Protein AF-A0A7Z9USC9-F1 (afdb_monomer)

Secondary structure (DSSP, 8-state):
--------SS---------TT-TTSSSSS--S-----------------------S-HHHHHHHHHHTTS---TTTHHHHHHHHHHHHHHHHHTTB--GGGHHHHHHHHHTTT-HHHHHHHHHHHHHHHHHHHHS--BPPPB--SSPPP------BSSS--GGG---SB-SS---SS--EEEEEE--S---PPPEEETTEEEEE--SSSEEEEEEETTT--EEEEEEE--S-TTTSPPP-S--EE-SSEEEEEETTEEEEEETTT--EEEEEEGGGS---S--SSEEEEEETTTEEEEEETTT--EEEEE--SS-B-S--EE-TTSSEEEEEETTTEEEEEETTT--EEEEEE-SS-B-SPPEE-SSEEEEEBTTS-EEEEETTT-----EE--SS--TTS-S--S--EEETTEEEEE-TTSEEEEEETTT--EEEEEE-SS---SPPEEETTEEEEE-TTSEEEEEEE-SS-EEEEEEEE--SS-B-SPPEEETTEEEEEBTTSEEEEE-TTT--EEEEEESS-EEEETTEEEESS--S------EEETTEEEEEETTTEEEEEETTT--EEEEEE-SS---SPPEEETTEEEEE--SSTT--EEEEETTT--EEEEESTT--B-SPPEEETTEEEEEBTTSEEEEE-TTT--EEEEEETTTTS-GGGS--TT--SSSSTT---S--EEETTEEEEEETTTEEEEEETTT--EEEEEE-SPTT--S--S-SPPPEEETTEEEEESSTTEEEEEETTT--EEEEEEPPTT-B--SPPEEETTEEEEEEEEEETTEEEEEEEEEEE-GGGTT-EEEEEESSBSSS--EE-SS-EEEEBSSSSEEEEE-TTT--EEEEEE-SS---S---EEETTEEEEEETTTEEEEE-

pLDDT: mean 84.47, std 15.91, range [25.88, 98.69]

Radius of gyration: 30.75 Å; Cα contacts (8 Å, |Δi|>4): 2432; chains: 1; bounding box: 68×111×73 Å

Nearest PDB structures (foldseek):
  9cny-assembly1_B  TM=8.439E-01  e=3.118E-19  Escherichia coli
  7ncs-assembly1_B  TM=8.248E-01  e=1.178E-19  Escherichia coli K-12
  4imm-assembly1_A  TM=6.924E-01  e=7.080E-19  Moraxella catarrhalis RH4
  4imm-assembly2_B  TM=6.866E-01  e=1.781E-18  Moraxella catarrhalis RH4
  3mks-assembly3_D  TM=4.467E-01  e=3.356E-13  Saccharomyces cerevisiae

Sequence (888 aa):
MLVEVCRSGGCSVFKLKLKYKEYMVVQRLVVVFLVMFSFEVYSEDEKETPFFISSEIEDIDKIRKEIGTLPTTESNAADRRAALYRWWRFMWRRGMDMSRFDSLANLLINNQNDTDLGQKFISEGFQRLEEMWSNPIFIQEINGSMPSPTGTTTNWPVYHGVNGSQSGFSPDEGPSQGKVVWKFPKTNGWNAAVVIKEGKIYTSGAGSDVIAYCLDEKTGEVVWKGRQHSPSYYNNPGSKYTPFTTDKEVIIRAGRNFHIFNKSTGEKILNQNIQKSNWKGIAEKPVVFNYNNKYVILLDAVSGQGIWKFEPDGLITSDPMLSDNNAVVYTTSTNNTAYKLNTVNGSMLWEKNLPAQPRGKIALGAKQIYVGTKDATLLTLDKESSEVNWIFKPEEIENKAYEFYSSGLEIDDRLYIGAANKYLYCLNTRSGQLIWKHKLTDWIRSKPLLIGKTIYAATLDGRVHAVTDSGQSVHLKWSKQISNHGFTADLSGNKNGVIASDRNMMIFSIHPEKGTIQWKHSVLDGAWINGKFYADEEISGQQSSPTVVDSKLYIASPDGFVNAVDTESGKEIWRFETKSSCSPSPTVAEGKVFVGQTYQSFGEYFALDKDTGEPVWSSSDLGSVWISAGYANGKLFLGDMNGNFFCVDPNTGKKIWNYYTAENTPNENRPLDEHTGHGWPPGVYCNPVTEGNVVYVGSWSGYYFAFDQETGKLLWRTKTQPEGVNGGLPDSAAPVLHKDHLYVQKAGTFLVALNKYTGEIEWEWFAPPGFLQNGTVAANGDKVFASVVRQVTSLPYNATIFAFSDVENGSEILWQYKGGGGLTAPVMTKDKLIFGSSADPFIICLNPESGEVIWRTHVGGMMLESVPALYGNKVFALIKNGYLYAIE

Foldseek 3Di:
DDDDDDDDDDDDDDDDDDDDPCPPPPPPPDDDDDDDDDDDDDPPPPVVPPPQDDQQFVLLSVLLVCLVPDAQAPVCLVVLVLSLLLLLQLLFLVQFDCPQCVVLVVQCQVCVVPRVSNSVSSSVSSVSSVVCVVPTDGDDFFFFDDAFDQWDFDFFQDCDDDQQQSQLEDQFSAAQTFFFPDWAFFFLAQAADWDDDDQWIWDWFFFQKTKIFIARNQQRHTPDIAIDHDQACVPWTYASYYWDDDPFWIWTDIQQWIWIAGPNHRYTDDIDGAVPADQADAAPAWDWFDDLQAWIWIDHRVVRHTNHIDGDDAGWQETWDADPVNQWIWTFHQQQKIFIAGRNHRDTPDMDRHPAHFHAYWADDPQWIWTFHLVQKIWIAGPRPRDTQDIDHDPDDDQLDRFFRERWDDDDQWTFGWTQSQKTWIARNRRRHTLDIDHDDGGFQAYWDDEPQWIWTWHQCQKIWIWGDPRNDIHTQDIDRHDNGGFNYHWDDYQSFIWTQGSLQKIFTAHNRPRDTSDIDHSARARQDPNDTAGSGFHDWAAEAWTGDPQWIWTFGQSQKIFIARNNPRDTQDMHGRPGGWRAYWRDDPQWTWTWHADHQQIKIFIARNRHRRTQDIDSPQGHFQYYWRDDPQWTWTWYQQQKIFIARNNYRDTQDIDRRQPDADPLQHDPPDPPDPWGDWTFAEYWTDDDQWIWGHTQSQWIWIAGNNPRHTQDIDRLEDPPDGTDPPHHAYFGDDDQWTWGHSFFFKIFTARNRHRHTLDMDGHPPQKTFNEHWNDDDQKIKTKIFHDRSNQTAWIKIWMFGDSVVPGHTQDMDTAAGHQYYWRDHPFWIWGWHSNHQWIFIAGNNPRHTSTIDGNSAGQHNYYWDGTRHWIWGDGSSRIITITD

Mean predicted aligned error: 9.56 Å

Solvent-accessible surface area (backbone atoms only — not comparable to full-atom values): 45925 Å² total; per-residue (Å²): 138,86,88,86,87,85,87,87,83,83,86,88,81,87,84,84,83,81,71,96,82,61,81,84,72,77,84,80,81,86,82,90,81,89,84,90,77,93,76,83,83,76,80,81,76,70,70,73,72,74,79,84,77,77,75,70,33,71,72,51,46,50,50,59,59,41,60,80,75,45,86,67,43,87,92,49,35,64,63,50,44,53,40,50,55,26,51,51,43,36,48,35,45,72,35,37,63,57,74,90,45,49,71,58,52,52,52,37,62,78,26,58,88,38,69,68,59,24,30,50,39,47,56,53,46,51,53,54,49,50,57,42,66,78,58,69,53,64,64,75,71,36,69,26,93,48,81,49,59,94,43,56,76,51,72,22,34,50,77,30,27,82,84,43,23,28,14,21,43,41,96,21,67,31,48,38,23,46,42,75,77,43,65,35,73,43,40,64,47,39,46,34,32,63,39,78,56,96,69,28,32,34,37,46,8,49,19,18,36,38,36,40,38,35,24,35,62,86,68,51,45,78,74,34,72,22,80,45,89,48,84,28,41,87,84,40,37,15,20,60,47,53,43,48,74,66,98,59,36,35,37,42,50,30,82,68,31,40,38,34,22,32,59,87,71,24,48,78,75,48,78,43,55,51,87,79,39,64,65,60,60,72,53,91,41,74,43,65,39,63,46,89,41,47,31,44,36,36,24,14,66,84,81,56,41,25,29,32,73,38,71,62,72,58,35,50,40,30,62,39,41,69,42,98,83,61,58,34,35,38,41,32,13,63,68,16,33,37,40,36,26,33,58,65,73,49,48,74,74,47,78,36,83,47,100,50,39,45,32,36,31,61,18,79,46,97,66,32,35,37,41,13,18,73,85,44,32,42,34,34,29,33,70,83,81,58,45,69,74,38,72,36,67,68,95,68,78,36,80,33,38,64,24,32,37,19,29,43,36,64,55,94,65,31,31,37,34,24,17,40,62,13,32,42,36,32,25,31,64,82,70,44,46,78,53,41,73,46,79,56,97,31,35,20,39,14,27,47,32,76,47,94,71,37,39,34,46,35,15,46,70,9,32,43,35,35,31,32,75,69,80,68,46,74,46,80,76,49,74,35,82,78,41,84,37,22,25,49,12,38,46,37,70,50,96,87,20,40,34,42,32,28,26,73,44,36,38,35,33,24,32,74,91,76,60,45,75,74,37,71,39,64,41,50,57,50,30,73,58,95,88,42,78,46,53,35,54,53,66,60,63,67,27,25,24,45,14,32,48,91,68,32,31,32,39,32,24,31,50,12,39,37,36,34,25,35,67,86,77,44,44,77,75,35,61,25,55,68,85,39,28,16,35,18,26,31,23,55,57,95,68,25,34,35,44,30,20,34,99,42,101,62,9,47,32,36,32,20,34,62,90,69,36,41,70,75,47,74,33,61,90,64,43,33,21,59,39,30,53,22,74,53,98,83,35,31,33,42,30,9,54,77,9,42,38,36,34,27,37,78,91,75,68,44,75,75,42,74,46,60,63,36,82,87,45,61,75,80,22,35,66,80,69,92,71,86,61,95,86,55,18,13,16,22,36,22,35,38,32,38,53,95,63,38,36,34,40,33,16,15,32,23,30,36,39,31,23,35,64,88,74,61,45,76,73,40,70,30,79,35,42,60,87,95,61,76,52,67,18,26,46,72,32,34,49,20,41,53,92,68,29,33,40,36,55,40,28,58,36,18,46,28,31,23,35,68,86,71,45,48,80,77,46,79,44,74,50,62,94,76,34,33,29,56,21,25,46,20,39,58,96,62,35,32,37,42,18,24,22,26,62,57,68,86,43,50,64,39,16,29,36,38,34,25,31,26,78,95,66,71,50,43,78,74,48,74,42,83,77,27,17,5,42,14,23,45,31,30,34,91,68,36,33,37,31,39,2,31,34,35,23,35,40,40,29,23,30,72,89,78,60,48,76,50,17,28,29,80,68,58,23,32,19,42,62,28,35,64,30,60,46,16,26,26,38,32,41,53,32,67,70,36,33,34,37,35,28,41

Structure (mmCIF, N/CA/C/O backbone):
data_AF-A0A7Z9USC9-F1
#
_entry.id   AF-A0A7Z9USC9-F1
#
loop_
_atom_site.group_PDB
_atom_site.id
_atom_site.type_symbol
_atom_site.label_atom_id
_atom_site.label_alt_id
_atom_site.label_comp_id
_atom_site.label_asym_id
_atom_site.label_entity_id
_atom_site.label_seq_id
_atom_site.pdbx_PDB_ins_code
_atom_site.Cartn_x
_atom_site.Cartn_y
_atom_site.Cartn_z
_atom_site.occupancy
_atom_site.B_iso_or_equiv
_atom_site.auth_seq_id
_atom_site.auth_comp_id
_atom_site.auth_asym_id
_atom_site.auth_atom_id
_atom_site.pdbx_PDB_model_num
ATOM 1 N N . MET A 1 1 ? -12.021 64.186 -19.245 1.00 40.69 1 MET A N 1
ATOM 2 C CA . MET A 1 1 ? -12.206 65.557 -18.737 1.00 40.69 1 MET A CA 1
ATOM 3 C C . MET A 1 1 ? -13.520 65.594 -17.981 1.00 40.69 1 MET A C 1
ATOM 5 O O . MET A 1 1 ? -14.556 65.364 -18.585 1.00 40.69 1 MET A O 1
ATOM 9 N N . LEU A 1 2 ? -13.451 65.774 -16.669 1.00 25.92 2 LEU A N 1
ATOM 10 C CA . LEU A 1 2 ? -14.555 66.171 -15.799 1.00 25.92 2 LEU A CA 1
ATOM 11 C C . LEU A 1 2 ? -13.853 66.818 -14.604 1.00 25.92 2 LEU A C 1
ATOM 13 O O . LEU A 1 2 ? -12.965 66.205 -14.009 1.00 25.92 2 LEU A O 1
ATOM 17 N N . VAL A 1 3 ? -14.120 68.104 -14.409 1.00 27.52 3 VAL A N 1
ATOM 18 C CA . VAL A 1 3 ? -13.452 68.985 -13.451 1.00 27.52 3 VAL A CA 1
ATOM 19 C C . VAL A 1 3 ? -14.477 69.286 -12.374 1.00 27.52 3 VAL A C 1
ATOM 21 O O . VAL A 1 3 ? -15.505 69.881 -12.678 1.00 27.52 3 VAL A O 1
ATOM 24 N N . GLU A 1 4 ? -14.190 68.901 -11.137 1.00 25.88 4 GLU A N 1
ATOM 25 C CA . GLU A 1 4 ? -14.907 69.411 -9.973 1.00 25.88 4 GLU A CA 1
ATOM 26 C C . GLU A 1 4 ? -13.880 69.991 -9.003 1.00 25.88 4 GLU A C 1
ATOM 28 O O . GLU A 1 4 ? -12.914 69.335 -8.609 1.00 25.88 4 GLU A O 1
ATOM 33 N N . VAL A 1 5 ? -14.052 71.279 -8.712 1.00 31.02 5 VAL A N 1
ATOM 34 C CA . VAL A 1 5 ? -13.187 72.095 -7.863 1.00 31.02 5 VAL A CA 1
ATOM 35 C C . VAL A 1 5 ? -14.044 72.588 -6.709 1.00 31.02 5 VAL A C 1
ATOM 37 O O . VAL A 1 5 ? -14.955 73.381 -6.926 1.00 31.02 5 VAL A O 1
ATOM 40 N N . CYS A 1 6 ? -13.692 72.210 -5.482 1.00 27.81 6 CYS A N 1
ATOM 41 C CA . CYS A 1 6 ? -14.053 72.973 -4.291 1.00 27.81 6 CYS A CA 1
ATOM 42 C C . CYS A 1 6 ? -12.778 73.302 -3.509 1.00 27.81 6 CYS A C 1
ATOM 44 O O . CYS A 1 6 ? -12.036 72.420 -3.083 1.00 27.81 6 CYS A O 1
ATOM 46 N N . ARG A 1 7 ? -12.516 74.606 -3.370 1.00 31.25 7 ARG A N 1
ATOM 47 C CA . ARG A 1 7 ? -11.442 75.203 -2.569 1.00 31.25 7 ARG A CA 1
ATOM 48 C C . ARG A 1 7 ? -12.006 75.659 -1.225 1.00 31.25 7 ARG A C 1
ATOM 50 O O . ARG A 1 7 ? -12.956 76.433 -1.219 1.00 31.25 7 ARG A O 1
ATOM 57 N N . SER A 1 8 ? -11.290 75.366 -0.143 1.00 30.44 8 SER A N 1
ATOM 58 C CA . SER A 1 8 ? -10.983 76.371 0.884 1.00 30.44 8 SER A CA 1
ATOM 59 C C . SER A 1 8 ? -9.756 75.945 1.699 1.00 30.44 8 SER A C 1
ATOM 61 O O . SER A 1 8 ? -9.844 75.014 2.491 1.00 30.44 8 SER A O 1
ATOM 63 N N . GLY A 1 9 ? -8.634 76.655 1.507 1.00 32.34 9 GLY A N 1
ATOM 64 C CA . GLY A 1 9 ? -7.495 76.671 2.438 1.00 32.34 9 GLY A CA 1
ATOM 65 C C . GLY A 1 9 ? -6.161 76.090 1.942 1.00 32.34 9 GLY A C 1
ATOM 66 O O . GLY A 1 9 ? -5.744 75.060 2.443 1.00 32.34 9 GLY A O 1
ATOM 67 N N . GLY A 1 10 ? -5.465 76.795 1.035 1.00 31.41 10 GLY A N 1
ATOM 68 C CA . GLY A 1 10 ? -3.995 76.727 0.870 1.00 31.41 10 GLY A CA 1
ATOM 69 C C . GLY A 1 10 ? -3.408 75.607 -0.013 1.00 31.41 10 GLY A C 1
ATOM 70 O O . GLY A 1 10 ? -3.372 74.457 0.386 1.00 31.41 10 GLY A O 1
ATOM 71 N N . CYS A 1 11 ? -2.853 75.993 -1.173 1.00 30.78 11 CYS A N 1
ATOM 72 C CA . CYS A 1 11 ? -2.169 75.183 -2.207 1.00 30.78 11 CYS A CA 1
ATOM 73 C C . CYS A 1 11 ? -3.035 74.213 -3.041 1.00 30.78 11 CYS A C 1
ATOM 75 O O . CYS A 1 11 ? -3.488 73.164 -2.601 1.00 30.78 11 CYS A O 1
ATOM 77 N N . SER A 1 12 ? -3.239 74.575 -4.314 1.00 33.38 12 SER A N 1
ATOM 78 C CA . SER A 1 12 ? -3.924 73.764 -5.331 1.00 33.38 12 SER A CA 1
ATOM 79 C C . SER A 1 12 ? -2.904 72.919 -6.107 1.00 33.38 12 SER A C 1
ATOM 81 O O . SER A 1 12 ? -2.049 73.484 -6.780 1.00 33.38 12 SER A O 1
ATOM 83 N N . VAL A 1 13 ? -3.012 71.588 -6.059 1.00 34.91 13 VAL A N 1
ATOM 84 C CA . VAL A 1 13 ? -2.323 70.676 -6.993 1.00 34.91 13 VAL A CA 1
ATOM 85 C C . VAL A 1 13 ? -3.248 70.425 -8.186 1.00 34.91 13 VAL A C 1
ATOM 87 O O . VAL A 1 13 ? -4.390 70.004 -8.003 1.00 34.91 13 VAL A O 1
ATOM 90 N N . PHE A 1 14 ? -2.777 70.665 -9.411 1.00 37.00 14 PHE A N 1
ATOM 91 C CA . PHE A 1 14 ? -3.506 70.292 -10.627 1.00 37.00 14 PHE A CA 1
ATOM 92 C C . PHE A 1 14 ? -3.171 68.840 -10.998 1.00 37.00 14 PHE A C 1
ATOM 94 O O . PHE A 1 14 ? -2.034 68.541 -11.346 1.00 37.00 14 PHE A O 1
ATOM 101 N N . LYS A 1 15 ? -4.152 67.928 -10.959 1.00 34.56 15 LYS A N 1
ATOM 102 C CA . LYS A 1 15 ? -4.023 66.584 -11.551 1.00 34.56 15 LYS A CA 1
ATOM 103 C C . LYS A 1 15 ? -4.667 66.573 -12.940 1.00 34.56 15 LYS A C 1
ATOM 105 O O . LYS A 1 15 ? -5.887 66.645 -13.061 1.00 34.56 15 LYS A O 1
ATOM 110 N N . LEU A 1 16 ? -3.855 66.451 -13.988 1.00 37.66 16 LEU A N 1
ATOM 111 C CA . LEU A 1 16 ? -4.312 66.147 -15.348 1.00 37.66 16 LEU A CA 1
ATOM 112 C C . LEU A 1 16 ? -4.377 64.623 -15.523 1.00 37.66 16 LEU A C 1
ATOM 114 O O . LEU A 1 16 ? -3.383 63.931 -15.331 1.00 37.66 16 LEU A O 1
ATOM 118 N N . LYS A 1 17 ? -5.549 64.090 -15.886 1.00 38.44 17 LYS A N 1
ATOM 119 C CA . LYS A 1 17 ? -5.751 62.660 -16.177 1.00 38.44 17 LYS A CA 1
ATOM 120 C C . LYS A 1 17 ? -5.894 62.481 -17.691 1.00 38.44 17 LYS A C 1
ATOM 122 O O . LYS A 1 17 ? -6.969 62.735 -18.235 1.00 38.44 17 LYS A O 1
ATOM 127 N N . LEU A 1 18 ? -4.819 62.074 -18.365 1.00 42.88 18 LEU A N 1
ATOM 128 C CA . LEU A 1 18 ? -4.814 61.757 -19.800 1.00 42.88 18 LEU A CA 1
ATOM 129 C C . LEU A 1 18 ? -4.831 60.232 -20.000 1.00 42.88 18 LEU A C 1
ATOM 131 O O . LEU A 1 18 ? -4.181 59.501 -19.257 1.00 42.88 18 LEU A O 1
ATOM 135 N N . LYS A 1 19 ? -5.600 59.740 -20.983 1.00 43.66 19 LYS A N 1
ATOM 136 C CA . LYS A 1 19 ? -5.581 58.325 -21.399 1.00 43.66 19 LYS A CA 1
ATOM 137 C C . LYS A 1 19 ? -4.527 58.122 -22.495 1.00 43.66 19 LYS A C 1
ATOM 139 O O . LYS A 1 19 ? -4.314 58.991 -23.332 1.00 43.66 19 LYS A O 1
ATOM 144 N N . TYR A 1 20 ? -3.911 56.942 -22.489 1.00 45.25 20 TYR A N 1
ATOM 145 C CA . TYR A 1 20 ? -2.642 56.546 -23.124 1.00 45.25 20 TYR A CA 1
ATOM 146 C C . TYR A 1 20 ? -2.523 56.660 -24.669 1.00 45.25 20 TYR A C 1
ATOM 148 O O . TYR A 1 20 ? -1.584 56.124 -25.244 1.00 45.25 20 TYR A O 1
ATOM 156 N N . LYS A 1 21 ? -3.432 57.335 -25.388 1.00 44.97 21 LYS A N 1
ATOM 157 C CA . LYS A 1 21 ? -3.396 57.410 -26.868 1.00 44.97 21 LYS A CA 1
ATOM 158 C C . LYS A 1 21 ? -3.179 58.796 -27.485 1.00 44.97 21 LYS A C 1
ATOM 160 O O . LYS A 1 21 ? -3.234 58.914 -28.701 1.00 44.97 21 LYS A O 1
ATOM 165 N N . GLU A 1 22 ? -2.829 59.811 -26.697 1.00 45.78 22 GLU A N 1
ATOM 166 C CA . GLU A 1 22 ? -2.534 61.169 -27.211 1.00 45.78 22 GLU A CA 1
ATOM 167 C C . GLU A 1 22 ? -1.115 61.672 -26.871 1.00 45.78 22 GLU A C 1
ATOM 169 O O . GLU A 1 22 ? -0.785 62.836 -27.079 1.00 45.78 22 GLU A O 1
ATOM 174 N N . TYR A 1 23 ? -0.226 60.782 -26.414 1.00 42.38 23 TYR A N 1
ATOM 175 C CA . TYR A 1 23 ? 1.147 61.124 -26.004 1.00 42.38 23 TYR A CA 1
ATOM 176 C C . TYR A 1 23 ? 2.068 61.552 -27.170 1.00 42.38 23 TYR A C 1
ATOM 178 O O . TYR A 1 23 ? 3.117 62.147 -26.951 1.00 42.38 23 TYR A O 1
ATOM 186 N N . MET A 1 24 ? 1.671 61.305 -28.422 1.00 36.38 24 MET A N 1
ATOM 187 C CA . MET A 1 24 ? 2.486 61.596 -29.614 1.00 36.38 24 MET A CA 1
ATOM 188 C C . MET A 1 24 ? 2.197 62.955 -30.280 1.00 36.38 24 MET A C 1
ATOM 190 O O . MET A 1 24 ? 2.814 63.265 -31.295 1.00 36.38 24 MET A O 1
ATOM 194 N N . VAL A 1 25 ? 1.303 63.795 -29.736 1.00 40.91 25 VAL A N 1
ATOM 195 C CA . VAL A 1 25 ? 0.955 65.097 -30.361 1.00 40.91 25 VAL A CA 1
ATOM 196 C C . VAL A 1 25 ? 1.425 66.326 -29.567 1.00 40.91 25 VAL A C 1
ATOM 198 O O . VAL A 1 25 ? 1.461 67.427 -30.109 1.00 40.91 25 VAL A O 1
ATOM 201 N N . VAL A 1 26 ? 1.939 66.172 -28.343 1.00 38.28 26 VAL A N 1
ATOM 202 C CA . VAL A 1 26 ? 2.457 67.306 -27.539 1.00 38.28 26 VAL A CA 1
ATOM 203 C C . VAL A 1 26 ? 3.995 67.348 -27.513 1.00 38.28 26 VAL A C 1
ATOM 205 O O . VAL A 1 26 ? 4.606 67.850 -26.582 1.00 38.28 26 VAL A O 1
ATOM 208 N N . GLN A 1 27 ? 4.652 66.851 -28.567 1.00 34.44 27 GLN A N 1
ATOM 209 C CA . GLN A 1 27 ? 6.101 67.022 -28.770 1.00 34.44 27 GLN A CA 1
ATOM 210 C C . GLN A 1 27 ? 6.469 68.218 -29.670 1.00 34.44 27 GLN A C 1
ATOM 212 O O . GLN A 1 27 ? 7.639 68.403 -29.992 1.00 34.44 27 GLN A O 1
ATOM 217 N N . ARG A 1 28 ? 5.506 69.055 -30.090 1.00 35.78 28 ARG A N 1
ATOM 218 C CA . ARG A 1 28 ? 5.771 70.143 -31.057 1.00 35.78 28 ARG A CA 1
ATOM 219 C C . ARG A 1 28 ? 5.358 71.558 -30.653 1.00 35.78 28 ARG A C 1
ATOM 221 O O . ARG A 1 28 ? 5.450 72.450 -31.486 1.00 35.78 28 ARG A O 1
ATOM 228 N N . LEU A 1 29 ? 4.968 71.808 -29.405 1.00 35.22 29 LEU A N 1
ATOM 229 C CA . LEU A 1 29 ? 4.502 73.142 -28.996 1.00 35.22 29 LEU A CA 1
ATOM 230 C C . LEU A 1 29 ? 4.988 73.573 -27.606 1.00 35.22 29 LEU A C 1
ATOM 232 O O . LEU A 1 29 ? 4.209 74.095 -26.827 1.00 35.22 29 LEU A O 1
ATOM 236 N N . VAL A 1 30 ? 6.277 73.399 -27.297 1.00 31.89 30 VAL A N 1
ATOM 237 C CA . VAL A 1 30 ? 6.950 74.217 -26.267 1.00 31.89 30 VAL A CA 1
ATOM 238 C C . VAL A 1 30 ? 8.413 74.433 -26.670 1.00 31.89 30 VAL A C 1
ATOM 240 O O . VAL A 1 30 ? 9.331 73.800 -26.162 1.00 31.89 30 VAL A O 1
ATOM 243 N N . VAL A 1 31 ? 8.636 75.329 -27.629 1.00 34.38 31 VAL A N 1
ATOM 244 C CA . VAL A 1 31 ? 9.888 76.089 -27.725 1.00 34.38 31 VAL A CA 1
ATOM 245 C C . VAL A 1 31 ? 9.500 77.535 -27.430 1.00 34.38 31 VAL A C 1
ATOM 247 O O . VAL A 1 31 ? 8.467 77.989 -27.913 1.00 34.38 31 VAL A O 1
ATOM 250 N N . VAL A 1 32 ? 10.337 78.230 -26.656 1.00 31.69 32 VAL A N 1
ATOM 251 C CA . VAL A 1 32 ? 10.184 79.606 -26.140 1.00 31.69 32 VAL A CA 1
ATOM 252 C C . VAL A 1 32 ? 9.448 79.706 -24.792 1.00 31.69 32 VAL A C 1
ATOM 254 O O . VAL A 1 32 ? 8.261 79.988 -24.733 1.00 31.69 32 VAL A O 1
ATOM 257 N N . PHE A 1 33 ? 10.176 79.457 -23.697 1.00 27.78 33 PHE A N 1
ATOM 258 C CA . PHE A 1 33 ? 10.436 80.408 -22.596 1.00 27.78 33 PHE A CA 1
ATOM 259 C C . PHE A 1 33 ? 11.122 79.655 -21.441 1.00 27.78 33 PHE A C 1
ATOM 261 O O . PHE A 1 33 ? 10.487 79.008 -20.614 1.00 27.78 33 PHE A O 1
ATOM 268 N N . LEU A 1 34 ? 12.453 79.731 -21.409 1.00 29.12 34 LEU A N 1
ATOM 269 C CA . LEU A 1 34 ? 13.243 79.523 -20.195 1.00 29.12 34 LEU A CA 1
ATOM 270 C C . LEU A 1 34 ? 13.106 80.780 -19.325 1.00 29.12 34 LEU A C 1
ATOM 272 O O . LEU A 1 34 ? 13.126 81.880 -19.873 1.00 29.12 34 LEU A O 1
ATOM 276 N N . VAL A 1 35 ? 13.015 80.616 -18.000 1.00 30.16 35 VAL A N 1
ATOM 277 C CA . VAL A 1 35 ? 13.908 81.223 -16.984 1.00 30.16 35 VAL A CA 1
ATOM 278 C C . VAL A 1 35 ? 13.282 81.063 -15.581 1.00 30.16 35 VAL A C 1
ATOM 280 O O . VAL A 1 35 ? 12.166 81.499 -15.328 1.00 30.16 35 VAL A O 1
ATOM 283 N N . MET A 1 36 ? 14.077 80.471 -14.680 1.00 30.97 36 MET A N 1
ATOM 284 C CA . MET A 1 36 ? 13.936 80.381 -13.216 1.00 30.97 36 MET A CA 1
ATOM 285 C C . MET A 1 36 ? 12.780 79.563 -12.629 1.00 30.97 36 MET A C 1
ATOM 287 O O . MET A 1 36 ? 11.858 80.139 -12.083 1.00 30.97 36 MET A O 1
ATOM 291 N N . PHE A 1 37 ? 12.922 78.234 -12.598 1.00 31.38 37 PHE A N 1
ATOM 292 C CA . PHE A 1 37 ? 12.616 77.407 -11.418 1.00 31.38 37 PHE A CA 1
ATOM 293 C C . PHE A 1 37 ? 13.469 76.133 -11.494 1.00 31.38 37 PHE A C 1
ATOM 295 O O . PHE A 1 37 ? 13.507 75.469 -12.530 1.00 31.38 37 PHE A O 1
ATOM 302 N N . SER A 1 38 ? 14.193 75.821 -10.419 1.00 27.06 38 SER A N 1
ATOM 303 C CA . SER A 1 38 ? 14.918 74.560 -10.261 1.00 27.06 38 SER A CA 1
ATOM 304 C C . SER A 1 38 ? 13.893 73.437 -10.107 1.00 27.06 38 SER A C 1
ATOM 306 O O . SER A 1 38 ? 13.215 73.365 -9.085 1.00 27.06 38 SER A O 1
ATOM 308 N N . PHE A 1 39 ? 13.749 72.588 -11.121 1.00 29.78 39 PHE A N 1
ATOM 309 C CA . PHE A 1 39 ? 12.998 71.342 -11.010 1.00 29.78 39 PHE A CA 1
ATOM 310 C C . PHE A 1 39 ? 13.998 70.204 -10.816 1.00 29.78 39 PHE A C 1
ATOM 312 O O . PHE A 1 39 ? 14.715 69.845 -11.747 1.00 29.78 39 PHE A O 1
ATOM 319 N N . GLU A 1 40 ? 14.043 69.633 -9.614 1.00 25.88 40 GLU A N 1
ATOM 320 C CA . GLU A 1 40 ? 14.513 68.259 -9.447 1.00 25.88 40 GLU A CA 1
ATOM 321 C C . GLU A 1 40 ? 13.386 67.336 -9.911 1.00 25.88 40 GLU A C 1
ATOM 323 O O . GLU A 1 40 ? 12.304 67.287 -9.324 1.00 25.88 40 GLU A O 1
ATOM 328 N N . VAL A 1 41 ? 13.627 66.641 -11.019 1.00 26.52 41 VAL A N 1
ATOM 329 C CA . VAL A 1 41 ? 12.802 65.517 -11.451 1.00 26.52 41 VAL A CA 1
ATOM 330 C C . VAL A 1 41 ? 13.277 64.310 -10.654 1.00 26.52 41 VAL A C 1
ATOM 332 O O . VAL A 1 41 ? 14.318 63.736 -10.960 1.00 26.52 41 VAL A O 1
ATOM 335 N N . TYR A 1 42 ? 12.526 63.937 -9.623 1.00 29.70 42 TYR A N 1
ATOM 336 C CA . TYR A 1 42 ? 12.647 62.615 -9.022 1.00 29.70 42 TYR A CA 1
ATOM 337 C C . TYR A 1 42 ? 11.883 61.633 -9.911 1.00 29.70 42 TYR A C 1
ATOM 339 O O . TYR A 1 42 ? 10.675 61.776 -10.103 1.00 29.70 42 TYR A O 1
ATOM 347 N N . SER A 1 43 ? 12.577 60.640 -10.468 1.00 30.77 43 SER A N 1
ATOM 348 C CA . SER A 1 43 ? 11.924 59.381 -10.808 1.00 30.77 43 SER A CA 1
ATOM 349 C C . SER A 1 43 ? 11.769 58.610 -9.502 1.00 30.77 43 SER A C 1
ATOM 351 O O . SER A 1 43 ? 12.723 57.998 -9.018 1.00 30.77 43 SER A O 1
ATOM 353 N N . GLU A 1 44 ? 10.576 58.637 -8.917 1.00 33.56 44 GLU A N 1
ATOM 354 C CA . GLU A 1 44 ? 10.131 57.493 -8.127 1.00 33.56 44 GLU A CA 1
ATOM 355 C C . GLU A 1 44 ? 9.957 56.331 -9.111 1.00 33.56 44 GLU A C 1
ATOM 357 O O . GLU A 1 44 ? 8.858 56.026 -9.561 1.00 33.56 44 GLU A O 1
ATOM 362 N N . ASP A 1 45 ? 11.063 55.668 -9.451 1.00 32.72 45 ASP A N 1
ATOM 363 C CA . ASP A 1 45 ? 11.000 54.232 -9.689 1.00 32.72 45 ASP A CA 1
ATOM 364 C C . ASP A 1 45 ? 10.758 53.596 -8.310 1.00 32.72 45 ASP A C 1
ATOM 366 O O . ASP A 1 45 ? 11.629 52.940 -7.730 1.00 32.72 45 ASP A O 1
ATOM 370 N N . GLU A 1 46 ? 9.555 53.800 -7.759 1.00 34.31 46 GLU A N 1
ATOM 371 C CA . GLU A 1 46 ? 8.947 52.754 -6.956 1.00 34.31 46 GLU A CA 1
ATOM 372 C C . GLU A 1 46 ? 8.863 51.564 -7.907 1.00 34.31 46 GLU A C 1
ATOM 374 O O . GLU A 1 46 ? 7.939 51.429 -8.708 1.00 34.31 46 GLU A O 1
ATOM 379 N N . LYS A 1 47 ? 9.896 50.715 -7.876 1.00 34.97 47 LYS A N 1
ATOM 380 C CA . LYS A 1 47 ? 9.752 49.331 -8.295 1.00 34.97 47 LYS A CA 1
ATOM 381 C C . LYS A 1 47 ? 8.562 48.823 -7.497 1.00 34.97 47 LYS A C 1
ATOM 383 O O . LYS A 1 47 ? 8.724 48.527 -6.313 1.00 34.97 47 LYS A O 1
ATOM 388 N N . GLU A 1 48 ? 7.385 48.783 -8.123 1.00 37.53 48 GLU A N 1
ATOM 389 C CA . GLU A 1 48 ? 6.254 48.021 -7.617 1.00 37.53 48 GLU A CA 1
ATOM 390 C C . GLU A 1 48 ? 6.843 46.676 -7.210 1.00 37.53 48 GLU A C 1
ATOM 392 O O . GLU A 1 48 ? 7.419 45.951 -8.029 1.00 37.53 48 GLU A O 1
ATOM 397 N N . THR A 1 49 ? 6.834 46.407 -5.908 1.00 43.41 49 THR A N 1
ATOM 398 C CA . THR A 1 49 ? 7.290 45.126 -5.394 1.00 43.41 49 THR A CA 1
ATOM 399 C C . THR A 1 49 ? 6.413 44.101 -6.104 1.00 43.41 49 THR A C 1
ATOM 401 O O . THR A 1 49 ? 5.188 44.225 -6.015 1.00 43.41 49 THR A O 1
ATOM 404 N N . PRO A 1 50 ? 6.983 43.155 -6.875 1.00 53.50 50 PRO A N 1
ATOM 405 C CA . PRO A 1 50 ? 6.171 42.206 -7.614 1.00 53.50 50 PRO A CA 1
ATOM 406 C C . PRO A 1 50 ? 5.222 41.542 -6.620 1.00 53.50 50 PRO A C 1
ATOM 408 O O . PRO A 1 50 ? 5.648 41.088 -5.557 1.00 53.50 50 PRO A O 1
ATOM 411 N N . PHE A 1 51 ? 3.927 41.594 -6.932 1.00 67.19 51 PHE A N 1
ATOM 412 C CA . PHE A 1 51 ? 2.860 41.090 -6.078 1.00 67.19 51 PHE A CA 1
ATOM 413 C C . PHE A 1 51 ? 3.227 39.678 -5.603 1.00 67.19 51 PHE A C 1
ATOM 415 O O . PHE A 1 51 ? 3.376 38.774 -6.424 1.00 67.19 51 PHE A O 1
ATOM 422 N N . PHE A 1 52 ? 3.436 39.486 -4.296 1.00 84.44 52 PHE A N 1
ATOM 423 C CA . PHE A 1 52 ? 3.801 38.176 -3.756 1.00 84.44 52 PHE A CA 1
ATOM 424 C C . PHE A 1 52 ? 2.635 37.203 -3.969 1.00 84.44 52 PHE A C 1
ATOM 426 O O . PHE A 1 52 ? 1.589 37.327 -3.329 1.00 84.44 52 PHE A O 1
ATOM 433 N N . ILE A 1 53 ? 2.811 36.232 -4.865 1.00 88.56 53 ILE A N 1
ATOM 434 C CA . ILE A 1 53 ? 1.804 35.204 -5.139 1.00 88.56 53 ILE A CA 1
ATOM 435 C C . ILE A 1 53 ? 1.990 34.073 -4.127 1.00 88.56 53 ILE A C 1
ATOM 437 O O . ILE A 1 53 ? 2.977 33.330 -4.192 1.00 88.56 53 ILE A O 1
ATOM 441 N N . SER A 1 54 ? 1.038 33.934 -3.204 1.00 91.19 54 SER A N 1
ATOM 442 C CA . SER A 1 54 ? 1.041 32.867 -2.199 1.00 91.19 54 SER A CA 1
ATOM 443 C C . SER A 1 54 ? 1.085 31.483 -2.849 1.00 91.19 54 SER A C 1
ATOM 445 O O . SER A 1 54 ? 0.495 31.263 -3.908 1.00 91.19 54 SER A O 1
ATOM 447 N N . SER A 1 55 ? 1.807 30.553 -2.221 1.00 89.44 55 SER A N 1
ATOM 448 C CA . SER A 1 55 ? 1.751 29.126 -2.565 1.00 89.44 55 SER A CA 1
ATOM 449 C C . SER A 1 55 ? 0.564 28.411 -1.914 1.00 89.44 55 SER A C 1
ATOM 451 O O . SER A 1 55 ? 0.351 27.236 -2.204 1.00 89.44 55 SER A O 1
ATOM 453 N N . GLU A 1 56 ? -0.192 29.110 -1.054 1.00 90.44 56 GLU A N 1
ATOM 454 C CA . GLU A 1 56 ? -1.197 28.566 -0.128 1.00 90.44 56 GLU A CA 1
ATOM 455 C C . GLU A 1 56 ? -0.595 27.635 0.950 1.00 90.44 56 GLU A C 1
ATOM 457 O O . GLU A 1 56 ? -1.323 26.949 1.666 1.00 90.44 56 GLU A O 1
ATOM 462 N N . ILE A 1 57 ? 0.740 27.622 1.090 1.00 90.06 57 ILE A N 1
ATOM 463 C CA . ILE A 1 57 ? 1.486 26.848 2.091 1.00 90.06 57 ILE A CA 1
ATOM 464 C C . ILE A 1 57 ? 2.303 27.824 2.948 1.00 90.06 57 ILE A C 1
ATOM 466 O O . ILE A 1 57 ? 3.346 28.333 2.535 1.00 90.06 57 ILE A O 1
ATOM 470 N N . GLU A 1 58 ? 1.805 28.105 4.154 1.00 87.44 58 GLU A N 1
ATOM 471 C CA . GLU A 1 58 ? 2.264 29.208 5.015 1.00 87.44 58 GLU A CA 1
ATOM 472 C C . GLU A 1 58 ? 3.778 29.211 5.290 1.00 87.44 58 GLU A C 1
ATOM 474 O O . GLU A 1 58 ? 4.435 30.247 5.199 1.00 87.44 58 GLU A O 1
ATOM 479 N N . ASP A 1 59 ? 4.352 28.056 5.616 1.00 85.25 59 ASP A N 1
ATOM 480 C CA . ASP A 1 59 ? 5.764 27.919 5.976 1.00 85.25 59 ASP A CA 1
ATOM 481 C C . ASP A 1 59 ? 6.699 28.026 4.764 1.00 85.25 59 ASP A C 1
ATOM 483 O O . ASP A 1 59 ? 7.787 28.594 4.883 1.00 85.25 59 ASP A O 1
ATOM 487 N N . ILE A 1 60 ? 6.259 27.562 3.588 1.00 90.38 60 ILE A N 1
ATOM 488 C CA . ILE A 1 60 ? 6.969 27.811 2.327 1.00 90.38 60 ILE A CA 1
ATOM 489 C C . ILE A 1 60 ? 6.940 29.310 2.018 1.00 90.38 60 ILE A C 1
ATOM 491 O O . ILE A 1 60 ? 7.981 29.899 1.731 1.00 90.38 60 ILE A O 1
ATOM 495 N N . ASP A 1 61 ? 5.779 29.955 2.142 1.00 91.88 61 ASP A N 1
ATOM 496 C CA . ASP A 1 61 ? 5.627 31.390 1.889 1.00 91.88 61 ASP A CA 1
ATOM 497 C C . ASP A 1 61 ? 6.432 32.262 2.853 1.00 91.88 61 ASP A C 1
ATOM 499 O O . ASP A 1 61 ? 6.980 33.290 2.444 1.00 91.88 61 ASP A O 1
ATOM 503 N N . LYS A 1 62 ? 6.543 31.850 4.118 1.00 90.62 62 LYS A N 1
ATOM 504 C CA . LYS A 1 62 ? 7.415 32.498 5.099 1.00 90.62 62 LYS A CA 1
ATOM 505 C C . LYS A 1 62 ? 8.871 32.474 4.628 1.00 90.62 62 LYS A C 1
ATOM 507 O O . LYS A 1 62 ? 9.493 33.530 4.533 1.00 90.62 62 LYS A O 1
ATOM 512 N N . ILE A 1 63 ? 9.390 31.300 4.264 1.00 91.19 63 ILE A N 1
ATOM 513 C CA . ILE A 1 63 ? 10.781 31.149 3.807 1.00 91.19 63 ILE A CA 1
ATOM 514 C C . ILE A 1 63 ? 11.026 31.902 2.491 1.00 91.19 63 ILE A C 1
ATOM 516 O O . ILE A 1 63 ? 12.059 32.559 2.347 1.00 91.19 63 ILE A O 1
ATOM 520 N N . ARG A 1 64 ? 10.069 31.875 1.554 1.00 92.31 64 ARG A N 1
ATOM 521 C CA . ARG A 1 64 ? 10.140 32.631 0.289 1.00 92.31 64 ARG A CA 1
ATOM 522 C C . ARG A 1 64 ? 10.327 34.133 0.531 1.00 92.31 64 ARG A C 1
ATOM 524 O O . ARG A 1 64 ? 11.185 34.753 -0.093 1.00 92.31 64 ARG A O 1
ATOM 531 N N . LYS A 1 65 ? 9.590 34.710 1.488 1.00 90.50 65 LYS A N 1
ATOM 532 C CA . LYS A 1 65 ? 9.737 36.124 1.889 1.00 90.50 65 LYS A CA 1
ATOM 533 C C . LYS A 1 65 ? 11.080 36.405 2.572 1.00 90.50 65 LYS A C 1
ATOM 535 O O . LYS A 1 65 ? 11.700 37.436 2.315 1.00 90.50 65 LYS A O 1
ATOM 540 N N . GLU A 1 66 ? 11.547 35.493 3.423 1.00 90.75 66 GLU A N 1
ATOM 541 C CA . GLU A 1 66 ? 12.834 35.628 4.118 1.00 90.75 66 GLU A CA 1
ATOM 542 C C . GLU A 1 66 ? 14.027 35.592 3.159 1.00 90.75 66 GLU A C 1
ATOM 544 O O . GLU A 1 66 ? 14.987 36.326 3.364 1.00 90.75 66 GLU A O 1
ATOM 549 N N . ILE A 1 67 ? 13.993 34.787 2.097 1.00 87.56 67 ILE A N 1
ATOM 550 C CA . ILE A 1 67 ? 15.120 34.673 1.155 1.00 87.56 67 ILE A CA 1
ATOM 551 C C . ILE A 1 67 ? 15.404 35.979 0.413 1.00 87.56 67 ILE A C 1
ATOM 553 O O . ILE A 1 67 ? 16.562 36.275 0.128 1.00 87.56 67 ILE A O 1
ATOM 557 N N . GLY A 1 68 ? 14.379 36.798 0.168 1.00 76.19 68 GLY A N 1
ATOM 558 C CA . GLY A 1 68 ? 14.556 38.132 -0.408 1.00 76.19 68 GLY A CA 1
ATOM 559 C C . GLY A 1 68 ? 15.193 39.155 0.542 1.00 76.19 68 GLY A C 1
ATOM 560 O O . GLY A 1 68 ? 15.567 40.237 0.097 1.00 76.19 68 GLY A O 1
ATOM 561 N N . THR A 1 69 ? 15.308 38.844 1.839 1.00 84.62 69 THR A N 1
ATOM 562 C CA . THR A 1 69 ? 15.723 39.801 2.884 1.00 84.62 69 THR A CA 1
ATOM 563 C C . THR A 1 69 ? 16.883 39.318 3.760 1.00 84.62 69 THR A C 1
ATOM 565 O O . THR A 1 69 ? 17.602 40.142 4.322 1.00 84.62 69 THR A O 1
ATOM 568 N N . LEU A 1 70 ? 17.102 38.006 3.866 1.00 87.94 70 LEU A N 1
ATOM 569 C CA . LEU A 1 70 ? 18.093 37.371 4.733 1.00 87.94 70 LEU A CA 1
ATOM 570 C C . LEU A 1 70 ? 18.934 36.348 3.952 1.00 87.94 70 LEU A C 1
ATOM 572 O O . LEU A 1 70 ? 18.363 35.480 3.275 1.00 87.94 70 LEU A O 1
ATOM 576 N N . PRO A 1 71 ? 20.273 36.359 4.097 1.00 88.75 71 PRO A N 1
ATOM 577 C CA . PRO A 1 71 ? 21.143 35.412 3.409 1.00 88.75 71 PRO A CA 1
ATOM 578 C C . PRO A 1 71 ? 20.906 33.971 3.877 1.00 88.75 71 PRO A C 1
ATOM 580 O O . PRO A 1 71 ? 20.480 33.714 5.008 1.00 88.75 71 PRO A O 1
ATOM 583 N N . THR A 1 72 ? 21.192 33.018 2.989 1.00 89.50 72 THR A N 1
ATOM 584 C CA . THR A 1 72 ? 21.258 31.600 3.359 1.00 89.50 72 THR A CA 1
ATOM 585 C C . THR A 1 72 ? 22.582 31.368 4.077 1.00 89.50 72 THR A C 1
ATOM 587 O O . THR A 1 72 ? 23.631 31.692 3.533 1.00 89.50 72 THR A O 1
ATOM 590 N N . THR A 1 73 ? 22.519 30.848 5.298 1.00 88.81 73 THR A N 1
ATOM 591 C CA . THR A 1 73 ? 23.654 30.589 6.192 1.00 88.81 73 THR A CA 1
ATOM 592 C C . THR A 1 73 ? 23.666 29.119 6.587 1.00 88.81 73 THR A C 1
ATOM 594 O O . THR A 1 73 ? 22.680 28.407 6.405 1.00 88.81 73 THR A O 1
ATOM 597 N N . GLU A 1 74 ? 24.748 28.652 7.204 1.00 84.06 74 GLU A N 1
ATOM 598 C CA . GLU A 1 74 ? 24.847 27.265 7.677 1.00 84.06 74 GLU A CA 1
ATOM 599 C C . GLU A 1 74 ? 23.706 26.901 8.642 1.00 84.06 74 GLU A C 1
ATOM 601 O O . GLU A 1 74 ? 23.117 25.827 8.542 1.00 84.06 74 GLU A O 1
ATOM 606 N N . SER A 1 75 ? 23.320 27.842 9.510 1.00 84.25 75 SER A N 1
ATOM 607 C CA . SER A 1 75 ? 22.262 27.655 10.505 1.00 84.25 75 SER A CA 1
ATOM 608 C C . SER A 1 75 ? 20.845 27.535 9.932 1.00 84.25 75 SER A C 1
ATOM 610 O O . SER A 1 75 ? 19.985 26.992 10.618 1.00 84.25 75 SER A O 1
ATOM 612 N N . ASN A 1 76 ? 20.580 28.029 8.714 1.00 85.38 76 ASN A N 1
ATOM 613 C CA . ASN A 1 76 ? 19.240 28.006 8.103 1.00 85.38 76 ASN A CA 1
ATOM 614 C C . ASN A 1 76 ? 19.165 27.220 6.777 1.00 85.38 76 ASN A C 1
ATOM 616 O O . ASN A 1 76 ? 18.072 26.987 6.257 1.00 85.38 76 ASN A O 1
ATOM 620 N N . ALA A 1 77 ? 20.304 26.780 6.232 1.00 84.94 77 ALA A N 1
ATOM 621 C CA . ALA A 1 77 ? 20.376 26.112 4.935 1.00 84.94 77 ALA A CA 1
ATOM 622 C C . ALA A 1 77 ? 19.576 24.804 4.888 1.00 84.94 77 ALA A C 1
ATOM 624 O O . ALA A 1 77 ? 18.992 24.488 3.852 1.00 84.94 77 ALA A O 1
ATOM 625 N N . ALA A 1 78 ? 19.530 24.041 5.985 1.00 80.00 78 ALA A N 1
ATOM 626 C CA . ALA A 1 78 ? 18.791 22.780 6.039 1.00 80.00 78 ALA A CA 1
ATOM 627 C C . ALA A 1 78 ? 17.278 22.994 5.850 1.00 80.00 78 ALA A C 1
ATOM 629 O O . ALA A 1 78 ? 16.680 22.384 4.961 1.00 80.00 78 ALA A O 1
ATOM 630 N N . ASP A 1 79 ? 16.688 23.911 6.619 1.00 79.69 79 ASP A N 1
ATOM 631 C CA . ASP A 1 79 ? 15.254 24.221 6.565 1.00 79.69 79 ASP A CA 1
ATOM 632 C C . ASP A 1 79 ? 14.875 24.856 5.221 1.00 79.69 79 ASP A C 1
ATOM 634 O O . ASP A 1 79 ? 13.888 24.465 4.591 1.00 79.69 79 ASP A O 1
ATOM 638 N N . ARG A 1 80 ? 15.713 25.774 4.711 1.00 88.00 80 ARG A N 1
ATOM 639 C CA . ARG A 1 80 ? 15.518 26.378 3.383 1.00 88.00 80 ARG A CA 1
ATOM 640 C C . ARG A 1 80 ? 15.563 25.331 2.274 1.00 88.00 80 ARG A C 1
ATOM 642 O O . ARG A 1 80 ? 14.707 25.343 1.393 1.00 88.00 80 ARG A O 1
ATOM 649 N N . ARG A 1 81 ? 16.512 24.392 2.324 1.00 86.31 81 ARG A N 1
ATOM 650 C CA . ARG A 1 81 ? 16.609 23.293 1.350 1.00 86.31 81 ARG A CA 1
ATOM 651 C C . ARG A 1 81 ? 15.377 22.386 1.398 1.00 86.31 81 ARG A C 1
ATOM 653 O O . ARG A 1 81 ? 14.846 22.030 0.348 1.00 86.31 81 ARG A O 1
ATOM 660 N N . ALA A 1 82 ? 14.896 22.046 2.594 1.00 81.12 82 ALA A N 1
ATOM 661 C CA . ALA A 1 82 ? 13.690 21.237 2.756 1.00 81.12 82 ALA A CA 1
ATOM 662 C C . ALA A 1 82 ? 12.451 21.936 2.165 1.00 81.12 82 ALA A C 1
ATOM 664 O O . ALA A 1 82 ? 11.698 21.319 1.406 1.00 81.12 82 ALA A O 1
ATOM 665 N N . ALA A 1 83 ? 12.275 23.231 2.444 1.00 86.69 83 ALA A N 1
ATOM 666 C CA . ALA A 1 83 ? 11.195 24.035 1.876 1.00 86.69 83 ALA A CA 1
ATOM 667 C C . ALA A 1 83 ? 11.302 24.178 0.349 1.00 86.69 83 ALA A C 1
ATOM 669 O O . ALA A 1 83 ? 10.291 24.044 -0.338 1.00 86.69 83 ALA A O 1
ATOM 670 N N . LEU A 1 84 ? 12.514 24.358 -0.193 1.00 89.06 84 LEU A N 1
ATOM 671 C CA . LEU A 1 84 ? 12.757 24.407 -1.638 1.00 89.06 84 LEU A CA 1
ATOM 672 C C . LEU A 1 84 ? 12.288 23.121 -2.327 1.00 89.06 84 LEU A C 1
ATOM 674 O O . LEU A 1 84 ? 11.550 23.170 -3.309 1.00 89.06 84 LEU A O 1
ATOM 678 N N . TYR A 1 85 ? 12.686 21.961 -1.797 1.00 85.62 85 TYR A N 1
ATOM 679 C CA . TYR A 1 85 ? 12.313 20.667 -2.373 1.00 85.62 85 TYR A CA 1
ATOM 680 C C . TYR A 1 85 ? 10.811 20.386 -2.249 1.00 85.62 85 TYR A C 1
ATOM 682 O O . TYR A 1 85 ? 10.227 19.791 -3.155 1.00 85.62 85 TYR A O 1
ATOM 690 N N . ARG A 1 86 ? 10.167 20.823 -1.160 1.00 87.00 86 ARG A N 1
ATOM 691 C CA . ARG A 1 86 ? 8.705 20.740 -1.000 1.00 87.00 86 ARG A CA 1
ATOM 692 C C . ARG A 1 86 ? 7.981 21.622 -2.007 1.00 87.00 86 ARG A C 1
ATOM 694 O O . ARG A 1 86 ? 7.081 21.142 -2.691 1.00 87.00 86 ARG A O 1
ATOM 701 N N . TRP A 1 87 ? 8.420 22.868 -2.169 1.00 90.31 87 TRP A N 1
ATOM 702 C CA . TRP A 1 87 ? 7.807 23.790 -3.120 1.00 90.31 87 TRP A CA 1
ATOM 703 C C . TRP A 1 87 ? 7.956 23.311 -4.565 1.00 90.31 87 TRP A C 1
ATOM 705 O O . TRP A 1 87 ? 6.980 23.296 -5.316 1.00 90.31 87 TRP A O 1
ATOM 715 N N . TRP A 1 88 ? 9.139 22.804 -4.919 1.00 87.81 88 TRP A N 1
ATOM 716 C CA . TRP A 1 88 ? 9.368 22.120 -6.188 1.00 87.81 88 TRP A CA 1
ATOM 717 C C . TRP A 1 88 ? 8.360 20.985 -6.405 1.00 87.81 88 TRP A C 1
ATOM 719 O O . TRP A 1 88 ? 7.652 20.982 -7.413 1.00 87.81 88 TRP A O 1
ATOM 729 N N . ARG A 1 89 ? 8.230 20.049 -5.456 1.00 84.94 89 ARG A N 1
ATOM 730 C CA . ARG A 1 89 ? 7.276 18.931 -5.574 1.00 84.94 89 ARG A CA 1
ATOM 731 C C . ARG A 1 89 ? 5.834 19.400 -5.682 1.00 84.94 89 ARG A C 1
ATOM 733 O O . ARG A 1 89 ? 5.060 18.824 -6.443 1.00 84.94 89 ARG A O 1
ATOM 740 N N . PHE A 1 90 ? 5.470 20.437 -4.941 1.00 90.00 90 PHE A N 1
ATOM 741 C CA . PHE A 1 90 ? 4.142 21.024 -5.005 1.00 90.00 90 PHE A CA 1
ATOM 742 C C . PHE A 1 90 ? 3.833 21.579 -6.404 1.00 90.00 90 PHE A C 1
ATOM 744 O O . PHE A 1 90 ? 2.792 21.253 -6.974 1.00 90.00 90 PHE A O 1
ATOM 751 N N . MET A 1 91 ? 4.752 22.349 -6.997 1.00 90.50 91 MET A N 1
ATOM 752 C CA . MET A 1 91 ? 4.636 22.848 -8.377 1.00 90.50 91 MET A CA 1
ATOM 753 C C . MET A 1 91 ? 4.529 21.694 -9.377 1.00 90.50 91 MET A C 1
ATOM 755 O O . MET A 1 91 ? 3.623 21.646 -10.212 1.00 90.50 91 MET A O 1
ATOM 759 N N . TRP A 1 92 ? 5.408 20.714 -9.224 1.00 87.38 92 TRP A N 1
ATOM 760 C CA . TRP A 1 92 ? 5.473 19.529 -10.060 1.00 87.38 92 TRP A CA 1
ATOM 761 C C . TRP A 1 92 ? 4.187 18.679 -10.025 1.00 87.38 92 TRP A C 1
ATOM 763 O O . TRP A 1 92 ? 3.647 18.350 -11.079 1.00 87.38 92 TRP A O 1
ATOM 773 N N . ARG A 1 93 ? 3.608 18.391 -8.848 1.00 88.06 93 ARG A N 1
ATOM 774 C CA . ARG A 1 93 ? 2.349 17.616 -8.709 1.00 88.06 93 ARG A CA 1
ATOM 775 C C . ARG A 1 93 ? 1.153 18.283 -9.380 1.00 88.06 93 ARG A C 1
ATOM 777 O O . ARG A 1 93 ? 0.192 17.609 -9.763 1.00 88.06 93 ARG A O 1
ATOM 784 N N . ARG A 1 94 ? 1.213 19.603 -9.557 1.00 89.06 94 ARG A N 1
ATOM 785 C CA . ARG A 1 94 ? 0.221 20.370 -10.319 1.00 89.06 94 ARG A CA 1
ATOM 786 C C . ARG A 1 94 ? 0.393 20.232 -11.836 1.00 89.06 94 ARG A C 1
ATOM 788 O O . ARG A 1 94 ? -0.437 20.753 -12.568 1.00 89.06 94 ARG A O 1
ATOM 795 N N . GLY A 1 95 ? 1.416 19.511 -12.300 1.00 89.69 95 GLY A N 1
ATOM 796 C CA . GLY A 1 95 ? 1.731 19.312 -13.714 1.00 89.69 95 GLY A CA 1
ATOM 797 C C . GLY A 1 95 ? 2.562 20.443 -14.322 1.00 89.69 95 GLY A C 1
ATOM 798 O O . GLY A 1 95 ? 2.534 20.615 -15.538 1.00 89.69 95 GLY A O 1
ATOM 799 N N . MET A 1 96 ? 3.250 21.249 -13.503 1.00 90.94 96 MET A N 1
ATOM 800 C CA . MET A 1 96 ? 4.153 22.281 -14.020 1.00 90.94 96 MET A CA 1
ATOM 801 C C . MET A 1 96 ? 5.367 21.646 -14.704 1.00 90.94 96 MET A C 1
ATOM 803 O O . MET A 1 96 ? 5.915 20.660 -14.213 1.00 90.94 96 MET A O 1
ATOM 807 N N . ASP A 1 97 ? 5.795 22.230 -15.820 1.00 88.06 97 ASP A N 1
ATOM 808 C CA . ASP A 1 97 ? 7.008 21.830 -16.526 1.00 88.06 97 ASP A CA 1
ATOM 809 C C . ASP A 1 97 ? 8.242 22.260 -15.724 1.00 88.06 97 ASP A C 1
ATOM 811 O O . ASP A 1 97 ? 8.574 23.448 -15.628 1.00 88.06 97 ASP A O 1
ATOM 815 N N . MET A 1 98 ? 8.922 21.273 -15.140 1.00 86.25 98 MET A N 1
ATOM 816 C CA . MET A 1 98 ? 10.094 21.492 -14.296 1.00 86.25 98 MET A CA 1
ATOM 817 C C . MET A 1 98 ? 11.426 21.475 -15.059 1.00 86.25 98 MET A C 1
ATOM 819 O O . MET A 1 98 ? 12.471 21.681 -14.441 1.00 86.25 98 MET A O 1
ATOM 823 N N . SER A 1 99 ? 11.425 21.327 -16.389 1.00 82.31 99 SER A N 1
ATOM 824 C CA . SER A 1 99 ? 12.657 21.232 -17.196 1.00 82.31 99 SER A CA 1
ATOM 825 C C . SER A 1 99 ? 13.584 22.449 -17.053 1.00 82.31 99 SER A C 1
ATOM 827 O O . SER A 1 99 ? 14.811 22.334 -17.064 1.00 82.31 99 SER A O 1
ATOM 829 N N . ARG A 1 100 ? 13.012 23.640 -16.822 1.00 82.75 100 ARG A N 1
ATOM 830 C CA . ARG A 1 100 ? 13.759 24.888 -16.564 1.00 82.75 100 ARG A CA 1
ATOM 831 C C . ARG A 1 100 ? 14.516 24.898 -15.229 1.00 82.75 100 ARG A C 1
ATOM 833 O O . ARG A 1 100 ? 15.341 25.793 -15.016 1.00 82.75 100 ARG A O 1
ATOM 840 N N . PHE A 1 101 ? 14.232 23.953 -14.336 1.00 85.50 101 PHE A N 1
ATOM 841 C CA . PHE A 1 101 ? 14.883 23.799 -13.036 1.00 85.50 101 PHE A CA 1
ATOM 842 C C . PHE A 1 101 ? 15.962 22.700 -13.036 1.00 85.50 101 PHE A C 1
ATOM 844 O O . PHE A 1 101 ? 16.848 22.726 -12.186 1.00 85.50 101 PHE A O 1
ATOM 851 N N . ASP A 1 102 ? 15.957 21.786 -14.014 1.00 79.69 102 ASP A N 1
ATOM 852 C CA . ASP A 1 102 ? 16.811 20.585 -14.047 1.00 79.69 102 ASP A CA 1
ATOM 853 C C . ASP A 1 102 ? 18.310 20.861 -13.875 1.00 79.69 102 ASP A C 1
ATOM 855 O O . ASP A 1 102 ? 19.003 20.177 -13.117 1.00 79.69 102 ASP A O 1
ATOM 859 N N . SER A 1 103 ? 18.844 21.857 -14.589 1.00 81.56 103 SER A N 1
ATOM 860 C CA . SER A 1 103 ? 20.274 22.177 -14.528 1.00 81.56 103 SER A CA 1
ATOM 861 C C . SER A 1 103 ? 20.689 22.665 -13.141 1.00 81.56 103 SER A C 1
ATOM 863 O O . SER A 1 103 ? 21.736 22.260 -12.636 1.00 81.56 103 SER A O 1
ATOM 865 N N . LEU A 1 104 ? 19.845 23.476 -12.502 1.00 84.62 104 LEU A N 1
ATOM 866 C CA . LEU A 1 104 ? 20.076 23.988 -11.157 1.00 84.62 104 LEU A CA 1
ATOM 867 C C . LEU A 1 104 ? 19.864 22.906 -10.095 1.00 84.62 104 LEU A C 1
ATOM 869 O O . LEU A 1 104 ? 20.650 22.825 -9.155 1.00 84.62 104 LEU A O 1
ATOM 873 N N . ALA A 1 105 ? 18.876 22.025 -10.278 1.00 80.62 105 ALA A N 1
ATOM 874 C CA . ALA A 1 105 ? 18.692 20.848 -9.434 1.00 80.62 105 ALA A CA 1
ATOM 875 C C . ALA A 1 105 ? 19.965 19.988 -9.393 1.00 80.62 105 ALA A C 1
ATOM 877 O O . ALA A 1 105 ? 20.426 19.621 -8.316 1.00 80.62 105 ALA A O 1
ATOM 878 N N . ASN A 1 106 ? 20.604 19.741 -10.542 1.00 79.06 106 ASN A N 1
ATOM 879 C CA . ASN A 1 106 ? 21.869 18.998 -10.588 1.00 79.06 106 ASN A CA 1
ATOM 880 C C . ASN A 1 106 ? 22.991 19.685 -9.791 1.00 79.06 106 ASN A C 1
ATOM 882 O O . ASN A 1 106 ? 23.741 19.016 -9.081 1.00 79.06 106 ASN A O 1
ATOM 886 N N . LEU A 1 107 ? 23.107 21.013 -9.886 1.00 84.44 107 LEU A N 1
ATOM 887 C CA . LEU A 1 107 ? 24.104 21.775 -9.129 1.00 84.44 107 LEU A CA 1
ATOM 888 C C . LEU A 1 107 ? 23.826 21.730 -7.621 1.00 84.44 107 LEU A C 1
ATOM 890 O O . LEU A 1 107 ? 24.753 21.493 -6.846 1.00 84.44 107 LEU A O 1
ATOM 894 N N . LEU A 1 108 ? 22.562 21.879 -7.215 1.00 81.94 108 LEU A N 1
ATOM 895 C CA . LEU A 1 108 ? 22.109 21.735 -5.827 1.00 81.94 108 LEU A CA 1
ATOM 896 C C . LEU A 1 108 ? 22.517 20.384 -5.225 1.00 81.94 108 LEU A C 1
ATOM 89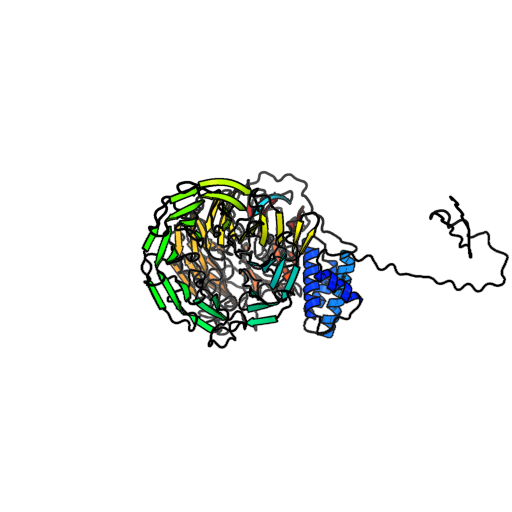8 O O . LEU A 1 108 ? 23.000 20.330 -4.093 1.00 81.94 108 LEU A O 1
ATOM 902 N N . ILE A 1 109 ? 22.331 19.303 -5.984 1.00 76.75 109 ILE A N 1
ATOM 903 C CA . ILE A 1 109 ? 22.611 17.929 -5.547 1.00 76.75 109 ILE A CA 1
ATOM 904 C C . ILE A 1 109 ? 24.114 17.688 -5.438 1.00 76.75 109 ILE A C 1
ATOM 906 O O . ILE A 1 109 ? 24.595 17.227 -4.404 1.00 76.75 109 ILE A O 1
ATOM 910 N N . ASN A 1 110 ? 24.861 18.021 -6.491 1.00 81.44 110 ASN A N 1
ATOM 911 C CA . ASN A 1 110 ? 26.286 17.705 -6.575 1.00 81.44 110 ASN A CA 1
ATOM 912 C C . ASN A 1 110 ? 27.129 18.511 -5.580 1.00 81.44 110 ASN A C 1
ATOM 914 O O . ASN A 1 110 ? 28.209 18.069 -5.201 1.00 81.44 110 ASN A O 1
ATOM 918 N N . ASN A 1 111 ? 26.627 19.662 -5.130 1.00 82.50 111 ASN A N 1
ATOM 919 C CA . ASN A 1 111 ? 27.334 20.558 -4.218 1.00 82.50 111 ASN A CA 1
ATOM 920 C C . ASN A 1 111 ? 26.686 20.613 -2.829 1.00 82.50 111 ASN A C 1
ATOM 922 O O . ASN A 1 111 ? 26.937 21.535 -2.064 1.00 82.50 111 ASN A O 1
ATOM 926 N N . GLN A 1 112 ? 25.845 19.640 -2.465 1.00 75.50 112 GLN A N 1
ATOM 927 C CA . GLN A 1 112 ? 25.148 19.667 -1.174 1.00 75.50 112 GLN A CA 1
ATOM 928 C C . GLN A 1 112 ? 26.074 19.586 0.048 1.00 75.50 112 GLN A C 1
ATOM 930 O O . GLN A 1 112 ? 25.685 20.066 1.112 1.00 75.50 112 GLN A O 1
ATOM 935 N N . ASN A 1 113 ? 27.261 18.994 -0.125 1.00 80.12 113 ASN A N 1
ATOM 936 C CA . ASN A 1 113 ? 28.298 18.850 0.900 1.00 80.12 113 ASN A CA 1
ATOM 937 C C . ASN A 1 113 ? 29.302 20.016 0.901 1.00 80.12 113 ASN A C 1
ATOM 939 O O . ASN A 1 113 ? 30.143 20.084 1.791 1.00 80.12 113 ASN A O 1
ATOM 943 N N . ASP A 1 114 ? 29.236 20.900 -0.097 1.00 84.44 114 ASP A N 1
ATOM 944 C CA . ASP A 1 114 ? 30.007 22.137 -0.133 1.00 84.44 114 ASP A CA 1
ATOM 945 C C . ASP A 1 114 ? 29.154 23.236 0.505 1.00 84.44 114 ASP A C 1
ATOM 947 O O . ASP A 1 114 ? 28.055 23.541 0.037 1.00 84.44 114 ASP A O 1
ATOM 951 N N . THR A 1 115 ? 29.628 23.791 1.617 1.00 84.00 115 THR A N 1
ATOM 952 C CA . THR A 1 115 ? 28.862 24.754 2.411 1.00 84.00 115 THR A CA 1
ATOM 953 C C . THR A 1 115 ? 28.539 26.017 1.613 1.00 84.00 115 THR A C 1
ATOM 955 O O . THR A 1 115 ? 27.385 26.450 1.609 1.00 84.00 115 THR A O 1
ATOM 958 N N . ASP A 1 116 ? 29.512 26.571 0.892 1.00 85.38 116 ASP A N 1
ATOM 959 C CA . ASP A 1 116 ? 29.361 27.850 0.195 1.00 85.38 116 ASP A CA 1
ATOM 960 C C . ASP A 1 116 ? 28.526 27.682 -1.078 1.00 85.38 116 ASP A C 1
ATOM 962 O O . ASP A 1 116 ? 27.550 28.408 -1.307 1.00 85.38 116 ASP A O 1
ATOM 966 N N . LEU A 1 117 ? 28.861 26.678 -1.894 1.00 86.31 117 LEU A N 1
ATOM 967 C CA . LEU A 1 117 ? 28.118 26.384 -3.118 1.00 86.31 117 LEU A CA 1
ATOM 968 C C . LEU A 1 117 ? 26.704 25.887 -2.807 1.00 86.31 117 LEU A C 1
ATOM 970 O O . LEU A 1 117 ? 25.748 26.311 -3.457 1.00 86.31 117 LEU A O 1
ATOM 974 N N . GLY A 1 118 ? 26.541 25.046 -1.786 1.00 82.94 118 GLY A N 1
ATOM 975 C CA . GLY A 1 118 ? 25.239 24.561 -1.342 1.00 82.94 118 GLY A CA 1
ATOM 976 C C . GLY A 1 118 ? 24.313 25.699 -0.905 1.00 82.94 118 GLY A C 1
ATOM 977 O O . GLY A 1 118 ? 23.166 25.758 -1.353 1.00 82.94 118 GLY A O 1
ATOM 978 N N . GLN A 1 119 ? 24.803 26.637 -0.086 1.00 88.00 119 GLN A N 1
ATOM 979 C CA . GLN A 1 119 ? 24.030 27.812 0.346 1.00 88.00 119 GLN A CA 1
ATOM 980 C C . GLN A 1 119 ? 23.668 28.732 -0.825 1.00 88.00 119 GLN A C 1
ATOM 982 O O . GLN A 1 119 ? 22.528 29.205 -0.918 1.00 88.00 119 GLN A O 1
ATOM 987 N N . LYS A 1 120 ? 24.615 28.956 -1.744 1.00 89.38 120 LYS A N 1
ATOM 988 C CA . LYS A 1 120 ? 24.394 29.737 -2.964 1.00 89.38 120 LYS A CA 1
ATOM 989 C C . LYS A 1 120 ? 23.282 29.130 -3.819 1.00 89.38 120 LYS A C 1
ATOM 991 O O . LYS A 1 120 ? 22.320 29.824 -4.153 1.00 89.38 120 LYS A O 1
ATOM 996 N N . PHE A 1 121 ? 23.378 27.839 -4.132 1.00 90.56 121 PHE A N 1
ATOM 997 C CA . PHE A 1 121 ? 22.417 27.184 -5.015 1.00 90.56 121 PHE A CA 1
ATOM 998 C C . PHE A 1 121 ? 21.022 27.056 -4.394 1.00 90.56 121 PHE A C 1
ATOM 1000 O O . PHE A 1 121 ? 20.044 27.058 -5.137 1.00 90.56 121 PHE A O 1
ATOM 1007 N N . ILE A 1 122 ? 20.892 27.007 -3.060 1.00 90.44 122 ILE A N 1
ATOM 1008 C CA . ILE A 1 122 ? 19.578 27.091 -2.394 1.00 90.44 122 ILE A CA 1
ATOM 1009 C C . ILE A 1 122 ? 18.903 28.423 -2.733 1.00 90.44 122 ILE A C 1
ATOM 1011 O O . ILE A 1 122 ? 17.760 28.427 -3.187 1.00 90.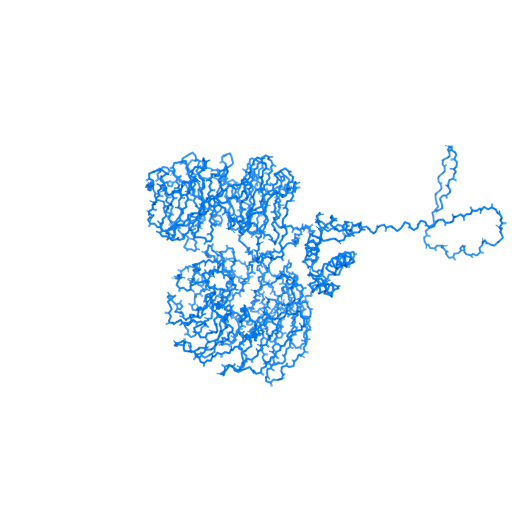44 122 ILE A O 1
ATOM 1015 N N . SER A 1 123 ? 19.613 29.542 -2.559 1.00 90.25 123 SER A N 1
ATOM 1016 C CA . SER A 1 123 ? 19.083 30.882 -2.848 1.00 90.25 123 SER A CA 1
ATOM 1017 C C . SER A 1 123 ? 18.725 31.047 -4.332 1.00 90.25 123 SER A C 1
ATOM 1019 O O . SER A 1 123 ? 17.623 31.496 -4.651 1.00 90.25 123 SER A O 1
ATOM 1021 N N . GLU A 1 124 ? 19.607 30.614 -5.242 1.00 92.06 124 GLU A N 1
ATOM 1022 C CA . GLU A 1 124 ? 19.324 30.592 -6.689 1.00 92.06 124 GLU A CA 1
ATOM 1023 C C . GLU A 1 124 ? 18.127 29.688 -7.024 1.00 92.06 124 GLU A C 1
ATOM 1025 O O . GLU A 1 124 ? 17.334 29.998 -7.915 1.00 92.06 124 GLU A O 1
ATOM 1030 N N . GLY A 1 125 ? 17.969 28.582 -6.290 1.00 91.62 125 GLY A N 1
ATOM 1031 C CA . GLY A 1 125 ? 16.857 27.647 -6.416 1.00 91.62 125 GLY A CA 1
ATOM 1032 C C . GLY A 1 125 ? 15.515 28.328 -6.190 1.00 91.62 125 GLY A C 1
ATOM 1033 O O . GLY A 1 125 ? 14.623 28.231 -7.033 1.00 91.62 125 GLY A O 1
ATOM 1034 N N . PHE A 1 126 ? 15.387 29.069 -5.090 1.00 93.06 126 PHE A N 1
ATOM 1035 C CA . PHE A 1 126 ? 14.171 29.829 -4.808 1.00 93.06 126 PHE A CA 1
ATOM 1036 C C . PHE A 1 126 ? 13.910 30.897 -5.862 1.00 93.06 126 PHE A C 1
ATOM 1038 O O . PHE A 1 126 ? 12.783 30.997 -6.335 1.00 93.06 126 PHE A O 1
ATOM 1045 N N . GLN A 1 127 ? 14.938 31.633 -6.292 1.00 90.88 127 GLN A N 1
ATOM 1046 C CA . GLN A 1 127 ? 14.786 32.625 -7.357 1.00 90.88 127 GLN A CA 1
ATOM 1047 C C . GLN A 1 127 ? 14.230 31.991 -8.642 1.00 90.88 127 GLN A C 1
ATOM 1049 O O . GLN A 1 127 ? 13.276 32.507 -9.225 1.00 90.88 127 GLN A O 1
ATOM 1054 N N . ARG A 1 128 ? 14.771 30.840 -9.063 1.00 91.62 128 ARG A N 1
ATOM 1055 C CA . ARG A 1 128 ? 14.291 30.141 -10.262 1.00 91.62 128 ARG A CA 1
ATOM 1056 C C . ARG A 1 128 ? 12.856 29.637 -10.102 1.00 91.62 128 ARG A C 1
ATOM 1058 O O . ARG A 1 128 ? 12.079 29.731 -11.053 1.00 91.62 128 ARG A O 1
ATOM 1065 N N . LEU A 1 129 ? 12.491 29.113 -8.932 1.00 92.75 129 LEU A N 1
ATOM 1066 C CA . LEU A 1 129 ? 11.114 28.690 -8.677 1.00 92.75 129 LEU A CA 1
ATOM 1067 C C . LEU A 1 129 ? 10.144 29.880 -8.618 1.00 92.75 129 LEU A C 1
ATOM 1069 O O . LEU A 1 129 ? 9.042 29.746 -9.134 1.00 92.75 129 LEU A O 1
ATOM 1073 N N . GLU A 1 130 ? 10.543 31.049 -8.105 1.00 92.50 130 GLU A N 1
ATOM 1074 C CA . GLU A 1 130 ? 9.719 32.275 -8.139 1.00 92.50 130 GLU A CA 1
ATOM 1075 C C . GLU A 1 130 ? 9.436 32.746 -9.568 1.00 92.50 130 GLU A C 1
ATOM 1077 O O . GLU A 1 130 ? 8.294 33.072 -9.905 1.00 92.50 130 GLU A O 1
ATOM 1082 N N . GLU A 1 131 ? 10.448 32.727 -10.440 1.00 91.00 131 GLU A N 1
ATOM 1083 C CA . GLU A 1 131 ? 10.281 33.038 -11.867 1.00 91.00 131 GLU A CA 1
ATOM 1084 C C . GLU A 1 131 ? 9.283 32.083 -12.537 1.00 91.00 131 GLU A C 1
ATOM 1086 O O . GLU A 1 131 ? 8.444 32.500 -13.340 1.00 91.00 131 GLU A O 1
ATOM 1091 N N . MET A 1 132 ? 9.367 30.791 -12.209 1.00 92.00 132 MET A N 1
ATOM 1092 C CA . MET A 1 132 ? 8.465 29.765 -12.733 1.00 92.00 132 MET A CA 1
ATOM 1093 C C . MET A 1 132 ? 7.063 29.855 -12.122 1.00 92.00 132 MET A C 1
ATOM 1095 O O . MET A 1 132 ? 6.084 29.604 -12.814 1.00 92.00 132 MET A O 1
ATOM 1099 N N . TRP A 1 133 ? 6.945 30.225 -10.850 1.00 92.38 133 TRP A N 1
ATOM 1100 C CA . TRP A 1 133 ? 5.671 30.390 -10.155 1.00 92.38 133 TRP A CA 1
ATOM 1101 C C . TRP A 1 133 ? 4.895 31.608 -10.657 1.00 92.38 133 TRP A C 1
ATOM 1103 O O . TRP A 1 133 ? 3.679 31.544 -10.826 1.00 92.38 133 TRP A O 1
ATOM 1113 N N . SER A 1 134 ? 5.610 32.695 -10.954 1.00 90.62 134 SER A N 1
ATOM 1114 C CA . SER A 1 134 ? 5.035 33.937 -11.481 1.00 90.62 134 SER A CA 1
ATOM 1115 C C . SER A 1 134 ? 4.589 33.816 -12.941 1.00 90.62 134 SER A C 1
ATOM 1117 O O . SER A 1 134 ? 3.700 34.543 -13.378 1.00 90.62 134 SER A O 1
ATOM 1119 N N . ASN A 1 135 ? 5.187 32.893 -13.700 1.00 90.81 135 ASN A N 1
ATOM 1120 C CA . ASN A 1 135 ? 4.810 32.593 -15.079 1.00 90.81 135 ASN A CA 1
ATOM 1121 C C . ASN A 1 135 ? 4.773 31.070 -15.308 1.00 90.81 135 ASN A C 1
ATOM 1123 O O . ASN A 1 135 ? 5.703 30.508 -15.906 1.00 90.81 135 ASN A O 1
ATOM 1127 N N . PRO A 1 136 ? 3.736 30.386 -14.790 1.00 91.56 136 PRO A N 1
ATOM 1128 C CA . PRO A 1 136 ? 3.693 28.935 -14.768 1.00 91.56 136 PRO A CA 1
ATOM 1129 C C . PRO A 1 136 ? 3.415 28.358 -16.156 1.00 91.56 136 PRO A C 1
ATOM 1131 O O . PRO A 1 136 ? 2.446 28.721 -16.821 1.00 91.56 136 PRO A O 1
ATOM 1134 N N . ILE A 1 137 ? 4.245 27.397 -16.564 1.00 93.31 137 ILE A N 1
ATOM 1135 C CA . ILE A 1 137 ? 4.032 26.574 -17.757 1.00 93.31 137 ILE A CA 1
ATOM 1136 C C . ILE A 1 137 ? 3.584 25.197 -17.278 1.00 93.31 137 ILE A C 1
ATOM 1138 O O . ILE A 1 137 ? 4.301 24.539 -16.529 1.00 93.31 137 ILE A O 1
ATOM 1142 N N . PHE A 1 138 ? 2.394 24.772 -17.695 1.00 91.81 138 PHE A N 1
ATOM 1143 C CA . PHE A 1 138 ? 1.862 23.446 -17.393 1.00 91.81 138 PHE A CA 1
ATOM 1144 C C . PHE A 1 138 ? 2.027 22.526 -18.599 1.00 91.81 138 PHE A C 1
ATOM 1146 O O . PHE A 1 138 ? 1.745 22.924 -19.733 1.00 91.81 138 PHE A O 1
ATOM 1153 N N . ILE A 1 139 ? 2.455 21.290 -18.342 1.00 90.69 139 ILE A N 1
ATOM 1154 C CA . ILE A 1 139 ? 2.504 20.237 -19.353 1.00 90.69 139 ILE A CA 1
ATOM 1155 C C . ILE A 1 139 ? 1.064 19.931 -19.771 1.00 90.69 139 ILE A C 1
ATOM 1157 O O . ILE A 1 139 ? 0.224 19.581 -18.943 1.00 90.69 139 ILE A O 1
ATOM 1161 N N . GLN A 1 140 ? 0.783 20.083 -21.063 1.00 90.94 140 GLN A N 1
ATOM 1162 C CA . GLN A 1 140 ? -0.546 19.848 -21.617 1.00 90.94 140 GLN A CA 1
ATOM 1163 C C . GLN A 1 140 ? -0.851 18.349 -21.673 1.00 90.94 140 GLN A C 1
ATOM 1165 O O . GLN A 1 140 ? -0.038 17.549 -22.159 1.00 90.94 140 GLN A O 1
ATOM 1170 N N . GLU A 1 141 ? -2.049 17.982 -21.224 1.00 92.81 141 GLU A N 1
ATOM 1171 C CA . GLU A 1 141 ? -2.630 16.684 -21.553 1.00 92.81 141 GLU A CA 1
ATOM 1172 C C . GLU A 1 141 ? -2.833 16.580 -23.064 1.00 92.81 141 GLU A C 1
ATOM 1174 O O . GLU A 1 141 ? -3.131 17.564 -23.746 1.00 92.81 141 GLU A O 1
ATOM 1179 N N . ILE A 1 142 ? -2.648 15.375 -23.589 1.00 94.62 142 ILE A N 1
ATOM 1180 C CA . ILE A 1 142 ? -2.873 15.072 -24.999 1.00 94.62 142 ILE A CA 1
ATOM 1181 C C . ILE A 1 142 ? -3.832 13.896 -25.026 1.00 94.62 142 ILE A C 1
ATOM 1183 O O . ILE A 1 142 ? -3.518 12.844 -24.478 1.00 94.62 142 ILE A O 1
ATOM 1187 N N . ASN A 1 143 ? -4.988 14.077 -25.655 1.00 91.75 143 ASN A N 1
ATOM 1188 C CA . ASN A 1 143 ? -5.906 12.979 -25.918 1.00 91.75 143 ASN A CA 1
ATOM 1189 C C . ASN A 1 143 ? -5.605 12.410 -27.299 1.00 91.75 143 ASN A C 1
ATOM 1191 O O . ASN A 1 143 ? -5.432 13.171 -28.256 1.00 91.75 143 ASN A O 1
ATOM 1195 N N . GLY A 1 144 ? -5.593 11.088 -27.408 1.00 87.00 144 GLY A N 1
ATOM 1196 C CA . GLY A 1 144 ? -5.518 10.446 -28.711 1.00 87.00 144 GLY A CA 1
ATOM 1197 C C . GLY A 1 144 ? -6.814 10.632 -29.504 1.00 87.00 144 GLY A C 1
ATOM 1198 O O . GLY A 1 144 ? -7.897 10.828 -28.950 1.00 87.00 144 GLY A O 1
ATOM 1199 N N . SER A 1 145 ? -6.696 10.613 -30.829 1.00 74.56 145 SER A N 1
ATOM 1200 C CA . SER A 1 145 ? -7.764 11.008 -31.756 1.00 74.56 145 SER A CA 1
ATOM 1201 C C . SER A 1 145 ? -8.708 9.875 -32.167 1.00 74.56 145 SER A C 1
ATOM 1203 O O . SER A 1 145 ? -9.768 10.145 -32.730 1.00 74.56 145 SER A O 1
ATOM 1205 N N . MET A 1 146 ? -8.353 8.619 -31.889 1.00 72.31 146 MET A N 1
ATOM 1206 C CA . MET A 1 146 ? -9.099 7.437 -32.331 1.00 72.31 146 MET A CA 1
ATOM 1207 C C . MET A 1 146 ? -9.790 6.761 -31.140 1.00 72.31 146 MET A C 1
ATOM 1209 O O . MET A 1 146 ? -9.176 6.648 -30.079 1.00 72.31 146 MET A O 1
ATOM 1213 N N . PRO A 1 147 ? -11.056 6.320 -31.266 1.00 65.44 147 PRO A N 1
ATOM 1214 C CA . PRO A 1 147 ? -11.676 5.470 -30.256 1.00 65.44 147 PRO A CA 1
ATOM 1215 C C . PRO A 1 147 ? -10.889 4.167 -30.128 1.00 65.44 147 PRO A C 1
ATOM 1217 O O . PRO A 1 147 ? -10.443 3.608 -31.131 1.00 65.44 147 PRO A O 1
ATOM 1220 N N . SER A 1 148 ? -10.724 3.698 -28.895 1.00 62.41 148 SER A N 1
ATOM 1221 C CA . SER A 1 148 ? -9.932 2.507 -28.611 1.00 62.41 148 SER A CA 1
ATOM 1222 C C . SER A 1 148 ? -10.622 1.288 -29.239 1.00 62.41 148 SER A C 1
ATOM 1224 O O . SER A 1 148 ? -11.789 1.033 -28.923 1.00 62.41 148 SER A O 1
ATOM 1226 N N . PRO A 1 149 ? -9.972 0.567 -30.172 1.00 62.75 149 PRO A N 1
ATOM 1227 C CA . PRO A 1 149 ? -10.586 -0.580 -30.825 1.00 62.75 149 PRO A CA 1
ATOM 1228 C C . PRO A 1 149 ? -10.985 -1.632 -29.786 1.00 62.75 149 PRO A C 1
ATOM 1230 O O . PRO A 1 149 ? -10.310 -1.797 -28.771 1.00 62.75 149 PRO A O 1
ATOM 1233 N N . THR A 1 150 ? -12.047 -2.398 -30.041 1.00 63.78 150 THR A N 1
ATOM 1234 C CA . THR A 1 150 ? -12.284 -3.643 -29.296 1.00 63.78 150 THR A CA 1
ATOM 1235 C C . THR A 1 150 ? -11.211 -4.648 -29.711 1.00 63.78 150 THR A C 1
ATOM 1237 O O . THR A 1 150 ? -11.333 -5.287 -30.757 1.00 63.78 150 THR A O 1
ATOM 1240 N N . GLY A 1 151 ? -10.123 -4.701 -28.945 1.00 61.94 151 GLY A N 1
ATOM 1241 C CA . GLY A 1 151 ? -8.969 -5.557 -29.209 1.00 61.94 151 GLY A CA 1
ATOM 1242 C C . GLY A 1 151 ? -9.127 -6.978 -28.669 1.00 61.94 151 GLY A C 1
ATOM 1243 O O . GLY A 1 151 ? -10.097 -7.304 -27.980 1.00 61.94 151 GLY A O 1
ATOM 1244 N N . THR A 1 152 ? -8.138 -7.822 -28.966 1.00 72.00 152 THR A N 1
ATOM 1245 C CA . THR A 1 152 ? -7.913 -9.079 -28.239 1.00 72.00 152 THR A CA 1
ATOM 1246 C C . THR A 1 152 ? -7.763 -8.798 -26.749 1.00 72.00 152 THR A C 1
ATOM 1248 O O . THR A 1 152 ? -7.287 -7.731 -26.383 1.00 72.00 152 THR A O 1
ATOM 1251 N N . THR A 1 153 ? -8.166 -9.732 -25.889 1.00 83.81 153 THR A N 1
ATOM 1252 C CA . THR A 1 153 ? -7.918 -9.651 -24.447 1.00 83.81 153 THR A CA 1
ATOM 1253 C C . THR A 1 153 ? -6.940 -10.740 -24.040 1.00 83.81 153 THR A C 1
ATOM 1255 O O . THR A 1 153 ? -7.251 -11.931 -24.108 1.00 83.81 153 THR A O 1
ATOM 1258 N N . THR A 1 154 ? -5.753 -10.330 -23.606 1.00 87.88 154 THR A N 1
ATOM 1259 C CA . THR A 1 154 ? -4.681 -11.243 -23.209 1.00 87.88 154 THR A CA 1
ATOM 1260 C C . THR A 1 154 ? -4.431 -11.128 -21.718 1.00 87.88 154 THR A C 1
ATOM 1262 O O . THR A 1 154 ? -4.282 -10.037 -21.176 1.00 87.88 154 THR A O 1
ATOM 1265 N N . ASN A 1 155 ? -4.389 -12.270 -21.034 1.00 88.25 155 ASN A N 1
ATOM 1266 C CA . ASN A 1 155 ? -4.074 -12.309 -19.612 1.00 88.25 155 ASN A CA 1
ATOM 1267 C C . ASN A 1 155 ? -2.669 -11.732 -19.350 1.00 88.25 155 ASN A C 1
ATOM 1269 O O . ASN A 1 155 ? -1.711 -12.044 -20.047 1.00 88.25 155 ASN A O 1
ATOM 1273 N N . TRP A 1 156 ? -2.559 -10.933 -18.296 1.00 85.31 156 TRP A N 1
ATOM 1274 C CA . TRP A 1 156 ? -1.369 -10.265 -17.777 1.00 85.31 156 TRP A CA 1
ATOM 1275 C C . TRP A 1 156 ? -1.070 -10.737 -16.332 1.00 85.31 156 TRP A C 1
ATOM 1277 O O . TRP A 1 156 ? -1.285 -9.981 -15.383 1.00 85.31 156 TRP A O 1
ATOM 1287 N N . PRO A 1 157 ? -0.641 -12.000 -16.111 1.00 70.88 157 PRO A N 1
ATOM 1288 C CA . PRO A 1 157 ? -0.441 -12.589 -14.776 1.00 70.88 157 PRO A CA 1
ATOM 1289 C C . PRO A 1 157 ? 0.685 -11.969 -13.924 1.00 70.88 157 PRO A C 1
ATOM 1291 O O . PRO A 1 157 ? 0.569 -11.978 -12.704 1.00 70.88 157 PRO A O 1
ATOM 1294 N N . VAL A 1 158 ? 1.763 -11.482 -14.545 1.00 67.75 158 VAL A N 1
ATOM 1295 C CA . VAL A 1 158 ? 2.905 -10.683 -14.025 1.00 67.75 158 VAL A CA 1
ATOM 1296 C C . VAL A 1 158 ? 3.541 -10.036 -15.270 1.00 67.75 158 VAL A C 1
ATOM 1298 O O . VAL A 1 158 ? 3.313 -10.582 -16.347 1.00 67.75 158 VAL A O 1
ATOM 1301 N N . TYR A 1 159 ? 4.283 -8.914 -15.151 1.00 67.00 159 TYR A N 1
ATOM 1302 C CA . TYR A 1 159 ? 5.015 -8.215 -16.237 1.00 67.00 159 TYR A CA 1
ATOM 1303 C C . TYR A 1 159 ? 5.248 -9.113 -17.466 1.00 67.00 159 TYR A C 1
ATOM 1305 O O . TYR A 1 159 ? 6.107 -9.989 -17.442 1.00 67.00 159 TYR A O 1
ATOM 1313 N N . HIS A 1 160 ? 4.355 -9.009 -18.455 1.00 57.09 160 HIS A N 1
ATOM 1314 C CA . HIS A 1 160 ? 4.044 -10.135 -19.340 1.00 57.09 160 HIS A CA 1
ATOM 1315 C C . HIS A 1 160 ? 5.134 -10.397 -20.380 1.00 57.09 160 HIS A C 1
ATOM 1317 O O . HIS A 1 160 ? 5.863 -9.493 -20.769 1.00 57.09 160 HIS A O 1
ATOM 1323 N N . GLY A 1 161 ? 5.201 -11.632 -20.875 1.00 50.62 161 GLY A N 1
ATOM 1324 C CA . GLY A 1 161 ? 5.914 -11.998 -22.096 1.00 50.62 161 GLY A CA 1
ATOM 1325 C C . GLY A 1 161 ? 5.328 -13.278 -22.692 1.00 50.62 161 GLY A C 1
ATOM 1326 O O . GLY A 1 161 ? 4.827 -14.133 -21.960 1.00 50.62 161 GLY A O 1
ATOM 1327 N N . VAL A 1 162 ? 5.363 -13.416 -24.020 1.00 46.84 162 VAL A N 1
ATOM 1328 C CA . VAL A 1 162 ? 4.907 -14.634 -24.714 1.00 46.84 162 VAL A CA 1
ATOM 1329 C C . VAL A 1 162 ? 5.745 -15.820 -24.220 1.00 46.84 162 VAL A C 1
ATOM 1331 O O . VAL A 1 162 ? 6.969 -15.768 -24.268 1.00 46.84 162 VAL A O 1
ATOM 1334 N N . ASN A 1 163 ? 5.099 -16.883 -23.730 1.00 55.78 163 ASN A N 1
ATOM 1335 C CA . ASN A 1 163 ? 5.758 -18.081 -23.182 1.00 55.78 163 ASN A CA 1
ATOM 1336 C C . ASN A 1 163 ? 6.679 -17.834 -21.963 1.00 55.78 163 ASN A C 1
ATOM 1338 O O . ASN A 1 163 ? 7.631 -18.582 -21.759 1.00 55.78 163 ASN A O 1
ATOM 1342 N N . GLY A 1 164 ? 6.395 -16.818 -21.135 1.00 62.84 164 GLY A N 1
ATOM 1343 C CA . GLY A 1 164 ? 7.121 -16.586 -19.874 1.00 62.84 164 GLY A CA 1
ATOM 1344 C C . GLY A 1 164 ? 8.332 -15.651 -19.971 1.00 62.84 164 GLY A C 1
ATOM 1345 O O . GLY A 1 164 ? 9.051 -15.502 -18.986 1.00 62.84 164 GLY A O 1
ATOM 1346 N N . SER A 1 165 ? 8.532 -14.979 -21.113 1.00 69.62 165 SER A N 1
ATOM 1347 C CA . SER A 1 165 ? 9.711 -14.140 -21.391 1.00 69.62 165 SER A CA 1
ATOM 1348 C C . SER A 1 165 ? 9.792 -12.806 -20.628 1.00 69.62 165 SER A C 1
ATOM 1350 O O . SER A 1 165 ? 10.848 -12.179 -20.603 1.00 69.62 165 SER A O 1
ATOM 1352 N N . GLN A 1 166 ? 8.702 -12.359 -19.995 1.00 83.06 166 GLN A N 1
ATOM 1353 C CA . GLN A 1 166 ? 8.608 -11.063 -19.297 1.00 83.06 166 GLN A CA 1
ATOM 1354 C C . GLN A 1 166 ? 9.029 -9.845 -20.141 1.00 83.06 166 GLN A C 1
ATOM 1356 O O . GLN A 1 166 ? 9.593 -8.884 -19.628 1.00 83.06 166 GLN A O 1
ATOM 1361 N N . SER A 1 167 ? 8.764 -9.864 -21.448 1.00 88.00 167 SER A N 1
ATOM 1362 C CA . SER A 1 167 ? 9.224 -8.825 -22.376 1.00 88.00 167 SER A CA 1
ATOM 1363 C C . SER A 1 167 ? 8.501 -7.472 -22.264 1.00 88.00 167 SER A C 1
ATOM 1365 O O . SER A 1 167 ? 8.858 -6.522 -22.954 1.00 88.00 167 SER A O 1
ATOM 1367 N N . GLY A 1 168 ? 7.470 -7.356 -21.427 1.00 89.62 168 GLY A N 1
ATOM 1368 C CA . GLY A 1 168 ? 6.611 -6.174 -21.330 1.00 89.62 168 GLY A CA 1
ATOM 1369 C C . GLY A 1 168 ? 5.676 -5.994 -22.534 1.00 89.62 168 GLY A C 1
ATOM 1370 O O . GLY A 1 168 ? 4.996 -4.972 -22.618 1.00 89.62 168 GLY A O 1
ATOM 1371 N N . PHE A 1 169 ? 5.625 -6.961 -23.458 1.00 91.75 169 PHE A N 1
ATOM 1372 C CA . PHE A 1 169 ? 4.788 -6.924 -24.659 1.00 91.75 169 PHE A CA 1
ATOM 1373 C C . PHE A 1 169 ? 3.425 -7.603 -24.443 1.00 91.75 169 PHE A C 1
ATOM 1375 O O . PHE A 1 169 ? 3.338 -8.726 -23.932 1.00 91.75 169 PHE A O 1
ATOM 1382 N N . SER A 1 170 ? 2.364 -6.943 -24.913 1.00 90.38 170 SER A N 1
ATOM 1383 C CA . SER A 1 170 ? 1.032 -7.519 -25.114 1.00 90.38 170 SER A CA 1
ATOM 1384 C C . SER A 1 170 ? 0.668 -7.514 -26.603 1.00 90.38 170 SER A C 1
ATOM 1386 O O . SER A 1 170 ? 0.922 -6.516 -27.280 1.00 90.38 170 SER A O 1
ATOM 1388 N N . PRO A 1 171 ? 0.028 -8.576 -27.127 1.00 89.00 171 PRO A N 1
ATOM 1389 C CA . PRO A 1 171 ? -0.581 -8.530 -28.454 1.00 89.00 171 PRO A CA 1
ATOM 1390 C C . PRO A 1 171 ? -1.862 -7.679 -28.490 1.00 89.00 171 PRO A C 1
ATOM 1392 O O . PRO A 1 171 ? -2.384 -7.437 -29.575 1.00 89.00 171 PRO A O 1
ATOM 1395 N N . ASP A 1 172 ? -2.372 -7.246 -27.333 1.00 90.44 172 ASP A N 1
ATOM 1396 C CA . ASP A 1 172 ? -3.556 -6.398 -27.249 1.00 90.44 172 ASP A CA 1
ATOM 1397 C C . ASP A 1 172 ? -3.304 -5.007 -27.843 1.00 90.44 172 ASP A C 1
ATOM 1399 O O . ASP A 1 172 ? -2.176 -4.524 -27.914 1.00 90.44 172 ASP A O 1
ATOM 1403 N N . GLU A 1 173 ? -4.381 -4.334 -28.240 1.00 90.12 173 GLU A N 1
ATOM 1404 C CA . GLU A 1 173 ? -4.314 -3.015 -28.879 1.00 90.12 173 GLU A CA 1
ATOM 1405 C C . GLU A 1 173 ? -3.874 -1.909 -27.912 1.00 90.12 173 GLU A C 1
ATOM 1407 O O . GLU A 1 173 ? -3.233 -0.939 -28.324 1.00 90.12 173 GLU A O 1
ATOM 1412 N N . GLY A 1 174 ? -4.202 -2.046 -26.625 1.00 91.31 174 GLY A N 1
ATOM 1413 C CA . GLY A 1 174 ? -3.978 -1.022 -25.614 1.00 91.31 174 GLY A CA 1
ATOM 1414 C C . GLY A 1 174 ? -4.847 0.234 -25.807 1.00 91.31 174 GLY A C 1
ATOM 1415 O O . GLY A 1 174 ? -5.597 0.357 -26.778 1.00 91.31 174 GLY A O 1
ATOM 1416 N N . PRO A 1 175 ? -4.771 1.181 -24.863 1.00 93.00 175 PRO A N 1
ATOM 1417 C CA . PRO A 1 175 ? -5.532 2.430 -24.895 1.00 93.00 175 PRO A CA 1
ATOM 1418 C C . PRO A 1 175 ? -5.113 3.361 -26.034 1.00 93.00 175 PRO A C 1
ATOM 1420 O O . PRO A 1 175 ? -3.924 3.622 -26.245 1.00 93.00 175 PRO A O 1
ATOM 1423 N N . SER A 1 176 ? -6.092 3.931 -26.735 1.00 90.94 176 SER A N 1
ATOM 1424 C CA . SER A 1 176 ? -5.862 4.881 -27.830 1.00 90.94 176 SER A CA 1
ATOM 1425 C C . SER A 1 176 ? -6.098 6.330 -27.428 1.00 90.94 176 SER A C 1
ATOM 1427 O O . SER A 1 176 ? -5.536 7.203 -28.083 1.00 90.94 176 SER A O 1
ATOM 1429 N N . GLN A 1 177 ? -6.897 6.607 -26.389 1.00 91.62 177 GLN A N 1
ATOM 1430 C CA . GLN A 1 177 ? -7.287 7.981 -26.040 1.00 91.62 177 GLN A CA 1
ATOM 1431 C C . GLN A 1 177 ? -6.548 8.536 -24.826 1.00 91.62 177 GLN A C 1
ATOM 1433 O O . GLN A 1 177 ? -6.282 9.739 -24.792 1.00 91.62 177 GLN A O 1
ATOM 1438 N N . GLY A 1 178 ? -6.216 7.690 -23.849 1.00 93.88 178 GLY A N 1
ATOM 1439 C CA . GLY A 1 178 ? -5.630 8.138 -22.586 1.00 93.88 178 GLY A CA 1
ATOM 1440 C C . GLY A 1 178 ? -6.681 8.656 -21.598 1.00 93.88 178 GLY A C 1
ATOM 1441 O O . GLY A 1 178 ? -6.379 9.464 -20.717 1.00 93.88 178 GLY A O 1
ATOM 1442 N N . LYS A 1 179 ? -7.937 8.223 -21.710 1.00 93.81 179 LYS A N 1
ATOM 1443 C CA . LYS A 1 179 ? -9.023 8.695 -20.850 1.00 93.81 179 LYS A CA 1
ATOM 1444 C C . LYS A 1 179 ? -9.147 7.825 -19.604 1.00 93.81 179 LYS A C 1
ATOM 1446 O O . LYS A 1 179 ? -9.335 6.619 -19.693 1.00 93.81 179 LYS A O 1
ATOM 1451 N N . VAL A 1 180 ? -9.139 8.440 -18.420 1.00 95.44 180 VAL A N 1
ATOM 1452 C CA . VAL A 1 180 ? -9.459 7.722 -17.174 1.00 95.44 180 VAL A CA 1
ATOM 1453 C C . VAL A 1 180 ? -10.932 7.299 -17.185 1.00 95.44 180 VAL A C 1
ATOM 1455 O O . VAL A 1 180 ? -11.816 8.160 -17.217 1.00 95.44 180 VAL A O 1
ATOM 1458 N N . VAL A 1 181 ? -11.197 5.993 -17.109 1.00 95.00 181 VAL A N 1
ATOM 1459 C CA . VAL A 1 181 ? -12.564 5.435 -17.106 1.00 95.00 181 VAL A CA 1
ATOM 1460 C C . VAL A 1 181 ? -13.088 5.178 -15.696 1.00 95.00 181 VAL A C 1
ATOM 1462 O O . VAL A 1 181 ? -14.244 5.480 -15.400 1.00 95.00 181 VAL A O 1
ATOM 1465 N N . TRP A 1 182 ? -12.231 4.707 -14.791 1.00 96.81 182 TRP A N 1
ATOM 1466 C CA . TRP A 1 182 ? -12.542 4.558 -13.372 1.00 96.81 182 TRP A CA 1
ATOM 1467 C C . TRP A 1 182 ? -11.269 4.601 -12.520 1.00 96.81 182 TRP A C 1
ATOM 1469 O O . TRP A 1 182 ? -10.144 4.533 -13.023 1.00 96.81 182 TRP A O 1
ATOM 1479 N N . LYS A 1 183 ? -11.455 4.742 -11.203 1.00 95.56 183 LYS A N 1
ATOM 1480 C CA . LYS A 1 183 ? -10.384 4.641 -10.206 1.00 95.56 183 LYS A CA 1
ATOM 1481 C C . LYS A 1 183 ? -10.832 3.755 -9.051 1.00 95.56 183 LYS A C 1
ATOM 1483 O O . LYS A 1 183 ? -11.980 3.854 -8.623 1.00 95.56 183 LYS A O 1
ATOM 1488 N N . PHE A 1 184 ? -9.914 2.961 -8.517 1.00 95.00 184 PHE A N 1
ATOM 1489 C CA . PHE A 1 184 ? -10.130 2.127 -7.340 1.00 95.00 184 PHE A CA 1
ATOM 1490 C C . PHE A 1 184 ? -9.272 2.634 -6.166 1.00 95.00 184 PHE A C 1
ATOM 1492 O O . PHE A 1 184 ? -8.067 2.837 -6.346 1.00 95.00 184 PHE A O 1
ATOM 1499 N N . PRO A 1 185 ? -9.854 2.869 -4.976 1.00 92.25 185 PRO A N 1
ATOM 1500 C CA . PRO A 1 185 ? -9.134 3.425 -3.834 1.00 92.25 185 PRO A CA 1
ATOM 1501 C C . PRO A 1 185 ? -8.108 2.431 -3.265 1.00 92.25 185 PRO A C 1
ATOM 1503 O O . PRO A 1 185 ? -8.438 1.310 -2.882 1.00 92.25 185 PRO A O 1
ATOM 1506 N N . LYS A 1 186 ? -6.860 2.883 -3.144 1.00 88.56 186 LYS A N 1
ATOM 1507 C CA . LYS A 1 186 ? -5.728 2.204 -2.492 1.00 88.56 186 LYS A CA 1
ATOM 1508 C C . LYS A 1 186 ? -5.050 3.136 -1.486 1.00 88.56 186 LYS A C 1
ATOM 1510 O O . LYS A 1 186 ? -5.393 4.311 -1.382 1.00 88.56 186 LYS A O 1
ATOM 1515 N N . THR A 1 187 ? -4.166 2.614 -0.640 1.00 75.06 187 THR A N 1
ATOM 1516 C CA . THR A 1 187 ? -3.661 3.369 0.519 1.00 75.06 187 THR A CA 1
ATOM 1517 C C . THR A 1 187 ? -2.317 2.840 1.028 1.00 75.06 187 THR A C 1
ATOM 1519 O O . THR A 1 187 ? -1.940 1.709 0.763 1.00 75.06 187 THR A O 1
ATOM 1522 N N . ASN A 1 188 ? -1.588 3.679 1.775 1.00 66.62 188 ASN A N 1
ATOM 1523 C CA . ASN A 1 188 ? -0.334 3.344 2.459 1.00 66.62 188 ASN A CA 1
ATOM 1524 C C . ASN A 1 188 ? -0.523 2.804 3.900 1.00 66.62 188 ASN A C 1
ATOM 1526 O O . ASN A 1 188 ? 0.433 2.814 4.686 1.00 66.62 188 ASN A O 1
ATOM 1530 N N . GLY A 1 189 ? -1.739 2.382 4.277 1.00 66.12 189 GLY A N 1
ATOM 1531 C CA . GLY A 1 189 ? -2.017 1.718 5.559 1.00 66.12 189 GLY A CA 1
ATOM 1532 C C . GLY A 1 189 ? -2.049 2.647 6.778 1.00 66.12 189 GLY A C 1
ATOM 1533 O O . GLY A 1 189 ? -1.421 2.356 7.795 1.00 66.12 189 GLY A O 1
ATOM 1534 N N . TRP A 1 190 ? -2.735 3.789 6.685 1.00 73.75 190 TRP A N 1
ATOM 1535 C CA . TRP A 1 190 ? -2.907 4.712 7.815 1.00 73.75 190 TRP A CA 1
ATOM 1536 C C . TRP A 1 190 ? -3.888 4.168 8.863 1.00 73.75 190 TRP A C 1
ATOM 1538 O O . TRP A 1 190 ? -5.034 3.878 8.528 1.00 73.75 190 TRP A O 1
ATOM 1548 N N . ASN A 1 191 ? -3.455 4.079 10.129 1.00 77.81 191 ASN A N 1
ATOM 1549 C CA . ASN A 1 191 ? -4.239 3.488 11.225 1.00 77.81 191 ASN A CA 1
ATOM 1550 C C . ASN A 1 191 ? -4.299 4.353 12.504 1.00 77.81 191 ASN A C 1
ATOM 1552 O O . ASN A 1 191 ? -4.849 3.902 13.511 1.00 77.81 191 ASN A O 1
ATOM 1556 N N . ALA A 1 192 ? -3.745 5.572 12.504 1.00 82.00 192 ALA A N 1
ATOM 1557 C CA . ALA A 1 192 ? -3.715 6.410 13.704 1.00 82.00 192 ALA A CA 1
ATOM 1558 C C . ALA A 1 192 ? -5.067 7.083 13.972 1.00 82.00 192 ALA A C 1
ATOM 1560 O O . ALA A 1 192 ? -5.633 7.761 13.104 1.00 82.00 192 ALA A O 1
ATOM 1561 N N . ALA A 1 193 ? -5.546 6.937 15.206 1.00 87.94 193 ALA A N 1
ATOM 1562 C CA . ALA A 1 193 ? -6.638 7.742 15.734 1.00 87.94 193 ALA A CA 1
ATOM 1563 C C . ALA A 1 193 ? -6.129 9.142 16.118 1.00 87.94 193 ALA A C 1
ATOM 1565 O O . ALA A 1 193 ? -4.923 9.407 16.132 1.00 87.94 193 ALA A O 1
ATOM 1566 N N . VAL A 1 194 ? -7.055 10.039 16.446 1.00 92.31 194 VAL A N 1
ATOM 1567 C CA . VAL A 1 194 ? -6.729 11.375 16.957 1.00 92.31 194 VAL A CA 1
ATOM 1568 C C . VAL A 1 194 ? -6.918 11.439 18.470 1.00 92.31 194 VAL A C 1
ATOM 1570 O O . VAL A 1 194 ? -7.705 10.680 19.031 1.00 92.31 194 VAL A O 1
ATOM 1573 N N . VAL A 1 195 ? -6.257 12.385 19.135 1.00 92.69 195 VAL A N 1
ATOM 1574 C CA . VAL A 1 195 ? -6.510 12.683 20.554 1.00 92.69 195 VAL A CA 1
ATOM 1575 C C . VAL A 1 195 ? -7.274 13.991 20.675 1.00 92.69 195 VAL A C 1
ATOM 1577 O O . VAL A 1 195 ? -6.844 15.003 20.132 1.00 92.69 195 VAL A O 1
ATOM 1580 N N . ILE A 1 196 ? -8.389 13.988 21.408 1.00 93.94 196 ILE A N 1
ATOM 1581 C CA . ILE A 1 196 ? -9.196 15.188 21.661 1.00 93.94 196 ILE A CA 1
ATOM 1582 C C . ILE A 1 196 ? -9.017 15.609 23.119 1.00 93.94 196 ILE A C 1
ATOM 1584 O O . ILE A 1 196 ? -9.341 14.842 24.027 1.00 93.94 196 ILE A O 1
ATOM 1588 N N . LYS A 1 197 ? -8.525 16.827 23.357 1.00 92.00 197 LYS A N 1
ATOM 1589 C CA . LYS A 1 197 ? -8.374 17.396 24.706 1.00 92.00 197 LYS A CA 1
ATOM 1590 C C . LYS A 1 197 ? -8.590 18.906 24.644 1.00 92.00 197 LYS A C 1
ATOM 1592 O O . LYS A 1 197 ? -8.047 19.569 23.770 1.00 92.00 197 LYS A O 1
ATOM 1597 N N . GLU A 1 198 ? -9.396 19.444 25.561 1.00 91.06 198 GLU A N 1
ATOM 1598 C CA . GLU A 1 198 ? -9.602 20.898 25.733 1.00 91.06 198 GLU A CA 1
ATOM 1599 C C . GLU A 1 198 ? -10.053 21.646 24.456 1.00 91.06 198 GLU A C 1
ATOM 1601 O O . GLU A 1 198 ? -9.625 22.768 24.195 1.00 91.06 198 GLU A O 1
ATOM 1606 N N . GLY A 1 199 ? -10.930 21.047 23.642 1.00 92.88 199 GLY A N 1
ATOM 1607 C CA . GLY A 1 199 ? -11.410 21.682 22.405 1.00 92.88 199 GLY A CA 1
ATOM 1608 C C . GLY A 1 199 ? -10.418 21.624 21.238 1.00 92.88 199 GLY A C 1
ATOM 1609 O O . GLY A 1 199 ? -10.614 22.313 20.235 1.00 92.88 199 GLY A O 1
ATOM 1610 N N . LYS A 1 200 ? -9.340 20.843 21.374 1.00 95.62 200 LYS A N 1
ATOM 1611 C CA . LYS A 1 200 ? -8.280 20.671 20.379 1.00 95.62 200 LYS A CA 1
ATOM 1612 C C . LYS A 1 200 ? -8.115 19.212 19.988 1.00 95.62 200 LYS A C 1
ATOM 1614 O O . LYS A 1 200 ? -8.352 18.309 20.794 1.00 95.62 200 LYS A O 1
ATOM 1619 N N . ILE A 1 201 ? -7.689 19.004 18.748 1.00 95.56 201 ILE A N 1
ATOM 1620 C CA . ILE A 1 201 ? -7.397 17.696 18.167 1.00 95.56 201 ILE A CA 1
ATOM 1621 C C . ILE A 1 201 ? -5.899 17.605 17.908 1.00 95.56 201 ILE A C 1
ATOM 1623 O O . ILE A 1 201 ? -5.343 18.433 17.192 1.00 95.56 201 ILE A O 1
ATOM 1627 N N . TYR A 1 202 ? -5.263 16.572 18.449 1.00 94.12 202 TYR A N 1
ATOM 1628 C CA . TYR A 1 202 ? -3.854 16.271 18.240 1.00 94.12 202 TYR A CA 1
ATOM 1629 C C . TYR A 1 202 ? -3.714 15.050 17.337 1.00 94.12 202 TYR A C 1
ATOM 1631 O O . TYR A 1 202 ? -4.290 13.990 17.600 1.00 94.12 202 TYR A O 1
ATOM 1639 N N . THR A 1 203 ? -2.948 15.206 16.262 1.00 91.69 203 THR A N 1
ATOM 1640 C CA . THR A 1 203 ? -2.670 14.153 15.279 1.00 91.69 203 THR A CA 1
ATOM 1641 C C . THR A 1 203 ? -1.238 14.280 14.754 1.00 91.69 203 THR A C 1
ATOM 1643 O O . THR A 1 203 ? -0.509 15.211 15.107 1.00 91.69 203 THR A O 1
ATOM 1646 N N . SER A 1 204 ? -0.821 13.332 13.922 1.00 85.94 204 SER A N 1
ATOM 1647 C CA . SER A 1 204 ? 0.494 13.334 13.287 1.00 85.94 204 SER A CA 1
ATOM 1648 C C . SER A 1 204 ? 0.404 13.037 11.792 1.00 85.94 204 SER A C 1
ATOM 1650 O O . SER A 1 204 ? -0.604 12.493 11.345 1.00 85.94 204 SER A O 1
ATOM 1652 N N . GLY A 1 205 ? 1.427 13.429 11.031 1.00 79.88 205 GLY A N 1
ATOM 1653 C CA . GLY A 1 205 ? 1.531 13.187 9.590 1.00 79.88 205 GLY A CA 1
ATOM 1654 C C . GLY A 1 205 ? 2.455 12.021 9.226 1.00 79.88 205 GLY A C 1
ATOM 1655 O O . GLY A 1 205 ? 3.461 11.784 9.897 1.00 79.88 205 GLY A O 1
ATOM 1656 N N . ALA A 1 206 ? 2.116 11.317 8.138 1.00 72.12 206 ALA A N 1
ATOM 1657 C CA . ALA A 1 206 ? 2.825 10.138 7.610 1.00 72.12 206 ALA A CA 1
ATOM 1658 C C . ALA A 1 206 ? 3.809 10.446 6.462 1.00 72.12 206 ALA A C 1
ATOM 1660 O O . ALA A 1 206 ? 4.277 9.518 5.795 1.00 72.12 206 ALA A O 1
ATOM 1661 N N . GLY A 1 207 ? 4.062 11.729 6.190 1.00 73.81 207 GLY A N 1
ATOM 1662 C CA . GLY A 1 207 ? 4.911 12.187 5.094 1.00 73.81 207 GLY A CA 1
ATOM 1663 C C . GLY A 1 207 ? 6.397 11.893 5.305 1.00 73.81 207 GLY A C 1
ATOM 1664 O O . GLY A 1 207 ? 6.804 11.174 6.219 1.00 73.81 207 GLY A O 1
ATOM 1665 N N . SER A 1 208 ? 7.231 12.461 4.440 1.00 70.50 208 SER A N 1
ATOM 1666 C CA . SER A 1 208 ? 8.683 12.433 4.604 1.00 70.50 208 SER A CA 1
ATOM 1667 C C . SER A 1 208 ? 9.118 13.191 5.857 1.00 70.50 208 SER A C 1
ATOM 1669 O O . SER A 1 208 ? 10.096 12.796 6.482 1.00 70.50 208 SER A O 1
ATOM 1671 N N . ASP A 1 209 ? 8.390 14.242 6.243 1.00 74.56 209 ASP A N 1
ATOM 1672 C CA . ASP A 1 209 ? 8.627 14.949 7.494 1.00 74.56 209 ASP A CA 1
ATOM 1673 C C . ASP A 1 209 ? 7.748 14.376 8.612 1.00 74.56 209 ASP A C 1
ATOM 1675 O O . ASP A 1 209 ? 6.656 13.845 8.397 1.00 74.56 209 ASP A O 1
ATOM 1679 N N . VAL A 1 210 ? 8.223 14.507 9.851 1.00 75.00 210 VAL A N 1
ATOM 1680 C CA . VAL A 1 210 ? 7.384 14.231 11.018 1.00 75.00 210 VAL A CA 1
ATOM 1681 C C . VAL A 1 210 ? 6.660 15.517 11.370 1.00 75.00 210 VAL A C 1
ATOM 1683 O O . VAL A 1 210 ? 7.292 16.480 11.814 1.00 75.00 210 VAL A O 1
ATOM 1686 N N . ILE A 1 211 ? 5.341 15.521 11.187 1.00 82.50 211 ILE A N 1
ATOM 1687 C CA . ILE A 1 211 ? 4.494 16.661 11.534 1.00 82.50 211 ILE A CA 1
ATOM 1688 C C . ILE A 1 211 ? 3.601 16.311 12.717 1.00 82.50 211 ILE A C 1
ATOM 1690 O O . ILE A 1 211 ? 2.947 15.268 12.736 1.00 82.50 211 ILE A O 1
ATOM 1694 N N . ALA A 1 212 ? 3.581 17.215 13.688 1.00 87.88 212 ALA A N 1
ATOM 1695 C CA . ALA A 1 212 ? 2.621 17.300 14.769 1.00 87.88 212 ALA A CA 1
ATOM 1696 C C . ALA A 1 212 ? 1.574 18.354 14.428 1.00 87.88 212 ALA A C 1
ATOM 1698 O O . ALA A 1 212 ? 1.934 19.504 14.176 1.00 87.88 212 ALA A O 1
ATOM 1699 N N . TYR A 1 213 ? 0.298 17.992 14.477 1.00 91.25 213 TYR A N 1
ATOM 1700 C CA . TYR A 1 213 ? -0.793 18.941 14.285 1.00 91.25 213 TYR A CA 1
ATOM 1701 C C . TYR A 1 213 ? -1.573 19.125 15.581 1.00 91.25 213 TYR A C 1
ATOM 1703 O O . TYR A 1 213 ? -1.947 18.145 16.230 1.00 91.25 213 TYR A O 1
ATOM 1711 N N . CYS A 1 214 ? -1.873 20.382 15.897 1.00 95.00 214 CYS A N 1
ATOM 1712 C CA . CYS A 1 214 ? -2.971 20.762 16.772 1.00 95.00 214 CYS A CA 1
ATOM 1713 C C . CYS A 1 214 ? -4.016 21.480 15.927 1.00 95.00 214 CYS A C 1
ATOM 1715 O O . CYS A 1 214 ? -3.736 22.529 15.344 1.00 95.00 214 CYS A O 1
ATOM 1717 N N . LEU A 1 215 ? -5.210 20.904 15.852 1.00 95.81 215 LEU A N 1
ATOM 1718 C CA . LEU A 1 215 ? -6.339 21.459 15.120 1.00 95.81 215 LEU A CA 1
ATOM 1719 C C . LEU A 1 215 ? -7.391 21.969 16.100 1.00 95.81 215 LEU A C 1
ATOM 1721 O O . LEU A 1 215 ? -7.575 21.410 17.187 1.00 95.81 215 LEU A O 1
ATOM 1725 N N . ASP A 1 216 ? -8.115 23.007 15.708 1.00 96.38 216 ASP A N 1
ATOM 1726 C CA . ASP A 1 216 ? -9.337 23.378 16.403 1.00 96.38 216 ASP A CA 1
ATOM 1727 C C . ASP A 1 216 ? -10.418 22.316 16.171 1.00 96.38 216 ASP A C 1
ATOM 1729 O O . ASP A 1 216 ? -10.696 21.933 15.035 1.00 96.38 216 ASP A O 1
ATOM 1733 N N . GLU A 1 217 ? -11.047 21.827 17.239 1.00 96.06 217 GLU A N 1
ATOM 1734 C CA . GLU A 1 217 ? -12.040 20.752 17.135 1.00 96.06 217 GLU A CA 1
ATOM 1735 C C . GLU A 1 217 ? -13.271 21.162 16.309 1.00 96.06 217 GLU A C 1
ATOM 1737 O O . GLU A 1 217 ? -13.884 20.328 15.634 1.00 96.06 217 GLU A O 1
ATOM 1742 N N . LYS A 1 218 ? -13.656 22.444 16.344 1.00 94.94 218 LYS A N 1
ATOM 1743 C CA . LYS A 1 218 ? -14.882 22.915 15.689 1.00 94.94 218 LYS A CA 1
ATOM 1744 C C . LYS A 1 218 ? -14.666 23.256 14.226 1.00 94.94 218 LYS A C 1
ATOM 1746 O O . LYS A 1 218 ? -15.578 23.004 13.440 1.00 94.94 218 LYS A O 1
ATOM 1751 N N . THR A 1 219 ? -13.518 23.835 13.878 1.00 96.12 219 THR A N 1
ATOM 1752 C CA . THR A 1 219 ? -13.248 24.306 12.508 1.00 96.12 219 THR A CA 1
ATOM 1753 C C . THR A 1 219 ? -12.336 23.373 11.716 1.00 96.12 219 THR A C 1
ATOM 1755 O O . THR A 1 219 ? -12.397 23.375 10.489 1.00 96.12 219 THR A O 1
ATOM 1758 N N . GLY A 1 220 ? -11.519 22.554 12.386 1.00 94.81 220 GLY A N 1
ATOM 1759 C CA . GLY A 1 220 ? -10.475 21.750 11.743 1.00 94.81 220 GLY A CA 1
ATOM 1760 C C . GLY A 1 220 ? -9.275 22.576 11.266 1.00 94.81 220 GLY A C 1
ATOM 1761 O O . GLY A 1 220 ? -8.410 22.048 10.562 1.00 94.81 220 GLY A O 1
ATOM 1762 N N . GLU A 1 221 ? -9.223 23.863 11.618 1.00 93.88 221 GLU A N 1
ATOM 1763 C CA . GLU A 1 221 ? -8.121 24.761 11.273 1.00 93.88 221 GLU A CA 1
ATOM 1764 C C . GLU A 1 221 ? -6.888 24.462 12.124 1.00 93.88 221 GLU A C 1
ATOM 1766 O O . GLU A 1 221 ? -6.989 24.079 13.293 1.00 93.88 221 GLU A O 1
ATOM 1771 N N . VAL A 1 222 ? -5.711 24.659 11.531 1.00 92.69 222 VAL A N 1
ATOM 1772 C CA . VAL A 1 222 ? -4.433 24.486 12.222 1.00 92.69 222 VAL A CA 1
ATOM 1773 C C . VAL A 1 222 ? -4.277 25.589 13.264 1.00 92.69 222 VAL A C 1
ATOM 1775 O O . VAL A 1 222 ? -4.267 26.769 12.935 1.00 92.69 222 VAL A O 1
ATOM 1778 N N . VAL A 1 223 ? -4.128 25.197 14.527 1.00 94.38 223 VAL A N 1
ATOM 1779 C CA . VAL A 1 223 ? -3.780 26.100 15.635 1.00 94.38 223 VAL A CA 1
ATOM 1780 C C . VAL A 1 223 ? -2.272 26.267 15.700 1.00 94.38 223 VAL A C 1
ATOM 1782 O O . VAL A 1 223 ? -1.767 27.375 15.838 1.00 94.38 223 VAL A O 1
ATOM 1785 N N . TRP A 1 224 ? -1.557 25.151 15.588 1.00 91.88 224 TRP A N 1
ATOM 1786 C CA . TRP A 1 224 ? -0.120 25.121 15.376 1.00 91.88 224 TRP A CA 1
ATOM 1787 C C . TRP A 1 224 ? 0.263 23.830 14.653 1.00 91.88 224 TRP A C 1
ATOM 1789 O O . TRP A 1 224 ? -0.434 22.811 14.745 1.00 91.88 224 TRP A O 1
ATOM 1799 N N . LYS A 1 225 ? 1.402 23.870 13.956 1.00 88.94 225 LYS A N 1
ATOM 1800 C CA . LYS A 1 225 ? 2.066 22.696 13.384 1.00 88.94 225 LYS A CA 1
ATOM 1801 C C . LYS A 1 225 ? 3.531 22.657 13.818 1.00 88.94 225 LYS A C 1
ATOM 1803 O O . LYS A 1 225 ? 4.263 23.620 13.615 1.00 88.94 225 LYS A O 1
ATOM 1808 N N . GLY A 1 226 ? 3.945 21.553 14.434 1.00 83.44 226 GLY A N 1
ATOM 1809 C CA . GLY A 1 226 ? 5.335 21.291 14.811 1.00 83.44 226 GLY A CA 1
ATOM 1810 C C . GLY A 1 226 ? 5.976 20.358 13.790 1.00 83.44 226 GLY A C 1
ATOM 1811 O O . GLY A 1 226 ? 5.364 19.358 13.422 1.00 83.44 226 GLY A O 1
ATOM 1812 N N . ARG A 1 227 ? 7.191 20.655 13.317 1.00 78.94 227 ARG A N 1
ATOM 1813 C CA . ARG A 1 227 ? 7.849 19.857 12.269 1.00 78.94 227 ARG A CA 1
ATOM 1814 C C . ARG A 1 227 ? 9.256 19.415 12.649 1.00 78.94 227 ARG A C 1
ATOM 1816 O O . ARG A 1 227 ? 10.019 20.155 13.265 1.00 78.94 227 ARG A O 1
ATOM 1823 N N . GLN A 1 228 ? 9.613 18.214 12.204 1.00 73.81 228 GLN A N 1
ATOM 1824 C CA . GLN A 1 228 ? 10.995 17.793 12.038 1.00 73.81 228 GLN A CA 1
ATOM 1825 C C . GLN A 1 228 ? 11.238 17.317 10.605 1.00 73.81 228 GLN A C 1
ATOM 1827 O O . GLN A 1 228 ? 10.583 16.387 10.136 1.00 73.81 228 GLN A O 1
ATOM 1832 N N . HIS A 1 229 ? 12.233 17.921 9.957 1.00 69.88 229 HIS A N 1
ATOM 1833 C CA . HIS A 1 229 ? 12.649 17.544 8.615 1.00 69.88 229 HIS A CA 1
ATOM 1834 C C . HIS A 1 229 ? 13.388 16.202 8.594 1.00 69.88 229 HIS A C 1
ATOM 1836 O O . HIS A 1 229 ? 14.223 15.925 9.466 1.00 69.88 229 HIS A O 1
ATOM 1842 N N . SER A 1 230 ? 13.103 15.388 7.577 1.00 60.16 230 SER A N 1
ATOM 1843 C CA . SER A 1 230 ? 13.896 14.203 7.232 1.00 60.16 230 SER A CA 1
ATOM 1844 C C . SER A 1 230 ? 14.456 14.342 5.815 1.00 60.16 230 SER A C 1
ATOM 1846 O O . SER A 1 230 ? 13.718 14.707 4.901 1.00 60.16 230 SER A O 1
ATOM 1848 N N . PRO A 1 231 ? 15.734 13.997 5.574 1.00 49.94 231 PRO A N 1
ATOM 1849 C CA . PRO A 1 231 ? 16.299 14.046 4.229 1.00 49.94 231 PRO A CA 1
ATOM 1850 C C . PRO A 1 231 ? 15.803 12.912 3.308 1.00 49.94 231 PRO A C 1
ATOM 1852 O O . PRO A 1 231 ? 16.023 12.995 2.104 1.00 49.94 231 PRO A O 1
ATOM 1855 N N . SER A 1 232 ? 15.161 11.853 3.824 1.00 54.72 232 SER A N 1
ATOM 1856 C CA . SER A 1 232 ? 14.699 10.695 3.032 1.00 54.72 232 SER A CA 1
ATOM 1857 C C . SER A 1 232 ? 13.411 10.084 3.599 1.00 54.72 232 SER A C 1
ATOM 1859 O O . SER A 1 232 ? 13.258 9.978 4.819 1.00 54.72 232 SER A O 1
ATOM 1861 N N . TYR A 1 233 ? 12.519 9.613 2.717 1.00 56.50 233 TYR A N 1
ATOM 1862 C CA . TYR A 1 233 ? 11.301 8.882 3.096 1.00 56.50 233 TYR A CA 1
ATOM 1863 C C . TYR A 1 233 ? 11.550 7.401 3.444 1.00 56.50 233 TYR A C 1
ATOM 1865 O O . TYR A 1 233 ? 10.700 6.785 4.086 1.00 56.50 233 TYR A O 1
ATOM 1873 N N . TYR A 1 234 ? 12.702 6.828 3.069 1.00 53.19 234 TYR A N 1
ATOM 1874 C CA . TYR A 1 234 ? 13.076 5.451 3.426 1.00 53.19 234 TYR A CA 1
ATOM 1875 C C . TYR A 1 234 ? 13.625 5.341 4.855 1.00 53.19 234 TYR A C 1
ATOM 1877 O O . TYR A 1 234 ? 13.398 4.344 5.535 1.00 53.19 234 TYR A O 1
ATOM 1885 N N . ASN A 1 235 ? 14.317 6.378 5.337 1.00 46.03 235 ASN A N 1
ATOM 1886 C CA . ASN A 1 235 ? 15.047 6.311 6.606 1.00 46.03 235 ASN A CA 1
ATOM 1887 C C . ASN A 1 235 ? 14.212 6.689 7.837 1.00 46.03 235 ASN A C 1
ATOM 1889 O O . ASN A 1 235 ? 14.562 6.292 8.951 1.00 46.03 235 ASN A O 1
ATOM 1893 N N . ASN A 1 236 ? 13.141 7.470 7.668 1.00 51.22 236 ASN A N 1
ATOM 1894 C CA . ASN A 1 236 ? 12.329 7.944 8.789 1.00 51.22 236 ASN A CA 1
ATOM 1895 C C . ASN A 1 236 ? 10.916 8.346 8.318 1.00 51.22 236 ASN A C 1
ATOM 1897 O O . ASN A 1 236 ? 10.624 9.539 8.261 1.00 51.22 236 ASN A O 1
ATOM 1901 N N . PRO A 1 237 ? 10.051 7.390 7.920 1.00 56.91 237 PRO A N 1
ATOM 1902 C CA . PRO A 1 237 ? 8.689 7.729 7.523 1.00 56.91 237 PRO A CA 1
ATOM 1903 C C . PRO A 1 237 ? 7.963 8.412 8.689 1.00 56.91 237 PRO A C 1
ATOM 1905 O O . PRO A 1 237 ? 8.185 8.057 9.854 1.00 56.91 237 PRO A O 1
ATOM 1908 N N . GLY A 1 238 ? 7.104 9.381 8.369 1.00 57.22 238 GLY A N 1
ATOM 1909 C CA . GLY A 1 238 ? 6.263 10.085 9.328 1.00 57.22 238 GLY A CA 1
ATOM 1910 C C . GLY A 1 238 ? 5.476 9.140 10.244 1.00 57.22 238 GLY A C 1
ATOM 1911 O O . GLY A 1 238 ? 5.359 7.930 10.022 1.00 57.22 238 GLY A O 1
ATOM 1912 N N . SER A 1 239 ? 4.943 9.690 11.327 1.00 66.44 239 SER A N 1
ATOM 1913 C CA . SER A 1 239 ? 4.249 8.906 12.346 1.00 66.44 239 SER A CA 1
ATOM 1914 C C . SER A 1 239 ? 2.938 8.346 11.817 1.00 66.44 239 SER A C 1
ATOM 1916 O O . SER A 1 239 ? 2.067 9.112 11.435 1.00 66.44 239 SER A O 1
ATOM 1918 N N . LYS A 1 240 ? 2.769 7.020 11.879 1.00 70.50 240 LYS A N 1
ATOM 1919 C CA . LYS A 1 240 ? 1.491 6.317 11.647 1.00 70.50 240 LYS A CA 1
ATOM 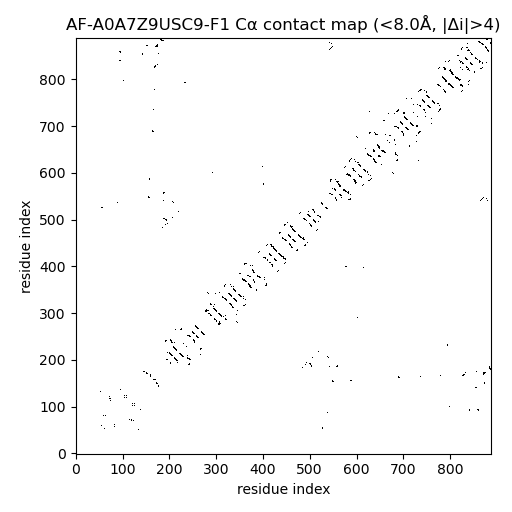1920 C C . LYS A 1 240 ? 0.781 5.927 12.948 1.00 70.50 240 LYS A C 1
ATOM 1922 O O . LYS A 1 240 ? -0.103 5.071 12.933 1.00 70.50 240 LYS A O 1
ATOM 1927 N N . TYR A 1 241 ? 1.191 6.512 14.072 1.00 76.69 241 TYR A N 1
ATOM 1928 C CA . TYR A 1 241 ? 0.716 6.156 15.406 1.00 76.69 241 TYR A CA 1
ATOM 1929 C C . TYR A 1 241 ? -0.146 7.269 15.999 1.00 76.69 241 TYR A C 1
ATOM 1931 O O . TYR A 1 241 ? 0.101 8.453 15.764 1.00 76.69 241 TYR A O 1
ATOM 1939 N N . THR A 1 242 ? -1.145 6.883 16.793 1.00 83.88 242 THR A N 1
ATOM 1940 C CA . THR A 1 242 ? -1.940 7.823 17.590 1.00 83.88 242 THR A CA 1
ATOM 1941 C C . THR A 1 242 ? -1.005 8.607 18.523 1.00 83.88 242 THR A C 1
ATOM 1943 O O . THR A 1 242 ? -0.234 7.970 19.249 1.00 83.88 242 THR A O 1
ATOM 1946 N N . PRO A 1 243 ? -1.030 9.954 18.522 1.00 86.38 243 PRO A N 1
ATOM 1947 C CA . PRO A 1 243 ? -0.209 10.740 19.437 1.00 86.38 243 PRO A CA 1
ATOM 1948 C C . PRO A 1 243 ? -0.574 10.499 20.899 1.00 86.38 243 PRO A C 1
ATOM 1950 O O . PRO A 1 243 ? -1.680 10.072 21.221 1.00 86.38 243 PRO A O 1
ATOM 1953 N N . PHE A 1 244 ? 0.337 10.862 21.793 1.00 83.06 244 PHE A N 1
ATOM 1954 C CA . PHE A 1 244 ? 0.066 10.931 23.224 1.00 83.06 244 PHE A CA 1
ATOM 1955 C C . PHE A 1 244 ? 0.130 12.382 23.698 1.00 83.06 244 PHE A C 1
ATOM 1957 O O . PHE A 1 244 ? 0.944 13.162 23.207 1.00 83.06 244 PHE A O 1
ATOM 1964 N N . THR A 1 245 ? -0.713 12.760 24.659 1.00 84.44 245 THR A N 1
ATOM 1965 C CA . THR A 1 245 ? -0.737 14.129 25.194 1.00 84.44 245 THR A CA 1
ATOM 1966 C C . THR A 1 245 ? -0.672 14.128 26.710 1.00 84.44 245 THR A C 1
ATOM 1968 O O . THR A 1 245 ? -1.433 13.412 27.362 1.00 84.44 245 THR A O 1
ATOM 1971 N N . THR A 1 246 ? 0.162 14.995 27.273 1.00 82.00 246 THR A N 1
ATOM 1972 C CA . THR A 1 246 ? 0.160 15.313 28.704 1.00 82.00 246 THR A CA 1
ATOM 1973 C C . THR A 1 246 ? -0.605 16.624 28.946 1.00 82.00 246 THR A C 1
ATOM 1975 O O . THR A 1 246 ? -1.456 17.031 28.146 1.00 82.00 246 THR A O 1
ATOM 1978 N N . ASP A 1 247 ? -0.358 17.295 30.069 1.00 81.38 247 ASP A N 1
ATOM 1979 C CA . ASP A 1 247 ? -0.852 18.654 30.298 1.00 81.38 247 ASP A CA 1
ATOM 1980 C C . ASP A 1 247 ? -0.025 19.712 29.558 1.00 81.38 247 ASP A C 1
ATOM 1982 O O . ASP A 1 247 ? -0.555 20.773 29.239 1.00 81.38 247 ASP A O 1
ATOM 1986 N N . LYS A 1 248 ? 1.241 19.417 29.235 1.00 84.38 248 LYS A N 1
ATOM 1987 C CA . LYS A 1 248 ? 2.194 20.367 28.639 1.00 84.38 248 LYS A CA 1
ATOM 1988 C C . LYS A 1 248 ? 2.791 19.913 27.311 1.00 84.38 248 LYS A C 1
ATOM 1990 O O . LYS A 1 248 ? 3.289 20.750 26.565 1.00 84.38 248 LYS A O 1
ATOM 1995 N N . GLU A 1 249 ? 2.736 18.624 26.995 1.00 86.75 249 GLU A N 1
ATOM 1996 C CA . GLU A 1 249 ? 3.443 18.029 25.863 1.00 86.75 249 GLU A CA 1
ATOM 1997 C C . GLU A 1 249 ? 2.514 17.239 24.927 1.00 86.75 249 GLU A C 1
ATOM 1999 O O . GLU A 1 249 ? 1.514 16.654 25.354 1.00 86.75 249 GLU A O 1
ATOM 2004 N N . VAL A 1 250 ? 2.891 17.189 23.648 1.00 87.62 250 VAL A N 1
ATOM 2005 C CA . VAL A 1 250 ? 2.376 16.273 22.622 1.00 87.62 250 VAL A CA 1
ATOM 2006 C C . VAL A 1 250 ? 3.536 15.412 22.145 1.00 87.62 250 VAL A C 1
ATOM 2008 O O . VAL A 1 250 ? 4.598 15.927 21.803 1.00 87.62 250 VAL A O 1
ATOM 2011 N N . ILE A 1 251 ? 3.336 14.102 22.121 1.00 83.06 251 ILE A N 1
ATOM 2012 C CA . ILE A 1 251 ? 4.377 13.121 21.835 1.00 83.06 251 ILE A CA 1
ATOM 2013 C C . ILE A 1 251 ? 3.977 12.318 20.610 1.00 83.06 251 ILE A C 1
ATOM 2015 O O . ILE A 1 251 ? 2.871 11.777 20.532 1.00 83.06 251 ILE A O 1
ATOM 2019 N N . ILE A 1 252 ? 4.902 12.231 19.662 1.00 83.25 252 ILE A N 1
ATOM 2020 C CA . ILE A 1 252 ? 4.717 11.560 18.381 1.00 83.25 252 ILE A CA 1
ATOM 2021 C C . ILE A 1 252 ? 5.837 10.553 18.171 1.00 83.25 252 ILE A C 1
ATOM 2023 O O . ILE A 1 252 ? 7.013 10.852 18.378 1.00 83.25 252 ILE A O 1
ATOM 2027 N N . ARG A 1 253 ? 5.466 9.360 17.712 1.00 77.56 253 ARG A N 1
ATOM 2028 C CA . ARG A 1 253 ? 6.403 8.290 17.374 1.00 77.56 253 ARG A CA 1
ATOM 2029 C C . ARG A 1 253 ? 6.626 8.245 15.868 1.00 77.56 253 ARG A C 1
ATOM 2031 O O . ARG A 1 253 ? 5.689 7.981 15.129 1.00 77.56 253 ARG A O 1
ATOM 2038 N N . ALA A 1 254 ? 7.867 8.364 15.415 1.00 74.81 254 ALA A N 1
ATOM 2039 C CA . ALA A 1 254 ? 8.229 8.162 14.013 1.00 74.81 254 ALA A CA 1
ATOM 2040 C C . ALA A 1 254 ? 9.330 7.100 13.906 1.00 74.81 254 ALA A C 1
ATOM 2042 O O . ALA A 1 254 ? 10.482 7.318 14.286 1.00 74.81 254 ALA A O 1
ATOM 2043 N N . GLY A 1 255 ? 8.957 5.903 13.447 1.00 70.38 255 GLY A N 1
ATOM 2044 C CA . GLY A 1 255 ? 9.866 4.758 13.367 1.00 70.38 255 GLY A CA 1
ATOM 2045 C C . GLY A 1 255 ? 10.514 4.408 14.716 1.00 70.38 255 GLY A C 1
ATOM 2046 O O . GLY A 1 255 ? 9.842 3.929 15.636 1.00 70.38 255 GLY A O 1
ATOM 2047 N N . ARG A 1 256 ? 11.835 4.626 14.809 1.00 66.69 256 ARG A N 1
ATOM 2048 C CA . ARG A 1 256 ? 12.680 4.378 16.000 1.00 66.69 256 ARG A CA 1
ATOM 2049 C C . ARG A 1 256 ? 12.835 5.601 16.918 1.00 66.69 256 ARG A C 1
ATOM 2051 O O . ARG A 1 256 ? 13.545 5.514 17.922 1.00 66.69 256 ARG A O 1
ATOM 2058 N N . ASN A 1 257 ? 12.222 6.726 16.561 1.00 73.06 257 ASN A N 1
ATOM 2059 C CA . ASN A 1 257 ? 12.379 8.001 17.248 1.00 73.06 257 ASN A CA 1
ATOM 2060 C C . ASN A 1 257 ? 11.066 8.453 17.901 1.00 73.06 257 ASN A C 1
ATOM 2062 O O . ASN A 1 257 ? 9.971 8.157 17.411 1.00 73.06 257 ASN A O 1
ATOM 2066 N N . PHE A 1 258 ? 11.202 9.207 18.988 1.00 76.25 258 PHE A N 1
ATOM 2067 C CA . PHE A 1 258 ? 10.122 9.951 19.627 1.00 76.25 258 PHE A CA 1
ATOM 2068 C C . PHE A 1 258 ? 10.396 11.448 19.544 1.00 76.25 258 PHE A C 1
ATOM 2070 O O . PHE A 1 258 ? 11.516 11.906 19.781 1.00 76.25 258 PHE A O 1
ATOM 2077 N N . HIS A 1 259 ? 9.344 12.195 19.232 1.00 80.44 259 HIS A N 1
ATOM 2078 C CA . HIS A 1 259 ? 9.349 13.643 19.116 1.00 80.44 259 HIS A CA 1
ATOM 2079 C C . HIS A 1 259 ? 8.400 14.218 20.156 1.00 80.44 259 HIS A C 1
ATOM 2081 O O . HIS A 1 259 ? 7.235 13.823 20.212 1.00 80.44 259 HIS A O 1
ATOM 2087 N N . ILE A 1 260 ? 8.904 15.143 20.966 1.00 82.56 260 ILE A N 1
ATOM 2088 C CA . ILE A 1 260 ? 8.126 15.830 21.997 1.00 82.56 260 ILE A CA 1
ATOM 2089 C C . ILE A 1 260 ? 7.967 17.282 21.571 1.00 82.56 260 ILE A C 1
ATOM 2091 O O . ILE A 1 260 ? 8.955 17.950 21.257 1.00 82.56 260 ILE A O 1
ATOM 2095 N N . PHE A 1 261 ? 6.732 17.763 21.583 1.00 85.88 261 PHE A N 1
ATOM 2096 C CA . PHE A 1 261 ? 6.360 19.128 21.245 1.00 85.88 261 PHE A CA 1
ATOM 2097 C C . PHE A 1 261 ? 5.641 19.777 22.422 1.00 85.88 261 PHE A C 1
ATOM 2099 O O . PHE A 1 261 ? 4.889 19.120 23.144 1.00 85.88 261 PHE A O 1
ATOM 2106 N N . ASN A 1 262 ? 5.839 21.076 22.602 1.00 88.12 262 ASN A N 1
ATOM 2107 C CA . ASN A 1 262 ? 5.058 21.873 23.529 1.00 88.12 262 ASN A CA 1
ATOM 2108 C C . ASN A 1 262 ? 3.596 21.894 23.060 1.00 88.12 262 ASN A C 1
ATOM 2110 O O . ASN A 1 262 ? 3.302 22.259 21.925 1.00 88.12 262 ASN A O 1
ATOM 2114 N N . LYS A 1 263 ? 2.666 21.509 23.933 1.00 89.00 263 LYS A N 1
ATOM 2115 C CA . LYS A 1 263 ? 1.239 21.381 23.607 1.00 89.00 263 LYS A CA 1
ATOM 2116 C C . LYS A 1 263 ? 0.580 22.720 23.255 1.00 89.00 263 LYS A C 1
ATOM 2118 O O . LYS A 1 263 ? -0.400 22.734 22.507 1.00 89.00 263 LYS A O 1
ATOM 2123 N N . SER A 1 264 ? 1.097 23.827 23.783 1.00 87.81 264 SER A N 1
ATOM 2124 C CA . SER A 1 264 ? 0.548 25.168 23.568 1.00 87.81 264 SER A CA 1
ATOM 2125 C C . SER A 1 264 ? 1.130 25.844 22.331 1.00 87.81 264 SER A C 1
ATOM 2127 O O . SER A 1 264 ? 0.385 26.501 21.610 1.00 87.81 264 SER A O 1
ATOM 2129 N N . THR A 1 265 ? 2.436 25.691 22.082 1.00 88.81 265 THR A N 1
ATOM 2130 C CA . THR A 1 265 ? 3.135 26.404 20.995 1.00 88.81 265 THR A CA 1
ATOM 2131 C C . THR A 1 265 ? 3.437 25.538 19.773 1.00 88.81 265 THR A C 1
ATOM 2133 O O . THR A 1 265 ? 3.690 26.074 18.700 1.00 88.81 265 THR A O 1
ATOM 2136 N N . GLY A 1 266 ? 3.434 24.210 19.911 1.00 86.56 266 GLY A N 1
ATOM 2137 C CA . GLY A 1 266 ? 3.907 23.291 18.875 1.00 86.56 266 GLY A CA 1
ATOM 2138 C C . GLY A 1 266 ? 5.428 23.264 18.717 1.00 86.56 266 GLY A C 1
ATOM 2139 O O . GLY A 1 266 ? 5.938 22.558 17.847 1.00 86.56 266 GLY A O 1
ATOM 2140 N N . GLU A 1 267 ? 6.170 24.008 19.544 1.00 85.75 267 GLU A N 1
ATOM 2141 C CA . GLU A 1 267 ? 7.629 24.036 19.496 1.00 85.75 267 GLU A CA 1
ATOM 2142 C C . GLU A 1 267 ? 8.206 22.687 19.907 1.00 85.75 267 GLU A C 1
ATOM 2144 O O . GLU A 1 267 ? 7.789 22.069 20.888 1.00 85.75 267 GLU A O 1
ATOM 2149 N N . LYS A 1 268 ? 9.200 22.226 19.156 1.00 83.69 268 LYS A N 1
ATOM 2150 C CA . LYS A 1 268 ? 9.887 20.976 19.446 1.00 83.69 268 LYS A CA 1
ATOM 2151 C C . LYS A 1 268 ? 10.723 21.115 20.721 1.00 83.69 268 LYS A C 1
ATOM 2153 O O . LYS A 1 268 ? 11.601 21.967 20.800 1.00 83.69 268 LYS A O 1
ATOM 2158 N N . ILE A 1 269 ? 10.485 20.221 21.674 1.00 82.56 269 ILE A N 1
ATOM 2159 C CA . ILE A 1 269 ? 11.221 20.120 22.938 1.00 82.56 269 ILE A CA 1
ATOM 2160 C C . ILE A 1 269 ? 12.368 19.112 22.802 1.00 82.56 269 ILE A C 1
ATOM 2162 O O . ILE A 1 269 ? 13.500 19.409 23.174 1.00 82.56 269 ILE A O 1
ATOM 2166 N N . LEU A 1 270 ? 12.091 17.916 22.263 1.00 75.19 270 LEU A N 1
ATOM 2167 C CA . LEU A 1 270 ? 13.048 16.802 22.247 1.00 75.19 270 LEU A CA 1
ATOM 2168 C C . LEU A 1 270 ? 12.891 15.910 21.005 1.00 75.19 270 LEU A C 1
ATOM 2170 O O . LEU A 1 270 ? 11.792 15.738 20.478 1.00 75.19 270 LEU A O 1
ATOM 2174 N N . ASN A 1 2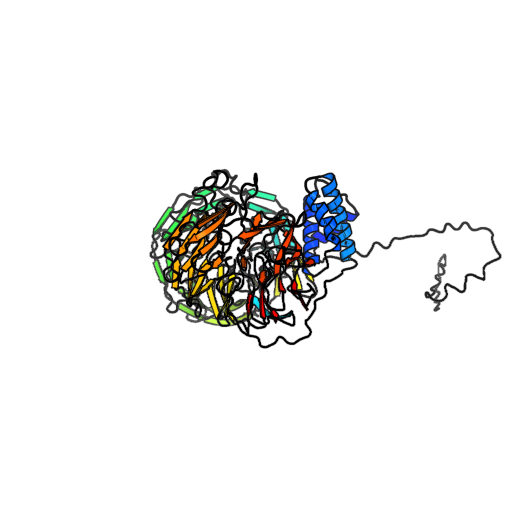71 ? 14.005 15.317 20.560 1.00 74.94 271 ASN A N 1
ATOM 2175 C CA . ASN A 1 271 ? 14.037 14.158 19.662 1.00 74.94 271 ASN A CA 1
ATOM 2176 C C . ASN A 1 271 ? 14.952 13.087 20.265 1.00 74.94 271 ASN A C 1
ATOM 2178 O O . ASN A 1 271 ? 16.146 13.341 20.439 1.00 74.94 271 ASN A O 1
ATOM 2182 N N . GLN A 1 272 ? 14.411 11.904 20.548 1.00 72.00 272 GLN A N 1
ATOM 2183 C CA . GLN A 1 272 ? 15.161 10.817 21.172 1.00 72.00 272 GLN A CA 1
ATOM 2184 C C . GLN A 1 272 ? 15.028 9.510 20.395 1.00 72.00 272 GLN A C 1
ATOM 2186 O O . GLN A 1 272 ? 13.934 9.095 20.015 1.00 72.00 272 GLN A O 1
ATOM 2191 N N . ASN A 1 273 ? 16.165 8.838 20.199 1.00 70.12 273 ASN A N 1
ATOM 2192 C CA . ASN A 1 273 ? 16.213 7.496 19.636 1.00 70.12 273 ASN A CA 1
ATOM 2193 C C . ASN A 1 273 ? 16.142 6.451 20.754 1.00 70.12 273 ASN A C 1
ATOM 2195 O O . ASN A 1 273 ? 16.964 6.463 21.673 1.00 70.12 273 ASN A O 1
ATOM 2199 N N . ILE A 1 274 ? 15.206 5.512 20.629 1.00 65.62 274 ILE A N 1
ATOM 2200 C CA . ILE A 1 274 ? 14.920 4.506 21.661 1.00 65.62 274 ILE A CA 1
ATOM 2201 C C . ILE A 1 274 ? 16.148 3.627 21.953 1.00 65.62 274 ILE A C 1
ATOM 2203 O O . ILE A 1 274 ? 16.383 3.284 23.111 1.00 65.62 274 ILE A O 1
ATOM 2207 N N . GLN A 1 275 ? 16.965 3.294 20.944 1.00 63.50 275 GLN A N 1
ATOM 2208 C CA . GLN A 1 275 ? 18.096 2.366 21.103 1.00 63.50 275 GLN A CA 1
ATOM 2209 C C . GLN A 1 275 ? 19.234 2.925 21.966 1.00 63.50 275 GLN A C 1
ATOM 2211 O O . GLN A 1 275 ? 20.004 2.150 22.524 1.00 63.50 275 GLN A O 1
ATOM 2216 N N . LYS A 1 276 ? 19.329 4.252 22.116 1.00 59.69 276 LYS A N 1
ATOM 2217 C CA . LYS A 1 276 ? 20.354 4.907 22.947 1.00 59.69 276 LYS A CA 1
ATOM 2218 C C . LYS A 1 276 ? 19.907 5.114 24.404 1.00 59.69 276 LYS A C 1
ATOM 2220 O O . LYS A 1 276 ? 20.538 5.877 25.129 1.00 59.69 276 LYS A O 1
ATOM 2225 N N . SER A 1 277 ? 18.813 4.479 24.827 1.00 64.62 277 SER A N 1
ATOM 2226 C CA . SER A 1 277 ? 18.249 4.657 26.170 1.00 64.62 277 SER A CA 1
ATOM 2227 C C . SER A 1 277 ? 18.962 3.823 27.234 1.00 64.62 277 SER A C 1
ATOM 2229 O O . SER A 1 277 ? 19.333 2.673 27.002 1.00 64.62 277 SER A O 1
ATOM 2231 N N . ASN A 1 278 ? 19.060 4.373 28.446 1.00 66.50 278 ASN A N 1
ATOM 2232 C CA . ASN A 1 278 ? 19.405 3.611 29.643 1.00 66.50 278 ASN A CA 1
ATOM 2233 C C . ASN A 1 278 ? 18.156 2.862 30.130 1.00 66.50 278 ASN A C 1
ATOM 2235 O O . ASN A 1 278 ? 17.295 3.481 30.745 1.00 66.50 278 ASN A O 1
ATOM 2239 N N . TRP A 1 279 ? 18.077 1.552 29.867 1.00 78.62 279 TRP A N 1
ATOM 2240 C CA . TRP A 1 279 ? 16.955 0.645 30.184 1.00 78.62 279 TRP A CA 1
ATOM 2241 C C . TRP A 1 279 ? 16.774 0.356 31.687 1.00 78.62 279 TRP A C 1
ATOM 2243 O O . TRP A 1 279 ? 16.780 -0.806 32.103 1.00 78.62 279 TRP A O 1
ATOM 2253 N N . LYS A 1 280 ? 16.706 1.403 32.514 1.00 75.25 280 LYS A N 1
ATOM 2254 C CA . LYS A 1 280 ? 16.464 1.342 33.962 1.00 75.25 280 LYS A CA 1
ATOM 2255 C C . LYS A 1 280 ? 15.810 2.641 34.434 1.00 75.25 280 LYS A C 1
ATOM 2257 O O . LYS A 1 280 ? 16.248 3.720 34.042 1.00 75.25 280 LYS A O 1
ATOM 2262 N N . GLY A 1 281 ? 14.833 2.542 35.331 1.00 78.44 281 GLY A N 1
ATOM 2263 C CA . GLY A 1 281 ? 14.186 3.696 35.957 1.00 78.44 281 GLY A CA 1
ATOM 2264 C C . GLY A 1 281 ? 12.748 3.398 36.363 1.00 78.44 281 GLY A C 1
ATOM 2265 O O . GLY A 1 281 ? 12.331 2.244 36.371 1.00 78.44 281 GLY A O 1
ATOM 2266 N N . ILE A 1 282 ? 11.998 4.448 36.682 1.00 80.88 282 ILE A N 1
ATOM 2267 C CA . ILE A 1 282 ? 10.545 4.407 36.866 1.00 80.88 282 ILE A CA 1
ATOM 2268 C C . ILE A 1 282 ? 9.972 5.444 35.906 1.00 80.88 282 ILE A C 1
ATOM 2270 O O . ILE A 1 282 ? 10.445 6.579 35.898 1.00 80.88 282 ILE A O 1
ATOM 2274 N N . ALA A 1 283 ? 8.990 5.058 35.092 1.00 81.69 283 ALA A N 1
ATOM 2275 C CA . ALA A 1 283 ? 8.292 6.024 34.253 1.00 81.69 283 ALA A CA 1
ATOM 2276 C C . ALA A 1 283 ? 7.360 6.888 35.105 1.00 81.69 283 ALA A C 1
ATOM 2278 O O . ALA A 1 283 ? 6.522 6.360 35.835 1.00 81.69 283 ALA A O 1
ATOM 2279 N N . GLU A 1 284 ? 7.467 8.206 34.960 1.00 82.31 284 GLU A N 1
ATOM 2280 C CA . GLU A 1 284 ? 6.472 9.144 35.477 1.00 82.31 284 GLU A CA 1
ATOM 2281 C C . GLU A 1 284 ? 5.183 9.024 34.655 1.00 82.31 284 GLU A C 1
ATOM 2283 O O . GLU A 1 284 ? 4.078 8.987 35.200 1.00 82.31 284 GLU A O 1
ATOM 2288 N N . LYS A 1 285 ? 5.330 8.917 33.329 1.00 81.69 285 LYS A N 1
ATOM 2289 C CA . LYS A 1 285 ? 4.229 8.728 32.381 1.00 81.69 285 LYS A CA 1
ATOM 2290 C C . LYS A 1 285 ? 4.558 7.542 31.478 1.00 81.69 285 LYS A C 1
ATOM 2292 O O . LYS A 1 285 ? 5.214 7.730 30.458 1.00 81.69 285 LYS A O 1
ATOM 2297 N N . PRO A 1 286 ? 4.163 6.311 31.838 1.00 85.88 286 PRO A N 1
ATOM 2298 C CA . PRO A 1 286 ? 4.520 5.139 31.052 1.00 85.88 286 PRO A CA 1
ATOM 2299 C C . PRO A 1 286 ? 3.835 5.161 29.685 1.00 85.88 286 PRO A C 1
ATOM 2301 O O . PRO A 1 286 ? 2.637 5.415 29.576 1.00 85.88 286 PRO A O 1
ATOM 2304 N N . VAL A 1 287 ? 4.600 4.835 28.648 1.00 82.75 287 VAL A N 1
ATOM 2305 C CA . VAL A 1 287 ? 4.113 4.568 27.293 1.00 82.75 287 VAL A CA 1
ATOM 2306 C C . VAL A 1 287 ? 4.655 3.217 26.867 1.00 82.75 287 VAL A C 1
ATOM 2308 O O . VAL A 1 287 ? 5.851 2.956 27.000 1.00 82.75 287 VAL A O 1
ATOM 2311 N N . VAL A 1 288 ? 3.776 2.364 26.347 1.00 86.69 288 VAL A N 1
ATOM 2312 C CA . VAL A 1 288 ? 4.129 1.024 25.882 1.00 86.69 288 VAL A CA 1
ATOM 2313 C C . VAL A 1 288 ? 3.923 0.892 24.382 1.00 86.69 288 VAL A C 1
ATOM 2315 O O . VAL A 1 288 ? 3.001 1.482 23.822 1.00 86.69 288 VAL A O 1
ATOM 2318 N N . PHE A 1 289 ? 4.768 0.107 23.720 1.00 81.94 289 PHE A N 1
ATOM 2319 C CA . PHE A 1 289 ? 4.570 -0.240 22.319 1.00 81.94 289 PHE A CA 1
ATOM 2320 C C . PHE A 1 289 ? 5.299 -1.524 21.924 1.00 81.94 289 PHE A C 1
ATOM 2322 O O . PHE A 1 289 ? 6.212 -2.002 22.598 1.00 81.94 289 PHE A O 1
ATOM 2329 N N . ASN A 1 290 ? 4.883 -2.056 20.780 1.00 80.88 290 ASN A N 1
ATOM 2330 C CA . ASN A 1 290 ? 5.544 -3.144 20.080 1.00 80.88 290 ASN A CA 1
ATOM 2331 C C . ASN A 1 290 ? 6.701 -2.605 19.211 1.00 80.88 290 ASN A C 1
ATOM 2333 O O . ASN A 1 290 ? 6.545 -1.635 18.450 1.00 80.88 290 ASN A O 1
ATOM 2337 N N . TYR A 1 291 ? 7.860 -3.252 19.328 1.00 78.06 291 TYR A N 1
ATOM 2338 C CA . TYR A 1 291 ? 9.050 -3.028 18.520 1.00 78.06 291 TYR A CA 1
ATOM 2339 C C . TYR A 1 291 ? 9.419 -4.280 17.710 1.00 78.06 291 TYR A C 1
ATOM 2341 O O . TYR A 1 291 ? 9.796 -5.315 18.265 1.00 78.06 291 TYR A O 1
ATOM 2349 N N . ASN A 1 292 ? 9.318 -4.156 16.381 1.00 71.25 292 ASN A N 1
ATOM 2350 C CA . ASN A 1 292 ? 9.606 -5.197 15.384 1.00 71.25 292 ASN A CA 1
ATOM 2351 C C . ASN A 1 292 ? 8.898 -6.543 15.642 1.00 71.25 292 ASN A C 1
ATOM 2353 O O . ASN A 1 292 ? 9.431 -7.591 15.296 1.00 71.25 292 ASN A O 1
ATOM 2357 N N . ASN A 1 293 ? 7.730 -6.535 16.293 1.00 78.06 293 ASN A N 1
ATOM 2358 C CA . ASN A 1 293 ? 6.999 -7.720 16.764 1.00 78.06 293 ASN A CA 1
ATOM 2359 C C . ASN A 1 293 ? 7.778 -8.616 17.736 1.00 78.06 293 ASN A C 1
ATOM 2361 O O . ASN A 1 293 ? 7.264 -9.648 18.145 1.00 78.06 293 ASN A O 1
ATOM 2365 N N . LYS A 1 294 ? 8.985 -8.227 18.147 1.00 82.44 294 LYS A N 1
ATOM 2366 C CA . LYS A 1 294 ? 9.863 -9.037 18.994 1.00 82.44 294 LYS A CA 1
ATOM 2367 C C . LYS A 1 294 ? 9.899 -8.540 20.432 1.00 82.44 294 LYS A C 1
ATOM 2369 O O . LYS A 1 294 ? 10.043 -9.332 21.349 1.00 82.44 294 LYS A O 1
ATOM 2374 N N . TYR A 1 295 ? 9.761 -7.232 20.637 1.00 87.50 295 TYR A N 1
ATOM 2375 C CA . TYR A 1 295 ? 9.908 -6.633 21.959 1.00 87.50 295 TYR A CA 1
ATOM 2376 C C . TYR A 1 295 ? 8.702 -5.783 22.337 1.00 87.50 295 TYR A C 1
ATOM 2378 O O . TYR A 1 295 ? 8.238 -4.958 21.548 1.00 87.50 295 TYR A O 1
ATOM 2386 N N . VAL A 1 296 ? 8.234 -5.942 23.574 1.00 90.44 296 VAL A N 1
ATOM 2387 C CA . VAL A 1 296 ? 7.418 -4.933 24.249 1.00 90.44 296 VAL A CA 1
ATOM 2388 C C . VAL A 1 296 ? 8.381 -3.970 24.919 1.00 90.44 296 VAL A C 1
ATOM 2390 O O . VAL A 1 296 ? 9.257 -4.392 25.675 1.00 90.44 296 VAL A O 1
ATOM 2393 N N . ILE A 1 297 ? 8.232 -2.682 24.642 1.00 88.69 297 ILE A N 1
ATOM 2394 C CA . ILE A 1 297 ? 9.053 -1.634 25.244 1.00 88.69 297 ILE A CA 1
ATOM 2395 C C . ILE A 1 297 ? 8.157 -0.725 26.068 1.00 88.69 297 ILE A C 1
ATOM 2397 O O . ILE A 1 297 ? 7.120 -0.284 25.570 1.00 88.69 297 ILE A O 1
ATOM 2401 N N . LEU A 1 298 ? 8.594 -0.415 27.289 1.00 90.00 298 LEU A N 1
ATOM 2402 C CA . LEU A 1 298 ? 8.048 0.677 28.085 1.00 90.00 298 LEU A CA 1
ATOM 2403 C C . LEU A 1 298 ? 9.069 1.806 28.180 1.00 90.00 298 LEU A C 1
ATOM 2405 O O . LEU A 1 298 ? 10.248 1.571 28.454 1.00 90.00 298 LEU A O 1
ATOM 2409 N N . LEU A 1 299 ? 8.604 3.032 27.978 1.00 85.88 299 LEU A N 1
ATOM 2410 C CA . LEU A 1 299 ? 9.377 4.256 28.159 1.00 85.88 299 LEU A CA 1
ATOM 2411 C C . LEU A 1 299 ? 8.605 5.279 28.985 1.00 85.88 299 LEU A C 1
ATOM 2413 O O . LEU A 1 299 ? 7.393 5.162 29.164 1.00 85.88 299 LEU A O 1
ATOM 2417 N N . ASP A 1 300 ? 9.319 6.283 29.470 1.00 82.38 300 ASP A N 1
ATOM 2418 C CA . ASP A 1 300 ? 8.725 7.463 30.077 1.00 82.38 300 ASP A CA 1
ATOM 2419 C C . ASP A 1 300 ? 8.426 8.527 29.013 1.00 82.38 300 ASP A C 1
ATOM 2421 O O . ASP A 1 300 ? 9.309 8.936 28.263 1.00 82.38 300 ASP A O 1
ATOM 2425 N N . ALA A 1 301 ? 7.180 8.989 28.944 1.00 73.81 301 ALA A N 1
ATOM 2426 C CA . ALA A 1 301 ? 6.736 9.958 27.948 1.00 73.81 301 ALA A CA 1
ATOM 2427 C C . ALA A 1 301 ? 7.378 11.341 28.145 1.00 73.81 301 ALA A C 1
ATOM 2429 O O . ALA A 1 301 ? 7.579 12.065 27.176 1.00 73.81 301 ALA A O 1
ATOM 2430 N N . VAL A 1 302 ? 7.694 11.730 29.383 1.00 73.38 302 VAL A N 1
ATOM 2431 C CA . VAL A 1 302 ? 8.230 13.070 29.669 1.00 73.38 302 VAL A CA 1
ATOM 2432 C C . VAL A 1 302 ? 9.685 13.169 29.218 1.00 73.38 302 VAL A C 1
ATOM 2434 O O . VAL A 1 302 ? 10.056 14.079 28.481 1.00 73.38 302 VAL A O 1
ATOM 2437 N N . SER A 1 303 ? 10.505 12.214 29.644 1.00 72.75 303 SER A N 1
ATOM 2438 C CA . SER A 1 303 ? 11.937 12.181 29.347 1.00 72.75 303 SER A CA 1
ATOM 2439 C C . SER A 1 303 ? 12.276 11.506 28.022 1.00 72.75 303 SER A C 1
ATOM 2441 O O . SER A 1 303 ? 13.376 11.724 27.529 1.00 72.75 303 SER A O 1
ATOM 2443 N N . GLY A 1 304 ? 11.380 10.672 27.480 1.00 70.50 304 GLY A N 1
ATOM 2444 C CA . GLY A 1 304 ? 11.613 9.787 26.333 1.00 70.50 304 GLY A CA 1
ATOM 2445 C C . GLY A 1 304 ? 12.520 8.582 26.636 1.00 70.50 304 GLY A C 1
ATOM 2446 O O . GLY A 1 304 ? 12.826 7.789 25.739 1.00 70.50 304 GLY A O 1
ATOM 2447 N N . GLN A 1 305 ? 12.955 8.416 27.890 1.00 77.75 305 GLN A N 1
ATOM 2448 C CA . GLN A 1 305 ? 13.871 7.355 28.294 1.00 77.75 305 GLN A CA 1
ATOM 2449 C C . GLN A 1 305 ? 13.173 5.987 28.306 1.00 77.75 305 GLN A C 1
ATOM 2451 O O . GLN A 1 305 ? 12.159 5.792 28.977 1.00 77.75 305 GLN A O 1
ATOM 2456 N N . GLY A 1 306 ? 13.754 5.005 27.609 1.00 82.31 306 GLY A N 1
ATOM 2457 C CA . GLY A 1 306 ? 13.357 3.599 27.735 1.00 82.31 306 GLY A CA 1
ATOM 2458 C C . GLY A 1 306 ? 13.583 3.069 29.154 1.00 82.31 306 GLY A C 1
ATOM 2459 O O . GLY A 1 306 ? 14.681 3.196 29.686 1.00 82.31 306 GLY A O 1
ATOM 2460 N N . ILE A 1 307 ? 12.564 2.456 29.755 1.00 88.31 307 ILE A N 1
ATOM 2461 C CA . ILE A 1 307 ? 12.608 1.932 31.128 1.00 88.31 307 ILE A CA 1
ATOM 2462 C C . ILE A 1 307 ? 12.961 0.449 31.136 1.00 88.31 307 ILE A C 1
ATOM 2464 O O . ILE A 1 307 ? 13.869 0.040 31.852 1.00 88.31 307 ILE A O 1
ATOM 2468 N N . TRP A 1 308 ? 12.269 -0.357 30.333 1.00 91.62 308 TRP A N 1
ATOM 2469 C CA . TRP A 1 308 ? 12.541 -1.786 30.195 1.00 91.62 308 TRP A CA 1
ATOM 2470 C C . TRP A 1 308 ? 12.098 -2.299 28.823 1.00 91.62 308 TRP A C 1
ATOM 2472 O O . TRP A 1 308 ? 11.320 -1.659 28.108 1.00 91.62 308 TRP A O 1
ATOM 2482 N N . LYS A 1 309 ? 12.613 -3.478 28.465 1.00 91.31 309 LYS A N 1
ATOM 2483 C CA . LYS A 1 309 ? 12.171 -4.265 27.313 1.00 91.31 309 LYS A CA 1
ATOM 2484 C C . LYS A 1 309 ? 11.816 -5.679 27.769 1.00 91.31 309 LYS A C 1
ATOM 2486 O O . LYS A 1 309 ? 12.493 -6.225 28.636 1.00 91.31 309 LYS A O 1
ATOM 2491 N N . PHE A 1 310 ? 10.789 -6.258 27.165 1.00 92.94 310 PHE A N 1
ATOM 2492 C CA . PHE A 1 310 ? 10.354 -7.631 27.389 1.00 92.94 310 PHE A CA 1
ATOM 2493 C C . PHE A 1 310 ? 10.300 -8.367 26.049 1.00 92.94 310 PHE A C 1
ATOM 2495 O O . PHE A 1 310 ? 9.746 -7.844 25.081 1.00 92.94 310 PHE A O 1
ATOM 2502 N N . GLU A 1 311 ? 10.901 -9.551 25.995 1.00 93.56 311 GLU A N 1
ATOM 2503 C CA . GLU A 1 311 ? 10.866 -10.461 24.847 1.00 93.56 311 GLU A CA 1
ATOM 2504 C C . GLU A 1 311 ? 9.930 -11.621 25.218 1.00 93.56 311 GLU A C 1
ATOM 2506 O O . GLU A 1 311 ? 10.270 -12.375 26.133 1.00 93.56 311 GLU A O 1
ATOM 2511 N N . PRO A 1 312 ? 8.729 -11.721 24.615 1.00 92.38 312 PRO A N 1
ATOM 2512 C CA . PRO A 1 312 ? 7.839 -12.851 24.846 1.00 92.38 312 PRO A CA 1
ATOM 2513 C C . PRO A 1 312 ? 8.398 -14.129 24.214 1.00 92.38 312 PRO A C 1
ATOM 2515 O O . PRO A 1 312 ? 9.295 -14.082 23.373 1.00 92.38 312 PRO A O 1
ATOM 2518 N N . ASP A 1 313 ? 7.809 -15.269 24.575 1.00 91.00 313 ASP A N 1
ATOM 2519 C CA . ASP A 1 313 ? 7.974 -16.479 23.777 1.00 91.00 313 ASP A CA 1
ATOM 2520 C C . ASP A 1 313 ? 7.159 -16.348 22.477 1.00 91.00 313 ASP A C 1
ATOM 2522 O O . ASP A 1 313 ? 5.958 -16.047 22.489 1.00 91.00 313 ASP A O 1
ATOM 2526 N N . GLY A 1 314 ? 7.831 -16.522 21.341 1.00 87.25 314 GLY A N 1
ATOM 2527 C CA . GLY A 1 314 ? 7.308 -16.170 20.022 1.00 87.25 314 GLY A CA 1
ATOM 2528 C C . GLY A 1 314 ? 7.250 -14.656 19.777 1.00 87.25 314 GLY A C 1
ATOM 2529 O O . GLY A 1 314 ? 7.898 -13.855 20.445 1.00 87.25 314 GLY A O 1
ATOM 2530 N N . LEU A 1 315 ? 6.469 -14.238 18.782 1.00 85.88 315 LEU A N 1
ATOM 2531 C CA . LEU A 1 315 ? 6.316 -12.826 18.441 1.00 85.88 315 LEU A CA 1
ATOM 2532 C C . LEU A 1 315 ? 5.040 -12.213 18.947 1.00 85.88 315 LEU A C 1
ATOM 2534 O O . LEU A 1 315 ? 3.996 -12.840 18.908 1.00 85.88 315 LEU A O 1
ATOM 2538 N N . ILE A 1 316 ? 5.085 -10.920 19.211 1.00 88.50 316 ILE A N 1
ATOM 2539 C CA . ILE A 1 316 ? 3.935 -10.103 19.548 1.00 88.50 316 ILE A CA 1
ATOM 2540 C C . ILE A 1 316 ? 2.899 -10.092 18.414 1.00 88.50 316 ILE A C 1
ATOM 2542 O O . ILE A 1 316 ? 3.185 -9.731 17.270 1.00 88.50 316 ILE A O 1
ATOM 2546 N N . THR A 1 317 ? 1.656 -10.427 18.758 1.00 86.00 317 THR A N 1
ATOM 2547 C CA . THR A 1 317 ? 0.512 -10.476 17.835 1.00 86.00 317 THR A CA 1
ATOM 2548 C C . THR A 1 317 ? -0.448 -9.295 17.960 1.00 86.00 317 THR A C 1
ATOM 2550 O O . THR A 1 317 ? -1.234 -9.083 17.026 1.00 86.00 317 THR A O 1
ATOM 2553 N N . SER A 1 318 ? -0.363 -8.530 19.053 1.00 85.00 318 SER A N 1
ATOM 2554 C CA . SER A 1 318 ? -1.228 -7.391 19.399 1.00 85.00 318 SER A CA 1
ATOM 2555 C C . SER A 1 318 ? -0.444 -6.101 19.634 1.00 85.00 318 SER A C 1
ATOM 2557 O O . SER A 1 318 ? 0.721 -6.142 20.023 1.00 85.00 318 SER A O 1
ATOM 2559 N N . ASP A 1 319 ? -1.102 -4.949 19.524 1.00 83.75 319 ASP A N 1
ATOM 2560 C CA . ASP A 1 319 ? -0.577 -3.715 20.116 1.00 83.75 319 ASP A CA 1
ATOM 2561 C C . ASP A 1 319 ? -0.622 -3.835 21.655 1.00 83.75 319 ASP A C 1
ATOM 2563 O O . ASP A 1 319 ? -1.700 -4.106 22.195 1.00 83.75 319 ASP A O 1
ATOM 2567 N N . PRO A 1 320 ? 0.505 -3.688 22.383 1.00 89.69 320 PRO A N 1
ATOM 2568 C CA . PRO A 1 320 ? 0.514 -3.787 23.839 1.00 89.69 320 PRO A CA 1
ATOM 2569 C C . PRO A 1 320 ? -0.338 -2.684 24.467 1.00 89.69 320 PRO A C 1
ATOM 2571 O O . PRO A 1 320 ? -0.244 -1.529 24.056 1.00 89.69 320 PRO A O 1
ATOM 2574 N N . MET A 1 321 ? -1.140 -3.024 25.476 1.00 90.12 321 MET A N 1
ATOM 2575 C CA . MET A 1 321 ? -2.091 -2.105 26.109 1.00 90.12 321 MET A CA 1
ATOM 2576 C C . MET A 1 321 ? -1.722 -1.830 27.567 1.00 90.12 321 MET A C 1
ATOM 2578 O O . MET A 1 321 ? -1.536 -2.764 28.344 1.00 90.12 321 MET A O 1
ATOM 2582 N N . LEU A 1 322 ? -1.654 -0.552 27.947 1.00 90.44 322 LEU A N 1
ATOM 2583 C CA . LEU A 1 322 ? -1.543 -0.117 29.345 1.00 90.44 322 LEU A CA 1
ATOM 2584 C C . LEU A 1 322 ? -2.913 -0.157 30.024 1.00 90.44 322 LEU A C 1
ATOM 2586 O O . LEU A 1 322 ? -3.904 0.247 29.424 1.00 90.44 322 LEU A O 1
ATOM 2590 N N . SER A 1 323 ? -2.971 -0.617 31.275 1.00 89.44 323 SER A N 1
ATOM 2591 C CA . SER A 1 323 ? -4.185 -0.520 32.093 1.00 89.44 323 SER A CA 1
ATOM 2592 C C . SER A 1 323 ? -4.578 0.933 32.372 1.00 89.44 323 SER A C 1
ATOM 2594 O O . SER A 1 323 ? -3.726 1.814 32.383 1.00 89.44 323 SER A O 1
ATOM 2596 N N . ASP A 1 324 ? -5.850 1.177 32.703 1.00 83.88 324 ASP A N 1
ATOM 2597 C CA . ASP A 1 324 ? -6.373 2.533 32.961 1.00 83.88 324 ASP A CA 1
ATOM 2598 C C . ASP A 1 324 ? -5.626 3.284 34.080 1.00 83.88 324 ASP A C 1
ATOM 2600 O O . ASP A 1 324 ? -5.536 4.508 34.076 1.00 83.88 324 ASP A O 1
ATOM 2604 N N . ASN A 1 325 ? -5.070 2.547 35.046 1.00 85.56 325 ASN A N 1
ATOM 2605 C CA . ASN A 1 325 ? -4.254 3.084 36.137 1.00 85.56 325 ASN A CA 1
ATOM 2606 C C . ASN A 1 325 ? -2.741 3.068 35.849 1.00 85.56 325 ASN A C 1
ATOM 2608 O O . ASN A 1 325 ? -1.956 3.317 36.761 1.00 85.56 325 ASN A O 1
ATOM 2612 N N . ASN A 1 326 ? -2.326 2.734 34.623 1.00 86.19 326 ASN A N 1
ATOM 2613 C CA . ASN A 1 326 ? -0.933 2.677 34.174 1.00 86.19 326 ASN A CA 1
ATOM 2614 C C . ASN A 1 326 ? -0.014 1.736 34.985 1.00 86.19 326 ASN A C 1
ATOM 2616 O O . ASN A 1 326 ? 1.210 1.872 34.956 1.00 86.19 326 ASN A O 1
ATOM 2620 N N . ALA A 1 327 ? -0.583 0.773 35.716 1.00 88.38 327 ALA A N 1
ATOM 2621 C CA . ALA A 1 327 ? 0.170 -0.138 36.580 1.00 88.38 327 ALA A CA 1
ATOM 2622 C C . ALA A 1 327 ? 0.661 -1.404 35.858 1.00 88.38 327 ALA A C 1
ATOM 2624 O O . ALA A 1 327 ? 1.632 -2.030 36.290 1.00 88.38 327 ALA A O 1
ATOM 2625 N N . VAL A 1 328 ? -0.019 -1.817 34.783 1.00 94.00 328 VAL A N 1
ATOM 2626 C CA . VAL A 1 328 ? 0.301 -3.059 34.070 1.00 94.00 328 VAL A CA 1
ATOM 2627 C C . VAL A 1 328 ? 0.177 -2.914 32.558 1.00 94.00 328 VAL A C 1
ATOM 2629 O O . VAL A 1 328 ? -0.560 -2.065 32.057 1.00 94.00 328 VAL A O 1
ATOM 2632 N N . VAL A 1 329 ? 0.890 -3.778 31.842 1.00 94.44 329 VAL A N 1
ATOM 2633 C CA . VAL A 1 329 ? 0.843 -3.921 30.384 1.00 94.44 329 VAL A CA 1
ATOM 2634 C C . VAL A 1 329 ? 0.285 -5.291 30.026 1.00 94.44 329 VAL A C 1
ATOM 2636 O O . VAL A 1 329 ? 0.731 -6.292 30.580 1.00 94.44 329 VAL A O 1
ATOM 2639 N N . TYR A 1 330 ? -0.621 -5.340 29.053 1.00 95.81 330 TYR A N 1
ATOM 2640 C CA . TYR A 1 330 ? -1.100 -6.573 28.433 1.00 95.81 330 TYR A CA 1
ATOM 2641 C C . TYR A 1 330 ? -0.559 -6.712 27.012 1.00 95.81 330 TYR A C 1
ATOM 2643 O O . TYR A 1 330 ? -0.555 -5.745 26.249 1.00 95.81 330 TYR A O 1
ATOM 2651 N N . THR A 1 331 ? -0.127 -7.914 26.638 1.00 95.00 331 THR A N 1
ATOM 2652 C CA . THR A 1 331 ? 0.254 -8.245 25.258 1.00 95.00 331 THR A CA 1
ATOM 2653 C C . THR A 1 331 ? -0.037 -9.713 24.951 1.00 95.00 331 THR A C 1
ATOM 2655 O O . THR A 1 331 ? -0.323 -10.499 25.854 1.00 95.00 331 THR A O 1
ATOM 2658 N N . THR A 1 332 ? 0.054 -10.089 23.681 1.00 94.50 332 THR A N 1
ATOM 2659 C CA . THR A 1 332 ? -0.123 -11.465 23.208 1.00 94.50 332 THR A CA 1
ATOM 2660 C C . THR A 1 332 ? 0.961 -11.861 22.216 1.00 94.50 332 THR A C 1
ATOM 2662 O O . THR A 1 332 ? 1.533 -10.968 21.583 1.00 94.50 332 THR A O 1
ATOM 2665 N N . SER A 1 333 ? 1.229 -13.163 22.063 1.00 92.88 333 SER A N 1
ATOM 2666 C CA . SER A 1 333 ? 2.216 -13.684 21.117 1.00 92.88 333 SER A CA 1
ATOM 2667 C C . SER A 1 333 ? 1.729 -14.814 20.198 1.00 92.88 333 SER A C 1
ATOM 2669 O O . SER A 1 333 ? 0.672 -15.419 20.389 1.00 92.88 333 SER A O 1
ATOM 2671 N N . THR A 1 334 ? 2.543 -15.129 19.185 1.00 88.69 334 THR A N 1
ATOM 2672 C CA . THR A 1 334 ? 2.308 -16.190 18.201 1.00 88.69 334 THR A CA 1
ATOM 2673 C C . THR A 1 334 ? 2.313 -17.585 18.809 1.00 88.69 334 THR A C 1
ATOM 2675 O O . THR A 1 334 ? 1.773 -18.491 18.183 1.00 88.69 334 THR A O 1
ATOM 2678 N N . ASN A 1 335 ? 2.848 -17.775 20.012 1.00 90.69 335 ASN A N 1
ATOM 2679 C CA . ASN A 1 335 ? 2.876 -19.084 20.670 1.00 90.69 335 ASN A CA 1
ATOM 2680 C C . ASN A 1 335 ? 1.601 -19.357 21.478 1.00 90.69 335 ASN A C 1
ATOM 2682 O O . ASN A 1 335 ? 1.587 -20.175 22.387 1.00 90.69 335 ASN A O 1
ATOM 2686 N N . ASN A 1 336 ? 0.503 -18.698 21.093 1.00 93.94 336 ASN A N 1
ATOM 2687 C CA . ASN A 1 336 ? -0.788 -18.745 21.764 1.00 93.94 336 ASN A CA 1
ATOM 2688 C C . ASN A 1 336 ? -0.723 -18.204 23.194 1.00 93.94 336 ASN A C 1
ATOM 2690 O O . ASN A 1 336 ? -1.463 -18.672 24.044 1.00 93.94 336 ASN A O 1
ATOM 2694 N N . THR A 1 337 ? 0.123 -17.216 23.476 1.00 95.19 337 THR A N 1
ATOM 2695 C CA . THR A 1 337 ? 0.352 -16.775 24.858 1.00 95.19 337 THR A CA 1
ATOM 2696 C C . THR A 1 337 ? -0.143 -15.353 25.083 1.00 95.19 337 THR A C 1
ATOM 2698 O O . THR A 1 337 ? 0.054 -14.475 24.244 1.00 95.19 337 THR A O 1
ATOM 2701 N N . ALA A 1 338 ? -0.787 -15.107 26.223 1.00 96.56 338 ALA A N 1
ATOM 2702 C CA . ALA A 1 338 ? -1.078 -13.777 26.746 1.00 96.56 338 ALA A CA 1
ATOM 2703 C C . ALA A 1 338 ? -0.194 -13.477 27.961 1.00 96.56 338 ALA A C 1
ATOM 2705 O O . ALA A 1 338 ? 0.094 -14.363 28.767 1.00 96.56 338 ALA A O 1
ATOM 2706 N N . TYR A 1 339 ? 0.176 -12.209 28.120 1.00 96.75 339 TYR A N 1
ATOM 2707 C CA . TYR A 1 339 ? 1.064 -11.745 29.181 1.00 96.75 339 TYR A CA 1
ATOM 2708 C C . TYR A 1 339 ? 0.465 -10.539 29.907 1.00 96.75 339 TYR A C 1
ATOM 2710 O O . TYR A 1 339 ? -0.056 -9.627 29.257 1.00 96.75 339 TYR A O 1
ATOM 2718 N N . LYS A 1 340 ? 0.623 -10.496 31.237 1.00 97.12 340 LYS A N 1
ATOM 2719 C CA . LYS A 1 340 ? 0.474 -9.285 32.068 1.00 97.12 340 LYS A CA 1
ATOM 2720 C C . LYS A 1 340 ? 1.831 -8.937 32.660 1.00 97.12 340 LYS A C 1
ATOM 2722 O O . LYS A 1 340 ? 2.430 -9.752 33.356 1.00 97.12 340 LYS A O 1
ATOM 2727 N N . LEU A 1 341 ? 2.312 -7.728 32.403 1.00 96.50 341 LEU A N 1
ATOM 2728 C CA . LEU A 1 341 ? 3.630 -7.248 32.821 1.00 96.50 341 LEU A CA 1
ATOM 2729 C C . LEU A 1 341 ? 3.484 -6.073 33.787 1.00 96.50 341 LEU A C 1
ATOM 2731 O O . LEU A 1 341 ? 2.580 -5.249 33.644 1.00 96.50 341 LEU A O 1
ATOM 2735 N N . ASN A 1 342 ? 4.391 -5.975 34.752 1.00 93.69 342 ASN A N 1
ATOM 2736 C CA . ASN A 1 342 ? 4.473 -4.850 35.677 1.00 93.69 342 ASN A CA 1
ATOM 2737 C C . ASN A 1 342 ? 5.118 -3.631 34.991 1.00 93.69 342 ASN A C 1
ATOM 2739 O O . ASN A 1 342 ? 6.186 -3.756 34.388 1.00 93.69 342 ASN A O 1
ATOM 2743 N N . THR A 1 343 ? 4.518 -2.440 35.099 1.00 92.25 343 THR A N 1
ATOM 2744 C CA . THR A 1 343 ? 5.078 -1.231 34.466 1.00 92.25 343 THR A CA 1
ATOM 2745 C C . THR A 1 343 ? 6.362 -0.719 35.115 1.00 92.25 343 THR A C 1
ATOM 2747 O O . THR A 1 343 ? 7.140 -0.049 34.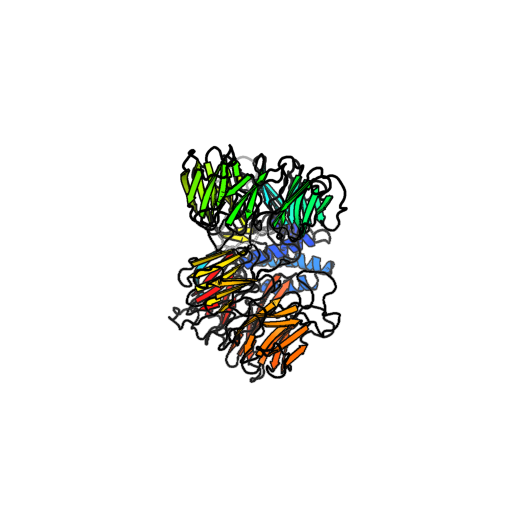440 1.00 92.25 343 THR A O 1
ATOM 2750 N N . VAL A 1 344 ? 6.645 -1.078 36.368 1.00 89.06 344 VAL A N 1
ATOM 2751 C CA . VAL A 1 344 ? 7.836 -0.632 37.108 1.00 89.06 344 VAL A CA 1
ATOM 2752 C C . VAL A 1 344 ? 9.118 -1.251 36.551 1.00 89.06 344 VAL A C 1
ATOM 2754 O O . VAL A 1 344 ? 10.122 -0.562 36.410 1.00 89.06 344 VAL A O 1
ATOM 2757 N N . ASN A 1 345 ? 9.112 -2.546 36.240 1.00 88.06 345 ASN A N 1
ATOM 2758 C CA . ASN A 1 345 ? 10.337 -3.291 35.916 1.00 88.06 345 ASN A CA 1
ATOM 2759 C C . ASN A 1 345 ? 10.187 -4.285 34.751 1.00 88.06 345 ASN A C 1
ATOM 2761 O O . ASN A 1 345 ? 11.151 -4.975 34.427 1.00 88.06 345 ASN A O 1
ATOM 2765 N N . GLY A 1 346 ? 9.001 -4.393 34.148 1.00 90.56 346 GLY A N 1
ATOM 2766 C CA . GLY A 1 346 ? 8.725 -5.336 33.066 1.00 90.56 346 GLY A CA 1
ATOM 2767 C C . GLY A 1 346 ? 8.608 -6.787 33.523 1.00 90.56 346 GLY A C 1
ATOM 2768 O O . GLY A 1 346 ? 8.507 -7.674 32.679 1.00 90.56 346 GLY A O 1
ATOM 2769 N N . SER A 1 347 ? 8.614 -7.058 34.836 1.00 93.69 347 SER A N 1
ATOM 2770 C CA . SER A 1 347 ? 8.465 -8.420 35.342 1.00 93.69 347 SER A CA 1
ATOM 2771 C C . SER A 1 347 ? 7.080 -8.956 35.007 1.00 93.69 347 SER A C 1
ATOM 2773 O O . SER A 1 347 ? 6.073 -8.267 35.200 1.00 93.69 347 SER A O 1
ATOM 2775 N N . MET A 1 348 ? 7.037 -10.204 34.564 1.00 95.94 348 MET A N 1
ATOM 2776 C CA . MET A 1 348 ? 5.802 -10.911 34.274 1.00 95.94 348 MET A CA 1
ATOM 2777 C C . MET A 1 348 ? 5.008 -11.162 35.561 1.00 95.94 348 MET A C 1
ATOM 2779 O O . MET A 1 348 ? 5.522 -11.747 36.510 1.00 95.94 348 MET A O 1
ATOM 2783 N N . LEU A 1 349 ? 3.765 -10.682 35.594 1.00 96.25 349 LEU A N 1
ATOM 2784 C CA . LEU A 1 349 ? 2.809 -10.910 36.679 1.00 96.25 349 LEU A CA 1
ATOM 2785 C C . LEU A 1 349 ? 2.029 -12.205 36.456 1.00 96.25 349 LEU A C 1
ATOM 2787 O O . LEU A 1 349 ? 1.807 -12.950 37.403 1.00 96.25 349 LEU A O 1
ATOM 2791 N N . TRP A 1 350 ? 1.646 -12.476 35.207 1.00 96.88 350 TRP A N 1
ATOM 2792 C CA . TRP A 1 350 ? 1.173 -13.788 34.783 1.00 96.88 350 TRP A CA 1
ATOM 2793 C C . TRP A 1 350 ? 1.432 -14.021 33.296 1.00 96.88 350 TRP A C 1
ATOM 2795 O O . TRP A 1 350 ? 1.596 -13.079 32.513 1.00 96.88 350 TRP A O 1
ATOM 2805 N N . GLU A 1 351 ? 1.418 -15.301 32.940 1.00 96.25 351 GLU A N 1
ATOM 2806 C CA . GLU A 1 351 ? 1.459 -15.838 31.585 1.00 96.25 351 GLU A CA 1
ATOM 2807 C C . GLU A 1 351 ? 0.304 -16.828 31.425 1.00 96.25 351 GLU A C 1
ATOM 2809 O O . GLU A 1 351 ? 0.057 -17.637 32.324 1.00 96.25 351 GLU A O 1
ATOM 2814 N N . LYS A 1 352 ? -0.406 -16.774 30.296 1.00 96.75 352 LYS A N 1
ATOM 2815 C CA . LYS A 1 352 ? -1.516 -17.689 30.017 1.00 96.75 352 LYS A CA 1
ATOM 2816 C C . LYS A 1 352 ? -1.447 -18.223 28.597 1.00 96.75 352 LYS A C 1
ATOM 2818 O O . LYS A 1 352 ? -1.510 -17.454 27.641 1.00 96.75 352 LYS A O 1
ATOM 2823 N N . ASN A 1 353 ? -1.421 -19.547 28.481 1.00 96.06 353 ASN A N 1
ATOM 2824 C CA . ASN A 1 353 ? -1.665 -20.233 27.219 1.00 96.06 353 ASN A CA 1
ATOM 2825 C C . ASN A 1 353 ? -3.149 -20.134 26.850 1.00 96.06 353 ASN A C 1
ATOM 2827 O O . ASN A 1 353 ? -4.034 -20.479 27.637 1.00 96.06 353 ASN A O 1
ATOM 2831 N N . LEU A 1 354 ? -3.400 -19.650 25.645 1.00 95.38 354 LEU A N 1
ATOM 2832 C CA . LEU A 1 354 ? -4.702 -19.449 25.041 1.00 95.38 354 LEU A CA 1
ATOM 2833 C C . LEU A 1 354 ? -5.097 -20.675 24.208 1.00 95.38 354 LEU A C 1
ATOM 2835 O O . LEU A 1 354 ? -4.235 -21.345 23.637 1.00 95.38 354 LEU A O 1
ATOM 2839 N N . PRO A 1 355 ? -6.405 -20.949 24.074 1.00 93.12 355 PRO A N 1
ATOM 2840 C CA . PRO A 1 355 ? -6.906 -22.065 23.272 1.00 93.12 355 PRO A CA 1
ATOM 2841 C C . PRO A 1 355 ? -6.642 -21.908 21.767 1.00 93.12 355 PRO A C 1
ATOM 2843 O O . PRO A 1 355 ? -6.643 -22.898 21.042 1.00 93.12 355 PRO A O 1
ATOM 2846 N N . ALA A 1 356 ? -6.417 -20.681 21.292 1.00 91.62 356 ALA A N 1
ATOM 2847 C CA . ALA A 1 356 ? -6.132 -20.378 19.898 1.00 91.62 356 ALA A CA 1
ATOM 2848 C C . ALA A 1 356 ? -5.186 -19.179 19.784 1.00 91.62 356 ALA A C 1
ATOM 2850 O O . ALA A 1 356 ? -5.082 -18.361 20.702 1.00 91.62 356 ALA A O 1
ATOM 2851 N N . GLN A 1 357 ? -4.514 -19.065 18.635 1.00 91.31 357 GLN A N 1
ATOM 2852 C CA . GLN A 1 357 ? -3.534 -18.008 18.410 1.00 91.31 357 GLN A CA 1
ATOM 2853 C C . GLN A 1 357 ? -4.203 -16.628 18.449 1.00 91.31 357 GLN A C 1
ATOM 2855 O O . GLN A 1 357 ? -5.089 -16.369 17.627 1.00 91.31 357 GLN A O 1
ATOM 2860 N N . PRO A 1 358 ? -3.780 -15.730 19.352 1.00 91.62 358 PRO A N 1
ATOM 2861 C CA . PRO A 1 358 ? -4.339 -14.393 19.462 1.00 91.62 358 PRO A CA 1
ATOM 2862 C C . PRO A 1 358 ? -3.984 -13.547 18.238 1.00 91.62 358 PRO A C 1
ATOM 2864 O O . PRO A 1 358 ? -2.913 -13.678 17.633 1.00 91.62 358 PRO A O 1
ATOM 2867 N N . ARG A 1 359 ? -4.901 -12.662 17.845 1.00 85.44 359 ARG A N 1
ATOM 2868 C CA . ARG A 1 359 ? -4.722 -11.756 16.709 1.00 85.44 359 ARG 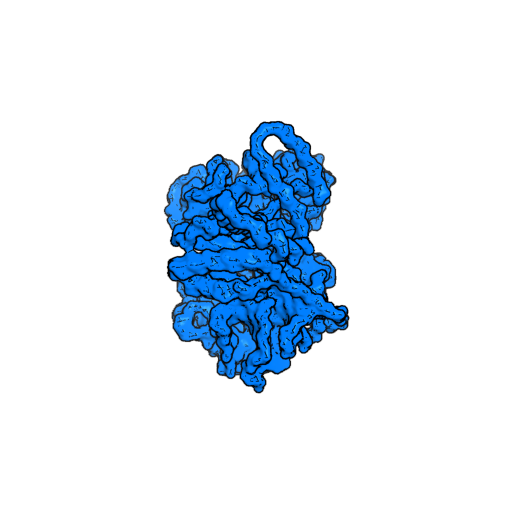A CA 1
ATOM 2869 C C . ARG A 1 359 ? -5.628 -10.532 16.833 1.00 85.44 359 ARG A C 1
ATOM 2871 O O . ARG A 1 359 ? -6.787 -10.652 17.195 1.00 85.44 359 ARG A O 1
ATOM 2878 N N . GLY A 1 360 ? -5.104 -9.363 16.466 1.00 80.44 360 GLY A N 1
ATOM 2879 C CA . GLY A 1 360 ? -5.842 -8.097 16.527 1.00 80.44 360 GLY A CA 1
ATOM 2880 C C . GLY A 1 360 ? -5.470 -7.260 17.750 1.00 80.44 360 GLY A C 1
ATOM 2881 O O . GLY A 1 360 ? -4.446 -7.508 18.394 1.00 80.44 360 GLY A O 1
ATOM 2882 N N . LYS A 1 361 ? -6.273 -6.234 18.041 1.00 87.06 361 LYS A N 1
ATOM 2883 C CA . LYS A 1 361 ? -6.063 -5.364 19.203 1.00 87.06 361 LYS A CA 1
ATOM 2884 C C . LYS A 1 361 ? -6.666 -5.988 20.466 1.00 87.06 361 LYS A C 1
ATOM 2886 O O . LYS A 1 361 ? -7.738 -6.582 20.414 1.00 87.06 361 LYS A O 1
ATOM 2891 N N . ILE A 1 362 ? -6.004 -5.801 21.608 1.00 92.06 362 ILE A N 1
ATOM 2892 C CA . ILE A 1 362 ? -6.568 -6.171 22.912 1.00 92.06 362 ILE A CA 1
ATOM 2893 C C . ILE A 1 362 ? -7.589 -5.110 23.326 1.00 92.06 362 ILE A C 1
ATOM 2895 O O . ILE A 1 362 ? -7.320 -3.909 23.260 1.00 92.06 362 ILE A O 1
ATOM 2899 N N . ALA A 1 363 ? -8.748 -5.564 23.786 1.00 92.25 363 ALA A N 1
ATOM 2900 C CA . ALA A 1 363 ? -9.759 -4.728 24.410 1.00 92.25 363 ALA A CA 1
ATOM 2901 C C . ALA A 1 363 ? -9.586 -4.721 25.929 1.00 92.25 363 ALA A C 1
ATOM 2903 O O . ALA A 1 363 ? -9.468 -5.786 26.538 1.00 92.25 363 ALA A O 1
ATOM 2904 N N . LEU A 1 364 ? -9.637 -3.549 26.560 1.00 92.62 364 LEU A N 1
ATOM 2905 C CA . LEU A 1 364 ? -9.657 -3.443 28.019 1.00 92.62 364 LEU A CA 1
ATOM 2906 C C . LEU A 1 364 ? -11.094 -3.262 28.512 1.00 92.62 364 LEU A C 1
ATOM 2908 O O . LEU A 1 364 ? -11.763 -2.296 28.151 1.00 92.62 364 LEU A O 1
ATOM 2912 N N . GLY A 1 365 ? -11.548 -4.205 29.335 1.00 92.50 365 GLY A N 1
ATOM 2913 C CA . GLY A 1 365 ? -12.776 -4.111 30.118 1.00 92.50 365 GLY A CA 1
ATOM 2914 C C . GLY A 1 365 ? -12.515 -3.670 31.552 1.00 92.50 365 GLY A C 1
ATOM 2915 O O . GLY A 1 365 ? -11.363 -3.453 31.921 1.00 92.50 365 GLY A O 1
ATOM 2916 N N . ALA A 1 366 ? -13.537 -3.598 32.407 1.00 91.56 366 ALA A N 1
ATOM 2917 C CA . ALA A 1 366 ? -13.326 -3.250 33.815 1.00 91.56 366 ALA A CA 1
ATOM 2918 C C . ALA A 1 366 ? -12.520 -4.341 34.551 1.00 91.56 366 ALA A C 1
ATOM 2920 O O . ALA A 1 366 ? -11.456 -4.068 35.114 1.00 91.56 366 ALA A O 1
ATOM 2921 N N . LYS A 1 367 ? -12.988 -5.596 34.484 1.00 92.69 367 LYS A N 1
ATOM 2922 C CA . LYS A 1 367 ? -12.406 -6.752 35.204 1.00 92.69 367 LYS A CA 1
ATOM 2923 C C . LYS A 1 367 ? -11.616 -7.724 34.327 1.00 92.69 367 LYS A C 1
ATOM 2925 O O . LYS A 1 367 ? -10.876 -8.549 34.844 1.00 92.69 367 LYS A O 1
ATOM 2930 N N . GLN A 1 368 ? -11.750 -7.619 33.012 1.00 94.75 368 GLN A N 1
ATOM 2931 C CA . GLN A 1 368 ? -11.186 -8.575 32.062 1.00 94.75 368 GLN A CA 1
ATOM 2932 C C . GLN A 1 368 ? -10.592 -7.866 30.849 1.00 94.75 368 GLN A C 1
ATOM 2934 O O . GLN A 1 368 ? -10.832 -6.674 30.635 1.00 94.75 368 GLN A O 1
ATOM 2939 N N . ILE A 1 369 ? -9.809 -8.596 30.068 1.00 95.69 369 ILE A N 1
ATOM 2940 C CA . ILE A 1 369 ? -9.396 -8.198 28.721 1.00 95.69 369 ILE A CA 1
ATOM 2941 C C . ILE A 1 369 ? -10.109 -9.073 27.692 1.00 95.69 369 ILE A C 1
ATOM 2943 O O . ILE A 1 369 ? -10.467 -10.209 28.006 1.00 95.69 369 ILE A O 1
ATOM 2947 N N . TYR A 1 370 ? -10.293 -8.561 26.476 1.00 96.06 370 TYR A N 1
ATOM 2948 C CA . TYR A 1 370 ? -10.844 -9.327 25.357 1.00 96.06 370 TYR A CA 1
ATOM 2949 C C . TYR A 1 370 ? -9.812 -9.471 24.250 1.00 96.06 370 TYR A C 1
ATOM 2951 O O . TYR A 1 370 ? -9.095 -8.518 23.925 1.00 96.06 370 TYR A O 1
ATOM 2959 N N . VAL A 1 371 ? -9.746 -10.671 23.684 1.00 95.50 371 VAL A N 1
ATOM 2960 C CA . VAL A 1 371 ? -8.732 -11.063 22.709 1.00 95.50 371 VAL A CA 1
ATOM 2961 C C . VAL A 1 371 ? -9.413 -11.798 21.561 1.00 95.50 371 VAL A C 1
ATOM 2963 O O . VAL A 1 371 ? -10.058 -12.824 21.769 1.00 95.50 371 VAL A O 1
ATOM 2966 N N . GLY A 1 372 ? -9.285 -11.256 20.351 1.00 94.50 372 GLY A N 1
ATOM 2967 C CA . GLY A 1 372 ? -9.633 -11.966 19.124 1.00 94.50 372 GLY A CA 1
ATOM 2968 C C . GLY A 1 372 ? -8.562 -12.994 18.762 1.00 94.50 372 GLY A C 1
ATOM 2969 O O . GLY A 1 372 ? -7.391 -12.839 19.120 1.00 94.50 372 GLY A O 1
ATOM 2970 N N . THR A 1 373 ? -8.940 -14.048 18.049 1.00 92.94 373 THR A N 1
ATOM 2971 C CA . THR A 1 373 ? -8.036 -15.144 17.669 1.00 92.94 373 THR A CA 1
ATOM 2972 C C . THR A 1 373 ? -8.101 -15.456 16.170 1.00 92.94 373 THR A C 1
ATOM 2974 O O . THR A 1 373 ? -8.996 -15.012 15.445 1.00 92.94 373 THR A O 1
ATOM 2977 N N . LYS A 1 374 ? -7.144 -16.255 15.685 1.00 88.50 374 LYS A N 1
ATOM 2978 C CA . LYS A 1 374 ? -7.114 -16.742 14.297 1.00 88.50 374 LYS A CA 1
ATOM 2979 C C . LYS A 1 374 ? -8.277 -17.667 13.928 1.00 88.50 374 LYS A C 1
ATOM 2981 O O . LYS A 1 374 ? -8.622 -17.720 12.757 1.00 88.50 374 LYS A O 1
ATOM 2986 N N . ASP A 1 375 ? -8.874 -18.381 14.881 1.00 91.25 375 ASP A N 1
ATOM 2987 C CA . ASP A 1 375 ? -9.967 -19.338 14.636 1.00 91.25 375 ASP A CA 1
ATOM 2988 C C . ASP A 1 375 ? -11.370 -18.697 14.684 1.00 91.25 375 ASP A C 1
ATOM 2990 O O . ASP A 1 375 ? -12.378 -19.386 14.881 1.00 91.25 375 ASP A O 1
ATOM 2994 N N . ALA A 1 376 ? -11.414 -17.374 14.481 1.00 93.88 376 ALA A N 1
ATOM 2995 C CA . ALA A 1 376 ? -12.606 -16.534 14.501 1.00 93.88 376 ALA A CA 1
ATOM 2996 C C . ALA A 1 376 ? -13.349 -16.545 15.849 1.00 93.88 376 ALA A C 1
ATOM 2998 O O . ALA A 1 376 ? -14.578 -16.461 15.885 1.00 93.88 376 ALA A O 1
ATOM 2999 N N . THR A 1 377 ? -12.619 -16.641 16.965 1.00 95.06 377 THR A N 1
ATOM 3000 C CA . THR A 1 377 ? -13.201 -16.532 18.309 1.00 95.06 377 THR A CA 1
ATOM 3001 C C . THR A 1 377 ? -12.800 -15.234 19.007 1.00 95.06 377 THR A C 1
ATOM 3003 O O . THR A 1 377 ? -11.784 -14.606 18.701 1.00 95.06 377 THR A O 1
ATOM 3006 N N . LEU A 1 378 ? -13.657 -14.800 19.928 1.00 96.75 378 LEU A N 1
ATOM 3007 C CA . LEU A 1 378 ? -13.392 -13.736 20.885 1.00 96.75 378 LEU A CA 1
ATOM 3008 C C . LEU A 1 378 ? -13.406 -14.360 22.276 1.00 96.75 378 LEU A C 1
ATOM 3010 O O . LEU A 1 378 ? -14.439 -14.869 22.711 1.00 96.75 378 LEU A O 1
ATOM 3014 N N . LEU A 1 379 ? -12.280 -14.312 22.975 1.00 95.75 379 LEU A N 1
ATOM 3015 C CA . LEU A 1 379 ? -12.162 -14.830 24.335 1.00 95.75 379 LEU A CA 1
ATOM 3016 C C . LEU A 1 379 ? -11.935 -13.707 25.338 1.00 95.75 379 LEU A C 1
ATOM 3018 O O . LEU A 1 379 ? -11.478 -12.616 24.984 1.00 95.75 379 LEU A O 1
ATOM 3022 N N . THR A 1 380 ? -12.228 -13.998 26.600 1.00 95.94 380 THR A N 1
ATOM 3023 C CA . THR A 1 380 ? -11.902 -13.121 27.724 1.00 95.94 380 THR A CA 1
ATOM 3024 C C . THR A 1 380 ? -10.831 -13.716 28.608 1.00 95.94 380 THR A C 1
ATOM 3026 O O . THR A 1 380 ? -10.707 -14.932 28.704 1.00 95.94 380 THR A O 1
ATOM 3029 N N . LEU A 1 381 ? -10.077 -12.851 29.280 1.00 96.12 381 LEU A N 1
ATOM 3030 C CA . LEU A 1 381 ? -9.213 -13.227 30.392 1.00 96.12 381 LEU A CA 1
ATOM 3031 C C . LEU A 1 381 ? -9.483 -12.309 31.573 1.00 96.12 381 LEU A C 1
ATOM 3033 O O . LEU A 1 381 ? -9.416 -11.084 31.434 1.00 96.12 381 LEU A O 1
ATOM 3037 N N . ASP A 1 382 ? -9.753 -12.891 32.734 1.00 95.31 382 ASP A N 1
ATOM 3038 C CA . ASP A 1 382 ? -9.823 -12.141 33.981 1.00 95.31 382 ASP A CA 1
ATOM 3039 C C . ASP A 1 382 ? -8.457 -11.509 34.293 1.00 95.31 382 ASP A C 1
ATOM 3041 O O . ASP A 1 382 ? -7.411 -12.164 34.232 1.00 95.31 382 ASP A O 1
ATOM 3045 N N . LYS A 1 383 ? -8.455 -10.209 34.610 1.00 94.44 383 LYS A N 1
ATOM 3046 C CA . LYS A 1 383 ? -7.212 -9.446 34.786 1.00 94.44 383 LYS A CA 1
ATOM 3047 C C . LYS A 1 383 ? -6.371 -9.964 35.952 1.00 94.44 383 LYS A C 1
ATOM 3049 O O . LYS A 1 383 ? -5.150 -9.785 35.914 1.00 94.44 383 LYS A O 1
ATOM 3054 N N . GLU A 1 384 ? -6.981 -10.579 36.965 1.00 91.94 384 GLU A N 1
ATOM 3055 C CA . GLU A 1 384 ? -6.291 -11.019 38.181 1.00 91.94 384 GLU A CA 1
ATOM 3056 C C . GLU A 1 384 ? -5.936 -12.504 38.154 1.00 91.94 384 GLU A C 1
ATOM 3058 O O . GLU A 1 384 ? -4.777 -12.855 38.360 1.00 91.94 384 GLU A O 1
ATOM 3063 N N . SER A 1 385 ? -6.901 -13.370 37.857 1.00 92.94 385 SER A N 1
ATOM 3064 C CA . SER A 1 385 ? -6.713 -14.825 37.862 1.00 92.94 385 SER A CA 1
ATOM 3065 C C . SER A 1 385 ? -6.108 -15.385 36.575 1.00 92.94 385 SER A C 1
ATOM 3067 O O . SER A 1 385 ? -5.634 -16.517 36.592 1.00 92.94 385 SER A O 1
ATOM 3069 N N . SER A 1 386 ? -6.102 -14.621 35.473 1.00 93.50 386 SER A N 1
ATOM 3070 C CA . SER A 1 386 ? -5.729 -15.070 34.118 1.00 93.50 386 SER A CA 1
ATOM 3071 C C . SER A 1 386 ? -6.634 -16.161 33.526 1.00 93.50 386 SER A C 1
ATOM 3073 O O . SER A 1 386 ? -6.326 -16.724 32.474 1.00 93.50 386 SER A O 1
ATOM 3075 N N . GLU A 1 387 ? -7.757 -16.478 34.175 1.00 95.19 387 GLU A N 1
ATOM 3076 C CA . GLU A 1 387 ? -8.678 -17.499 33.685 1.00 95.19 387 GLU A CA 1
ATOM 3077 C C . GLU A 1 387 ? -9.585 -16.981 32.570 1.00 95.19 387 GLU A C 1
ATOM 3079 O O . GLU A 1 387 ? -9.955 -15.804 32.522 1.00 95.19 387 GLU A O 1
ATOM 3084 N N . VAL A 1 388 ? -9.939 -17.891 31.659 1.00 95.50 388 VAL A N 1
ATOM 3085 C CA . VAL A 1 388 ? -10.871 -17.602 30.568 1.00 95.50 388 VAL A CA 1
ATOM 3086 C C . VAL A 1 388 ? -12.295 -17.657 31.112 1.00 95.50 388 VAL A C 1
ATOM 3088 O O . VAL A 1 388 ? -12.757 -18.730 31.494 1.00 95.50 388 VAL A O 1
ATOM 3091 N N . ASN A 1 389 ? -13.007 -16.525 31.127 1.00 93.81 389 ASN A N 1
ATOM 3092 C CA . ASN A 1 389 ? -14.388 -16.491 31.628 1.00 93.81 389 ASN A CA 1
ATOM 3093 C C . ASN A 1 389 ? -15.375 -17.068 30.605 1.00 93.81 389 ASN A C 1
ATOM 3095 O O . ASN A 1 389 ? -16.313 -17.775 30.971 1.00 93.81 389 ASN A O 1
ATOM 3099 N N . TRP A 1 390 ? -15.178 -16.754 29.323 1.00 96.81 390 TRP A N 1
ATOM 3100 C CA . TRP A 1 390 ? -16.007 -17.250 28.227 1.00 96.81 390 TRP A CA 1
ATOM 3101 C C . TRP A 1 390 ? -15.313 -17.094 26.871 1.00 96.81 390 TRP A C 1
ATOM 3103 O O . TRP A 1 390 ? -14.345 -16.346 26.720 1.00 96.81 390 TRP A O 1
ATOM 3113 N N . ILE A 1 391 ? -15.852 -17.798 25.873 1.00 97.12 391 ILE A N 1
ATOM 3114 C CA . ILE A 1 391 ? -15.443 -17.736 24.467 1.00 97.12 391 ILE A CA 1
ATOM 3115 C C . ILE A 1 391 ? -16.701 -17.529 23.621 1.00 97.12 391 ILE A C 1
ATOM 3117 O O . ILE A 1 391 ? -17.686 -18.251 23.778 1.00 97.12 391 ILE A O 1
ATOM 3121 N N . PHE A 1 392 ? -16.661 -16.556 22.718 1.00 97.69 392 PHE A N 1
ATOM 3122 C CA . PHE A 1 392 ? -17.706 -16.275 21.742 1.00 97.69 392 PHE A CA 1
ATOM 3123 C C . PHE A 1 392 ? -17.222 -16.634 20.335 1.00 97.69 392 PHE A C 1
ATOM 3125 O O . PHE A 1 392 ? -16.117 -16.265 19.936 1.00 97.69 392 PHE A O 1
ATOM 3132 N N . LYS A 1 393 ? -18.070 -17.325 19.568 1.00 96.56 393 LYS A N 1
ATOM 3133 C CA . LYS A 1 393 ? -17.850 -17.622 18.150 1.00 96.56 393 LYS A CA 1
ATOM 3134 C C . LYS A 1 393 ? -19.095 -17.213 17.356 1.00 96.56 393 LYS A C 1
ATOM 3136 O O . LYS A 1 393 ? -20.187 -17.657 17.715 1.00 96.56 393 LYS A O 1
ATOM 3141 N N . PRO A 1 394 ? -18.971 -16.370 16.319 1.00 96.56 394 PRO A N 1
ATOM 3142 C CA . PRO A 1 394 ? -20.111 -15.971 15.513 1.00 96.56 394 PRO A CA 1
ATOM 3143 C C . PRO A 1 394 ? -20.561 -17.114 14.596 1.00 96.56 394 PRO A C 1
ATOM 3145 O O . PRO A 1 394 ? -19.778 -17.979 14.213 1.00 96.56 394 PRO A O 1
ATOM 3148 N N . GLU A 1 395 ? -21.844 -17.099 14.237 1.00 95.06 395 GLU A N 1
ATOM 3149 C CA . GLU A 1 395 ? -22.440 -18.078 13.315 1.00 95.06 395 GLU A CA 1
ATOM 3150 C C . GLU A 1 395 ? -21.957 -17.889 11.868 1.00 95.06 395 GLU A C 1
ATOM 3152 O O . GLU A 1 395 ? -21.747 -18.859 11.150 1.00 95.06 395 GLU A O 1
ATOM 3157 N N . GLU A 1 396 ? -21.795 -16.632 11.442 1.00 95.88 396 GLU A N 1
ATOM 3158 C CA . GLU A 1 396 ? -21.241 -16.255 10.139 1.00 95.88 396 GLU A CA 1
ATOM 3159 C C . GLU A 1 396 ? -19.769 -15.882 10.339 1.00 95.88 396 GLU A C 1
ATOM 3161 O O . GLU A 1 396 ? -19.467 -15.080 11.222 1.00 95.88 396 GLU A O 1
ATOM 3166 N N . ILE A 1 397 ? -18.867 -16.443 9.533 1.00 94.69 397 ILE A N 1
ATOM 3167 C CA . ILE A 1 397 ? -17.422 -16.185 9.608 1.00 94.69 397 ILE A CA 1
ATOM 3168 C C . ILE A 1 397 ? -16.938 -15.688 8.244 1.00 94.69 397 ILE A C 1
ATOM 3170 O O . ILE A 1 397 ? -17.327 -16.228 7.208 1.00 94.69 397 ILE A O 1
ATOM 3174 N N . GLU A 1 398 ? -16.094 -14.660 8.251 1.00 95.19 398 GLU A N 1
ATOM 3175 C CA . GLU A 1 398 ? -15.372 -14.170 7.077 1.00 95.19 398 GLU A CA 1
ATOM 3176 C C . GLU A 1 398 ? -13.974 -14.800 7.037 1.00 95.19 398 GLU A C 1
ATOM 3178 O O . GLU A 1 398 ? -13.063 -14.374 7.739 1.00 95.19 398 GLU A O 1
ATOM 3183 N N . ASN A 1 399 ? -13.780 -15.812 6.193 1.00 93.19 399 ASN A N 1
ATOM 3184 C CA . ASN A 1 399 ? -12.505 -16.535 6.096 1.00 93.19 399 ASN A CA 1
ATOM 3185 C C . ASN A 1 399 ? -11.384 -15.724 5.432 1.00 93.19 399 ASN A C 1
ATOM 3187 O O . ASN A 1 399 ? -10.209 -16.078 5.542 1.00 93.19 399 ASN A O 1
ATOM 3191 N N . LYS A 1 400 ? -11.723 -14.640 4.727 1.00 94.81 400 LYS A N 1
ATOM 3192 C CA . LYS A 1 400 ? -10.737 -13.790 4.048 1.00 94.81 400 LYS A CA 1
ATOM 3193 C C . LYS A 1 400 ? -10.076 -12.774 4.970 1.00 94.81 400 LYS A C 1
ATOM 3195 O O . LYS A 1 400 ? -9.315 -11.921 4.509 1.00 94.81 400 LYS A O 1
ATOM 3200 N N . ALA A 1 401 ? -10.413 -12.801 6.255 1.00 92.56 401 ALA A N 1
ATOM 3201 C CA . ALA A 1 401 ? -10.002 -11.780 7.190 1.00 92.56 401 ALA A CA 1
ATOM 3202 C C . ALA A 1 401 ? -10.019 -12.276 8.639 1.00 92.56 401 ALA A C 1
ATOM 3204 O O . ALA A 1 401 ? -10.658 -13.266 8.977 1.00 92.56 401 ALA A O 1
ATOM 3205 N N . TYR A 1 402 ? -9.343 -11.556 9.534 1.00 89.25 402 TYR A N 1
ATOM 3206 C CA . TYR A 1 402 ? -9.470 -11.827 10.966 1.00 89.25 402 TYR A CA 1
ATOM 3207 C C . TYR A 1 402 ? -10.789 -11.283 11.485 1.00 89.25 402 TYR A C 1
ATOM 3209 O O . TYR A 1 402 ? -11.014 -10.072 11.414 1.00 89.25 402 TYR A O 1
ATOM 3217 N N . GLU A 1 403 ? -11.608 -12.175 12.038 1.00 94.44 403 GLU A N 1
ATOM 3218 C CA . GLU A 1 403 ? -12.974 -11.870 12.454 1.00 94.44 403 GLU A CA 1
ATOM 3219 C C . GLU A 1 403 ? -13.030 -10.721 13.468 1.00 94.44 403 GLU A C 1
ATOM 3221 O O . GLU A 1 403 ? -13.671 -9.708 13.204 1.00 94.44 403 GLU A O 1
ATOM 3226 N N . PHE A 1 404 ? -12.291 -10.818 14.580 1.00 93.69 404 PHE A N 1
ATOM 3227 C CA . PHE A 1 404 ? -12.274 -9.807 15.644 1.00 93.69 404 PHE A CA 1
ATOM 3228 C C . PHE A 1 404 ? -10.930 -9.082 15.720 1.00 93.69 404 PHE A C 1
ATOM 3230 O O . PHE A 1 404 ? -10.061 -9.421 16.518 1.00 93.69 404 PHE A O 1
ATOM 3237 N N . TYR A 1 405 ? -10.755 -8.061 14.883 1.00 86.44 405 TYR A N 1
ATOM 3238 C CA . TYR A 1 405 ? -9.563 -7.203 14.919 1.00 86.44 405 TYR A CA 1
ATOM 3239 C C . TYR A 1 405 ? -9.741 -5.942 15.780 1.00 86.44 405 TYR A C 1
ATOM 3241 O O . TYR A 1 405 ? -8.769 -5.427 16.337 1.00 86.44 405 TYR A O 1
ATOM 3249 N N . SER A 1 406 ? -10.977 -5.444 15.879 1.00 83.56 406 SER A N 1
ATOM 3250 C CA . SER A 1 406 ? -11.346 -4.244 16.639 1.00 83.56 406 SER A CA 1
ATOM 3251 C C . SER A 1 406 ? -11.131 -4.438 18.147 1.00 83.56 406 SER A C 1
ATOM 3253 O O . SER A 1 406 ? -11.435 -5.498 18.686 1.00 83.56 406 SER A O 1
ATOM 3255 N N . SER A 1 407 ? -10.668 -3.401 18.854 1.00 82.19 407 SER A N 1
ATOM 3256 C CA . SER A 1 407 ? -10.392 -3.434 20.303 1.00 82.19 407 SER A CA 1
ATOM 3257 C C . SER A 1 407 ? -11.635 -3.336 21.194 1.00 82.19 407 SER A C 1
ATOM 3259 O O . SER A 1 407 ? -11.477 -3.154 22.393 1.00 82.19 407 SER A O 1
ATOM 3261 N N . GLY A 1 408 ? -12.856 -3.435 20.655 1.00 91.06 408 GLY A N 1
ATOM 3262 C CA . GLY A 1 408 ? -14.107 -3.450 21.427 1.00 91.06 408 GLY A CA 1
ATOM 3263 C C . GLY A 1 408 ? -14.368 -2.222 22.327 1.00 91.06 408 GLY A C 1
ATOM 3264 O O . GLY A 1 408 ? -13.492 -1.417 22.648 1.00 91.06 408 GLY A O 1
ATOM 3265 N N . LEU A 1 409 ? -15.616 -2.042 22.753 1.00 95.31 409 LEU A N 1
ATOM 3266 C CA . LEU A 1 409 ? -16.029 -0.978 23.672 1.00 95.31 409 LEU A CA 1
ATOM 3267 C C . LEU A 1 409 ? -16.925 -1.556 24.771 1.00 95.31 409 LEU A C 1
ATOM 3269 O O . LEU A 1 409 ? -18.066 -1.917 24.495 1.00 95.31 409 LEU A O 1
ATOM 3273 N N . GLU A 1 410 ? -16.413 -1.639 26.001 1.00 95.62 410 GLU A N 1
ATOM 3274 C CA . GLU A 1 410 ? -17.180 -2.076 27.175 1.00 95.62 410 GLU A CA 1
ATOM 3275 C C . GLU A 1 410 ? -17.850 -0.892 27.878 1.00 95.62 410 GLU A C 1
ATOM 3277 O O . GLU A 1 410 ? -17.163 0.038 28.303 1.00 95.62 410 GLU A O 1
ATOM 3282 N N . ILE A 1 411 ? -19.178 -0.939 28.018 1.00 93.50 411 ILE A N 1
ATOM 3283 C CA . ILE A 1 411 ? -19.992 0.043 28.749 1.00 93.50 411 ILE A CA 1
ATOM 3284 C C . ILE A 1 411 ? -21.186 -0.685 29.378 1.00 93.50 411 ILE A C 1
ATOM 3286 O O . ILE A 1 411 ? -21.895 -1.400 28.679 1.00 93.50 411 ILE A O 1
ATOM 3290 N N . ASP A 1 412 ? -21.428 -0.496 30.678 1.00 91.06 412 ASP A N 1
ATOM 3291 C CA . ASP A 1 412 ? -22.621 -0.987 31.392 1.00 91.06 412 ASP A CA 1
ATOM 3292 C C . ASP A 1 412 ? -22.965 -2.474 31.135 1.00 91.06 412 ASP A C 1
ATOM 3294 O O . ASP A 1 412 ? -24.064 -2.813 30.697 1.00 91.06 412 ASP A O 1
ATOM 3298 N N . ASP A 1 413 ? -22.012 -3.380 31.391 1.00 93.44 413 ASP A N 1
ATOM 3299 C CA . ASP A 1 413 ? -22.121 -4.833 31.141 1.00 93.44 413 ASP A CA 1
ATOM 3300 C C . ASP A 1 413 ? -22.336 -5.242 29.665 1.00 93.44 413 ASP A C 1
ATOM 3302 O O . ASP A 1 413 ? -22.707 -6.387 29.370 1.00 93.44 413 ASP A O 1
ATOM 3306 N N . ARG A 1 414 ? -22.075 -4.331 28.722 1.00 95.69 414 ARG A N 1
ATOM 3307 C CA . ARG A 1 414 ? -22.167 -4.570 27.276 1.00 95.69 414 ARG A CA 1
ATOM 3308 C C . ARG A 1 414 ? -20.832 -4.344 26.595 1.00 95.69 414 ARG A C 1
ATOM 3310 O O . ARG A 1 414 ? -20.199 -3.314 26.799 1.00 95.69 414 ARG A O 1
ATOM 3317 N N . LEU A 1 415 ? -20.438 -5.281 25.742 1.00 97.44 415 LEU A N 1
ATOM 3318 C CA . LEU A 1 415 ? -19.302 -5.141 24.839 1.00 97.44 415 LEU A CA 1
ATOM 3319 C C . LEU A 1 415 ? -19.807 -4.903 23.418 1.00 97.44 415 LEU A C 1
ATOM 3321 O O . LEU A 1 415 ? -20.409 -5.802 22.830 1.00 97.44 415 LEU A O 1
ATOM 3325 N N . TYR A 1 416 ? -19.511 -3.734 22.854 1.00 97.44 416 TYR A N 1
ATOM 3326 C CA . TYR A 1 416 ? -19.731 -3.446 21.439 1.00 97.44 416 TYR A CA 1
ATOM 3327 C C . TYR A 1 416 ? -18.464 -3.729 20.642 1.00 97.44 416 TYR A C 1
ATOM 3329 O O . TYR A 1 416 ? -17.417 -3.146 20.922 1.00 97.44 416 TYR A O 1
ATOM 3337 N N . ILE A 1 417 ? -18.539 -4.595 19.636 1.00 97.25 417 ILE A N 1
ATOM 3338 C CA . ILE A 1 417 ? -17.366 -4.968 18.839 1.00 97.25 417 ILE A CA 1
ATOM 3339 C C . ILE A 1 417 ? -17.734 -5.167 17.373 1.00 97.25 417 ILE A C 1
ATOM 3341 O O . ILE A 1 417 ? -18.737 -5.794 17.041 1.00 97.25 417 ILE A O 1
ATOM 3345 N N . GLY A 1 418 ? -16.930 -4.575 16.496 1.00 96.81 418 GLY A N 1
ATOM 3346 C CA . GLY A 1 418 ? -17.042 -4.760 15.057 1.00 96.81 418 GLY A CA 1
ATOM 3347 C C . GLY A 1 418 ? -16.281 -5.994 14.585 1.00 96.81 418 GLY A C 1
ATOM 3348 O O . GLY A 1 418 ? -15.251 -6.332 15.171 1.00 96.81 418 GLY A O 1
ATOM 3349 N N . ALA A 1 419 ? -16.781 -6.634 13.529 1.00 96.94 419 ALA A N 1
ATOM 3350 C CA . ALA A 1 419 ? -16.178 -7.837 12.976 1.00 96.94 419 ALA A CA 1
ATOM 3351 C C . ALA A 1 419 ? -16.047 -7.819 11.440 1.00 96.94 419 ALA A C 1
ATOM 3353 O O . ALA A 1 419 ? -16.619 -6.966 10.741 1.00 96.94 419 ALA A O 1
ATOM 3354 N N . ALA A 1 420 ? -15.261 -8.756 10.909 1.00 96.06 420 ALA A N 1
ATOM 3355 C CA . ALA A 1 420 ? -15.011 -8.902 9.476 1.00 96.06 420 ALA A CA 1
ATOM 3356 C C . ALA A 1 420 ? -16.233 -9.423 8.710 1.00 96.06 420 ALA A C 1
ATOM 3358 O O . ALA A 1 420 ? -16.480 -8.993 7.592 1.00 96.06 420 ALA A O 1
ATOM 3359 N N . ASN A 1 421 ? -17.099 -10.219 9.319 1.00 96.94 421 ASN A N 1
ATOM 3360 C CA . ASN A 1 421 ? -18.372 -10.636 8.723 1.00 96.94 421 ASN A CA 1
ATOM 3361 C C . ASN A 1 421 ? -19.422 -9.503 8.584 1.00 96.94 421 ASN A C 1
ATOM 3363 O O . ASN A 1 421 ? -20.591 -9.760 8.279 1.00 96.94 421 ASN A O 1
ATOM 3367 N N . LYS A 1 422 ? -19.003 -8.240 8.765 1.00 97.56 422 LYS A N 1
ATOM 3368 C CA . LYS A 1 422 ? -19.787 -7.001 8.620 1.00 97.56 422 LYS A CA 1
ATOM 3369 C C . LYS A 1 422 ? -20.778 -6.749 9.754 1.00 97.56 422 LYS A C 1
ATOM 3371 O O . LYS A 1 422 ? -21.591 -5.831 9.643 1.00 97.56 422 LYS A O 1
ATOM 3376 N N . TYR A 1 423 ? -20.734 -7.515 10.842 1.00 97.94 423 TYR A N 1
ATOM 3377 C CA . TYR A 1 423 ? -21.614 -7.294 11.985 1.00 97.94 423 TYR A CA 1
ATOM 3378 C C . TYR A 1 423 ? -20.964 -6.440 13.077 1.00 97.94 423 TYR A C 1
ATOM 3380 O O . TYR A 1 423 ? -19.822 -6.655 13.481 1.00 97.94 423 TYR A O 1
ATOM 3388 N N . LEU A 1 424 ? -21.744 -5.491 13.597 1.00 98.06 424 LEU A N 1
ATOM 3389 C CA . LEU A 1 424 ? -21.534 -4.897 14.912 1.00 98.06 424 LEU A CA 1
ATOM 3390 C C . LEU A 1 424 ? -22.259 -5.766 15.941 1.00 98.06 424 LEU A C 1
ATOM 3392 O O . LEU A 1 424 ? -23.483 -5.912 15.879 1.00 98.06 424 LEU A O 1
ATOM 3396 N N . TYR A 1 425 ? -21.508 -6.329 16.877 1.00 97.88 425 TYR A N 1
ATOM 3397 C CA . TYR A 1 425 ? -22.010 -7.177 17.950 1.00 97.88 425 TYR A CA 1
ATOM 3398 C C . TYR A 1 425 ? -22.182 -6.394 19.245 1.00 97.88 425 TYR A C 1
ATOM 3400 O O . TYR A 1 425 ? -21.380 -5.512 19.544 1.00 97.88 425 TYR A O 1
ATOM 3408 N N . CYS A 1 426 ? -23.183 -6.781 20.031 1.00 97.69 426 CYS A N 1
ATOM 3409 C CA . CYS A 1 426 ? -23.308 -6.453 21.442 1.00 97.69 426 CYS A CA 1
ATOM 3410 C C . CYS A 1 426 ? -23.364 -7.749 22.252 1.00 97.69 426 CYS A C 1
ATOM 3412 O O . CYS A 1 426 ? -24.286 -8.553 22.079 1.00 97.69 426 CYS A O 1
ATOM 3414 N N . LEU A 1 427 ? -22.377 -7.954 23.121 1.00 97.75 427 LEU A N 1
ATOM 3415 C CA . LEU A 1 427 ? -22.267 -9.134 23.978 1.00 97.75 427 LEU A CA 1
ATOM 3416 C C . LEU A 1 427 ? -22.422 -8.746 25.448 1.00 97.75 427 LEU A C 1
ATOM 3418 O O . LEU A 1 427 ? -21.994 -7.668 25.862 1.00 97.75 427 LEU A O 1
ATOM 3422 N N . ASN A 1 428 ? -22.984 -9.646 26.251 1.00 97.00 428 ASN A N 1
ATOM 3423 C CA . ASN A 1 428 ? -22.948 -9.510 27.699 1.00 97.00 428 ASN A CA 1
ATOM 3424 C C . ASN A 1 428 ? -21.516 -9.732 28.198 1.00 97.00 428 ASN A C 1
ATOM 3426 O O . ASN A 1 428 ? -20.927 -10.783 27.947 1.00 97.00 428 ASN A O 1
ATOM 3430 N N . THR A 1 429 ? -20.963 -8.777 28.940 1.00 96.44 429 THR A N 1
ATOM 3431 C CA . THR A 1 429 ? -19.561 -8.849 29.384 1.00 96.44 429 THR A CA 1
ATOM 3432 C C . THR A 1 429 ? -19.317 -10.005 30.350 1.00 96.44 429 THR A C 1
ATOM 3434 O O . THR A 1 429 ? -18.236 -10.584 30.346 1.00 96.44 429 THR A O 1
ATOM 3437 N N . ARG A 1 430 ? -20.303 -10.400 31.163 1.00 94.25 430 ARG A N 1
ATOM 3438 C CA . ARG A 1 430 ? -20.134 -11.472 32.156 1.00 94.25 430 ARG A CA 1
ATOM 3439 C C . ARG A 1 430 ? -20.216 -12.867 31.550 1.00 94.25 430 ARG A C 1
ATOM 3441 O O . ARG A 1 430 ? -19.455 -13.732 31.963 1.00 94.25 430 ARG A O 1
ATOM 3448 N N . SER A 1 431 ? -21.141 -13.095 30.618 1.00 95.62 431 SER A N 1
ATOM 3449 C CA . SER A 1 431 ? -21.418 -14.437 30.082 1.00 95.62 431 SER A CA 1
ATOM 3450 C C . SER A 1 431 ? -20.923 -14.673 28.655 1.00 95.62 431 SER A C 1
ATOM 3452 O O . SER A 1 431 ? -20.941 -15.814 28.202 1.00 95.62 431 SER A O 1
ATOM 3454 N N . GLY A 1 432 ? -20.553 -13.621 27.917 1.00 95.81 432 GLY A N 1
ATOM 3455 C CA . GLY A 1 432 ? -20.239 -13.704 26.487 1.00 95.81 432 GLY A CA 1
ATOM 3456 C C . GLY A 1 432 ? -21.461 -13.942 25.599 1.00 95.81 432 GLY A C 1
ATOM 3457 O O . GLY A 1 432 ? -21.325 -14.083 24.385 1.00 95.81 432 GLY A O 1
ATOM 3458 N N . GLN A 1 433 ? -22.664 -13.989 26.181 1.00 97.12 433 GLN A N 1
ATOM 3459 C CA . GLN A 1 433 ? -23.891 -14.227 25.431 1.00 97.12 433 GLN A CA 1
ATOM 3460 C C . GLN A 1 433 ? -24.185 -13.061 24.490 1.00 97.12 433 GLN A C 1
ATOM 3462 O O . GLN A 1 433 ? -24.108 -11.891 24.875 1.00 97.12 433 GLN A O 1
ATOM 3467 N N . LEU A 1 434 ? -24.568 -13.403 23.262 1.00 97.88 434 LEU A N 1
ATOM 3468 C CA . LEU A 1 434 ? -25.039 -12.447 22.273 1.00 97.88 434 LEU A CA 1
ATOM 3469 C C . LEU A 1 434 ? -26.320 -11.770 22.766 1.00 97.88 434 LEU A C 1
ATOM 3471 O O . LEU A 1 434 ? -27.304 -12.447 23.054 1.00 97.88 434 LEU A O 1
ATOM 3475 N N . ILE A 1 435 ? -26.308 -10.439 22.824 1.00 97.88 435 ILE A N 1
ATOM 3476 C CA . ILE A 1 435 ? -27.501 -9.634 23.097 1.00 97.88 435 ILE A CA 1
ATOM 3477 C C . ILE A 1 435 ? -28.155 -9.251 21.769 1.00 97.88 435 ILE A C 1
ATOM 3479 O O . ILE A 1 435 ? -29.330 -9.523 21.548 1.00 97.88 435 ILE A O 1
ATOM 3483 N N . TRP A 1 436 ? -27.382 -8.656 20.857 1.00 97.44 436 TRP A N 1
ATOM 3484 C CA . TRP A 1 436 ? -27.821 -8.361 19.493 1.00 97.44 436 TRP A CA 1
ATOM 3485 C C . TRP A 1 436 ? -26.633 -8.272 18.526 1.00 97.44 436 TRP A C 1
ATOM 3487 O O . TRP A 1 436 ? -25.492 -8.056 18.936 1.00 97.44 436 TRP A O 1
ATOM 3497 N N . LYS A 1 437 ? -26.906 -8.414 17.221 1.00 97.19 437 LYS A N 1
ATOM 3498 C CA . LYS A 1 437 ? -25.964 -8.119 16.125 1.00 97.19 437 LYS A CA 1
ATOM 3499 C C . LYS A 1 437 ? -26.639 -7.262 15.050 1.00 97.19 437 LYS A C 1
ATOM 3501 O O . LYS A 1 437 ? -27.837 -7.411 14.813 1.00 97.19 437 LYS A O 1
ATOM 3506 N N . HIS A 1 438 ? -25.886 -6.384 14.389 1.00 97.56 438 HIS A N 1
ATOM 3507 C CA . HIS A 1 438 ? -26.375 -5.545 13.289 1.00 97.56 438 HIS A CA 1
ATOM 3508 C C . HIS A 1 438 ? -25.430 -5.586 12.092 1.00 97.56 438 HIS A C 1
ATOM 3510 O O . HIS A 1 438 ? -24.247 -5.293 12.249 1.00 97.56 438 HIS A O 1
ATOM 3516 N N . LYS A 1 439 ? -25.941 -5.923 10.903 1.00 97.56 439 LYS A N 1
ATOM 3517 C CA . LYS A 1 439 ? -25.135 -5.964 9.678 1.00 97.56 439 LYS A CA 1
ATOM 3518 C C . LYS A 1 439 ? -24.946 -4.552 9.126 1.00 97.56 439 LYS A C 1
ATOM 3520 O O . LYS A 1 439 ? -25.928 -3.873 8.835 1.00 97.56 439 LYS A O 1
ATOM 3525 N N . LEU A 1 440 ? -23.697 -4.130 8.977 1.00 98.00 440 LEU A N 1
ATOM 3526 C CA . LEU A 1 440 ? -23.304 -2.888 8.318 1.00 98.00 440 LEU A CA 1
ATOM 3527 C C . LEU A 1 440 ? -22.888 -3.159 6.867 1.00 98.00 440 LEU A C 1
ATOM 3529 O O . LEU A 1 440 ? -22.997 -4.274 6.353 1.00 98.00 440 LEU A O 1
ATOM 3533 N N . THR A 1 441 ? -22.453 -2.111 6.174 1.00 97.50 441 THR A N 1
ATOM 3534 C CA . THR A 1 441 ? -22.181 -2.167 4.734 1.00 97.50 441 THR A CA 1
ATOM 3535 C C . THR A 1 441 ? -20.890 -2.905 4.384 1.00 97.50 441 THR A C 1
ATOM 3537 O O . THR A 1 441 ? -20.810 -3.499 3.309 1.00 97.50 441 THR A O 1
ATOM 3540 N N . ASP A 1 442 ? -19.904 -2.921 5.285 1.00 97.56 442 ASP A N 1
ATOM 3541 C CA . ASP A 1 442 ? -18.623 -3.599 5.081 1.00 97.56 442 ASP A CA 1
ATOM 3542 C C . ASP A 1 442 ? -17.939 -3.970 6.414 1.00 97.56 442 ASP A C 1
ATOM 3544 O O . ASP A 1 442 ? -18.505 -3.758 7.488 1.00 97.56 442 ASP A O 1
ATOM 3548 N N . TRP A 1 443 ? -16.736 -4.551 6.348 1.00 96.81 443 TRP A N 1
ATOM 3549 C CA . TRP A 1 443 ? -15.923 -4.966 7.496 1.00 96.81 443 TRP A CA 1
ATOM 3550 C C . TRP A 1 443 ? -15.712 -3.816 8.493 1.00 96.81 443 TRP A C 1
ATOM 3552 O O . TRP A 1 443 ? -15.436 -2.681 8.088 1.00 96.81 443 TRP A O 1
ATOM 3562 N N . ILE A 1 444 ? -15.777 -4.120 9.793 1.00 97.00 444 ILE A N 1
ATOM 3563 C CA . ILE A 1 444 ? -15.646 -3.132 10.875 1.00 97.00 444 ILE A CA 1
ATOM 3564 C C . ILE A 1 444 ? -14.340 -3.384 11.637 1.00 97.00 444 ILE A C 1
ATOM 3566 O O . ILE A 1 444 ? -14.235 -4.324 12.421 1.00 97.00 444 ILE A O 1
ATOM 3570 N N . ARG A 1 445 ? -13.332 -2.537 11.405 1.00 92.44 445 ARG A N 1
ATOM 3571 C CA . ARG A 1 445 ? -11.995 -2.661 12.029 1.00 92.44 445 ARG A CA 1
ATOM 3572 C C . ARG A 1 445 ? -11.727 -1.642 13.123 1.00 92.44 445 ARG A C 1
ATOM 3574 O O . ARG A 1 445 ? -11.000 -1.936 14.066 1.00 92.44 445 ARG A O 1
ATOM 3581 N N . SER A 1 446 ? -12.333 -0.468 12.994 1.00 92.38 446 SER A N 1
ATOM 3582 C CA . SER A 1 446 ? -12.253 0.595 13.990 1.00 92.38 446 SER A CA 1
ATOM 3583 C C . SER A 1 446 ? -12.945 0.183 15.292 1.00 92.38 446 SER A C 1
ATOM 3585 O O . SER A 1 446 ? -13.955 -0.534 15.285 1.00 92.38 446 SER A O 1
ATOM 3587 N N . LYS A 1 447 ? -12.417 0.632 16.432 1.00 94.81 447 LYS A N 1
ATOM 3588 C CA . LYS A 1 447 ? -13.158 0.604 17.697 1.00 94.81 447 LYS A CA 1
ATOM 3589 C C . LYS A 1 447 ? -14.422 1.474 17.580 1.00 94.81 447 LYS A C 1
ATOM 3591 O O . LYS A 1 447 ? -14.301 2.636 17.175 1.00 94.81 447 LYS A O 1
ATOM 3596 N N . PRO A 1 448 ? -15.616 0.957 17.943 1.00 96.44 448 PRO A N 1
ATOM 3597 C CA . PRO A 1 448 ? -16.827 1.767 18.012 1.00 96.44 448 PRO A CA 1
ATOM 3598 C C . PRO A 1 448 ? -16.703 2.910 19.028 1.00 96.44 448 PRO A C 1
ATOM 3600 O O . PRO A 1 448 ? -15.997 2.793 20.029 1.00 96.44 448 PRO A O 1
ATOM 3603 N N . LEU A 1 449 ? -17.444 3.993 18.804 1.00 97.00 449 LEU A N 1
ATOM 3604 C CA . LEU A 1 449 ? -17.491 5.162 19.686 1.00 97.00 449 LEU A CA 1
ATOM 3605 C C . LEU A 1 449 ? -18.897 5.330 20.266 1.00 97.00 449 LEU A C 1
ATOM 3607 O O . LEU A 1 449 ? -19.865 5.286 19.516 1.00 97.00 449 LEU A O 1
ATOM 3611 N N . LEU A 1 450 ? -19.027 5.595 21.568 1.00 95.94 450 LEU A N 1
ATOM 3612 C CA . LEU A 1 450 ? -20.304 5.987 22.173 1.00 95.94 450 LEU A CA 1
ATOM 3613 C C . LEU A 1 450 ? -20.345 7.502 22.411 1.00 95.94 450 LEU A C 1
ATOM 3615 O O . LEU A 1 450 ? -19.457 8.058 23.054 1.00 95.94 450 LEU A O 1
ATOM 3619 N N . ILE A 1 451 ? -21.416 8.160 21.957 1.00 95.88 451 ILE A N 1
ATOM 3620 C CA . ILE A 1 451 ? -21.740 9.548 22.319 1.00 95.88 451 ILE A CA 1
ATOM 3621 C C . ILE A 1 451 ? -23.193 9.595 22.790 1.00 95.88 451 ILE A C 1
ATOM 3623 O O . ILE A 1 451 ? -24.132 9.362 22.020 1.00 95.88 451 ILE A O 1
ATOM 3627 N N . GLY A 1 452 ? -23.391 9.893 24.076 1.00 90.50 452 GLY A N 1
ATOM 3628 C CA . GLY A 1 452 ? -24.705 9.780 24.705 1.00 90.50 452 GLY A CA 1
ATOM 3629 C C . GLY A 1 452 ? -25.199 8.332 24.649 1.00 90.50 452 GLY A C 1
ATOM 3630 O O . GLY A 1 452 ? -24.584 7.456 25.239 1.00 90.50 452 GLY A O 1
ATOM 3631 N N . LYS A 1 453 ? -26.295 8.081 23.923 1.00 90.06 453 LYS A N 1
ATOM 3632 C CA . LYS A 1 453 ? -26.854 6.731 23.690 1.00 90.06 453 LYS A CA 1
ATOM 3633 C C . LYS A 1 453 ? -26.597 6.190 22.276 1.00 90.06 453 LYS A C 1
ATOM 3635 O O . LYS A 1 453 ? -27.127 5.143 21.913 1.00 90.06 453 LYS A O 1
ATOM 3640 N N . THR A 1 454 ? -25.861 6.933 21.450 1.00 96.19 454 THR A N 1
ATOM 3641 C CA . THR A 1 454 ? -25.620 6.569 20.049 1.00 96.19 454 THR A CA 1
ATOM 3642 C C . THR A 1 454 ? -24.226 5.982 19.908 1.00 96.19 454 THR A C 1
ATOM 3644 O O . THR A 1 454 ? -23.248 6.605 20.321 1.00 96.19 454 THR A O 1
ATOM 3647 N N . ILE A 1 455 ? -24.154 4.797 19.316 1.00 97.69 455 ILE A N 1
ATOM 3648 C CA . ILE A 1 455 ? -22.926 4.092 18.974 1.00 97.69 455 ILE A CA 1
ATOM 3649 C C . ILE A 1 455 ? -22.602 4.404 17.517 1.00 97.69 455 ILE A C 1
ATOM 3651 O O . ILE A 1 455 ? -23.468 4.307 16.646 1.00 97.69 455 ILE A O 1
ATOM 3655 N N . TYR A 1 456 ? -21.353 4.755 17.253 1.00 98.44 456 TYR A N 1
ATOM 3656 C CA . TYR A 1 456 ? -20.834 5.014 15.922 1.00 98.44 456 TYR A CA 1
ATOM 3657 C C . TYR A 1 456 ? -19.851 3.919 15.540 1.00 98.44 456 TYR A C 1
ATOM 3659 O O . TYR A 1 456 ? -19.001 3.533 16.344 1.00 98.44 456 TYR A O 1
ATOM 3667 N N . ALA A 1 457 ? -19.961 3.437 14.308 1.00 98.12 457 ALA A N 1
ATOM 3668 C CA . ALA A 1 457 ? -19.068 2.435 13.742 1.00 98.12 457 ALA A CA 1
ATOM 3669 C C . ALA A 1 457 ? -18.667 2.846 12.324 1.00 98.12 457 ALA A C 1
ATOM 3671 O O . ALA A 1 457 ? -19.498 3.359 11.570 1.00 98.12 457 ALA A O 1
ATOM 3672 N N . ALA A 1 458 ? -17.403 2.625 11.963 1.00 97.69 458 ALA A N 1
ATOM 3673 C CA . ALA A 1 458 ? -16.878 2.942 10.641 1.00 97.69 458 ALA A CA 1
ATOM 3674 C C . ALA A 1 458 ? -16.419 1.682 9.905 1.00 97.69 458 ALA A C 1
ATOM 3676 O O . ALA A 1 458 ? -15.844 0.771 10.511 1.00 97.69 458 ALA A O 1
ATOM 3677 N N . THR A 1 459 ? -16.689 1.648 8.602 1.00 97.50 459 THR A N 1
ATOM 3678 C CA . THR A 1 459 ? -16.528 0.467 7.745 1.00 97.50 459 THR A CA 1
ATOM 3679 C C . THR A 1 459 ? -15.477 0.674 6.647 1.00 97.50 459 THR A C 1
ATOM 3681 O O . THR A 1 459 ? -15.136 1.803 6.277 1.00 97.50 459 THR A O 1
ATOM 3684 N N . LEU A 1 460 ? -14.925 -0.426 6.120 1.00 94.56 460 LEU A N 1
ATOM 3685 C CA . LEU A 1 460 ? -13.866 -0.390 5.097 1.00 94.56 460 LEU A CA 1
ATOM 3686 C C . LEU A 1 460 ? -14.311 0.113 3.712 1.00 94.56 460 LEU A C 1
ATOM 3688 O O . LEU A 1 460 ? -13.459 0.454 2.893 1.00 94.56 460 LEU A O 1
ATOM 3692 N N . ASP A 1 461 ? -15.612 0.250 3.476 1.00 95.31 461 ASP A N 1
ATOM 3693 C CA . ASP A 1 461 ? -16.175 0.889 2.284 1.00 95.31 461 ASP A CA 1
ATOM 3694 C C . ASP A 1 461 ? -16.258 2.421 2.401 1.00 95.31 461 ASP A C 1
ATOM 3696 O O . ASP A 1 461 ? -16.813 3.065 1.516 1.00 95.31 461 ASP A O 1
ATOM 3700 N N . GLY A 1 462 ? -15.740 3.018 3.482 1.00 95.88 462 GLY A N 1
ATOM 3701 C CA . GLY A 1 462 ? -15.679 4.472 3.664 1.00 95.88 462 GLY A CA 1
ATOM 3702 C C . GLY A 1 462 ? -16.961 5.096 4.222 1.00 95.88 462 GLY A C 1
ATOM 3703 O O . GLY A 1 462 ? -17.178 6.311 4.102 1.00 95.88 462 GLY A O 1
ATOM 3704 N N . ARG A 1 463 ? -17.814 4.288 4.866 1.00 98.25 463 ARG A N 1
ATOM 3705 C CA . ARG A 1 463 ? -19.009 4.759 5.575 1.00 98.25 463 ARG A CA 1
ATOM 3706 C C . ARG A 1 463 ? -18.812 4.862 7.084 1.00 98.25 463 ARG A C 1
ATOM 3708 O O . ARG A 1 463 ? -18.052 4.114 7.694 1.00 98.25 463 ARG A O 1
ATOM 3715 N N . VAL A 1 464 ? -19.571 5.779 7.678 1.00 98.69 464 VAL A N 1
ATOM 3716 C CA . VAL A 1 464 ? -19.816 5.843 9.123 1.00 98.69 464 VAL A CA 1
ATOM 3717 C C . VAL A 1 464 ? -21.306 5.622 9.360 1.00 98.69 464 VAL A C 1
ATOM 3719 O O . VAL A 1 464 ? -22.155 6.099 8.597 1.00 98.69 464 VAL A O 1
ATOM 3722 N N . HIS A 1 465 ? -21.617 4.876 10.413 1.00 98.62 465 HIS A N 1
ATOM 3723 C CA . HIS A 1 465 ? -22.967 4.483 10.800 1.00 98.62 465 HIS A CA 1
ATOM 3724 C C . HIS A 1 465 ? -23.228 4.936 12.228 1.00 98.62 465 HIS A C 1
ATOM 3726 O O . HIS A 1 465 ? -22.340 4.833 13.071 1.00 98.62 465 HIS A O 1
ATOM 3732 N N . ALA A 1 466 ? -24.444 5.398 12.497 1.00 98.44 466 ALA A N 1
ATOM 3733 C CA . ALA A 1 466 ? -24.913 5.739 13.833 1.00 98.44 466 ALA A CA 1
ATOM 3734 C C . ALA A 1 466 ? -26.084 4.838 14.206 1.00 98.44 466 ALA A C 1
ATOM 3736 O O . ALA A 1 466 ? -27.109 4.826 13.518 1.00 98.44 466 ALA A O 1
ATOM 3737 N N . VAL A 1 467 ? -25.946 4.107 15.305 1.00 97.81 467 VAL A N 1
ATOM 3738 C CA . VAL A 1 467 ? -26.955 3.173 15.802 1.00 97.81 467 VAL A CA 1
ATOM 3739 C C . VAL A 1 467 ? -27.284 3.448 17.265 1.00 97.81 467 VAL A C 1
ATOM 3741 O O . VAL A 1 467 ? -26.471 3.989 18.011 1.00 97.81 467 VAL A O 1
ATOM 3744 N N . THR A 1 468 ? -28.482 3.085 17.702 1.00 95.69 468 THR A N 1
ATOM 3745 C CA . THR A 1 468 ? -28.905 3.203 19.101 1.00 95.69 468 THR A CA 1
ATOM 3746 C C . THR A 1 468 ? -29.212 1.829 19.663 1.00 95.69 468 THR A C 1
ATOM 3748 O O . THR A 1 468 ? -30.032 1.099 19.102 1.00 95.69 468 THR A O 1
ATOM 3751 N N . ASP A 1 469 ? -28.568 1.500 20.780 1.00 92.19 469 ASP A N 1
ATOM 3752 C CA . ASP A 1 469 ? -28.883 0.305 21.555 1.00 92.19 469 ASP A CA 1
ATOM 3753 C C . ASP A 1 469 ? -30.209 0.506 22.303 1.00 92.19 469 ASP A C 1
ATOM 3755 O O . ASP A 1 469 ? -30.377 1.464 23.062 1.00 92.19 469 ASP A O 1
ATOM 3759 N N . SER A 1 470 ? -31.157 -0.395 22.064 1.00 90.00 470 SER A N 1
ATOM 3760 C CA . SER A 1 470 ? -32.491 -0.407 22.680 1.00 90.00 470 SER A CA 1
ATOM 3761 C C . SER A 1 470 ? -32.658 -1.558 23.676 1.00 90.00 470 SER A C 1
ATOM 3763 O O . SER A 1 470 ? -33.773 -1.971 23.993 1.00 90.00 470 SER A O 1
ATOM 3765 N N . GLY A 1 471 ? -31.547 -2.108 24.168 1.00 88.88 471 GLY A N 1
ATOM 3766 C CA . GLY A 1 471 ? -31.507 -3.207 25.121 1.00 88.88 471 GLY A CA 1
ATOM 3767 C C . GLY A 1 471 ? -31.356 -4.551 24.418 1.00 88.88 471 GLY A C 1
ATOM 3768 O O . GLY A 1 471 ? -30.298 -5.166 24.510 1.00 88.88 471 GLY A O 1
ATOM 3769 N N . GLN A 1 472 ? -32.401 -5.015 23.734 1.00 91.19 472 GLN A N 1
ATOM 3770 C CA . GLN A 1 472 ? -32.407 -6.312 23.025 1.00 91.19 472 GLN A CA 1
ATOM 3771 C C . GLN A 1 472 ? -32.293 -6.170 21.503 1.00 91.19 472 GLN A C 1
ATOM 3773 O O . GLN A 1 472 ? -32.223 -7.153 20.774 1.00 91.19 472 GLN A O 1
ATOM 3778 N N . SER A 1 473 ? -32.306 -4.939 21.007 1.00 90.69 473 SER A N 1
ATOM 3779 C CA . SER A 1 473 ? -32.263 -4.639 19.585 1.00 90.69 473 SER A CA 1
ATOM 3780 C C . SER A 1 473 ? -31.505 -3.344 19.340 1.00 90.69 473 SER A C 1
ATOM 3782 O O . SER A 1 473 ? -31.125 -2.619 20.263 1.00 90.69 473 SER A O 1
ATOM 3784 N N . VAL A 1 474 ? -31.292 -3.060 18.063 1.00 93.88 474 VAL A N 1
ATOM 3785 C CA . VAL A 1 474 ? -30.517 -1.928 17.581 1.00 93.88 474 VAL A CA 1
ATOM 3786 C C . VAL A 1 474 ? -31.305 -1.192 16.504 1.00 93.88 474 VAL A C 1
ATOM 3788 O O . VAL A 1 474 ? -31.897 -1.812 15.618 1.00 93.88 474 VAL A O 1
ATOM 3791 N N . HIS A 1 475 ? -31.315 0.137 16.575 1.00 94.50 475 HIS A N 1
ATOM 3792 C CA . HIS A 1 475 ? -31.941 0.993 15.568 1.00 94.50 475 HIS A CA 1
ATOM 3793 C C . HIS A 1 475 ? -30.882 1.808 14.828 1.00 94.50 475 HIS A C 1
ATOM 3795 O O . HIS A 1 475 ? -30.124 2.550 15.450 1.00 94.50 475 HIS A O 1
ATOM 3801 N N . LEU A 1 476 ? -30.841 1.697 13.497 1.00 96.56 476 LEU A N 1
ATOM 3802 C CA . LEU A 1 476 ? -29.995 2.534 12.645 1.00 96.56 476 LEU A CA 1
ATOM 3803 C C . LEU A 1 476 ? -30.591 3.946 12.561 1.00 96.56 476 LEU A C 1
ATOM 3805 O O . LEU A 1 476 ? -31.691 4.122 12.041 1.00 96.56 476 LEU A O 1
ATOM 3809 N N . LYS A 1 477 ? -29.859 4.954 13.046 1.00 97.25 477 LYS A N 1
ATOM 3810 C CA . LYS A 1 477 ? -30.234 6.370 12.907 1.00 97.25 477 LYS A CA 1
ATOM 3811 C C . LYS A 1 477 ? -29.867 6.896 11.526 1.00 97.25 477 LYS A C 1
ATOM 3813 O O . LYS A 1 477 ? -30.689 7.519 10.862 1.00 97.25 477 LYS A O 1
ATOM 3818 N N . TRP A 1 478 ? -28.628 6.658 11.098 1.00 98.12 478 TRP A N 1
ATOM 3819 C CA . TRP A 1 478 ? -28.149 7.044 9.773 1.00 98.12 478 TRP A CA 1
ATOM 3820 C C . TRP A 1 478 ? -26.914 6.242 9.356 1.00 98.12 478 TRP A C 1
ATOM 3822 O O . TRP A 1 478 ? -26.177 5.714 10.185 1.00 98.12 478 TRP A O 1
ATOM 3832 N N . SER A 1 479 ? -26.681 6.204 8.044 1.00 98.25 479 SER A N 1
ATOM 3833 C CA . SER A 1 479 ? -25.476 5.679 7.400 1.00 98.25 479 SER A CA 1
ATOM 3834 C C . SER A 1 479 ? -25.058 6.641 6.288 1.00 98.25 479 SER A C 1
ATOM 3836 O O . SER A 1 479 ? -25.906 7.055 5.487 1.00 98.25 479 SER A O 1
ATOM 3838 N N . LYS A 1 480 ? -23.788 7.063 6.263 1.00 98.31 480 LYS A N 1
ATOM 3839 C CA . LYS A 1 480 ? -23.285 8.069 5.312 1.00 98.31 480 LYS A CA 1
ATOM 3840 C C . LYS A 1 480 ? -21.926 7.679 4.747 1.00 98.31 480 LYS A C 1
ATOM 3842 O O . LYS A 1 480 ? -21.047 7.250 5.486 1.00 98.31 480 LYS A O 1
ATOM 3847 N N . GLN A 1 481 ? -21.766 7.869 3.436 1.00 97.75 481 GLN A N 1
ATOM 3848 C CA . GLN A 1 481 ? -20.468 7.824 2.763 1.00 97.75 481 GLN A CA 1
ATOM 3849 C C . GLN A 1 481 ? -19.676 9.067 3.164 1.00 97.75 481 GLN A C 1
ATOM 3851 O O . GLN A 1 481 ? -20.109 10.181 2.870 1.00 97.75 481 GLN A O 1
ATOM 3856 N N . ILE A 1 482 ? -18.555 8.875 3.854 1.00 97.94 482 ILE A N 1
ATOM 3857 C CA . ILE A 1 482 ? -17.709 9.971 4.342 1.00 97.94 482 ILE A CA 1
ATOM 3858 C C . ILE A 1 482 ? -16.450 10.103 3.486 1.00 97.94 482 ILE A C 1
ATOM 3860 O O . ILE A 1 482 ? -16.056 11.215 3.141 1.00 97.94 482 ILE A O 1
ATOM 3864 N N . SER A 1 483 ? -15.851 8.975 3.101 1.00 95.00 483 SER A N 1
ATOM 3865 C CA . SER A 1 483 ? -14.664 8.928 2.246 1.00 95.00 483 SER A CA 1
ATOM 3866 C C . SER A 1 483 ? -14.812 7.857 1.171 1.00 95.00 483 SER A C 1
ATOM 3868 O O . SER A 1 483 ? -15.581 6.922 1.341 1.00 95.00 483 SER A O 1
ATOM 3870 N N . ASN A 1 484 ? -14.063 7.961 0.074 1.00 92.50 484 ASN A N 1
ATOM 3871 C CA . ASN A 1 484 ? -13.897 6.852 -0.873 1.00 92.50 484 ASN A CA 1
ATOM 3872 C C . ASN A 1 484 ? -12.918 5.787 -0.347 1.00 92.50 484 ASN A C 1
ATOM 3874 O O . ASN A 1 484 ? -12.779 4.732 -0.954 1.00 92.50 484 ASN A O 1
ATOM 3878 N N . HIS A 1 485 ? -12.237 6.055 0.769 1.00 92.25 485 HIS A N 1
ATOM 3879 C CA . HIS A 1 485 ? -11.333 5.123 1.428 1.00 92.25 485 HIS A CA 1
ATOM 3880 C C . HIS A 1 485 ? -11.939 4.647 2.750 1.00 92.25 485 HIS A C 1
ATOM 3882 O O . HIS A 1 485 ? -12.555 5.416 3.483 1.00 92.25 485 HIS A O 1
ATOM 3888 N N . GLY A 1 486 ? -11.739 3.367 3.058 1.00 92.88 486 GLY A N 1
ATOM 3889 C CA . GLY A 1 486 ? -12.179 2.756 4.310 1.00 92.88 486 GLY A CA 1
ATOM 3890 C C . GLY A 1 486 ? -11.548 3.332 5.573 1.00 92.88 486 GLY A C 1
ATOM 3891 O O . GLY A 1 486 ? -10.553 4.057 5.511 1.00 92.88 486 GLY A O 1
ATOM 3892 N N . PHE A 1 487 ? -12.098 2.929 6.720 1.00 93.00 487 PHE A N 1
ATOM 3893 C CA . PHE A 1 487 ? -11.635 3.316 8.054 1.00 93.00 487 PHE A CA 1
ATOM 3894 C C . PHE A 1 487 ? -11.103 2.118 8.850 1.00 93.00 487 PHE A C 1
ATOM 3896 O O . PHE A 1 487 ? -11.792 1.112 9.027 1.00 93.00 487 PHE A O 1
ATOM 3903 N N . THR A 1 488 ? -9.891 2.252 9.379 1.00 90.12 488 THR A N 1
ATOM 3904 C CA . THR A 1 488 ? -9.235 1.271 10.268 1.00 90.12 488 THR A CA 1
ATOM 3905 C C . THR A 1 488 ? -8.794 1.886 11.592 1.00 90.12 488 THR A C 1
ATOM 3907 O O . THR A 1 488 ? -8.706 1.176 12.592 1.00 90.12 488 THR A O 1
ATOM 3910 N N . ALA A 1 489 ? -8.548 3.198 11.613 1.00 89.62 489 ALA A N 1
ATOM 3911 C CA . ALA A 1 489 ? -8.297 3.951 12.831 1.00 89.62 489 ALA A CA 1
ATOM 3912 C C . ALA A 1 489 ? -9.532 3.956 13.740 1.00 89.62 489 ALA A C 1
ATOM 3914 O O . ALA A 1 489 ? -10.670 4.007 13.269 1.00 89.62 489 ALA A O 1
ATOM 3915 N N . ASP A 1 490 ? -9.300 3.921 15.049 1.00 92.69 490 ASP A N 1
ATOM 3916 C CA . ASP A 1 490 ? -10.374 3.954 16.039 1.00 92.69 490 ASP A CA 1
ATOM 3917 C C . ASP A 1 490 ? -11.108 5.300 15.989 1.00 92.69 490 ASP A C 1
ATOM 3919 O O . ASP A 1 490 ? -10.486 6.360 15.854 1.00 92.69 490 ASP A O 1
ATOM 3923 N N . LEU A 1 491 ? -12.439 5.262 16.097 1.00 95.50 491 LEU A N 1
ATOM 3924 C CA . LEU A 1 491 ? -13.239 6.481 16.130 1.00 95.50 491 LEU A CA 1
ATOM 3925 C C . LEU A 1 491 ? -12.995 7.241 17.436 1.00 95.50 491 LEU A C 1
ATOM 3927 O O . LEU A 1 491 ? -12.898 6.656 18.514 1.00 95.50 491 LEU A O 1
ATOM 3931 N N . SER A 1 492 ? -12.935 8.564 17.337 1.00 95.12 492 SER A N 1
ATOM 3932 C CA . SER A 1 492 ? -12.831 9.480 18.479 1.00 95.12 492 SER A CA 1
ATOM 3933 C C . SER A 1 492 ? -13.938 10.518 18.389 1.00 95.12 492 SER A C 1
ATOM 3935 O O . SER A 1 492 ? -14.503 10.719 17.322 1.00 95.12 492 SER A O 1
ATOM 3937 N N . GLY A 1 493 ? -14.291 11.193 19.476 1.00 95.50 493 GLY A N 1
ATOM 3938 C CA . GLY A 1 493 ? -15.305 12.241 19.390 1.00 95.50 493 GLY A CA 1
ATOM 3939 C C . GLY A 1 493 ? -16.032 12.510 20.688 1.00 95.50 493 GLY A C 1
ATOM 3940 O O . GLY A 1 493 ? -15.803 11.875 21.715 1.00 95.50 493 GLY A O 1
ATOM 3941 N N . ASN A 1 494 ? -16.925 13.484 20.616 1.00 95.81 494 ASN A N 1
ATOM 3942 C CA . ASN A 1 494 ? -17.814 13.881 21.697 1.00 95.81 494 ASN A CA 1
ATOM 3943 C C . ASN A 1 494 ? -19.071 14.536 21.090 1.00 95.81 494 ASN A C 1
ATOM 3945 O O . ASN A 1 494 ? -19.279 14.515 19.879 1.00 95.81 494 ASN A O 1
ATOM 3949 N N . LYS A 1 495 ? -19.923 15.155 21.912 1.00 95.00 495 LYS A N 1
ATOM 3950 C CA . LYS A 1 495 ? -21.165 15.808 21.452 1.00 95.00 495 LYS A CA 1
ATOM 3951 C C . LYS A 1 495 ? -21.000 16.823 20.301 1.00 95.00 495 LYS A C 1
ATOM 3953 O O . LYS A 1 495 ? -21.989 17.114 19.635 1.00 95.00 495 LYS A O 1
ATOM 3958 N N . ASN A 1 496 ? -19.804 17.369 20.080 1.00 93.75 496 ASN A N 1
ATOM 3959 C CA . ASN A 1 496 ? -19.514 18.338 19.024 1.00 93.75 496 ASN A CA 1
ATOM 3960 C C . ASN A 1 496 ? -19.253 17.690 17.653 1.00 93.75 496 ASN A C 1
ATOM 3962 O O . ASN A 1 496 ? -19.393 18.377 16.641 1.00 93.75 496 ASN A O 1
ATOM 3966 N N . GLY A 1 497 ? -18.860 16.412 17.616 1.00 96.19 497 GLY A N 1
ATOM 3967 C CA . GLY A 1 497 ? -18.415 15.744 16.395 1.00 96.19 497 GLY A CA 1
ATOM 3968 C C . GLY A 1 497 ? -17.920 14.316 16.624 1.00 96.19 497 GLY A C 1
ATOM 3969 O O . GLY A 1 497 ? -17.280 14.016 17.636 1.00 96.19 497 GLY A O 1
ATOM 3970 N N . VAL A 1 498 ? -18.196 13.443 15.655 1.00 98.12 498 VAL A N 1
ATOM 3971 C CA . VAL A 1 498 ? -17.509 12.156 15.480 1.00 98.12 498 VAL A CA 1
ATOM 3972 C C . VAL A 1 498 ? -16.302 12.405 14.585 1.00 98.12 498 VAL A C 1
ATOM 3974 O O . VAL A 1 498 ? -16.463 12.860 13.454 1.00 98.12 498 VAL A O 1
ATOM 3977 N N . ILE A 1 499 ? -15.108 12.114 15.086 1.00 97.62 499 ILE A N 1
ATOM 3978 C CA . ILE A 1 499 ? -13.851 12.238 14.359 1.00 97.62 499 ILE A CA 1
ATOM 3979 C C . ILE A 1 499 ? -13.431 10.874 13.815 1.00 97.62 499 ILE A C 1
ATOM 3981 O O . ILE A 1 499 ? -13.270 9.908 14.567 1.00 97.62 499 ILE A O 1
ATOM 3985 N N . ALA A 1 500 ? -13.246 10.812 12.500 1.00 95.88 500 ALA A N 1
ATOM 3986 C CA . ALA A 1 500 ? -12.836 9.611 11.784 1.00 95.88 500 ALA A CA 1
ATOM 3987 C C . ALA A 1 500 ? -11.619 9.910 10.902 1.00 95.88 500 ALA A C 1
ATOM 3989 O O . ALA A 1 500 ? -11.635 10.877 10.141 1.00 95.88 500 ALA A O 1
ATOM 3990 N N . SER A 1 501 ? -10.592 9.063 10.987 1.00 92.88 501 SER A N 1
ATOM 3991 C CA . SER A 1 501 ? -9.408 9.119 10.123 1.00 92.88 501 SER A CA 1
ATOM 3992 C C . SER A 1 501 ? -9.492 8.005 9.087 1.00 92.88 501 SER A C 1
ATOM 3994 O O . SER A 1 501 ? -9.474 6.826 9.451 1.00 92.88 501 SER A O 1
ATOM 3996 N N . ASP A 1 502 ? -9.614 8.357 7.809 1.00 91.75 502 ASP A N 1
ATOM 3997 C CA . ASP A 1 502 ? -9.632 7.358 6.742 1.00 91.75 502 ASP A CA 1
ATOM 3998 C C . ASP A 1 502 ? -8.227 6.825 6.436 1.00 91.75 502 ASP A C 1
ATOM 4000 O O . ASP A 1 502 ? -7.201 7.348 6.882 1.00 91.75 502 ASP A O 1
ATOM 4004 N N . ARG A 1 503 ? -8.172 5.768 5.627 1.00 87.56 503 ARG A N 1
ATOM 4005 C CA . ARG A 1 503 ? -6.899 5.180 5.213 1.00 87.56 503 ARG A CA 1
ATOM 4006 C C . ARG A 1 503 ? -6.092 6.061 4.246 1.00 87.56 503 ARG A C 1
ATOM 4008 O O . ARG A 1 503 ? -4.926 5.751 4.013 1.00 87.56 503 ARG A O 1
ATOM 4015 N N . ASN A 1 504 ? -6.650 7.131 3.679 1.00 83.81 504 ASN A N 1
ATOM 4016 C CA . ASN A 1 504 ? -5.935 8.056 2.791 1.00 83.81 504 ASN A CA 1
ATOM 4017 C C . ASN A 1 504 ? -5.425 9.308 3.518 1.00 83.81 504 ASN A C 1
ATOM 4019 O O . ASN A 1 504 ? -5.173 10.325 2.878 1.00 83.81 504 ASN A O 1
ATOM 4023 N N . MET A 1 505 ? -5.240 9.221 4.843 1.00 86.56 505 MET A N 1
ATOM 4024 C CA . MET A 1 505 ? -4.667 10.292 5.669 1.00 86.56 505 MET A CA 1
ATOM 4025 C C . MET A 1 505 ? -5.548 11.551 5.718 1.00 86.56 505 MET A C 1
ATOM 4027 O O . MET A 1 505 ? -5.053 12.662 5.914 1.00 86.56 505 MET A O 1
ATOM 4031 N N . MET A 1 506 ? -6.864 11.377 5.585 1.00 90.38 506 MET A N 1
ATOM 4032 C CA . MET A 1 506 ? -7.848 12.433 5.794 1.00 90.38 506 MET A CA 1
ATOM 4033 C C . MET A 1 506 ? -8.563 12.241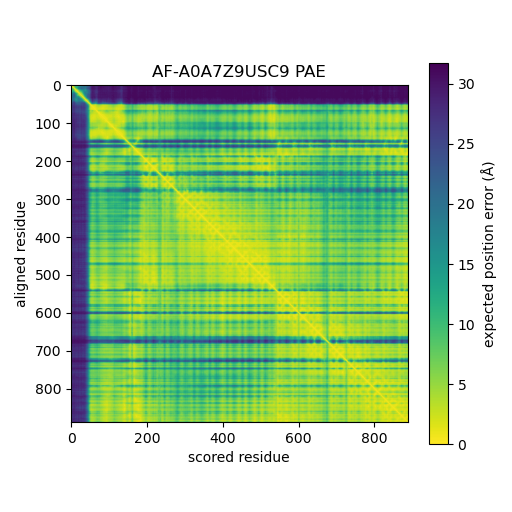 7.132 1.00 90.38 506 MET A C 1
ATOM 4035 O O . MET A 1 506 ? -9.048 11.156 7.450 1.00 90.38 506 MET A O 1
ATOM 4039 N N . ILE A 1 507 ? -8.676 13.323 7.896 1.00 94.44 507 ILE A N 1
ATOM 4040 C CA . ILE A 1 507 ? -9.489 13.411 9.108 1.00 94.44 507 ILE A CA 1
ATOM 4041 C C . ILE A 1 507 ? -10.792 14.112 8.757 1.00 94.44 507 ILE A C 1
ATOM 4043 O O . ILE A 1 507 ? -10.790 15.144 8.085 1.00 94.44 507 ILE A O 1
ATOM 4047 N N . PHE A 1 508 ? -11.897 13.580 9.260 1.00 97.06 508 PHE A N 1
ATOM 4048 C CA . PHE A 1 508 ? -13.230 14.139 9.100 1.00 97.06 508 PHE A CA 1
ATOM 4049 C C . PHE A 1 508 ? -13.841 14.393 10.468 1.00 97.06 508 PHE A C 1
ATOM 4051 O O . PHE A 1 508 ? -13.796 13.515 11.326 1.00 97.06 508 PHE A O 1
ATOM 4058 N N . SER A 1 509 ? -14.476 15.551 10.636 1.00 98.06 509 SER A N 1
ATOM 4059 C CA . SER A 1 509 ? -15.464 15.756 11.694 1.00 98.06 509 SER A CA 1
ATOM 4060 C C . SER A 1 509 ? -16.860 15.606 11.118 1.00 98.06 509 SER A C 1
ATOM 4062 O O . SER A 1 509 ? -17.181 16.185 10.077 1.00 98.06 509 SER A O 1
ATOM 4064 N N . ILE A 1 510 ? -17.682 14.793 11.771 1.00 98.50 510 ILE A N 1
ATOM 4065 C CA . ILE A 1 510 ? -19.005 14.394 11.304 1.00 98.50 510 ILE A CA 1
ATOM 4066 C C . ILE A 1 510 ? -20.029 14.771 12.367 1.00 98.50 510 ILE A C 1
ATOM 4068 O O . ILE A 1 510 ? -19.907 14.389 13.533 1.00 98.50 510 ILE A O 1
ATOM 4072 N N . HIS A 1 511 ? -21.088 15.458 11.941 1.00 97.94 511 HIS A N 1
ATOM 4073 C CA . HIS A 1 511 ? -22.158 15.873 12.833 1.00 97.94 511 HIS A CA 1
ATOM 4074 C C . HIS A 1 511 ? -22.853 14.639 13.439 1.00 97.94 511 HIS A C 1
ATOM 4076 O O . HIS A 1 511 ? -23.495 13.900 12.684 1.00 97.94 511 HIS A O 1
ATOM 4082 N N . PRO A 1 512 ? -22.854 14.450 14.775 1.00 97.31 512 PRO A N 1
ATOM 4083 C CA . PRO A 1 512 ? -23.321 13.209 15.405 1.00 97.31 512 PRO A CA 1
ATOM 4084 C C . PRO A 1 512 ? -24.775 12.848 15.048 1.00 97.31 512 PRO A C 1
ATOM 4086 O O . PRO A 1 512 ? -25.092 11.712 14.715 1.00 97.31 512 PRO A O 1
ATOM 4089 N N . GLU A 1 513 ? -25.669 13.840 15.010 1.00 96.06 513 GLU A N 1
ATOM 4090 C CA . GLU A 1 513 ? -27.086 13.597 14.689 1.00 96.06 513 GLU A CA 1
ATOM 4091 C C . GLU A 1 513 ? -27.408 13.486 13.189 1.00 96.06 513 GLU A C 1
ATOM 4093 O O . GLU A 1 513 ? -28.339 12.776 12.820 1.00 96.06 513 GLU A O 1
ATOM 4098 N N . LYS A 1 514 ? -26.673 14.187 12.315 1.00 96.56 514 LYS A N 1
ATOM 4099 C CA . LYS A 1 514 ? -27.025 14.331 10.887 1.00 96.56 514 LYS A CA 1
ATOM 4100 C C . LYS A 1 514 ? -26.179 13.455 9.959 1.00 96.56 514 LYS A C 1
ATOM 4102 O O . LYS A 1 514 ? -26.565 13.235 8.811 1.00 96.56 514 LYS A O 1
ATOM 4107 N N . GLY A 1 515 ? -25.002 13.025 10.413 1.00 97.50 515 GLY A N 1
ATOM 4108 C CA . GLY A 1 515 ? -24.011 12.327 9.593 1.00 97.50 515 GLY A CA 1
ATOM 4109 C C . GLY A 1 515 ? -23.368 13.196 8.502 1.00 97.50 515 GLY A C 1
ATOM 4110 O O . GLY A 1 515 ? -22.703 12.674 7.614 1.00 97.50 515 GLY A O 1
ATOM 4111 N N . THR A 1 516 ? -23.580 14.516 8.518 1.00 97.94 516 THR A N 1
ATOM 4112 C CA . THR A 1 516 ? -22.978 15.453 7.557 1.00 97.94 516 THR A CA 1
ATOM 4113 C C . THR A 1 516 ? -21.560 15.820 7.979 1.00 97.94 516 THR A C 1
ATOM 4115 O O . THR A 1 516 ? -21.333 16.096 9.157 1.00 97.94 516 THR A O 1
ATOM 4118 N N . ILE A 1 517 ? -20.632 15.889 7.024 1.00 98.06 517 ILE A N 1
ATOM 4119 C CA . ILE A 1 517 ? -19.262 16.364 7.262 1.00 98.06 517 ILE A CA 1
ATOM 4120 C C . ILE A 1 517 ? -19.312 17.836 7.701 1.00 98.06 517 ILE A C 1
ATOM 4122 O O . ILE A 1 517 ? -19.905 18.665 7.012 1.00 98.06 517 ILE A O 1
ATOM 4126 N N . GLN A 1 518 ? -18.714 18.142 8.852 1.00 97.62 518 GLN A N 1
ATOM 4127 C CA . GLN A 1 518 ? -18.528 19.500 9.373 1.00 97.62 518 GLN A CA 1
ATOM 4128 C C . GLN A 1 518 ? -17.277 20.136 8.767 1.00 97.62 518 GLN A C 1
ATOM 4130 O O . GLN A 1 518 ? -17.332 21.259 8.276 1.00 97.62 518 GLN A O 1
ATOM 4135 N N . TRP A 1 519 ? -16.169 19.395 8.760 1.00 96.44 519 TRP A N 1
ATOM 4136 C CA . TRP A 1 519 ? -14.907 19.785 8.138 1.00 96.44 519 TRP A CA 1
ATOM 4137 C C . TRP A 1 519 ? -14.064 18.543 7.824 1.00 96.44 519 TRP A C 1
ATOM 4139 O O . TRP A 1 519 ? -14.335 17.447 8.327 1.00 96.44 519 TRP A O 1
ATOM 4149 N N . LYS A 1 520 ? -13.041 18.718 6.981 1.00 95.31 520 LYS A N 1
ATOM 4150 C CA . LYS A 1 520 ? -12.027 17.699 6.684 1.00 95.31 520 LYS A CA 1
ATOM 4151 C C . LYS A 1 520 ? -10.625 18.310 6.681 1.00 95.31 520 LYS A C 1
ATOM 4153 O O . LYS A 1 520 ? -10.472 19.459 6.277 1.00 95.31 520 LYS A O 1
ATOM 4158 N N . HIS A 1 521 ? -9.624 17.535 7.080 1.00 93.38 521 HIS A N 1
ATOM 4159 C CA . HIS A 1 521 ? -8.226 17.961 7.167 1.00 93.38 521 HIS A CA 1
ATOM 4160 C C . HIS A 1 521 ? -7.297 16.850 6.658 1.00 93.38 521 HIS A C 1
ATOM 4162 O O . HIS A 1 521 ? -7.522 15.684 6.972 1.00 93.38 521 HIS A O 1
ATOM 4168 N N . SER A 1 522 ? -6.276 17.187 5.869 1.00 91.00 522 SER A N 1
ATOM 4169 C CA . SER A 1 522 ? -5.241 16.233 5.439 1.00 91.00 522 SER A CA 1
ATOM 4170 C C . SER A 1 522 ? -4.125 16.205 6.475 1.00 91.00 522 SER A C 1
ATOM 4172 O O . SER A 1 522 ? -3.650 17.267 6.854 1.00 91.00 522 SER A O 1
ATOM 4174 N N . VAL A 1 523 ? -3.668 15.026 6.905 1.00 88.00 523 VAL A N 1
ATOM 4175 C CA . VAL A 1 523 ? -2.462 14.937 7.758 1.00 88.00 523 VAL A CA 1
ATOM 4176 C C . VAL A 1 523 ? -1.153 14.932 6.961 1.00 88.00 523 VAL A C 1
ATOM 4178 O O . VAL A 1 523 ? -0.081 14.787 7.540 1.00 88.00 523 VAL A O 1
ATOM 4181 N N . LEU A 1 524 ? -1.236 15.076 5.639 1.00 86.69 524 LEU A N 1
ATOM 4182 C CA . LEU A 1 524 ? -0.124 15.517 4.798 1.00 86.69 524 LEU A CA 1
ATOM 4183 C C . LEU A 1 524 ? -0.207 17.033 4.640 1.00 86.69 524 LEU A C 1
ATOM 4185 O O . LEU A 1 524 ? -1.311 17.547 4.426 1.00 86.69 524 LEU A O 1
ATOM 4189 N N . ASP A 1 525 ? 0.931 17.720 4.665 1.00 87.50 525 ASP A N 1
ATOM 4190 C CA . ASP A 1 525 ? 0.987 19.148 4.357 1.00 87.50 525 ASP A CA 1
ATOM 4191 C C . ASP A 1 525 ? 0.889 19.403 2.844 1.00 87.50 525 ASP A C 1
ATOM 4193 O O . ASP A 1 525 ? 1.201 18.548 2.004 1.00 87.50 525 ASP A O 1
ATOM 4197 N N . GLY A 1 526 ? 0.392 20.584 2.492 1.00 90.06 526 GLY A N 1
ATOM 4198 C CA . GLY A 1 526 ? 0.105 20.967 1.115 1.00 90.06 526 GLY A CA 1
ATOM 4199 C C . GLY A 1 526 ? -0.996 22.014 1.036 1.00 90.06 526 GLY A C 1
ATOM 4200 O O . GLY A 1 526 ? -1.329 22.654 2.030 1.00 90.06 526 GLY A O 1
ATOM 4201 N N . ALA A 1 527 ? -1.602 22.158 -0.141 1.00 91.19 527 ALA A N 1
ATOM 4202 C CA . ALA A 1 527 ? -2.644 23.157 -0.357 1.00 91.19 527 ALA A CA 1
ATOM 4203 C C . ALA A 1 527 ? -3.847 22.636 -1.143 1.00 91.19 527 ALA A C 1
ATOM 4205 O O . ALA A 1 527 ? -3.741 21.765 -2.012 1.00 91.19 527 ALA A O 1
ATOM 4206 N N . TRP A 1 528 ? -5.007 23.227 -0.855 1.00 88.75 528 TRP A N 1
ATOM 4207 C CA . TRP A 1 528 ? -6.231 23.043 -1.627 1.00 88.75 528 TRP A CA 1
ATOM 4208 C C . TRP A 1 528 ? -6.300 24.083 -2.739 1.00 88.75 528 TRP A C 1
ATOM 4210 O O . TRP A 1 528 ? -6.507 25.261 -2.481 1.00 88.75 528 TRP A O 1
ATOM 4220 N N . ILE A 1 529 ? -6.193 23.638 -3.987 1.00 86.88 529 ILE A N 1
ATOM 4221 C CA . ILE A 1 529 ? -6.310 24.495 -5.166 1.00 86.88 529 ILE A CA 1
ATOM 4222 C C . ILE A 1 529 ? -7.552 24.058 -5.938 1.00 86.88 529 ILE A C 1
ATOM 4224 O O . ILE A 1 529 ? -7.637 22.915 -6.393 1.00 86.88 529 ILE A O 1
ATOM 4228 N N . ASN A 1 530 ? -8.536 24.951 -6.067 1.00 87.69 530 ASN A N 1
ATOM 4229 C CA . ASN A 1 530 ? -9.806 24.690 -6.761 1.00 87.69 530 ASN A CA 1
ATOM 4230 C C . ASN A 1 530 ? -10.511 23.404 -6.279 1.00 87.69 530 ASN A C 1
ATOM 4232 O O . ASN A 1 530 ? -11.012 22.612 -7.073 1.00 87.69 530 ASN A O 1
ATOM 4236 N N . GLY A 1 531 ? -10.505 23.161 -4.963 1.00 84.81 531 GLY A N 1
ATOM 4237 C CA . GLY A 1 531 ? -11.140 21.988 -4.351 1.00 84.81 531 GLY A CA 1
ATOM 4238 C C . GLY A 1 531 ? -10.347 20.677 -4.450 1.00 84.81 531 GLY A C 1
ATOM 4239 O O . GLY A 1 531 ? -10.801 19.668 -3.907 1.00 84.81 531 GLY A O 1
ATOM 4240 N N . LYS A 1 532 ? -9.159 20.676 -5.073 1.00 85.62 532 LYS A N 1
ATOM 4241 C CA . LYS A 1 532 ? -8.235 19.531 -5.111 1.00 85.62 532 LYS A CA 1
ATOM 4242 C C . LYS A 1 532 ? -7.049 19.773 -4.184 1.00 85.62 532 LYS A C 1
ATOM 4244 O O . LYS A 1 532 ? -6.415 20.821 -4.241 1.00 85.62 532 LYS A O 1
ATOM 4249 N N . PHE A 1 533 ? -6.750 18.790 -3.344 1.00 88.25 533 PHE A N 1
ATOM 4250 C CA . PHE A 1 533 ? -5.585 18.830 -2.473 1.00 88.25 533 PHE A CA 1
ATOM 4251 C C . PHE A 1 533 ? -4.330 18.387 -3.231 1.00 88.25 533 PHE A C 1
ATOM 4253 O O . PHE A 1 533 ? -4.338 17.349 -3.896 1.00 88.25 533 PHE A O 1
ATOM 4260 N N . TYR A 1 534 ? -3.264 19.171 -3.115 1.00 88.44 534 TYR A N 1
ATOM 4261 C CA . TYR A 1 534 ? -1.931 18.858 -3.613 1.00 88.44 534 TYR A CA 1
ATOM 4262 C C . TYR A 1 534 ? -0.984 18.833 -2.419 1.00 88.44 534 TYR A C 1
ATOM 4264 O O . TYR A 1 534 ? -0.613 19.884 -1.898 1.00 88.44 534 TYR A O 1
ATOM 4272 N N . ALA A 1 535 ? -0.611 17.631 -1.983 1.00 87.81 535 ALA A N 1
ATOM 4273 C CA . ALA A 1 535 ? 0.400 17.474 -0.947 1.00 87.81 535 ALA A CA 1
ATOM 4274 C C . ALA A 1 535 ? 1.768 17.954 -1.457 1.00 87.81 535 ALA A C 1
ATOM 4276 O O . ALA A 1 535 ? 2.085 17.755 -2.633 1.00 87.81 535 ALA A O 1
ATOM 4277 N N . ASP A 1 536 ? 2.601 18.503 -0.579 1.00 85.62 536 ASP A N 1
ATOM 4278 C CA . ASP A 1 536 ? 4.013 18.809 -0.866 1.00 85.62 536 ASP A CA 1
ATOM 4279 C C . ASP A 1 536 ? 4.992 17.779 -0.259 1.00 85.62 536 ASP A C 1
ATOM 4281 O O . ASP A 1 536 ? 6.196 17.757 -0.555 1.00 85.62 536 ASP A O 1
ATOM 4285 N N . GLU A 1 537 ? 4.444 16.863 0.539 1.00 80.00 537 GLU A N 1
ATOM 4286 C CA . GLU A 1 537 ? 5.138 15.742 1.159 1.00 80.00 537 GLU A CA 1
ATOM 4287 C C . GLU A 1 537 ? 5.017 14.454 0.344 1.00 80.00 537 GLU A C 1
ATOM 4289 O O . GLU A 1 537 ? 4.004 14.195 -0.316 1.00 80.00 537 GLU A O 1
ATOM 4294 N N . GLU A 1 538 ? 6.047 13.614 0.426 1.00 74.38 538 GLU A N 1
ATOM 4295 C CA . GLU A 1 538 ? 6.068 12.280 -0.177 1.00 74.38 538 GLU A CA 1
ATOM 4296 C C . GLU A 1 538 ? 5.765 11.207 0.869 1.00 74.38 538 GLU A C 1
ATOM 4298 O O . GLU A 1 538 ? 6.107 11.371 2.039 1.00 74.38 538 GLU A O 1
ATOM 4303 N N . ILE A 1 539 ? 5.142 10.102 0.456 1.00 71.31 539 ILE A N 1
ATOM 4304 C CA . ILE A 1 539 ? 4.809 8.997 1.359 1.00 71.31 539 ILE A CA 1
ATOM 4305 C C . ILE A 1 539 ? 5.516 7.731 0.874 1.00 71.31 539 ILE A C 1
ATOM 4307 O O . ILE A 1 539 ? 5.489 7.375 -0.312 1.00 71.31 539 ILE A O 1
ATOM 4311 N N . SER A 1 540 ? 6.152 7.019 1.801 1.00 62.19 540 SER A N 1
ATOM 4312 C CA . SER A 1 540 ? 6.741 5.713 1.509 1.00 62.19 540 SER A CA 1
ATOM 4313 C C . SER A 1 540 ? 5.655 4.641 1.330 1.00 62.19 540 SER A C 1
ATOM 4315 O O . SER A 1 540 ? 4.578 4.719 1.926 1.00 62.19 540 SER A O 1
ATOM 4317 N N . GLY A 1 541 ? 5.934 3.611 0.525 1.00 59.22 541 GLY A N 1
ATOM 4318 C CA . GLY A 1 541 ? 5.215 2.337 0.626 1.00 59.22 541 GLY A CA 1
ATOM 4319 C C . GLY A 1 541 ? 4.523 1.818 -0.630 1.00 59.22 541 GLY A C 1
ATOM 4320 O O . GLY A 1 541 ? 4.589 0.622 -0.846 1.00 59.22 541 GLY A O 1
ATOM 4321 N N . GLN A 1 542 ? 3.863 2.627 -1.463 1.00 63.22 542 GLN A N 1
ATOM 4322 C CA . GLN A 1 542 ? 3.090 2.076 -2.595 1.00 63.22 542 GLN A CA 1
ATOM 4323 C C . GLN A 1 542 ? 3.994 1.547 -3.719 1.00 63.22 542 GLN A C 1
ATOM 4325 O O . GLN A 1 542 ? 4.529 2.336 -4.494 1.00 63.22 542 GLN A O 1
ATOM 4330 N N . GLN A 1 543 ? 4.156 0.224 -3.757 1.00 76.00 543 GLN A N 1
ATOM 4331 C CA . GLN A 1 543 ? 4.935 -0.547 -4.724 1.00 76.00 543 GLN A CA 1
ATOM 4332 C C . GLN A 1 543 ? 4.170 -1.859 -4.904 1.00 76.00 543 GLN A C 1
ATOM 4334 O O . GLN A 1 543 ? 4.152 -2.645 -3.970 1.00 76.00 543 GLN A O 1
ATOM 4339 N N . SER A 1 544 ? 3.416 -2.031 -5.990 1.00 81.44 544 SER A N 1
ATOM 4340 C CA . SER A 1 544 ? 2.783 -3.304 -6.377 1.00 81.44 544 SER A CA 1
ATOM 4341 C C . SER A 1 544 ? 2.207 -3.138 -7.777 1.00 81.44 544 SER A C 1
ATOM 4343 O O . SER A 1 544 ? 1.388 -2.243 -8.001 1.00 81.44 544 SER A O 1
ATOM 4345 N N . SER A 1 545 ? 2.633 -3.973 -8.724 1.00 88.06 545 SER A N 1
ATOM 4346 C CA . SER A 1 545 ? 2.111 -3.898 -10.089 1.00 88.06 545 SER A CA 1
ATOM 4347 C C . SER A 1 545 ? 0.740 -4.580 -10.157 1.00 88.06 545 SER A C 1
ATOM 4349 O O . SER A 1 545 ? 0.575 -5.657 -9.578 1.00 88.06 545 SER A O 1
ATOM 4351 N N . PRO A 1 546 ? -0.260 -3.991 -10.838 1.00 92.00 546 PRO A N 1
ATOM 4352 C CA . PRO A 1 546 ? -1.502 -4.688 -11.135 1.00 92.00 546 PRO A CA 1
ATOM 4353 C C . PRO A 1 546 ? -1.252 -5.925 -12.003 1.00 92.00 546 PRO A C 1
ATOM 4355 O O . PRO A 1 546 ? -0.397 -5.929 -12.886 1.00 92.00 546 PRO A O 1
ATOM 4358 N N . THR A 1 547 ? -2.066 -6.945 -11.772 1.00 92.56 547 THR A N 1
ATOM 4359 C CA . THR A 1 547 ? -2.091 -8.202 -12.524 1.00 92.56 547 THR A CA 1
ATOM 4360 C C . THR A 1 547 ? -3.493 -8.402 -13.072 1.00 92.56 547 THR A C 1
ATOM 4362 O O . THR A 1 547 ? -4.447 -8.200 -12.330 1.00 92.56 547 THR A O 1
ATOM 4365 N N . VAL A 1 548 ? -3.664 -8.795 -14.333 1.00 93.75 548 VAL A N 1
ATOM 4366 C CA . VAL A 1 548 ? -4.997 -8.948 -14.942 1.00 93.75 548 VAL A CA 1
ATOM 4367 C C . VAL A 1 548 ? -5.167 -10.343 -15.521 1.00 93.75 548 VAL A C 1
ATOM 4369 O O . VAL A 1 548 ? -4.413 -10.735 -16.394 1.00 93.75 548 VAL A O 1
ATOM 4372 N N . VAL A 1 549 ? -6.156 -11.109 -15.070 1.00 92.12 549 VAL A N 1
ATOM 4373 C CA . VAL A 1 549 ? -6.458 -12.451 -15.597 1.00 92.12 549 VAL A CA 1
ATOM 4374 C C . VAL A 1 549 ? -7.971 -12.637 -15.645 1.00 92.12 549 VAL A C 1
ATOM 4376 O O . VAL A 1 549 ? -8.659 -12.330 -14.675 1.00 92.12 549 VAL A O 1
ATOM 4379 N N . ASP A 1 550 ? -8.495 -13.129 -16.768 1.00 91.69 550 ASP A N 1
ATOM 4380 C CA . ASP A 1 550 ? -9.917 -13.436 -16.980 1.00 91.69 550 ASP A CA 1
ATOM 4381 C C . ASP A 1 550 ? -10.848 -12.260 -16.612 1.00 91.69 550 ASP A C 1
ATOM 4383 O O . ASP A 1 550 ? -11.819 -12.414 -15.868 1.00 91.69 550 ASP A O 1
ATOM 4387 N N . SER A 1 551 ? -10.511 -11.057 -17.094 1.00 92.69 551 SER A N 1
ATOM 4388 C CA . SER A 1 551 ? -11.234 -9.798 -16.826 1.00 92.69 551 SER A CA 1
ATOM 4389 C C . SER A 1 551 ? -11.254 -9.354 -15.353 1.00 92.69 551 SER A C 1
ATOM 4391 O O . SER A 1 551 ? -12.001 -8.439 -14.991 1.00 92.69 551 SER A O 1
ATOM 4393 N N . LYS A 1 552 ? -10.400 -9.938 -14.503 1.00 95.81 552 LYS A N 1
ATOM 4394 C CA . LYS A 1 552 ? -10.196 -9.533 -13.106 1.00 95.81 552 LYS A CA 1
ATOM 4395 C C . LYS A 1 552 ? -8.809 -8.947 -12.925 1.00 95.81 552 LYS A C 1
ATOM 4397 O O . LYS A 1 552 ? -7.818 -9.537 -13.344 1.00 95.81 552 LYS A O 1
ATOM 4402 N N . LEU A 1 553 ? -8.746 -7.804 -12.259 1.00 96.06 553 LEU A N 1
ATOM 4403 C CA . LEU A 1 553 ? -7.508 -7.168 -11.848 1.00 96.06 553 LEU A CA 1
ATOM 4404 C C . LEU A 1 553 ? -7.212 -7.500 -10.388 1.00 96.06 553 LEU A C 1
ATOM 4406 O O . LEU A 1 553 ? -8.043 -7.262 -9.519 1.00 96.06 553 LEU A O 1
ATOM 4410 N N . TYR A 1 554 ? -6.007 -7.974 -10.111 1.00 95.62 554 TYR A N 1
ATOM 4411 C CA . TYR A 1 554 ? -5.489 -8.282 -8.787 1.00 95.62 554 TYR A CA 1
ATOM 4412 C C . TYR A 1 554 ? -4.431 -7.262 -8.388 1.00 95.62 554 TYR A C 1
ATOM 4414 O O . TYR A 1 554 ? -3.543 -6.930 -9.175 1.00 95.62 554 TYR A O 1
ATOM 4422 N N . ILE A 1 555 ? -4.521 -6.759 -7.158 1.00 93.06 555 ILE A N 1
ATOM 4423 C CA . ILE A 1 555 ? -3.579 -5.762 -6.652 1.00 93.06 555 ILE A CA 1
ATOM 4424 C C . ILE A 1 555 ? -3.366 -5.900 -5.141 1.00 93.06 555 ILE A C 1
ATOM 4426 O O . ILE A 1 555 ? -4.318 -5.827 -4.349 1.00 93.06 555 ILE A O 1
ATOM 4430 N N . ALA A 1 556 ? -2.106 -6.066 -4.742 1.00 88.56 556 ALA A N 1
ATOM 4431 C CA . ALA A 1 556 ? -1.672 -6.029 -3.351 1.00 88.56 556 ALA A CA 1
ATOM 4432 C C . ALA A 1 556 ? -1.290 -4.599 -2.950 1.00 88.56 556 ALA A C 1
ATOM 4434 O O . ALA A 1 556 ? -1.113 -3.724 -3.800 1.00 88.56 556 ALA A O 1
ATOM 4435 N N . SER A 1 557 ? -1.265 -4.310 -1.652 1.00 82.00 557 SER A N 1
ATOM 4436 C CA . SER A 1 557 ? -0.943 -2.969 -1.182 1.00 82.00 557 SER A CA 1
ATOM 4437 C C . SER A 1 557 ? -0.334 -2.970 0.232 1.00 82.00 557 SER A C 1
ATOM 4439 O O . SER A 1 557 ? -0.582 -3.884 1.030 1.00 82.00 557 SER A O 1
ATOM 4441 N N . PRO A 1 558 ? 0.452 -1.932 0.584 1.00 78.69 558 PRO A N 1
ATOM 4442 C CA . PRO A 1 558 ? 1.045 -1.779 1.916 1.00 78.69 558 PRO A CA 1
ATOM 4443 C C . PRO A 1 558 ? 0.032 -1.638 3.053 1.00 78.69 558 PRO A C 1
ATOM 4445 O O . PRO A 1 558 ? 0.392 -1.745 4.223 1.00 78.69 558 PRO A O 1
ATOM 4448 N N . ASP A 1 559 ? -1.231 -1.372 2.721 1.00 78.94 559 ASP A N 1
ATOM 4449 C CA . ASP A 1 559 ? -2.346 -1.336 3.668 1.00 78.94 559 ASP A CA 1
ATOM 4450 C C . ASP A 1 559 ? -2.771 -2.716 4.193 1.00 78.94 559 ASP A C 1
ATOM 4452 O O . ASP A 1 559 ? -3.668 -2.786 5.033 1.00 78.94 559 ASP A O 1
ATOM 4456 N N . GLY A 1 560 ? -2.117 -3.791 3.746 1.00 83.81 560 GLY A N 1
ATOM 4457 C CA . GLY A 1 560 ? -2.358 -5.148 4.225 1.00 83.81 560 GLY A CA 1
ATOM 4458 C C . GLY A 1 560 ? -3.574 -5.813 3.596 1.00 83.81 560 GLY A C 1
ATOM 4459 O O . GLY A 1 560 ? -4.179 -6.691 4.216 1.00 83.81 560 GLY A O 1
ATOM 4460 N N . PHE A 1 561 ? -3.940 -5.391 2.381 1.00 89.69 561 PHE A N 1
ATOM 4461 C CA . PHE A 1 561 ? -5.025 -5.988 1.614 1.00 89.69 561 PHE A CA 1
ATOM 4462 C C . PHE A 1 561 ? -4.594 -6.388 0.205 1.00 89.69 561 PHE A C 1
ATOM 4464 O O . PHE A 1 561 ? -3.871 -5.671 -0.493 1.00 89.69 561 PHE A O 1
ATOM 4471 N N . VAL A 1 562 ? -5.133 -7.523 -0.231 1.00 94.19 562 VAL A N 1
ATOM 4472 C CA . VAL A 1 562 ? -5.138 -7.964 -1.626 1.00 94.19 562 VAL A CA 1
ATOM 4473 C C . VAL A 1 562 ? -6.570 -7.864 -2.126 1.00 94.19 562 VAL A C 1
ATOM 4475 O O . VAL A 1 562 ? -7.492 -8.327 -1.455 1.00 94.19 562 VAL A O 1
ATOM 4478 N N . ASN A 1 563 ? -6.771 -7.236 -3.279 1.00 95.69 563 ASN A N 1
ATOM 4479 C CA . ASN A 1 563 ? -8.099 -7.044 -3.858 1.00 95.69 563 ASN A CA 1
ATOM 4480 C C . ASN A 1 563 ? -8.146 -7.641 -5.259 1.00 95.69 563 ASN A C 1
ATOM 4482 O O . ASN A 1 563 ? -7.190 -7.473 -6.019 1.00 95.69 563 ASN A O 1
ATOM 4486 N N . ALA A 1 564 ? -9.283 -8.245 -5.598 1.00 97.69 564 ALA A N 1
ATOM 4487 C CA . ALA A 1 564 ? -9.700 -8.444 -6.976 1.00 97.69 564 ALA A CA 1
ATOM 4488 C C . ALA A 1 564 ? -10.736 -7.384 -7.354 1.00 97.69 564 ALA A C 1
ATOM 4490 O O . ALA A 1 564 ? -11.661 -7.098 -6.589 1.00 97.69 564 ALA A O 1
ATOM 4491 N N . VAL A 1 565 ? -10.583 -6.810 -8.539 1.00 98.12 565 VAL A N 1
ATOM 4492 C CA . VAL A 1 565 ? -11.386 -5.710 -9.064 1.00 98.12 565 VAL A CA 1
ATOM 4493 C C . VAL A 1 565 ? -11.840 -6.072 -10.472 1.00 98.12 565 VAL A C 1
ATOM 4495 O O . VAL A 1 565 ? -11.075 -6.621 -11.262 1.00 98.12 565 VAL A O 1
ATOM 4498 N N . ASP A 1 566 ? -13.090 -5.775 -10.788 1.00 97.38 566 ASP A N 1
ATOM 4499 C CA . ASP A 1 566 ? -13.624 -5.934 -12.136 1.00 97.38 566 ASP A CA 1
ATOM 4500 C C . ASP A 1 566 ? -12.977 -4.919 -13.093 1.00 97.38 566 ASP A C 1
ATOM 4502 O O . ASP A 1 566 ? -12.994 -3.713 -12.832 1.00 97.38 566 ASP A O 1
ATOM 4506 N N . THR A 1 567 ? -12.397 -5.405 -14.193 1.00 95.44 567 THR A N 1
ATOM 4507 C CA . THR A 1 567 ? -11.626 -4.572 -15.140 1.00 95.44 567 THR A CA 1
ATOM 4508 C C . THR A 1 567 ? -12.472 -3.519 -15.861 1.00 95.44 567 THR A C 1
ATOM 4510 O O . THR A 1 567 ? -11.959 -2.458 -16.223 1.00 95.44 567 THR A O 1
ATOM 4513 N N . GLU A 1 568 ? -13.773 -3.762 -16.023 1.00 94.75 568 GLU A N 1
ATOM 4514 C CA . GLU A 1 568 ? -14.679 -2.856 -16.731 1.00 94.75 568 GLU A CA 1
ATOM 4515 C C . GLU A 1 568 ? -15.278 -1.787 -15.813 1.00 94.75 568 GLU A C 1
ATOM 4517 O O . GLU A 1 568 ? -15.280 -0.602 -16.146 1.00 94.75 568 GLU A O 1
ATOM 4522 N N . SER A 1 569 ? -15.772 -2.180 -14.640 1.00 96.00 569 SER A N 1
ATOM 4523 C CA . SER A 1 569 ? -16.510 -1.287 -13.737 1.00 96.00 569 SER A CA 1
ATOM 4524 C C . SER A 1 569 ? -15.680 -0.699 -12.597 1.00 96.00 569 SER A C 1
ATOM 4526 O O . SER A 1 569 ? -16.150 0.225 -11.928 1.00 96.00 569 SER A O 1
ATOM 4528 N N . GLY A 1 570 ? -14.492 -1.245 -12.322 1.00 96.31 570 GLY A N 1
ATOM 4529 C CA . GLY A 1 570 ? -13.666 -0.848 -11.181 1.00 96.31 570 GLY A CA 1
ATOM 4530 C C . GLY A 1 570 ? -14.249 -1.249 -9.822 1.00 96.31 570 GLY A C 1
ATOM 4531 O O . GLY A 1 570 ? -13.804 -0.746 -8.790 1.00 96.31 570 GLY A O 1
ATOM 4532 N N . LYS A 1 571 ? -15.268 -2.118 -9.786 1.00 95.88 571 LYS A N 1
ATOM 4533 C CA . LYS A 1 571 ? -15.884 -2.591 -8.537 1.00 95.88 571 LYS A CA 1
ATOM 4534 C C . LYS A 1 571 ? -15.045 -3.692 -7.893 1.00 95.88 571 LYS A C 1
ATOM 4536 O O . LYS A 1 571 ? -14.541 -4.574 -8.580 1.00 95.88 571 LYS A O 1
ATOM 4541 N N . GLU A 1 572 ? -14.944 -3.663 -6.564 1.00 96.75 572 GLU A N 1
ATOM 4542 C CA . GLU A 1 572 ? -14.343 -4.756 -5.789 1.00 96.75 572 GLU A CA 1
ATOM 4543 C C . GLU A 1 572 ? -15.149 -6.050 -5.996 1.00 96.75 572 GLU A C 1
ATOM 4545 O O . GLU A 1 572 ? -16.370 -6.053 -5.825 1.00 96.75 572 GLU A O 1
ATOM 4550 N N . ILE A 1 573 ? -14.465 -7.136 -6.356 1.00 97.62 573 ILE A N 1
ATOM 4551 C CA . ILE A 1 573 ? -15.027 -8.492 -6.442 1.00 97.62 573 ILE A CA 1
ATOM 4552 C C . ILE A 1 573 ? -14.847 -9.187 -5.094 1.00 97.62 573 ILE A C 1
ATOM 4554 O O . ILE A 1 573 ? -15.804 -9.684 -4.504 1.00 97.62 573 ILE A O 1
ATOM 4558 N N . TRP A 1 574 ? -13.610 -9.201 -4.599 1.00 97.62 574 TRP A N 1
ATOM 4559 C CA . TRP A 1 574 ? -13.265 -9.719 -3.283 1.00 97.62 574 TRP A CA 1
ATOM 4560 C C . TRP A 1 574 ? -12.045 -8.994 -2.719 1.00 97.62 574 TRP A C 1
ATOM 4562 O O . TRP A 1 574 ? -11.282 -8.341 -3.438 1.00 97.62 574 TRP A O 1
ATOM 4572 N N . ARG A 1 575 ? -11.852 -9.142 -1.409 1.00 96.12 575 ARG A N 1
ATOM 4573 C CA . ARG A 1 575 ? -10.706 -8.623 -0.664 1.00 96.12 575 ARG A CA 1
ATOM 4574 C C . ARG A 1 575 ? -10.232 -9.654 0.352 1.00 96.12 575 ARG A C 1
ATOM 4576 O O . ARG A 1 575 ? -11.064 -10.269 1.009 1.00 96.12 575 ARG A O 1
ATOM 4583 N N . PHE A 1 576 ? -8.920 -9.782 0.505 1.00 95.50 576 PHE A N 1
ATOM 4584 C CA . PHE A 1 576 ? -8.249 -10.620 1.497 1.00 95.50 576 PHE A CA 1
ATOM 4585 C C . PHE A 1 576 ? -7.335 -9.765 2.382 1.00 95.50 576 PHE A C 1
ATOM 4587 O O . PHE A 1 576 ? -6.640 -8.879 1.882 1.00 95.50 576 PHE A O 1
ATOM 4594 N N . GLU A 1 577 ? -7.350 -10.001 3.693 1.00 90.94 577 GLU A N 1
ATOM 4595 C CA . GLU A 1 577 ? -6.521 -9.293 4.672 1.00 90.94 577 GLU A CA 1
ATOM 4596 C C . GLU A 1 577 ? -5.254 -10.084 5.004 1.00 90.94 577 GLU A C 1
ATOM 4598 O O . GLU A 1 577 ? -5.299 -11.168 5.583 1.00 90.94 577 GLU A O 1
ATOM 4603 N N . THR A 1 578 ? -4.101 -9.476 4.743 1.00 84.19 578 THR A N 1
ATOM 4604 C CA . THR A 1 578 ? -2.789 -10.050 5.050 1.00 84.19 578 THR A CA 1
ATOM 4605 C C . THR A 1 578 ? -2.212 -9.525 6.370 1.00 84.19 578 THR A C 1
ATOM 4607 O O . THR A 1 578 ? -1.217 -10.060 6.835 1.00 84.19 578 THR A O 1
ATOM 4610 N N . LYS A 1 579 ? -2.809 -8.510 7.024 1.00 74.25 579 LYS A N 1
ATOM 4611 C CA . LYS A 1 579 ? -2.346 -7.829 8.270 1.00 74.25 579 LYS A CA 1
ATOM 4612 C C . LYS A 1 579 ? -1.052 -7.005 8.143 1.00 74.25 579 LYS A C 1
ATOM 4614 O O . LYS A 1 579 ? -0.847 -6.093 8.942 1.00 74.25 579 LYS A O 1
ATOM 4619 N N . SER A 1 580 ? -0.183 -7.305 7.186 1.00 75.94 580 SER A N 1
ATOM 4620 C CA . SER A 1 580 ? 1.087 -6.602 6.969 1.00 75.94 580 SER A CA 1
ATOM 4621 C C . SER A 1 580 ? 1.223 -6.162 5.520 1.00 75.94 580 SER A C 1
ATOM 4623 O O . SER A 1 580 ? 0.517 -6.660 4.650 1.00 75.94 580 SER A O 1
ATOM 4625 N N . SER A 1 581 ? 2.156 -5.248 5.268 1.00 78.38 581 SER A N 1
ATOM 4626 C CA . SER A 1 581 ? 2.464 -4.745 3.933 1.00 78.38 581 SER A CA 1
ATOM 4627 C C . SER A 1 581 ? 2.646 -5.890 2.938 1.00 78.38 581 SER A C 1
ATOM 4629 O O . SER A 1 581 ? 3.524 -6.738 3.118 1.00 78.38 581 SER A O 1
ATOM 4631 N N . CYS A 1 582 ? 1.846 -5.889 1.877 1.00 80.88 582 CYS A N 1
ATOM 4632 C CA . CYS A 1 582 ? 2.028 -6.754 0.719 1.00 80.88 582 CYS A CA 1
ATOM 4633 C C . CYS A 1 582 ? 2.372 -5.871 -0.475 1.00 80.88 582 CYS A C 1
ATOM 4635 O O . CYS A 1 582 ? 1.489 -5.362 -1.157 1.00 80.88 582 CYS A O 1
ATOM 4637 N N . SER A 1 583 ? 3.668 -5.656 -0.671 1.00 75.75 583 SER A N 1
ATOM 4638 C CA . SER A 1 583 ? 4.213 -4.922 -1.814 1.00 75.75 583 SER A CA 1
ATOM 4639 C C . SER A 1 583 ? 4.430 -5.788 -3.078 1.00 75.75 583 SER A C 1
ATOM 4641 O O . SER A 1 583 ? 4.227 -5.289 -4.181 1.00 75.75 583 SER A O 1
ATOM 4643 N N . PRO A 1 584 ? 4.769 -7.093 -2.999 1.00 79.00 584 PRO A N 1
ATOM 4644 C CA . PRO A 1 584 ? 4.914 -7.926 -4.190 1.00 79.00 584 PRO A CA 1
ATOM 4645 C C . PRO A 1 584 ? 3.681 -7.882 -5.095 1.00 79.00 584 PRO A C 1
ATOM 4647 O O . PRO A 1 584 ? 2.547 -7.859 -4.608 1.00 79.00 584 PRO A O 1
ATOM 4650 N N . SER A 1 585 ? 3.889 -7.898 -6.412 1.00 86.88 585 SER A N 1
ATOM 4651 C CA . SER A 1 585 ? 2.771 -7.979 -7.359 1.00 86.88 585 SER A CA 1
ATOM 4652 C C . SER A 1 585 ? 2.127 -9.369 -7.254 1.00 86.88 585 SER A C 1
ATOM 4654 O O . SER A 1 585 ? 2.858 -10.365 -7.184 1.00 86.88 585 SER A O 1
ATOM 4656 N N . PRO A 1 586 ? 0.787 -9.486 -7.237 1.00 90.88 586 PRO A N 1
ATOM 4657 C CA . PRO A 1 586 ? 0.133 -10.788 -7.225 1.00 90.88 586 PRO A CA 1
ATOM 4658 C C . PRO A 1 586 ? 0.492 -11.607 -8.467 1.00 90.88 586 PRO A C 1
ATOM 4660 O O . PRO A 1 586 ? 0.412 -11.105 -9.583 1.00 90.88 586 PRO A O 1
ATOM 4663 N N . THR A 1 587 ? 0.851 -12.874 -8.284 1.00 91.44 587 THR A N 1
ATOM 4664 C CA . THR A 1 587 ? 1.063 -13.821 -9.392 1.00 91.44 587 THR A CA 1
ATOM 4665 C C . THR A 1 587 ? -0.174 -14.692 -9.542 1.00 91.44 587 THR A C 1
ATOM 4667 O O . THR A 1 587 ? -0.622 -15.277 -8.559 1.00 91.44 587 THR A O 1
ATOM 4670 N N . VAL A 1 588 ? -0.744 -14.790 -10.744 1.00 92.81 588 VAL A N 1
ATOM 4671 C CA . VAL A 1 588 ? -1.968 -15.578 -10.975 1.00 92.81 588 VAL A CA 1
ATOM 4672 C C . VAL A 1 588 ? -1.692 -16.763 -11.886 1.00 92.81 588 VAL A C 1
ATOM 4674 O O . VAL A 1 588 ? -1.302 -16.587 -13.037 1.00 92.81 588 VAL A O 1
ATOM 4677 N N . ALA A 1 589 ? -1.914 -17.972 -11.371 1.00 90.25 589 ALA A N 1
ATOM 4678 C CA . ALA A 1 589 ? -1.739 -19.222 -12.105 1.00 90.25 589 ALA A CA 1
ATOM 4679 C C . ALA A 1 589 ? -2.585 -20.351 -11.494 1.00 90.25 589 ALA A C 1
ATOM 4681 O O . ALA A 1 589 ? -2.886 -20.334 -10.304 1.00 90.25 589 ALA A O 1
ATOM 4682 N N . GLU A 1 590 ? -2.978 -21.337 -12.309 1.00 88.25 590 GLU A N 1
ATOM 4683 C CA . GLU A 1 590 ? -3.722 -22.539 -11.874 1.00 88.25 590 GLU A CA 1
ATOM 4684 C C . GLU A 1 590 ? -4.949 -22.261 -10.981 1.00 88.25 590 GLU A C 1
ATOM 4686 O O . GLU A 1 590 ? -5.181 -22.949 -9.981 1.00 88.25 590 GLU A O 1
ATOM 4691 N N . GLY A 1 591 ? -5.722 -21.220 -11.305 1.00 92.25 591 GLY A N 1
ATOM 4692 C CA . GLY A 1 591 ? -6.901 -20.848 -10.517 1.00 92.25 591 GLY A CA 1
ATOM 4693 C C . GLY A 1 591 ? -6.590 -20.138 -9.195 1.00 92.25 591 GLY A C 1
ATOM 4694 O O . GLY A 1 591 ? -7.507 -19.921 -8.410 1.00 92.25 591 GLY A O 1
ATOM 4695 N N . LYS A 1 592 ? -5.330 -19.767 -8.933 1.00 95.38 592 LYS A N 1
ATOM 4696 C CA . LYS A 1 592 ? -4.880 -19.193 -7.658 1.00 95.38 592 LYS A CA 1
ATOM 4697 C C . LYS A 1 592 ? -4.170 -17.854 -7.837 1.00 95.38 592 LYS A C 1
ATOM 4699 O O . LYS A 1 592 ? -3.623 -17.563 -8.898 1.00 95.38 592 LYS A O 1
ATOM 4704 N N . VAL A 1 593 ? -4.169 -17.062 -6.770 1.00 95.50 593 VAL A N 1
ATOM 4705 C CA . VAL A 1 593 ? -3.424 -15.810 -6.608 1.00 95.50 593 VAL A CA 1
ATOM 4706 C C . VAL A 1 593 ? -2.366 -16.026 -5.530 1.00 95.50 593 VAL A C 1
ATOM 4708 O O . VAL A 1 593 ? -2.703 -16.343 -4.390 1.00 95.50 593 VAL A O 1
ATOM 4711 N N . PHE A 1 594 ? -1.100 -15.834 -5.881 1.00 92.94 594 PHE A N 1
ATOM 4712 C CA . PHE A 1 594 ? 0.056 -15.997 -5.005 1.00 92.94 594 PHE A CA 1
ATOM 4713 C C . PHE A 1 594 ? 0.616 -14.637 -4.589 1.00 92.94 594 PHE A C 1
ATOM 4715 O O . PHE A 1 594 ? 0.880 -13.782 -5.439 1.00 92.94 594 PHE A O 1
ATOM 4722 N N . VAL A 1 595 ? 0.768 -14.429 -3.280 1.00 90.56 595 VAL A N 1
ATOM 4723 C CA . VAL A 1 595 ? 1.143 -13.138 -2.678 1.00 90.56 595 VAL A CA 1
ATOM 4724 C C . VAL A 1 595 ? 1.933 -13.341 -1.386 1.00 90.56 595 VAL A C 1
ATOM 4726 O O . VAL A 1 595 ? 1.635 -14.243 -0.606 1.00 90.56 595 VAL A O 1
ATOM 4729 N N . GLY A 1 596 ? 2.910 -12.467 -1.131 1.00 84.69 596 GLY A N 1
ATOM 4730 C CA . GLY A 1 596 ? 3.756 -12.502 0.066 1.00 84.69 596 GLY A CA 1
ATOM 4731 C C . GLY A 1 596 ? 3.685 -11.221 0.894 1.00 84.69 596 GLY A C 1
ATOM 4732 O O . GLY A 1 596 ? 3.479 -10.126 0.365 1.00 84.69 596 GLY A O 1
ATOM 4733 N N . GLN A 1 597 ? 3.856 -11.350 2.208 1.00 82.62 597 GLN A N 1
ATOM 4734 C CA . GLN A 1 597 ? 4.079 -10.214 3.105 1.00 82.62 597 GLN A CA 1
ATOM 4735 C C . GLN A 1 597 ? 5.543 -9.760 3.092 1.00 82.62 597 GLN A C 1
ATOM 4737 O O . GLN A 1 597 ? 6.467 -10.563 2.988 1.00 82.62 597 GLN A O 1
ATOM 4742 N N . THR A 1 598 ? 5.734 -8.461 3.305 1.00 72.94 598 THR A N 1
ATOM 4743 C CA . THR A 1 598 ? 7.035 -7.780 3.380 1.00 72.94 598 THR A CA 1
ATOM 4744 C C . THR A 1 598 ? 7.250 -7.131 4.747 1.00 72.94 598 THR A C 1
ATOM 4746 O O . THR A 1 598 ? 6.296 -6.927 5.506 1.00 72.94 598 THR A O 1
ATOM 4749 N N . TYR A 1 599 ? 8.504 -6.780 5.057 1.00 60.34 599 TYR A N 1
ATOM 4750 C CA . TYR A 1 599 ? 8.905 -5.982 6.228 1.00 60.34 599 TYR A CA 1
ATOM 4751 C C . TYR A 1 599 ? 8.632 -6.585 7.618 1.00 60.34 599 TYR A C 1
ATOM 4753 O O . TYR A 1 599 ? 8.696 -5.871 8.621 1.00 60.34 599 TYR A O 1
ATOM 4761 N N . GLN A 1 600 ? 8.367 -7.887 7.727 1.00 57.66 600 GLN A N 1
ATOM 4762 C CA . GLN A 1 600 ? 8.270 -8.563 9.022 1.00 57.66 600 GLN A CA 1
ATOM 4763 C C . GLN A 1 600 ? 9.182 -9.779 9.058 1.00 57.66 600 GLN A C 1
ATOM 4765 O O . GLN A 1 600 ? 9.350 -10.473 8.061 1.00 57.66 600 GLN A O 1
ATOM 4770 N N . SER A 1 601 ? 9.719 -10.069 10.240 1.00 47.25 601 SER A N 1
ATOM 4771 C CA . SER A 1 601 ? 10.626 -11.191 10.495 1.00 47.25 601 SER A CA 1
ATOM 4772 C C . SER A 1 601 ? 10.041 -12.585 10.161 1.00 47.25 601 SER A C 1
ATOM 4774 O O . SER A 1 601 ? 10.750 -13.571 10.310 1.00 47.25 601 SER A O 1
ATOM 4776 N N . PHE A 1 602 ? 8.769 -12.682 9.737 1.00 53.56 602 PHE A N 1
ATOM 4777 C CA . PHE A 1 602 ? 8.007 -13.928 9.532 1.00 53.56 602 PHE A CA 1
ATOM 4778 C C . PHE A 1 602 ? 7.023 -13.816 8.359 1.00 53.56 602 PHE A C 1
ATOM 4780 O O . PHE A 1 602 ? 5.893 -14.282 8.482 1.00 53.56 602 PHE A O 1
ATOM 4787 N N . GLY A 1 603 ? 7.408 -13.130 7.273 1.00 69.38 603 GLY A N 1
ATOM 4788 C CA . GLY A 1 603 ? 6.542 -12.926 6.107 1.00 69.38 603 GLY A CA 1
ATOM 4789 C C . GLY A 1 603 ? 5.754 -14.190 5.748 1.00 69.38 603 GLY A C 1
ATOM 4790 O O . GLY A 1 603 ? 6.331 -15.242 5.497 1.00 69.38 603 GLY A O 1
ATOM 4791 N N . GLU A 1 604 ? 4.426 -14.103 5.803 1.00 82.81 604 GLU A N 1
ATOM 4792 C CA . GLU A 1 604 ? 3.550 -15.198 5.398 1.00 82.81 604 GLU A CA 1
ATOM 4793 C C . GLU A 1 604 ? 3.300 -15.086 3.893 1.00 82.81 604 GLU A C 1
ATOM 4795 O O . GLU A 1 604 ? 3.059 -13.992 3.364 1.00 82.81 604 GLU A O 1
ATOM 4800 N N . TYR A 1 605 ? 3.382 -16.221 3.209 1.00 89.50 605 TYR A N 1
ATOM 4801 C CA . TYR A 1 605 ? 3.061 -16.341 1.797 1.00 89.50 605 TYR A CA 1
ATOM 4802 C C . TYR A 1 605 ? 1.736 -17.079 1.644 1.00 89.50 605 TYR A C 1
ATOM 4804 O O . TYR A 1 605 ? 1.499 -18.070 2.335 1.00 89.50 605 TYR A O 1
ATOM 4812 N N . PHE A 1 606 ? 0.875 -16.609 0.751 1.00 92.50 606 PHE A N 1
ATOM 4813 C CA . PHE A 1 606 ? -0.483 -17.116 0.586 1.00 92.50 606 PHE A CA 1
ATOM 4814 C C . PHE A 1 606 ? -0.718 -17.577 -0.844 1.00 92.50 606 PHE A C 1
ATOM 4816 O O . PHE A 1 606 ? -0.275 -16.923 -1.791 1.00 92.50 606 PHE A O 1
ATOM 4823 N N . ALA A 1 607 ? -1.503 -18.641 -0.980 1.00 95.50 607 ALA A N 1
ATOM 4824 C CA . ALA A 1 607 ? -2.282 -18.901 -2.178 1.00 95.50 607 ALA A CA 1
ATOM 4825 C C . ALA A 1 607 ? -3.759 -18.696 -1.867 1.00 95.50 607 ALA A C 1
ATOM 4827 O O . ALA A 1 607 ? -4.299 -19.289 -0.930 1.00 95.50 607 ALA A O 1
ATOM 4828 N N . LEU A 1 608 ? -4.406 -17.867 -2.672 1.00 97.50 608 LEU A N 1
ATOM 4829 C CA . LEU A 1 608 ? -5.830 -17.573 -2.587 1.00 97.50 608 LEU A CA 1
ATOM 4830 C C . LEU A 1 608 ? -6.522 -18.132 -3.824 1.00 97.50 608 LEU A C 1
ATOM 4832 O O . LEU A 1 608 ? -5.947 -18.114 -4.909 1.00 97.50 608 LEU A O 1
ATOM 4836 N N . ASP A 1 609 ? -7.758 -18.586 -3.692 1.00 97.56 609 ASP A N 1
ATOM 4837 C CA . ASP A 1 609 ? -8.592 -18.907 -4.844 1.00 97.56 609 ASP A CA 1
ATOM 4838 C C . ASP A 1 609 ? -8.838 -17.631 -5.672 1.00 97.56 609 ASP A C 1
ATOM 4840 O O . ASP A 1 609 ? -9.232 -16.591 -5.132 1.00 97.56 609 ASP A O 1
ATOM 4844 N N . LYS A 1 610 ? -8.586 -17.678 -6.988 1.00 95.69 610 LYS A N 1
ATOM 4845 C CA . LYS A 1 610 ? -8.611 -16.467 -7.830 1.00 95.69 610 LYS A CA 1
ATOM 4846 C C . LYS A 1 610 ? -9.999 -15.840 -7.922 1.00 95.69 610 LYS A C 1
ATOM 4848 O O . LYS A 1 610 ? -10.117 -14.636 -8.177 1.00 95.69 610 LYS A O 1
ATOM 4853 N N . ASP A 1 611 ? -11.049 -16.643 -7.779 1.00 96.44 611 ASP A N 1
ATOM 4854 C CA . ASP A 1 611 ? -12.418 -16.227 -8.051 1.00 96.44 611 ASP A CA 1
ATOM 4855 C C . ASP A 1 611 ? -13.132 -15.747 -6.786 1.00 96.44 611 ASP A C 1
ATOM 4857 O O . ASP A 1 611 ? -13.951 -14.830 -6.873 1.00 96.44 611 ASP A O 1
ATOM 4861 N N . THR A 1 612 ? -12.778 -16.302 -5.627 1.00 97.25 612 THR A N 1
ATOM 4862 C CA . THR A 1 612 ? -13.434 -16.045 -4.337 1.00 97.25 612 THR A CA 1
ATOM 4863 C C . THR A 1 612 ? -12.563 -15.290 -3.334 1.00 97.25 612 THR A C 1
ATOM 4865 O O . THR A 1 612 ? -13.116 -14.668 -2.422 1.00 97.25 612 THR A O 1
ATOM 4868 N N . GLY A 1 613 ? -11.234 -15.335 -3.492 1.00 97.12 613 GLY A N 1
ATOM 4869 C CA . GLY A 1 613 ? -10.252 -14.790 -2.552 1.00 97.12 613 GLY A CA 1
ATOM 4870 C C . GLY A 1 613 ? -10.062 -15.628 -1.285 1.00 97.12 613 GLY A C 1
ATOM 4871 O O . GLY A 1 613 ? -9.350 -15.192 -0.381 1.00 97.12 613 GLY A O 1
ATOM 4872 N N . GLU A 1 614 ? -10.714 -16.790 -1.185 1.00 96.50 614 GLU A N 1
ATOM 4873 C CA . GLU A 1 614 ? -10.593 -17.686 -0.034 1.00 96.50 614 GLU A CA 1
ATOM 4874 C C . GLU A 1 614 ? -9.166 -18.253 0.054 1.00 96.50 614 GLU A C 1
ATOM 4876 O O . GLU A 1 614 ? -8.587 -18.618 -0.975 1.00 96.50 614 GLU A O 1
ATOM 4881 N N . PRO A 1 615 ? -8.572 -18.342 1.256 1.00 94.62 615 PRO A N 1
ATOM 4882 C CA . PRO A 1 615 ? -7.239 -18.905 1.409 1.00 94.62 615 PRO A CA 1
ATOM 4883 C C . PRO A 1 615 ? -7.244 -20.408 1.097 1.00 94.62 615 PRO A C 1
ATOM 4885 O O . PRO A 1 615 ? -7.984 -21.177 1.706 1.00 94.62 615 PRO A O 1
ATOM 4888 N N . VAL A 1 616 ? -6.384 -20.831 0.168 1.00 96.56 616 VAL A N 1
ATOM 4889 C CA . VAL A 1 616 ? -6.147 -22.246 -0.166 1.00 96.56 616 VAL A CA 1
ATOM 4890 C C . VAL A 1 616 ? -5.079 -22.821 0.759 1.00 96.56 616 VAL A C 1
ATOM 4892 O O . VAL A 1 616 ? -5.263 -23.879 1.357 1.00 96.56 616 VAL A O 1
ATOM 4895 N N . TRP A 1 617 ? -3.964 -22.104 0.891 1.00 95.12 617 TRP A N 1
ATOM 4896 C CA . TRP A 1 617 ? -2.897 -22.409 1.838 1.00 95.12 617 TRP A CA 1
ATOM 4897 C C . TRP A 1 617 ? -2.136 -21.136 2.212 1.00 95.12 617 TRP A C 1
ATOM 4899 O O . TRP A 1 617 ? -2.147 -20.141 1.482 1.00 95.12 617 TRP A O 1
ATOM 4909 N N . SER A 1 618 ? -1.443 -21.183 3.348 1.00 91.56 618 SER A N 1
ATOM 4910 C CA . SER A 1 618 ? -0.418 -20.208 3.707 1.00 91.56 618 SER A CA 1
ATOM 4911 C C . SER A 1 618 ? 0.845 -20.909 4.208 1.00 91.56 618 SER A C 1
ATOM 4913 O O . SER A 1 618 ? 0.792 -22.054 4.660 1.00 91.56 618 SER A O 1
ATOM 4915 N N . SER A 1 619 ? 1.995 -20.250 4.070 1.00 88.19 619 SER A N 1
ATOM 4916 C CA . SER A 1 619 ? 3.298 -20.785 4.466 1.00 88.19 619 SER A CA 1
ATOM 4917 C C . SER A 1 619 ? 4.174 -19.694 5.071 1.00 88.19 619 SER A C 1
ATOM 4919 O O . SER A 1 619 ? 4.377 -18.640 4.469 1.00 88.19 619 SER A O 1
ATOM 4921 N N . SER A 1 620 ? 4.717 -19.967 6.257 1.00 83.56 620 SER A N 1
ATOM 4922 C CA . SER A 1 620 ? 5.752 -19.158 6.917 1.00 83.56 620 SER A CA 1
ATOM 4923 C C . SER A 1 620 ? 7.175 -19.639 6.607 1.00 83.56 620 SER A C 1
ATOM 4925 O O . SER A 1 620 ? 8.145 -19.003 7.009 1.00 83.56 620 SER A O 1
ATOM 4927 N N . ASP A 1 621 ? 7.316 -20.757 5.889 1.00 84.50 621 ASP A N 1
ATOM 4928 C CA . ASP A 1 621 ? 8.601 -21.438 5.665 1.00 84.50 621 ASP A CA 1
ATOM 4929 C C . ASP A 1 621 ? 9.383 -20.891 4.455 1.00 84.50 621 ASP A C 1
ATOM 4931 O O . ASP A 1 621 ? 10.448 -21.423 4.105 1.00 84.50 621 ASP A O 1
ATOM 4935 N N . LEU A 1 622 ? 8.831 -19.862 3.802 1.00 85.50 622 LEU A N 1
ATOM 4936 C CA . LEU A 1 622 ? 9.337 -19.226 2.579 1.00 85.50 622 LEU A CA 1
ATOM 4937 C C . LEU A 1 622 ? 10.028 -17.874 2.837 1.00 85.50 622 LEU A C 1
ATOM 4939 O O . LEU A 1 622 ? 10.463 -17.220 1.893 1.00 85.50 622 LEU A O 1
ATOM 4943 N N . GLY A 1 623 ? 10.166 -17.471 4.104 1.00 78.94 623 GLY A N 1
ATOM 4944 C CA . GLY A 1 623 ? 10.865 -16.244 4.492 1.00 78.94 623 GLY A CA 1
ATOM 4945 C C . GLY A 1 623 ? 10.136 -14.953 4.095 1.00 78.94 623 GLY A C 1
ATOM 4946 O O . GLY A 1 623 ? 8.963 -14.949 3.734 1.00 78.94 623 GLY A O 1
ATOM 4947 N N . SER A 1 624 ? 10.838 -13.819 4.192 1.00 79.81 624 SER A N 1
ATOM 4948 C CA . SER A 1 624 ? 10.307 -12.509 3.784 1.00 79.81 624 SER A CA 1
ATOM 4949 C C . SER A 1 624 ? 10.513 -12.308 2.284 1.00 79.81 624 SER A C 1
ATOM 4951 O O . SER A 1 624 ? 11.621 -11.991 1.848 1.00 79.81 624 SER A O 1
ATOM 4953 N N . VAL A 1 625 ? 9.448 -12.493 1.506 1.00 80.44 625 VAL A N 1
ATOM 4954 C CA . VAL A 1 625 ? 9.464 -12.408 0.039 1.00 80.44 625 VAL A CA 1
ATOM 4955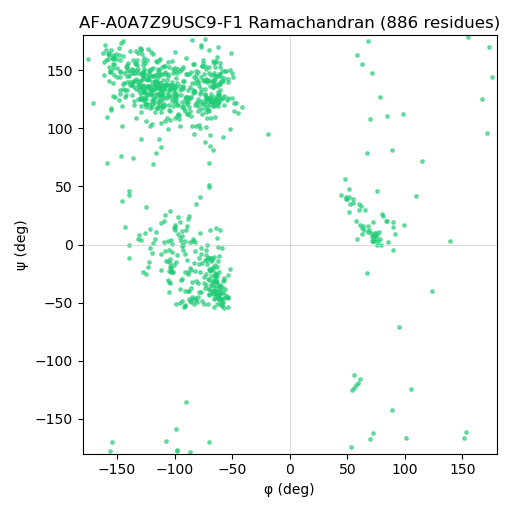 C C . VAL A 1 625 ? 9.146 -10.979 -0.401 1.00 80.44 625 VAL A C 1
ATOM 4957 O O . VAL A 1 625 ? 8.042 -10.484 -0.181 1.00 80.44 625 VAL A O 1
ATOM 4960 N N . TRP A 1 626 ? 10.121 -10.312 -1.023 1.00 78.19 626 TRP A N 1
ATOM 4961 C CA . TRP A 1 626 ? 10.002 -8.922 -1.491 1.00 78.19 626 TRP A CA 1
ATOM 4962 C C . TRP A 1 626 ? 9.373 -8.781 -2.882 1.00 78.19 626 TRP A C 1
ATOM 4964 O O . TRP A 1 626 ? 8.835 -7.730 -3.229 1.00 78.19 626 TRP A O 1
ATOM 4974 N N . ILE A 1 627 ? 9.419 -9.850 -3.671 1.00 78.38 627 ILE A N 1
ATOM 4975 C CA . ILE A 1 627 ? 9.134 -9.839 -5.106 1.00 78.38 627 ILE A CA 1
ATOM 4976 C C . ILE A 1 627 ? 7.988 -10.756 -5.505 1.00 78.38 627 ILE A C 1
ATOM 4978 O O . ILE A 1 627 ? 7.552 -11.622 -4.747 1.00 78.38 627 ILE A O 1
ATOM 4982 N N . SER A 1 628 ? 7.510 -10.561 -6.731 1.00 85.00 628 SER A N 1
ATOM 4983 C CA . SER A 1 628 ? 6.479 -11.413 -7.331 1.00 85.00 628 SER A CA 1
ATOM 4984 C C . SER A 1 628 ? 7.081 -12.791 -7.633 1.00 85.00 628 SER A C 1
ATOM 4986 O O . SER A 1 628 ? 8.268 -12.886 -7.954 1.00 85.00 628 SER A O 1
ATOM 4988 N N . ALA A 1 629 ? 6.284 -13.856 -7.540 1.00 87.62 629 ALA A N 1
ATOM 4989 C CA . ALA A 1 629 ? 6.757 -15.185 -7.912 1.00 87.62 629 ALA A CA 1
ATOM 4990 C C . ALA A 1 629 ? 6.788 -15.339 -9.441 1.00 87.62 629 ALA A C 1
ATOM 4992 O O . ALA A 1 629 ? 5.911 -14.850 -10.150 1.00 87.62 629 ALA A O 1
ATOM 4993 N N . GLY A 1 630 ? 7.783 -16.057 -9.954 1.00 88.25 630 GLY A N 1
ATOM 4994 C CA . GLY A 1 630 ? 7.727 -16.610 -11.304 1.00 88.25 630 GLY A CA 1
ATOM 4995 C C . GLY A 1 630 ? 6.913 -17.898 -11.288 1.00 88.25 630 GLY A C 1
ATOM 4996 O O . GLY A 1 630 ? 7.009 -18.674 -10.339 1.00 88.25 630 GLY A O 1
ATOM 4997 N N . TYR A 1 631 ? 6.123 -18.142 -12.328 1.00 89.06 631 TYR A N 1
ATOM 4998 C CA . TYR A 1 631 ? 5.379 -19.387 -12.486 1.00 89.06 631 TYR A CA 1
ATOM 4999 C C . TYR A 1 631 ? 5.673 -20.003 -13.853 1.00 89.06 631 TYR A C 1
ATOM 5001 O O . TYR A 1 631 ? 5.456 -19.358 -14.879 1.00 89.06 631 TYR A O 1
ATOM 5009 N N . ALA A 1 632 ? 6.128 -21.255 -13.865 1.00 87.94 632 ALA A N 1
ATOM 5010 C CA . ALA A 1 632 ? 6.328 -22.031 -15.086 1.00 87.94 632 ALA A CA 1
ATOM 5011 C C . ALA A 1 632 ? 6.263 -23.530 -14.791 1.00 87.94 632 ALA A C 1
ATOM 5013 O O . ALA A 1 632 ? 6.636 -23.966 -13.705 1.00 87.94 632 ALA A O 1
ATOM 5014 N N . ASN A 1 633 ? 5.793 -24.322 -15.760 1.00 87.94 633 ASN A N 1
ATOM 5015 C CA . ASN A 1 633 ? 5.807 -25.791 -15.701 1.00 87.94 633 ASN A CA 1
ATOM 5016 C C . ASN A 1 633 ? 5.241 -26.385 -14.388 1.00 87.94 633 ASN A C 1
ATOM 5018 O O . ASN A 1 633 ? 5.785 -27.350 -13.847 1.00 87.94 633 ASN A O 1
ATOM 5022 N N . GLY A 1 634 ? 4.163 -25.792 -13.854 1.00 89.94 634 GLY A N 1
ATOM 5023 C CA . GLY A 1 634 ? 3.525 -26.245 -12.610 1.00 89.94 634 GLY A CA 1
ATOM 5024 C C . GLY A 1 634 ? 4.320 -25.937 -11.336 1.00 89.94 634 GLY A C 1
ATOM 5025 O O . GLY A 1 634 ? 4.111 -26.592 -10.317 1.00 89.94 634 GLY A O 1
ATOM 5026 N N . LYS A 1 635 ? 5.260 -24.985 -11.380 1.00 92.19 635 LYS A N 1
ATOM 5027 C CA . LYS A 1 635 ? 6.145 -24.613 -10.266 1.00 92.19 635 LYS A CA 1
ATOM 5028 C C . LYS A 1 635 ? 6.134 -23.111 -10.025 1.00 92.19 635 LYS A C 1
ATOM 5030 O O . LYS A 1 635 ? 6.011 -22.324 -10.964 1.00 92.19 635 LYS A O 1
ATOM 5035 N N . LEU A 1 636 ? 6.307 -22.728 -8.761 1.00 92.69 636 LEU A N 1
ATOM 5036 C CA . LEU A 1 636 ? 6.552 -21.348 -8.349 1.00 92.69 636 LEU A CA 1
ATOM 5037 C C . LEU A 1 636 ? 8.019 -21.142 -8.001 1.00 92.69 636 LEU A C 1
ATOM 5039 O O . LEU A 1 636 ? 8.599 -21.942 -7.270 1.00 92.69 636 LEU A O 1
ATOM 5043 N N . PHE A 1 637 ? 8.578 -20.026 -8.450 1.00 92.50 637 PHE A N 1
ATOM 5044 C CA . PHE A 1 637 ? 9.938 -19.597 -8.157 1.00 92.50 637 PHE A CA 1
ATOM 5045 C C . PHE A 1 637 ? 9.898 -18.262 -7.424 1.00 92.50 637 PHE A C 1
ATOM 5047 O O . PHE A 1 637 ? 9.311 -17.298 -7.913 1.00 92.50 637 PHE A O 1
ATOM 5054 N N . LEU A 1 638 ? 10.501 -18.193 -6.243 1.00 89.62 638 LEU A N 1
ATOM 5055 C CA . LEU A 1 638 ? 10.475 -16.993 -5.406 1.00 89.62 638 LEU A CA 1
ATOM 5056 C C . LEU A 1 638 ? 11.739 -16.895 -4.564 1.00 89.62 638 LEU A C 1
ATOM 5058 O O . LEU A 1 638 ? 12.351 -17.907 -4.229 1.00 89.62 638 LEU A O 1
ATOM 5062 N N . GLY A 1 639 ? 12.128 -15.670 -4.231 1.00 87.75 639 GLY A N 1
ATOM 5063 C CA . GLY A 1 639 ? 13.307 -15.400 -3.426 1.00 87.75 639 GLY A CA 1
ATOM 5064 C C . GLY A 1 639 ? 12.988 -14.587 -2.180 1.00 87.75 639 GLY A C 1
ATOM 5065 O O . GLY A 1 639 ? 12.080 -13.753 -2.195 1.00 87.75 639 GLY A O 1
ATOM 5066 N N . ASP A 1 640 ? 13.725 -14.844 -1.101 1.00 85.38 640 ASP A N 1
ATOM 5067 C CA . ASP A 1 640 ? 13.621 -14.073 0.134 1.00 85.38 640 ASP A CA 1
ATOM 5068 C C . ASP A 1 640 ? 14.732 -13.020 0.266 1.00 85.38 640 ASP A C 1
ATOM 5070 O O . ASP A 1 640 ? 15.764 -13.021 -0.417 1.00 85.38 640 ASP A O 1
ATOM 5074 N N . MET A 1 641 ? 14.522 -12.106 1.208 1.00 81.81 641 MET A N 1
ATOM 5075 C CA . MET A 1 641 ? 15.487 -11.061 1.544 1.00 81.81 641 MET A CA 1
ATOM 5076 C C . MET A 1 641 ? 16.794 -11.580 2.164 1.00 81.81 641 MET A C 1
ATOM 5078 O O . MET A 1 641 ? 17.745 -10.809 2.282 1.00 81.81 641 MET A O 1
ATOM 5082 N N . ASN A 1 642 ? 16.861 -12.858 2.548 1.00 79.94 642 ASN A N 1
ATOM 5083 C CA . ASN A 1 642 ? 18.055 -13.482 3.115 1.00 79.94 642 ASN A CA 1
ATOM 5084 C C . ASN A 1 642 ? 18.914 -14.171 2.046 1.00 79.94 642 ASN A C 1
ATOM 5086 O O . ASN A 1 642 ? 19.964 -14.707 2.381 1.00 79.94 642 ASN A O 1
ATOM 5090 N N . GLY A 1 643 ? 18.504 -14.153 0.776 1.00 85.12 643 GLY A N 1
ATOM 5091 C CA . GLY A 1 643 ? 19.256 -14.734 -0.335 1.00 85.12 643 GLY A CA 1
ATOM 5092 C C . GLY A 1 643 ? 18.937 -16.199 -0.605 1.00 85.12 643 GLY A C 1
ATOM 5093 O O . GLY A 1 643 ? 19.689 -16.875 -1.307 1.00 85.12 643 GLY A O 1
ATOM 5094 N N . ASN A 1 644 ? 17.835 -16.712 -0.063 1.00 89.25 644 ASN A N 1
ATOM 5095 C CA . ASN A 1 644 ? 17.316 -18.005 -0.475 1.00 89.25 644 ASN A CA 1
ATOM 5096 C C . ASN A 1 644 ? 16.458 -17.833 -1.727 1.00 89.25 644 ASN A C 1
ATOM 5098 O O . ASN A 1 644 ? 15.577 -16.976 -1.774 1.00 89.25 644 ASN A O 1
ATOM 5102 N N . PHE A 1 645 ? 16.687 -18.686 -2.719 1.00 93.31 645 PHE A N 1
ATOM 5103 C CA . PHE A 1 645 ? 15.832 -18.849 -3.884 1.00 93.31 645 PHE A CA 1
ATOM 5104 C C . PHE A 1 645 ? 15.169 -20.224 -3.830 1.00 93.31 645 PHE A C 1
ATOM 5106 O O . PHE A 1 645 ? 15.842 -21.236 -3.624 1.00 93.31 645 PHE A O 1
ATOM 5113 N N . PHE A 1 646 ? 13.850 -20.265 -3.975 1.00 93.31 646 PHE A N 1
ATOM 5114 C CA . PHE A 1 646 ? 13.036 -21.456 -3.774 1.00 93.31 646 PHE A CA 1
ATOM 5115 C C . PHE A 1 646 ? 12.309 -21.843 -5.053 1.00 93.31 646 PHE A C 1
ATOM 5117 O O . PHE A 1 646 ? 11.795 -20.979 -5.763 1.00 93.31 646 PHE A O 1
ATOM 5124 N N . CYS A 1 647 ? 12.167 -23.149 -5.257 1.00 95.75 647 CYS A N 1
ATOM 5125 C CA . CYS A 1 647 ? 11.096 -23.713 -6.062 1.00 95.75 647 CYS A CA 1
ATOM 5126 C C . CYS A 1 647 ? 10.044 -24.324 -5.144 1.00 95.75 647 CYS A C 1
ATOM 5128 O O . CYS A 1 647 ? 10.375 -25.060 -4.211 1.00 95.75 647 CYS A O 1
ATOM 5130 N N . VAL A 1 648 ? 8.778 -24.033 -5.411 1.00 95.06 648 VAL A N 1
ATOM 5131 C CA . VAL A 1 648 ? 7.650 -24.355 -4.540 1.00 95.06 648 VAL A CA 1
ATOM 5132 C C . VAL A 1 648 ? 6.529 -24.992 -5.353 1.00 95.06 648 VAL A C 1
ATOM 5134 O O . VAL A 1 648 ? 6.239 -24.571 -6.473 1.00 95.06 648 VAL A O 1
ATOM 5137 N N . ASP A 1 649 ? 5.887 -26.003 -4.774 1.00 94.88 649 ASP A N 1
ATOM 5138 C CA . ASP A 1 649 ? 4.654 -26.578 -5.306 1.00 94.88 649 ASP A CA 1
ATOM 5139 C C . ASP A 1 649 ? 3.483 -25.583 -5.116 1.00 94.88 649 ASP A C 1
ATOM 5141 O O . ASP A 1 649 ? 3.129 -25.272 -3.970 1.00 94.88 649 ASP A O 1
ATOM 5145 N N . PRO A 1 650 ? 2.846 -25.099 -6.202 1.00 92.94 650 PRO A N 1
ATOM 5146 C CA . PRO A 1 650 ? 1.756 -24.120 -6.143 1.00 92.94 650 PRO A CA 1
ATOM 5147 C C . PRO A 1 650 ? 0.498 -24.617 -5.420 1.00 92.94 650 PRO A C 1
ATOM 5149 O O . PRO A 1 650 ? -0.333 -23.808 -4.999 1.00 92.94 650 PRO A O 1
ATOM 5152 N N . ASN A 1 651 ? 0.319 -25.928 -5.264 1.00 94.88 651 ASN A N 1
ATOM 5153 C CA . ASN A 1 651 ? -0.869 -26.508 -4.642 1.00 94.88 651 ASN A CA 1
ATOM 5154 C C . ASN A 1 651 ? -0.713 -26.711 -3.135 1.00 94.88 651 ASN A C 1
ATOM 5156 O O . ASN A 1 651 ? -1.718 -26.753 -2.427 1.00 94.88 651 ASN A O 1
ATOM 5160 N N . THR A 1 652 ? 0.522 -26.822 -2.641 1.00 94.81 652 THR A N 1
ATOM 5161 C CA . THR A 1 652 ? 0.788 -27.139 -1.228 1.00 94.81 652 THR A CA 1
ATOM 5162 C C . THR A 1 652 ? 1.638 -26.102 -0.499 1.00 94.81 652 THR A C 1
ATOM 5164 O O . THR A 1 652 ? 1.703 -26.146 0.729 1.00 94.81 652 THR A O 1
ATOM 5167 N N . GLY A 1 653 ? 2.317 -25.202 -1.216 1.00 92.94 653 GLY A N 1
ATOM 5168 C CA . GLY A 1 653 ? 3.254 -24.240 -0.628 1.00 92.94 653 GLY A CA 1
ATOM 5169 C C . GLY A 1 653 ? 4.552 -24.876 -0.113 1.00 92.94 653 GLY A C 1
ATOM 5170 O O . GLY A 1 653 ? 5.335 -24.215 0.574 1.00 92.94 653 GLY A O 1
ATOM 5171 N N . LYS A 1 654 ? 4.798 -26.158 -0.423 1.00 94.19 654 LYS A N 1
ATOM 5172 C CA . LYS A 1 654 ? 5.995 -26.892 0.008 1.00 94.19 654 LYS A CA 1
ATOM 5173 C C . LYS A 1 654 ? 7.168 -26.649 -0.934 1.00 94.19 654 LYS A C 1
ATOM 5175 O O . LYS A 1 654 ? 7.018 -26.673 -2.154 1.00 94.19 654 LYS A O 1
ATOM 5180 N N . LYS A 1 655 ? 8.356 -26.476 -0.351 1.00 95.00 655 LYS A N 1
ATOM 5181 C CA . LYS A 1 655 ? 9.621 -26.359 -1.087 1.00 95.00 655 LYS A CA 1
ATOM 5182 C C . LYS A 1 655 ? 9.941 -27.678 -1.799 1.00 95.00 655 LYS A C 1
ATOM 5184 O O . LYS A 1 655 ? 9.969 -28.726 -1.157 1.00 95.00 655 LYS A O 1
ATOM 5189 N N . ILE A 1 656 ? 10.195 -27.601 -3.101 1.00 96.38 656 ILE A N 1
ATOM 5190 C CA . ILE A 1 656 ? 10.714 -28.692 -3.938 1.00 96.38 656 ILE A CA 1
ATOM 5191 C C . ILE A 1 656 ? 12.242 -28.702 -3.842 1.00 96.38 656 ILE A C 1
ATOM 5193 O O . ILE A 1 656 ? 12.843 -29.730 -3.544 1.00 96.38 656 ILE A O 1
ATOM 5197 N N . TRP A 1 657 ? 12.861 -27.535 -4.030 1.00 96.62 657 TRP A N 1
ATOM 5198 C CA . TRP A 1 657 ? 14.289 -27.310 -3.819 1.00 96.62 657 TRP A CA 1
ATOM 5199 C C . TRP A 1 657 ? 14.542 -25.870 -3.355 1.00 96.62 657 TRP A C 1
ATOM 5201 O O . TRP A 1 657 ? 13.681 -24.995 -3.488 1.00 96.62 657 TRP A O 1
ATOM 5211 N N . ASN A 1 658 ? 15.727 -25.621 -2.795 1.00 94.50 658 ASN A N 1
ATOM 5212 C CA . ASN A 1 658 ? 16.194 -24.289 -2.413 1.00 94.50 658 ASN A CA 1
ATOM 5213 C C . ASN A 1 658 ? 17.678 -24.109 -2.761 1.00 94.50 658 ASN A C 1
ATOM 5215 O O . ASN A 1 658 ? 18.444 -25.070 -2.723 1.00 94.50 658 ASN A O 1
ATOM 5219 N N . TYR A 1 659 ? 18.081 -22.873 -3.045 1.00 93.62 659 TYR A N 1
ATOM 5220 C CA . TYR A 1 659 ? 19.464 -22.487 -3.314 1.00 93.62 659 TYR A CA 1
ATOM 5221 C C . TYR A 1 659 ? 19.820 -21.218 -2.534 1.00 93.62 659 TYR A C 1
ATOM 5223 O O . TYR A 1 659 ? 19.046 -20.261 -2.537 1.00 93.62 659 TYR A O 1
ATOM 5231 N N . TYR A 1 660 ? 20.983 -21.193 -1.878 1.00 91.69 660 TYR A N 1
ATOM 5232 C CA . TYR A 1 660 ? 21.467 -20.015 -1.154 1.00 91.69 660 TYR A CA 1
ATOM 5233 C C . TYR A 1 660 ? 22.453 -19.223 -2.022 1.00 91.69 660 TYR A C 1
ATOM 5235 O O . TYR A 1 660 ? 23.567 -19.668 -2.302 1.00 91.69 660 TYR A O 1
ATOM 5243 N N . THR A 1 661 ? 22.069 -18.020 -2.450 1.00 89.31 661 THR A N 1
ATOM 5244 C CA . THR A 1 661 ? 22.798 -17.238 -3.469 1.00 89.31 661 THR A CA 1
ATOM 5245 C C . THR A 1 661 ? 24.180 -16.744 -3.023 1.00 89.31 661 THR A C 1
ATOM 5247 O O . THR A 1 661 ? 24.966 -16.293 -3.864 1.00 89.31 661 THR A O 1
ATOM 5250 N N . ALA A 1 662 ? 24.503 -16.848 -1.729 1.00 84.19 662 ALA A N 1
ATOM 5251 C CA . ALA A 1 662 ? 25.794 -16.483 -1.138 1.00 84.19 662 ALA A CA 1
ATOM 5252 C C . ALA A 1 662 ? 26.724 -17.668 -0.819 1.00 84.19 662 ALA A C 1
ATOM 5254 O O . ALA A 1 662 ? 27.845 -17.451 -0.344 1.00 84.19 662 ALA A O 1
ATOM 5255 N N . GLU A 1 663 ? 26.313 -18.912 -1.095 1.00 80.75 663 GLU A N 1
ATOM 5256 C CA . GLU A 1 663 ? 27.067 -20.123 -0.722 1.00 80.75 663 GLU A CA 1
ATOM 5257 C C . GLU A 1 663 ? 28.524 -20.094 -1.229 1.00 80.75 663 GLU A C 1
ATOM 5259 O O . GLU A 1 663 ? 29.426 -20.599 -0.567 1.00 80.75 663 GLU A O 1
ATOM 5264 N N . ASN A 1 664 ? 28.802 -19.367 -2.321 1.00 71.69 664 ASN A N 1
ATOM 5265 C CA . ASN A 1 664 ? 30.135 -19.239 -2.919 1.00 71.69 664 ASN A CA 1
ATOM 5266 C C . ASN A 1 664 ? 30.466 -17.814 -3.400 1.00 71.69 664 ASN A C 1
ATOM 5268 O O . ASN A 1 664 ? 30.976 -17.639 -4.515 1.00 71.69 664 ASN A O 1
ATOM 5272 N N . THR A 1 665 ? 30.125 -16.795 -2.611 1.00 74.44 665 THR A N 1
ATOM 5273 C CA . THR A 1 665 ? 30.507 -15.392 -2.864 1.00 74.44 665 THR A CA 1
ATOM 5274 C C . THR A 1 665 ? 31.611 -14.918 -1.907 1.00 74.44 665 THR A C 1
ATOM 5276 O O . THR A 1 665 ? 31.789 -15.520 -0.843 1.00 74.44 665 THR A O 1
ATOM 5279 N N . PRO A 1 666 ? 32.390 -13.874 -2.271 1.00 71.75 666 PRO A N 1
ATOM 5280 C CA . PRO A 1 666 ? 33.339 -13.236 -1.356 1.00 71.75 666 PRO A CA 1
ATOM 5281 C C . PRO A 1 666 ? 32.674 -12.841 -0.031 1.00 71.75 666 PRO A C 1
ATOM 5283 O O . PRO A 1 666 ? 31.490 -12.517 -0.015 1.00 71.75 666 PRO A O 1
ATOM 5286 N N . ASN A 1 667 ? 33.426 -12.835 1.076 1.00 70.00 667 ASN A N 1
ATOM 5287 C CA . ASN A 1 667 ? 32.873 -12.567 2.414 1.00 70.00 667 ASN A CA 1
ATOM 5288 C C . ASN A 1 667 ? 32.156 -11.212 2.531 1.00 70.00 667 ASN A C 1
ATOM 5290 O O . ASN A 1 667 ? 31.210 -11.100 3.299 1.00 70.00 667 ASN A O 1
ATOM 5294 N N . GLU A 1 668 ? 32.577 -10.209 1.763 1.00 64.50 668 GLU A N 1
ATOM 5295 C CA . GLU A 1 668 ? 31.914 -8.900 1.679 1.00 64.50 668 GLU A CA 1
ATOM 5296 C C . GLU A 1 668 ? 30.488 -8.971 1.103 1.00 64.50 668 GLU A C 1
ATOM 5298 O O . GLU A 1 668 ? 29.646 -8.163 1.471 1.00 64.50 668 GLU A O 1
ATOM 5303 N N . ASN A 1 669 ? 30.183 -9.996 0.299 1.00 68.00 669 ASN A N 1
ATOM 5304 C CA . ASN A 1 669 ? 28.864 -10.257 -0.285 1.00 68.00 669 ASN A CA 1
ATOM 5305 C C . ASN A 1 669 ? 28.032 -11.256 0.544 1.00 68.00 669 ASN A C 1
ATOM 5307 O O . ASN A 1 669 ? 27.110 -11.890 0.017 1.00 68.00 669 ASN A O 1
ATOM 5311 N N . ARG A 1 670 ? 28.385 -11.452 1.818 1.00 69.31 670 ARG A N 1
ATOM 5312 C CA . ARG A 1 670 ? 27.661 -12.291 2.783 1.00 69.31 670 ARG A CA 1
ATOM 5313 C C . ARG A 1 670 ? 27.079 -11.404 3.893 1.00 69.31 670 ARG A C 1
ATOM 5315 O O . ARG A 1 670 ? 27.591 -10.303 4.096 1.00 69.31 670 ARG A O 1
ATOM 5322 N N . PRO A 1 671 ? 26.052 -11.867 4.630 1.00 63.56 671 PRO A N 1
ATOM 5323 C CA . PRO A 1 671 ? 25.519 -11.110 5.757 1.00 63.56 671 PRO A CA 1
ATOM 5324 C C . PRO A 1 671 ? 26.629 -10.757 6.754 1.00 63.56 671 PRO A C 1
ATOM 5326 O O . PRO A 1 671 ? 27.331 -11.643 7.251 1.00 63.56 671 PRO A O 1
ATOM 5329 N N . LEU A 1 672 ? 26.782 -9.468 7.052 1.00 54.28 672 LEU A N 1
ATOM 5330 C CA . LEU A 1 672 ? 27.567 -8.998 8.186 1.00 54.28 672 LEU A CA 1
ATOM 5331 C C . LEU A 1 672 ? 26.643 -9.078 9.404 1.00 54.28 672 LEU A C 1
ATOM 5333 O O . LEU A 1 672 ? 25.831 -8.185 9.593 1.00 54.28 672 LEU A O 1
ATOM 5337 N N . ASP A 1 673 ? 26.725 -10.182 10.150 1.00 53.03 673 ASP A N 1
ATOM 5338 C CA . ASP A 1 673 ? 25.999 -10.439 11.405 1.00 53.03 673 ASP A CA 1
ATOM 5339 C C . ASP A 1 673 ? 24.451 -10.272 11.369 1.00 53.03 673 ASP A C 1
ATOM 5341 O O . ASP A 1 673 ? 23.825 -10.192 10.316 1.00 53.03 673 ASP A O 1
ATOM 5345 N N . GLU A 1 674 ? 23.807 -10.388 12.536 1.00 48.28 674 GLU A N 1
ATOM 5346 C CA . GLU A 1 674 ? 22.379 -10.683 12.805 1.00 48.28 674 GLU A CA 1
ATOM 5347 C C . GLU A 1 674 ? 21.358 -9.625 12.316 1.00 48.28 674 GLU A C 1
ATOM 5349 O O . GLU A 1 674 ? 20.188 -9.632 12.729 1.00 48.28 674 GLU A O 1
ATOM 5354 N N . HIS A 1 675 ? 21.775 -8.689 11.462 1.00 45.94 675 HIS A N 1
ATOM 5355 C CA . HIS A 1 675 ? 20.946 -7.608 10.940 1.00 45.94 675 HIS A CA 1
ATOM 5356 C C . HIS A 1 675 ? 19.861 -8.134 9.987 1.00 45.94 675 HIS A C 1
ATOM 5358 O O . HIS A 1 675 ? 19.970 -8.112 8.765 1.00 45.94 675 HIS A O 1
ATOM 5364 N N . THR A 1 676 ? 18.748 -8.555 10.584 1.00 43.84 676 THR A N 1
ATOM 5365 C CA . THR A 1 676 ? 17.478 -8.852 9.917 1.00 43.84 676 THR A CA 1
ATOM 5366 C C . THR A 1 676 ? 16.785 -7.546 9.506 1.00 43.84 676 THR A C 1
ATOM 5368 O O . THR A 1 676 ? 15.999 -6.961 10.253 1.00 43.84 676 THR A O 1
ATOM 5371 N N . GLY A 1 677 ? 17.097 -7.036 8.316 1.00 47.84 677 GLY A N 1
ATOM 5372 C CA . GLY A 1 677 ? 16.435 -5.857 7.753 1.00 47.84 677 GLY A CA 1
ATOM 5373 C C . GLY A 1 677 ? 16.894 -5.530 6.334 1.00 47.84 677 GLY A C 1
ATOM 5374 O O . GLY A 1 677 ? 17.957 -5.963 5.906 1.00 47.84 677 GLY A O 1
ATOM 5375 N N . HIS A 1 678 ? 16.079 -4.762 5.604 1.00 47.69 678 HIS A N 1
ATOM 5376 C CA . HIS A 1 678 ? 16.405 -4.236 4.273 1.00 47.69 678 HIS A CA 1
ATOM 5377 C C . HIS A 1 678 ? 17.808 -3.629 4.250 1.00 47.69 678 HIS A C 1
ATOM 5379 O O . HIS A 1 678 ? 18.050 -2.683 5.002 1.00 47.69 678 HIS A O 1
ATOM 5385 N N . GLY A 1 679 ? 18.701 -4.118 3.379 1.00 56.50 679 GLY A N 1
ATOM 5386 C CA . GLY A 1 679 ? 19.902 -3.343 3.057 1.00 56.50 679 GLY A CA 1
ATOM 5387 C C . GLY A 1 679 ? 21.257 -4.031 2.903 1.00 56.50 679 GLY A C 1
ATOM 5388 O O . GLY A 1 679 ? 22.196 -3.291 2.645 1.00 56.50 679 GLY A O 1
ATOM 5389 N N . TRP A 1 680 ? 21.421 -5.357 2.992 1.00 65.50 680 TRP A N 1
ATOM 5390 C CA . TRP A 1 680 ? 22.736 -5.990 2.753 1.00 65.50 680 TRP A CA 1
ATOM 5391 C C . TRP A 1 680 ? 22.625 -7.325 1.991 1.00 65.50 680 TRP A C 1
ATOM 5393 O O . TRP A 1 680 ? 21.558 -7.942 2.020 1.00 65.50 680 TRP A O 1
ATOM 5403 N N . PRO A 1 681 ? 23.675 -7.764 1.261 1.00 67.31 681 PRO A N 1
ATOM 5404 C CA . PRO A 1 681 ? 23.705 -9.066 0.593 1.00 67.31 681 PRO A CA 1
ATOM 5405 C C . PRO A 1 681 ? 23.295 -10.212 1.531 1.00 67.31 681 PRO A C 1
ATOM 5407 O O . PRO A 1 681 ? 23.664 -10.179 2.707 1.00 67.31 681 PRO A O 1
ATOM 5410 N N . PRO A 1 682 ? 22.585 -11.242 1.032 1.00 76.94 682 PRO A N 1
ATOM 5411 C CA . PRO A 1 682 ? 22.496 -11.641 -0.371 1.00 76.94 682 PRO A CA 1
ATOM 5412 C C . PRO A 1 682 ? 21.057 -11.723 -0.915 1.00 76.94 682 PRO A C 1
ATOM 5414 O O . PRO A 1 682 ? 20.783 -12.562 -1.765 1.00 76.94 682 PRO A O 1
ATOM 5417 N N . GLY A 1 683 ? 20.132 -10.886 -0.430 1.00 83.94 683 GLY A N 1
ATOM 5418 C CA . GLY A 1 683 ? 18.706 -10.973 -0.778 1.00 83.94 683 GLY A CA 1
ATOM 5419 C C . GLY A 1 683 ? 18.385 -11.051 -2.279 1.00 83.94 683 GLY A C 1
ATOM 5420 O O . GLY A 1 683 ? 19.078 -10.473 -3.120 1.00 83.94 683 GLY A O 1
ATOM 5421 N N . VAL A 1 684 ? 17.312 -11.770 -2.613 1.00 87.88 684 VAL A N 1
ATOM 5422 C CA . VAL A 1 684 ? 16.791 -11.911 -3.980 1.00 87.88 684 VAL A CA 1
ATOM 5423 C C . VAL A 1 684 ? 15.671 -10.887 -4.188 1.00 87.88 684 VAL A C 1
ATOM 5425 O O . VAL A 1 684 ? 14.585 -11.031 -3.628 1.00 87.88 684 VAL A O 1
ATOM 5428 N N . TYR A 1 685 ? 15.942 -9.846 -4.979 1.00 83.25 685 TYR A N 1
ATOM 5429 C CA . TYR A 1 685 ? 15.066 -8.672 -5.108 1.00 83.25 685 TYR A CA 1
ATOM 5430 C C . TYR A 1 685 ? 14.484 -8.447 -6.507 1.00 83.25 685 TYR A C 1
ATOM 5432 O O . TYR A 1 685 ? 13.746 -7.485 -6.680 1.00 83.25 685 TYR A O 1
ATOM 5440 N N . CYS A 1 686 ? 14.707 -9.347 -7.471 1.00 83.38 686 CYS A N 1
ATOM 5441 C CA . CYS A 1 686 ? 14.118 -9.251 -8.813 1.00 83.38 686 CYS A CA 1
ATOM 5442 C C . CYS A 1 686 ? 13.227 -10.456 -9.146 1.00 83.38 686 CYS A C 1
ATOM 5444 O O . CYS A 1 686 ? 13.563 -11.596 -8.825 1.00 83.38 686 CYS A O 1
ATOM 5446 N N . ASN A 1 687 ? 12.094 -10.205 -9.811 1.00 87.38 687 ASN A N 1
ATOM 5447 C CA . ASN A 1 687 ? 11.175 -11.260 -10.246 1.00 87.38 687 ASN A CA 1
ATOM 5448 C C . ASN A 1 687 ? 11.914 -12.280 -11.143 1.00 87.38 687 ASN A C 1
ATOM 5450 O O . ASN A 1 687 ? 12.538 -11.868 -12.117 1.00 87.38 687 ASN A O 1
ATOM 5454 N N . PRO A 1 688 ? 11.851 -13.595 -10.878 1.00 90.12 688 PRO A N 1
ATOM 5455 C CA . PRO A 1 688 ? 12.524 -14.580 -11.720 1.00 90.12 688 PRO A CA 1
ATOM 5456 C C . PRO A 1 688 ? 11.808 -14.751 -13.064 1.00 90.12 688 PRO A C 1
ATOM 5458 O O . PRO A 1 688 ? 10.577 -14.759 -13.100 1.00 90.12 688 PRO A O 1
ATOM 5461 N N . VAL A 1 689 ? 12.565 -14.941 -14.148 1.00 90.81 689 VAL A N 1
ATOM 5462 C CA . VAL A 1 689 ? 12.059 -15.177 -15.517 1.00 90.81 689 VAL A CA 1
ATOM 5463 C C . VAL A 1 689 ? 12.404 -16.586 -15.992 1.00 90.81 689 VAL A C 1
ATOM 5465 O O . VAL A 1 689 ? 13.398 -17.163 -15.558 1.00 90.81 689 VAL A O 1
ATOM 5468 N N . THR A 1 690 ? 11.573 -17.177 -16.850 1.00 89.06 690 THR A N 1
ATOM 5469 C CA . THR A 1 690 ? 11.671 -18.597 -17.218 1.00 89.06 690 THR A CA 1
ATOM 5470 C C . THR A 1 690 ? 11.520 -18.806 -18.717 1.00 89.06 690 THR A C 1
ATOM 5472 O O . THR A 1 690 ? 10.626 -18.224 -19.326 1.00 89.06 690 THR A O 1
ATOM 5475 N N . GLU A 1 691 ? 12.308 -19.713 -19.289 1.00 89.19 691 GLU A N 1
ATOM 5476 C CA . GLU A 1 691 ? 12.116 -20.230 -20.649 1.00 89.19 691 GLU A CA 1
ATOM 5477 C C . GLU A 1 691 ? 12.510 -21.711 -20.683 1.00 89.19 691 GLU A C 1
ATOM 5479 O O . GLU A 1 691 ? 13.542 -22.111 -20.137 1.00 89.19 691 GLU A O 1
ATOM 5484 N N . GLY A 1 692 ? 11.673 -22.553 -21.297 1.00 87.44 692 GLY A N 1
ATOM 5485 C CA . GLY A 1 692 ? 11.904 -23.998 -21.329 1.00 87.44 692 GLY A CA 1
ATOM 5486 C C . GLY A 1 692 ? 12.045 -24.582 -19.918 1.00 87.44 692 GLY A C 1
ATOM 5487 O O . GLY A 1 692 ? 11.147 -24.410 -19.096 1.00 87.44 692 GLY A O 1
ATOM 5488 N N . ASN A 1 693 ? 13.172 -25.254 -19.647 1.00 91.88 693 ASN A N 1
ATOM 5489 C CA . ASN A 1 693 ? 13.507 -25.834 -18.337 1.00 91.88 693 ASN A CA 1
ATOM 5490 C C . ASN A 1 693 ? 14.469 -24.965 -17.498 1.00 91.88 693 ASN A C 1
ATOM 5492 O O . ASN A 1 693 ? 15.100 -25.467 -16.568 1.00 91.88 693 ASN A O 1
ATOM 5496 N N . VAL A 1 694 ? 14.632 -23.680 -17.831 1.00 94.19 694 VAL A N 1
ATOM 5497 C CA . VAL A 1 694 ? 15.586 -22.785 -17.157 1.00 94.19 694 VAL A CA 1
ATOM 5498 C C . VAL A 1 694 ? 14.862 -21.650 -16.442 1.00 94.19 694 VAL A C 1
ATOM 5500 O O . VAL A 1 694 ? 13.897 -21.095 -16.971 1.00 94.19 694 VAL A O 1
ATOM 5503 N N . VAL A 1 695 ? 15.309 -21.316 -15.231 1.00 94.44 695 VAL A N 1
ATOM 5504 C CA . VAL A 1 695 ? 14.874 -20.129 -14.483 1.00 94.44 695 VAL A CA 1
ATOM 5505 C C . VAL A 1 695 ? 16.059 -19.208 -14.219 1.00 94.44 695 VAL A C 1
ATOM 5507 O O . VAL A 1 695 ? 17.121 -19.661 -13.789 1.00 94.44 695 VAL A O 1
ATOM 5510 N N . TYR A 1 696 ? 15.860 -17.917 -14.467 1.00 94.25 696 TYR A N 1
ATOM 5511 C CA . TYR A 1 696 ? 16.858 -16.866 -14.334 1.00 94.25 696 TYR A CA 1
ATOM 5512 C C . TYR A 1 696 ? 16.465 -15.889 -13.233 1.00 94.25 696 TYR A C 1
ATOM 5514 O O . TYR A 1 696 ? 15.311 -15.465 -13.152 1.00 94.25 696 TYR A O 1
ATOM 5522 N N . VAL A 1 697 ? 17.425 -15.505 -12.394 1.00 92.94 697 VAL A N 1
ATOM 5523 C CA . VAL A 1 697 ? 17.187 -14.566 -11.291 1.00 92.94 697 VAL A CA 1
ATOM 5524 C C . VAL A 1 697 ? 18.476 -13.858 -10.882 1.00 92.94 697 VAL A C 1
ATOM 5526 O O . VAL A 1 697 ? 19.569 -14.407 -11.003 1.00 92.94 697 VAL A O 1
ATOM 5529 N N . GLY A 1 698 ? 18.353 -12.629 -10.404 1.00 90.75 698 GLY A N 1
ATOM 5530 C CA . GLY A 1 698 ? 19.426 -11.819 -9.834 1.00 90.75 698 GLY A CA 1
ATOM 5531 C C . GLY A 1 698 ? 19.353 -11.742 -8.310 1.00 90.75 698 GLY A C 1
ATOM 5532 O O . GLY A 1 698 ? 18.283 -11.849 -7.711 1.00 90.75 698 GLY A O 1
ATOM 5533 N N . SER A 1 699 ? 20.499 -11.551 -7.663 1.00 88.44 699 SER A N 1
ATOM 5534 C CA . SER A 1 699 ? 20.572 -11.428 -6.206 1.00 88.44 699 SER A CA 1
ATOM 5535 C C . SER A 1 699 ? 21.631 -10.427 -5.764 1.00 88.44 699 SER A C 1
ATOM 5537 O O . SER A 1 699 ? 22.706 -10.333 -6.361 1.00 88.44 699 SER A O 1
ATOM 5539 N N . TRP A 1 700 ? 21.373 -9.750 -4.645 1.00 85.81 700 TRP A N 1
ATOM 5540 C CA . TRP A 1 700 ? 22.309 -8.820 -4.005 1.00 85.81 700 TRP A CA 1
ATOM 5541 C C . TRP A 1 700 ? 23.607 -9.481 -3.533 1.00 85.81 700 TRP A C 1
ATOM 5543 O O . TRP A 1 700 ? 24.510 -8.789 -3.076 1.00 85.81 700 TRP A O 1
ATOM 5553 N N . SER A 1 701 ? 23.751 -10.798 -3.693 1.00 82.62 701 SER A N 1
ATOM 5554 C CA . SER A 1 701 ? 25.053 -11.468 -3.663 1.00 82.62 701 SER A CA 1
ATOM 5555 C C . SER A 1 701 ? 26.024 -10.996 -4.768 1.00 82.62 701 SER A C 1
ATOM 5557 O O . SER A 1 701 ? 27.210 -11.340 -4.717 1.00 82.62 701 SER A O 1
ATOM 5559 N N . GLY A 1 702 ? 25.542 -10.202 -5.737 1.00 83.06 702 GLY A N 1
ATOM 5560 C CA . GLY A 1 702 ? 26.315 -9.549 -6.801 1.00 83.06 702 GLY A CA 1
ATOM 5561 C C . GLY A 1 702 ? 26.269 -10.277 -8.148 1.00 83.06 702 GLY A C 1
ATOM 5562 O O . GLY A 1 702 ? 27.140 -10.061 -8.998 1.00 83.06 702 GLY A O 1
ATOM 5563 N N . TYR A 1 703 ? 25.301 -11.181 -8.323 1.00 88.31 703 TYR A N 1
ATOM 5564 C CA . TYR A 1 703 ? 25.244 -12.111 -9.448 1.00 88.31 703 TYR A CA 1
ATOM 5565 C C . TYR A 1 703 ? 23.835 -12.240 -10.028 1.00 88.31 703 TYR A C 1
ATOM 5567 O O . TYR A 1 703 ? 22.839 -12.168 -9.304 1.00 88.31 703 TYR A O 1
ATOM 5575 N N . TYR A 1 704 ? 23.788 -12.537 -11.326 1.00 92.19 704 TYR A N 1
ATOM 5576 C CA . TYR A 1 704 ? 22.672 -13.233 -11.961 1.00 92.19 704 TYR A CA 1
ATOM 5577 C C . TYR A 1 704 ? 22.974 -14.720 -12.086 1.00 92.19 704 TYR A C 1
ATOM 5579 O O . TYR A 1 704 ? 24.131 -15.128 -12.200 1.00 92.19 704 TYR A O 1
ATOM 5587 N N . PHE A 1 705 ? 21.918 -15.518 -12.068 1.00 94.00 705 PHE A N 1
ATOM 5588 C CA . PHE A 1 705 ? 21.968 -16.968 -12.041 1.00 94.00 705 PHE A CA 1
ATOM 5589 C C . PHE A 1 705 ? 21.004 -17.549 -13.067 1.00 94.00 705 PHE A C 1
ATOM 5591 O O . PHE A 1 705 ? 19.937 -16.980 -13.300 1.00 94.00 705 PHE A O 1
ATOM 5598 N N . ALA A 1 706 ? 21.354 -18.722 -13.588 1.00 96.81 706 ALA A N 1
ATOM 5599 C CA . ALA A 1 706 ? 20.442 -19.621 -14.277 1.00 96.81 706 ALA A CA 1
ATOM 5600 C C . ALA A 1 706 ? 20.430 -20.985 -13.590 1.00 96.81 706 ALA A C 1
ATOM 5602 O O . ALA A 1 706 ? 21.490 -21.544 -13.288 1.00 96.81 706 ALA A O 1
ATOM 5603 N N . PHE A 1 707 ? 19.241 -21.540 -13.388 1.00 96.69 707 PHE A N 1
ATOM 5604 C CA . PHE A 1 707 ? 19.044 -22.843 -12.763 1.00 96.69 707 PHE A CA 1
ATOM 5605 C C . PHE A 1 707 ? 18.185 -23.751 -13.632 1.00 96.69 707 PHE A C 1
ATOM 5607 O O . PHE A 1 707 ? 17.272 -23.290 -14.316 1.00 96.69 707 PHE A O 1
ATOM 5614 N N . ASP A 1 708 ? 18.442 -25.052 -13.542 1.00 96.56 708 ASP A N 1
ATOM 5615 C CA . ASP A 1 708 ? 17.486 -26.071 -13.964 1.00 96.56 708 ASP A CA 1
ATOM 5616 C C . ASP A 1 708 ? 16.230 -25.993 -13.078 1.00 96.56 708 ASP A C 1
ATOM 5618 O O . ASP A 1 708 ? 16.331 -26.057 -11.848 1.00 96.56 708 ASP A O 1
ATOM 5622 N N . GLN A 1 709 ? 15.057 -25.838 -13.692 1.00 93.81 709 GLN A N 1
ATOM 5623 C CA . GLN A 1 709 ? 13.788 -25.656 -12.979 1.00 93.81 709 GLN A CA 1
ATOM 5624 C C . GLN A 1 709 ? 13.378 -26.882 -12.150 1.00 93.81 709 GLN A C 1
ATOM 5626 O O . GLN A 1 709 ? 12.745 -26.725 -11.104 1.00 93.81 709 GLN A O 1
ATOM 5631 N N . GLU A 1 710 ? 13.726 -28.096 -12.584 1.00 94.25 710 GLU A N 1
ATOM 5632 C CA . GLU A 1 710 ? 13.332 -29.334 -11.904 1.00 94.25 710 GLU A CA 1
ATOM 5633 C C . GLU A 1 710 ? 14.223 -29.616 -10.701 1.00 94.25 710 GLU A C 1
ATOM 5635 O O . GLU A 1 710 ? 13.730 -29.961 -9.625 1.00 94.25 710 GLU A O 1
ATOM 5640 N N . THR A 1 711 ? 15.539 -29.474 -10.871 1.00 95.44 711 THR A N 1
ATOM 5641 C CA . THR A 1 711 ? 16.501 -29.938 -9.863 1.00 95.44 711 THR A CA 1
ATOM 5642 C C . THR A 1 711 ? 17.116 -28.818 -9.029 1.00 95.44 711 THR A C 1
ATOM 5644 O O . THR A 1 711 ? 17.830 -29.115 -8.072 1.00 95.44 711 THR A O 1
ATOM 5647 N N . GLY A 1 712 ? 16.948 -27.551 -9.421 1.00 94.62 712 GLY A N 1
ATOM 5648 C CA . GLY A 1 712 ? 17.640 -26.414 -8.802 1.00 94.62 712 GLY A CA 1
ATOM 5649 C C . GLY A 1 712 ? 19.148 -26.404 -9.069 1.00 94.62 712 GLY A C 1
ATOM 5650 O O . GLY A 1 712 ? 19.907 -25.731 -8.371 1.00 94.62 712 GLY A O 1
ATOM 5651 N N . LYS A 1 713 ? 19.619 -27.175 -10.061 1.00 95.81 713 LYS A N 1
ATOM 5652 C CA . LYS A 1 713 ? 21.044 -27.244 -10.399 1.00 95.81 713 LYS A CA 1
ATOM 5653 C C . LYS A 1 713 ? 21.458 -25.931 -11.054 1.00 95.81 713 LYS A C 1
ATOM 5655 O O . LYS A 1 713 ? 20.880 -25.539 -12.062 1.00 95.81 713 LYS A O 1
ATOM 5660 N N . LEU A 1 714 ? 22.497 -25.296 -10.515 1.00 96.06 714 LEU A N 1
ATOM 5661 C CA . LEU A 1 714 ? 23.113 -24.121 -11.125 1.00 96.06 714 LEU A CA 1
ATOM 5662 C C . LEU A 1 714 ? 23.672 -24.476 -12.512 1.00 96.06 714 LEU A C 1
ATOM 5664 O O . LEU A 1 714 ? 24.506 -25.378 -12.631 1.00 96.06 714 LEU A O 1
ATOM 5668 N N . LEU A 1 715 ? 23.218 -23.761 -13.539 1.00 96.81 715 LEU A N 1
ATOM 5669 C CA . LEU A 1 715 ? 23.701 -23.885 -14.915 1.00 96.81 715 LEU A CA 1
ATOM 5670 C C . LEU A 1 715 ? 24.858 -22.917 -15.160 1.00 96.81 715 LEU A C 1
ATOM 5672 O O . LEU A 1 715 ? 25.938 -23.334 -15.571 1.00 96.81 715 LEU A O 1
ATOM 5676 N N . TRP A 1 716 ? 24.647 -21.642 -14.836 1.00 96.38 716 TRP A N 1
ATOM 5677 C CA . TRP A 1 716 ? 25.668 -20.602 -14.880 1.00 96.38 716 TRP A CA 1
ATOM 5678 C C . TRP A 1 716 ? 25.360 -19.496 -13.868 1.00 96.38 716 TRP A C 1
ATOM 5680 O O . TRP A 1 716 ? 24.232 -19.355 -13.388 1.00 96.38 716 TRP A O 1
ATOM 5690 N N . ARG A 1 717 ? 26.383 -18.702 -13.539 1.00 93.06 717 ARG A N 1
ATOM 5691 C CA . ARG A 1 717 ? 26.238 -17.436 -12.811 1.00 93.06 717 ARG A CA 1
ATOM 5692 C C . ARG A 1 717 ? 27.171 -16.384 -13.395 1.00 93.06 717 ARG A C 1
ATOM 5694 O O . ARG A 1 717 ? 28.314 -16.703 -13.722 1.00 93.06 717 ARG A O 1
ATOM 5701 N N . THR A 1 718 ? 26.722 -15.138 -13.411 1.00 91.25 718 THR A N 1
ATOM 5702 C CA . THR A 1 718 ? 27.476 -14.006 -13.961 1.00 91.25 718 THR A CA 1
ATOM 5703 C C . THR A 1 718 ? 27.567 -12.908 -12.925 1.00 91.25 718 THR A C 1
ATOM 5705 O O . THR A 1 718 ? 26.549 -12.480 -12.383 1.00 91.25 718 THR A O 1
ATOM 5708 N N . LYS A 1 719 ? 28.791 -12.458 -12.628 1.00 87.12 719 LYS A N 1
ATOM 5709 C CA . LYS A 1 719 ? 29.011 -11.334 -11.717 1.00 87.12 719 LYS A CA 1
ATOM 5710 C C . LYS A 1 719 ? 28.604 -10.044 -12.426 1.00 87.12 719 LYS A C 1
ATOM 5712 O O . LYS A 1 719 ? 29.249 -9.645 -13.391 1.00 87.12 719 LYS A O 1
ATOM 5717 N N . THR A 1 720 ? 27.561 -9.389 -11.931 1.00 81.12 720 THR A N 1
ATOM 5718 C CA . THR A 1 720 ? 27.078 -8.096 -12.447 1.00 81.12 720 THR A CA 1
ATOM 5719 C C . THR A 1 720 ? 27.358 -6.939 -11.485 1.00 81.12 720 THR A C 1
ATOM 5721 O O . THR A 1 720 ? 27.045 -5.785 -11.764 1.00 81.12 720 THR A O 1
ATOM 5724 N N . GLN A 1 721 ? 28.013 -7.231 -10.366 1.00 77.94 721 GLN A N 1
ATOM 5725 C CA . GLN A 1 721 ? 28.569 -6.241 -9.454 1.00 77.94 721 GLN A CA 1
ATOM 5726 C C . GLN A 1 721 ? 29.917 -5.709 -9.988 1.00 77.94 721 GLN A C 1
ATOM 5728 O O . GLN A 1 721 ? 30.829 -6.513 -10.224 1.00 77.94 721 GLN A O 1
ATOM 5733 N N . PRO A 1 722 ? 30.087 -4.383 -10.154 1.00 73.69 722 PRO A N 1
ATOM 5734 C CA . PRO A 1 722 ? 31.376 -3.775 -10.482 1.00 73.69 722 PRO A CA 1
ATOM 5735 C C . PRO A 1 722 ? 32.442 -4.049 -9.412 1.00 73.69 722 PRO A C 1
ATOM 5737 O O . PRO A 1 722 ? 32.130 -4.283 -8.244 1.00 73.69 722 PRO A O 1
ATOM 5740 N N . GLU A 1 723 ? 33.719 -3.996 -9.791 1.00 72.50 723 GLU A N 1
ATOM 5741 C CA . GLU A 1 723 ? 34.818 -4.116 -8.827 1.00 72.50 723 GLU A CA 1
ATOM 5742 C C . GLU A 1 723 ? 34.786 -2.981 -7.790 1.00 72.50 723 GLU A C 1
ATOM 5744 O O . GLU A 1 723 ? 34.541 -1.824 -8.125 1.00 72.50 723 GLU A O 1
ATOM 5749 N N . GLY A 1 724 ? 35.025 -3.313 -6.516 1.00 65.00 724 GLY A N 1
ATOM 5750 C CA . GLY A 1 724 ? 35.077 -2.340 -5.417 1.00 65.00 724 GLY A CA 1
ATOM 5751 C C . GLY A 1 724 ? 33.722 -1.805 -4.930 1.00 65.00 724 GLY A C 1
ATOM 5752 O O . GLY A 1 724 ? 33.694 -1.013 -3.991 1.00 65.00 724 GLY A O 1
ATOM 5753 N N . VAL A 1 725 ? 32.603 -2.234 -5.521 1.00 64.19 725 VAL A N 1
ATOM 5754 C CA . VAL A 1 725 ? 31.251 -1.906 -5.042 1.00 64.19 725 VAL A CA 1
ATOM 5755 C C . VAL A 1 725 ? 30.782 -3.021 -4.116 1.00 64.19 725 VAL A C 1
ATOM 5757 O O . VAL A 1 725 ? 30.653 -4.150 -4.570 1.00 64.19 725 VAL A O 1
ATOM 5760 N N . ASN A 1 726 ? 30.515 -2.728 -2.840 1.00 55.78 726 ASN A N 1
ATOM 5761 C CA . ASN A 1 726 ? 29.975 -3.697 -1.881 1.00 55.78 726 ASN A CA 1
ATOM 5762 C C . ASN A 1 726 ? 28.462 -3.496 -1.697 1.00 55.78 726 ASN A C 1
ATOM 5764 O O . ASN A 1 726 ? 28.042 -2.405 -1.317 1.00 55.78 726 ASN A O 1
ATOM 5768 N N . GLY A 1 727 ? 27.675 -4.553 -1.909 1.00 50.69 727 GLY A N 1
ATOM 5769 C CA . GLY A 1 727 ? 26.232 -4.553 -1.688 1.00 50.69 727 GLY A CA 1
ATOM 5770 C C . GLY A 1 727 ? 25.417 -3.747 -2.704 1.00 50.69 727 GLY A C 1
ATOM 5771 O O . GLY A 1 727 ? 25.854 -2.730 -3.236 1.00 50.69 727 GLY A O 1
ATOM 5772 N N . GLY A 1 728 ? 24.199 -4.235 -2.954 1.00 57.88 728 GLY A N 1
ATOM 5773 C CA . GLY A 1 728 ? 23.267 -3.682 -3.929 1.00 57.88 728 GLY A CA 1
ATOM 5774 C C . GLY A 1 728 ? 23.618 -4.082 -5.361 1.00 57.88 728 GLY A C 1
ATOM 5775 O O . GLY A 1 728 ? 24.712 -3.791 -5.836 1.00 57.88 728 GLY A O 1
ATOM 5776 N N . LEU A 1 729 ? 22.614 -4.636 -6.054 1.00 69.56 729 LEU A N 1
ATOM 5777 C CA . LEU A 1 729 ? 22.520 -4.855 -7.507 1.00 69.56 729 LEU A CA 1
ATOM 5778 C C . LEU A 1 729 ? 22.883 -6.295 -7.922 1.00 69.56 729 LEU A C 1
ATOM 5780 O O . LEU A 1 729 ? 24.036 -6.705 -7.771 1.00 69.56 729 LEU A O 1
ATOM 5784 N N . PRO A 1 730 ? 21.905 -7.082 -8.418 1.00 74.81 730 PRO A N 1
ATOM 5785 C CA . PRO A 1 730 ? 20.653 -6.672 -9.080 1.00 74.81 730 PRO A CA 1
ATOM 5786 C C . PRO A 1 730 ? 19.485 -6.368 -8.130 1.00 74.81 730 PRO A C 1
ATOM 5788 O O . PRO A 1 730 ? 19.168 -7.194 -7.277 1.00 74.81 730 PRO A O 1
ATOM 5791 N N . ASP A 1 731 ? 18.881 -5.181 -8.260 1.00 77.88 731 ASP A N 1
ATOM 5792 C CA . ASP A 1 731 ? 17.813 -4.680 -7.378 1.00 77.88 731 ASP A CA 1
ATOM 5793 C C . ASP A 1 731 ? 16.402 -5.072 -7.865 1.00 77.88 731 ASP A C 1
ATOM 5795 O O . ASP A 1 731 ? 16.200 -6.231 -8.220 1.00 77.88 731 ASP A O 1
ATOM 5799 N N . SER A 1 732 ? 15.416 -4.167 -7.859 1.00 80.25 732 SER A N 1
ATOM 5800 C CA . SER A 1 732 ? 14.008 -4.489 -8.135 1.00 80.25 732 SER A CA 1
ATOM 5801 C C . SER A 1 732 ? 13.661 -4.656 -9.617 1.00 80.25 732 SER A C 1
ATOM 5803 O O . SER A 1 732 ? 12.589 -5.174 -9.941 1.00 80.25 732 SER A O 1
ATOM 5805 N N . ALA A 1 733 ? 14.563 -4.275 -10.528 1.00 82.94 733 ALA A N 1
ATOM 5806 C CA . ALA A 1 733 ? 14.394 -4.493 -11.961 1.00 82.94 733 ALA A CA 1
ATOM 5807 C C . ALA A 1 733 ? 14.379 -5.993 -12.300 1.00 82.94 733 ALA A C 1
ATOM 5809 O O . ALA A 1 733 ? 15.332 -6.725 -12.017 1.00 82.94 733 ALA A O 1
ATOM 5810 N N . ALA A 1 734 ? 13.308 -6.452 -12.947 1.00 86.19 734 ALA A N 1
ATOM 5811 C CA . ALA A 1 734 ? 13.213 -7.838 -13.383 1.00 86.19 734 ALA A CA 1
ATOM 5812 C C . ALA A 1 734 ? 14.169 -8.108 -14.567 1.00 86.19 734 ALA A C 1
ATOM 5814 O O . ALA A 1 734 ? 14.317 -7.247 -15.438 1.00 86.19 734 ALA A O 1
ATOM 5815 N N . PRO A 1 735 ? 14.825 -9.278 -14.631 1.00 89.75 735 PRO A N 1
ATOM 5816 C CA . PRO A 1 735 ? 15.450 -9.755 -15.856 1.00 89.75 735 PRO A CA 1
ATOM 5817 C C . PRO A 1 735 ? 14.409 -9.976 -16.960 1.00 89.75 735 PRO A C 1
ATOM 5819 O O . PRO A 1 735 ? 13.343 -10.539 -16.712 1.00 89.75 735 PRO A O 1
ATOM 5822 N N . VAL A 1 736 ? 14.743 -9.579 -18.186 1.00 91.81 736 VAL A N 1
ATOM 5823 C CA . VAL A 1 736 ? 13.847 -9.690 -19.346 1.00 91.81 736 VAL A CA 1
ATOM 5824 C C . VAL A 1 736 ? 14.472 -10.570 -20.412 1.00 91.81 736 VAL A C 1
ATOM 5826 O O . VAL A 1 736 ? 15.581 -10.292 -20.865 1.00 91.81 736 VAL A O 1
ATOM 5829 N N . LEU A 1 737 ? 13.757 -11.617 -20.827 1.00 91.88 737 LEU A N 1
ATOM 5830 C CA . LEU A 1 737 ? 14.162 -12.456 -21.950 1.00 91.88 737 LEU A CA 1
ATOM 5831 C C . LEU A 1 737 ? 13.622 -11.874 -23.253 1.00 91.88 737 LEU A C 1
ATOM 5833 O O . LEU A 1 737 ? 12.420 -11.650 -23.409 1.00 91.88 737 LEU A O 1
ATOM 5837 N N . HIS A 1 738 ? 14.514 -11.682 -24.215 1.00 91.88 738 HIS A N 1
ATOM 5838 C CA . HIS A 1 738 ? 14.146 -11.334 -25.579 1.00 91.88 738 HIS A CA 1
ATOM 5839 C C . HIS A 1 738 ? 15.140 -11.977 -26.539 1.00 91.88 738 HIS A C 1
ATOM 5841 O O . HIS A 1 738 ? 16.342 -11.721 -26.463 1.00 91.88 738 HIS A O 1
ATOM 5847 N N . LYS A 1 739 ? 14.625 -12.846 -27.417 1.00 91.06 739 LYS A N 1
ATOM 5848 C CA . LYS A 1 739 ? 15.428 -13.722 -28.284 1.00 91.06 739 LYS A CA 1
ATOM 5849 C C . LYS A 1 739 ? 16.419 -14.561 -27.462 1.00 91.06 739 LYS A C 1
ATOM 5851 O O . LYS A 1 739 ? 15.996 -15.259 -26.539 1.00 91.06 739 LYS A O 1
ATOM 5856 N N . ASP A 1 740 ? 17.711 -14.502 -27.772 1.00 93.44 740 ASP A N 1
ATOM 5857 C CA . ASP A 1 740 ? 18.758 -15.258 -27.076 1.00 93.44 740 ASP A CA 1
ATOM 5858 C C . ASP A 1 740 ? 19.431 -14.479 -25.935 1.00 93.44 740 ASP A C 1
ATOM 5860 O O . ASP A 1 740 ? 20.414 -14.942 -25.349 1.00 93.44 740 ASP A O 1
ATOM 5864 N N . HIS A 1 741 ? 18.849 -13.338 -25.552 1.00 94.31 741 HIS A N 1
ATOM 5865 C CA . HIS A 1 741 ? 19.433 -12.417 -24.586 1.00 94.31 741 HIS A CA 1
ATOM 5866 C C . HIS A 1 741 ? 18.568 -12.231 -23.336 1.00 94.31 741 HIS A C 1
ATOM 5868 O O . HIS A 1 741 ? 17.336 -12.186 -23.388 1.00 94.31 741 HIS A O 1
ATOM 5874 N N . LEU A 1 742 ? 19.248 -12.063 -22.203 1.00 94.06 742 LEU A N 1
ATOM 5875 C CA . LEU A 1 742 ? 18.689 -11.667 -20.920 1.00 94.06 742 LEU A CA 1
ATOM 5876 C C . LEU A 1 742 ? 19.123 -10.227 -20.612 1.00 94.06 742 LEU A C 1
ATOM 5878 O O . LEU A 1 742 ? 20.281 -9.986 -20.266 1.00 94.06 742 LEU A O 1
ATOM 5882 N N . TYR A 1 743 ? 18.202 -9.274 -20.727 1.00 93.31 743 TYR A N 1
ATOM 5883 C CA . TYR A 1 743 ? 18.446 -7.872 -20.391 1.00 93.31 743 TYR A CA 1
ATOM 5884 C C . TYR A 1 743 ? 18.315 -7.660 -18.886 1.00 93.31 743 TYR A C 1
ATOM 5886 O O . TYR A 1 743 ? 17.270 -7.949 -18.297 1.00 93.31 743 TYR A O 1
ATOM 5894 N N . VAL A 1 744 ? 19.382 -7.166 -18.263 1.00 91.00 744 VAL A N 1
ATOM 5895 C CA . VAL A 1 744 ? 19.512 -7.079 -16.808 1.00 91.00 744 VAL A CA 1
ATOM 5896 C C . VAL A 1 744 ? 20.281 -5.843 -16.351 1.00 91.00 744 VAL A C 1
ATOM 5898 O O . VAL A 1 744 ? 21.023 -5.225 -17.111 1.00 91.00 744 VAL A O 1
ATOM 5901 N N . GLN A 1 745 ? 20.138 -5.495 -15.075 1.00 85.12 745 GLN A N 1
ATOM 5902 C CA . GLN A 1 745 ? 20.866 -4.387 -14.461 1.00 85.12 745 GLN A CA 1
ATOM 5903 C C . GLN A 1 745 ? 22.272 -4.825 -14.010 1.00 85.12 745 GLN A C 1
ATOM 5905 O O . GLN A 1 745 ? 22.424 -5.816 -13.290 1.00 85.12 745 GLN A O 1
ATOM 5910 N N . LYS A 1 746 ? 23.305 -4.045 -14.356 1.00 80.31 746 LYS A N 1
ATOM 5911 C CA . LYS A 1 746 ? 24.692 -4.245 -13.884 1.00 80.31 746 LYS A CA 1
ATOM 5912 C C . LYS A 1 746 ? 25.138 -3.054 -13.044 1.00 80.31 746 LYS A C 1
ATOM 5914 O O . LYS A 1 746 ? 25.847 -2.173 -13.501 1.00 80.31 746 LYS A O 1
ATOM 5919 N N . ALA A 1 747 ? 24.706 -3.016 -11.795 1.00 71.31 747 ALA A N 1
ATOM 5920 C CA . ALA A 1 747 ? 24.724 -1.807 -10.982 1.00 71.31 747 ALA A CA 1
ATOM 5921 C C . ALA A 1 747 ? 23.849 -0.672 -11.514 1.00 71.31 747 ALA A C 1
ATOM 5923 O O . ALA A 1 747 ? 23.545 -0.588 -12.696 1.00 71.31 747 ALA A O 1
ATOM 5924 N N . GLY A 1 748 ? 23.424 0.209 -10.609 1.00 72.38 748 GLY A N 1
ATOM 5925 C CA . GLY A 1 748 ? 22.307 1.130 -10.808 1.00 72.38 748 GLY A CA 1
ATOM 5926 C C . GLY A 1 748 ? 22.486 2.156 -11.920 1.00 72.38 748 GLY A C 1
ATOM 5927 O O . GLY A 1 748 ? 21.645 3.025 -12.036 1.00 72.38 748 GLY A O 1
ATOM 5928 N N . THR A 1 749 ? 23.555 2.108 -12.708 1.00 81.69 749 THR A N 1
ATOM 5929 C CA . THR A 1 749 ? 23.831 2.980 -13.854 1.00 81.69 749 THR A CA 1
ATOM 5930 C C . THR A 1 749 ? 24.011 2.215 -15.166 1.00 81.69 749 THR A C 1
ATOM 5932 O O . THR A 1 749 ? 24.207 2.866 -16.188 1.00 81.69 749 THR A O 1
ATOM 5935 N N . PHE A 1 750 ? 23.973 0.876 -15.175 1.00 85.88 750 PHE A N 1
ATOM 5936 C CA . PHE A 1 750 ? 24.178 0.085 -16.390 1.00 85.88 750 PHE A CA 1
ATOM 5937 C C . PHE A 1 750 ? 23.002 -0.836 -16.693 1.00 85.88 750 PHE A C 1
ATOM 5939 O O . PHE A 1 750 ? 22.456 -1.494 -15.804 1.00 85.88 750 PHE A O 1
ATOM 5946 N N . LEU A 1 751 ? 22.719 -0.953 -17.986 1.00 89.44 751 LEU A N 1
ATOM 5947 C CA . LEU A 1 751 ? 21.918 -2.018 -18.571 1.00 89.44 751 LEU A CA 1
ATOM 5948 C C . LEU A 1 751 ? 22.854 -2.940 -19.351 1.00 89.44 751 LEU A C 1
ATOM 5950 O O . LEU A 1 751 ? 23.727 -2.454 -20.071 1.00 89.44 751 LEU A O 1
ATOM 5954 N N . VAL A 1 752 ? 22.676 -4.249 -19.228 1.00 91.62 752 VAL A N 1
ATOM 5955 C CA . VAL A 1 752 ? 23.464 -5.234 -19.976 1.00 91.62 752 VAL A CA 1
ATOM 5956 C C . VAL A 1 752 ? 22.568 -6.294 -20.586 1.00 91.62 752 VAL A C 1
ATOM 5958 O O . VAL A 1 752 ? 21.483 -6.558 -20.071 1.00 91.62 752 VAL A O 1
ATOM 5961 N N . ALA A 1 753 ? 23.038 -6.913 -21.662 1.00 94.81 753 ALA A N 1
ATOM 5962 C CA . ALA A 1 753 ? 22.454 -8.129 -22.206 1.00 94.81 753 ALA A CA 1
ATOM 5963 C C . ALA A 1 753 ? 23.421 -9.293 -21.987 1.00 94.81 753 ALA A C 1
ATOM 5965 O O . ALA A 1 753 ? 24.591 -9.223 -22.374 1.00 94.81 753 ALA A O 1
ATOM 5966 N N . LEU A 1 754 ? 22.925 -10.345 -21.339 1.00 95.56 754 LEU A N 1
ATOM 5967 C CA . LEU A 1 754 ? 23.636 -11.606 -21.170 1.00 95.56 754 LEU A CA 1
ATOM 5968 C C . LEU A 1 754 ? 23.152 -12.614 -22.206 1.00 95.56 754 LEU A C 1
ATOM 5970 O O . LEU A 1 754 ? 21.948 -12.710 -22.441 1.00 95.56 754 LEU A O 1
ATOM 5974 N N . ASN A 1 755 ? 24.048 -13.441 -22.727 1.00 96.38 755 ASN A N 1
ATOM 5975 C CA . ASN A 1 755 ? 23.659 -14.637 -23.459 1.00 96.38 755 ASN A CA 1
ATOM 5976 C C . ASN A 1 755 ? 22.881 -15.574 -22.519 1.00 96.38 755 ASN A C 1
ATOM 5978 O O . ASN A 1 755 ? 23.407 -15.988 -21.480 1.00 96.38 755 ASN A O 1
ATOM 5982 N N . LYS A 1 756 ? 21.645 -15.955 -22.856 1.00 94.56 756 LYS A N 1
ATOM 5983 C CA . LYS A 1 756 ? 20.809 -16.765 -21.945 1.00 94.56 756 LYS A CA 1
ATOM 5984 C C . LYS A 1 756 ? 21.341 -18.188 -21.712 1.00 94.56 756 LYS A C 1
ATOM 5986 O O . LYS A 1 756 ? 20.956 -18.835 -20.731 1.00 94.56 756 LYS A O 1
ATOM 5991 N N . TYR A 1 757 ? 22.214 -18.689 -22.587 1.00 95.75 757 TYR A N 1
ATOM 5992 C CA . TYR A 1 757 ? 22.784 -20.035 -22.505 1.00 95.75 757 TYR A CA 1
ATOM 5993 C C . TYR A 1 757 ? 24.097 -20.075 -21.723 1.00 95.75 757 TYR A C 1
ATOM 5995 O O . TYR A 1 757 ? 24.311 -21.014 -20.957 1.00 95.75 757 TYR A O 1
ATOM 6003 N N . THR A 1 758 ? 24.968 -19.079 -21.908 1.00 97.06 758 THR A N 1
ATOM 6004 C CA . THR A 1 758 ? 26.314 -19.059 -21.304 1.00 97.06 758 THR A CA 1
ATOM 6005 C C . THR A 1 758 ? 26.437 -18.101 -20.119 1.00 97.06 758 THR A C 1
ATOM 6007 O O . THR A 1 758 ? 27.318 -18.283 -19.279 1.00 97.06 758 THR A O 1
ATOM 6010 N N . GLY A 1 759 ? 25.564 -17.094 -20.033 1.00 95.62 759 GLY A N 1
ATOM 6011 C CA . GLY A 1 759 ? 25.661 -15.993 -19.077 1.00 95.62 759 GLY A CA 1
ATOM 6012 C C . GLY A 1 759 ? 26.707 -14.935 -19.451 1.00 95.62 759 GLY A C 1
ATOM 6013 O O . GLY A 1 759 ? 26.923 -14.002 -18.675 1.00 95.62 759 GLY A O 1
ATOM 6014 N N . GLU A 1 760 ? 27.375 -15.054 -20.601 1.00 95.56 760 GLU A N 1
ATOM 6015 C CA . GLU A 1 760 ? 28.373 -14.079 -21.052 1.00 95.56 760 GLU A CA 1
ATOM 6016 C C . GLU A 1 760 ? 27.725 -12.724 -21.354 1.00 95.56 760 GLU A C 1
ATOM 6018 O O . GLU A 1 760 ? 26.618 -12.659 -21.878 1.00 95.56 760 GLU A O 1
ATOM 6023 N N . ILE A 1 761 ? 28.414 -11.634 -21.013 1.00 92.88 761 ILE A N 1
ATOM 6024 C CA . ILE A 1 761 ? 27.958 -10.276 -21.319 1.00 92.88 761 ILE A CA 1
ATOM 6025 C C . ILE A 1 761 ? 28.230 -10.001 -22.801 1.00 92.88 761 ILE A C 1
ATOM 6027 O O . ILE A 1 761 ? 29.389 -9.954 -23.212 1.00 92.88 761 ILE A O 1
ATOM 6031 N N . GLU A 1 762 ? 27.175 -9.785 -23.583 1.00 94.38 762 GLU A N 1
ATOM 6032 C CA . GLU A 1 762 ? 27.258 -9.539 -25.033 1.00 94.38 762 GLU A CA 1
ATOM 6033 C C . GLU A 1 762 ? 27.111 -8.054 -25.382 1.00 94.38 762 GLU A C 1
ATOM 6035 O O . GLU A 1 762 ? 27.592 -7.601 -26.420 1.00 94.38 762 GLU A O 1
ATOM 6040 N N . TRP A 1 763 ? 26.480 -7.275 -24.502 1.00 94.12 763 TRP A N 1
ATOM 6041 C CA . TRP A 1 763 ? 26.318 -5.836 -24.671 1.00 94.12 763 TRP A CA 1
ATOM 6042 C C . TRP A 1 763 ? 26.188 -5.122 -23.326 1.00 94.12 763 TRP A C 1
ATOM 6044 O O . TRP A 1 763 ? 25.579 -5.649 -22.393 1.00 94.12 763 TRP A O 1
ATOM 6054 N N . GLU A 1 764 ? 26.721 -3.900 -23.249 1.00 91.31 764 GLU A N 1
ATOM 6055 C CA . GLU A 1 764 ? 26.597 -3.020 -22.088 1.00 91.31 764 GLU A CA 1
ATOM 6056 C C . GLU A 1 764 ? 26.296 -1.583 -22.510 1.00 91.31 764 GLU A C 1
ATOM 6058 O O . GLU A 1 764 ? 26.904 -1.043 -23.436 1.00 91.31 764 GLU A O 1
ATOM 6063 N N . TRP A 1 765 ? 25.413 -0.935 -21.758 1.00 91.69 765 TRP A N 1
ATOM 6064 C CA . TRP A 1 765 ? 25.131 0.486 -21.875 1.00 91.69 765 TRP A CA 1
ATOM 6065 C C . TRP A 1 765 ? 25.258 1.186 -20.532 1.00 91.69 765 TRP A C 1
ATOM 6067 O O . TRP A 1 765 ? 24.770 0.706 -19.509 1.00 91.69 765 TRP A O 1
ATOM 6077 N N . PHE A 1 766 ? 25.889 2.358 -20.558 1.00 89.62 766 PHE A N 1
ATOM 6078 C CA . PHE A 1 766 ? 26.028 3.239 -19.409 1.00 89.62 766 PHE A CA 1
ATOM 6079 C C . PHE A 1 766 ? 25.027 4.390 -19.507 1.00 89.62 766 PHE A C 1
ATOM 6081 O O . PHE A 1 766 ? 25.029 5.151 -20.479 1.00 89.62 766 PHE A O 1
ATOM 6088 N N . ALA A 1 767 ? 24.193 4.537 -18.479 1.00 87.81 767 ALA A N 1
ATOM 6089 C CA . ALA A 1 767 ? 23.254 5.641 -18.385 1.00 87.81 767 ALA A CA 1
ATOM 6090 C C . ALA A 1 767 ? 24.004 6.991 -18.359 1.00 87.81 767 ALA A C 1
ATOM 6092 O O . ALA A 1 767 ? 25.097 7.084 -17.793 1.00 87.81 767 ALA A O 1
ATOM 6093 N N . PRO A 1 768 ? 23.437 8.073 -18.927 1.00 87.31 768 PRO A N 1
ATOM 6094 C CA . PRO A 1 768 ? 24.096 9.375 -18.918 1.00 87.31 768 PRO A CA 1
ATOM 6095 C C . PRO A 1 768 ? 24.433 9.846 -17.488 1.00 87.31 768 PRO A C 1
ATOM 6097 O O . PRO A 1 768 ? 23.665 9.570 -16.564 1.00 87.31 768 PRO A O 1
ATOM 6100 N N . PRO A 1 769 ? 25.516 10.621 -17.274 1.00 82.56 769 PRO A N 1
ATOM 6101 C CA . PRO A 1 769 ? 25.965 11.006 -15.934 1.00 82.56 769 PRO A CA 1
ATOM 6102 C C . PRO A 1 769 ? 24.854 11.588 -15.051 1.00 82.56 769 PRO A C 1
ATOM 6104 O O . PRO A 1 769 ? 24.191 12.557 -15.432 1.00 82.56 769 PRO A O 1
ATOM 6107 N N . GLY A 1 770 ? 24.671 11.013 -13.859 1.00 77.56 770 GLY A N 1
ATOM 6108 C CA . GLY A 1 770 ? 23.649 11.412 -12.882 1.00 77.56 770 GLY A CA 1
ATOM 6109 C C . GLY A 1 770 ? 22.300 10.698 -13.020 1.00 77.56 770 GLY A C 1
ATOM 6110 O O . GLY A 1 770 ? 21.434 10.908 -12.173 1.00 77.56 770 GLY A O 1
ATOM 6111 N N . PHE A 1 771 ? 22.114 9.866 -14.048 1.00 85.44 771 PHE A N 1
ATOM 6112 C CA . PHE A 1 771 ? 20.976 8.955 -14.136 1.00 85.44 771 PHE A CA 1
ATOM 6113 C C . PHE A 1 771 ? 21.289 7.599 -13.506 1.00 85.44 771 PHE A C 1
ATOM 6115 O O . PHE A 1 771 ? 22.408 7.100 -13.589 1.00 85.44 771 PHE A O 1
ATOM 6122 N N . LEU A 1 772 ? 20.256 6.996 -12.928 1.00 85.88 772 LEU A N 1
ATOM 6123 C CA . LEU A 1 772 ? 20.213 5.610 -12.512 1.00 85.88 772 LEU A CA 1
ATOM 6124 C C . LEU A 1 772 ? 19.301 4.820 -13.459 1.00 85.88 772 LEU A C 1
ATOM 6126 O O . LEU A 1 772 ? 18.223 5.288 -13.825 1.00 85.88 772 LEU A O 1
ATOM 6130 N N . GLN A 1 773 ? 19.719 3.618 -13.826 1.00 85.38 773 GLN A N 1
ATOM 6131 C CA . GLN A 1 773 ? 18.942 2.601 -14.515 1.00 85.38 773 GLN A CA 1
ATOM 6132 C C . GLN A 1 773 ? 18.562 1.541 -13.473 1.00 85.38 773 GLN A C 1
ATOM 6134 O O . GLN A 1 773 ? 19.425 0.819 -12.987 1.00 85.38 773 GLN A O 1
ATOM 6139 N N . ASN A 1 774 ? 17.289 1.506 -13.073 1.00 82.38 774 ASN A N 1
ATOM 6140 C CA . ASN A 1 774 ? 16.718 0.491 -12.167 1.00 82.38 774 ASN A CA 1
ATOM 6141 C C . ASN A 1 774 ? 15.274 0.122 -12.555 1.00 82.38 774 ASN A C 1
ATOM 6143 O O . ASN A 1 774 ? 14.526 -0.432 -11.761 1.00 82.38 774 ASN A O 1
ATOM 6147 N N . GLY A 1 775 ? 14.849 0.489 -13.766 1.00 81.94 775 GLY A N 1
ATOM 6148 C CA . GLY A 1 775 ? 13.566 0.070 -14.323 1.00 81.94 775 GLY A CA 1
ATOM 6149 C C . GLY A 1 775 ? 13.733 -1.214 -15.131 1.00 81.94 775 GLY A C 1
ATOM 6150 O O . GLY A 1 775 ? 14.711 -1.353 -15.866 1.00 81.94 775 GLY A O 1
ATOM 6151 N N . THR A 1 776 ? 12.774 -2.134 -15.037 1.00 88.75 776 THR A N 1
ATOM 6152 C CA . THR A 1 776 ? 12.678 -3.261 -15.976 1.00 88.75 776 THR A CA 1
ATOM 6153 C C . THR A 1 776 ? 12.542 -2.727 -17.409 1.00 88.75 776 THR A C 1
ATOM 6155 O O . THR A 1 776 ? 11.875 -1.714 -17.629 1.00 88.75 776 THR A O 1
ATOM 6158 N N . VAL A 1 777 ? 13.192 -3.368 -18.382 1.00 92.38 777 VAL A N 1
ATOM 6159 C CA . VAL A 1 777 ? 13.100 -2.974 -19.800 1.00 92.38 777 VAL A CA 1
ATOM 6160 C C . VAL A 1 777 ? 11.865 -3.577 -20.465 1.00 92.38 777 VAL A C 1
ATOM 6162 O O . VAL A 1 777 ? 11.384 -4.618 -20.031 1.00 92.38 777 VAL A O 1
ATOM 6165 N N . ALA A 1 778 ? 11.361 -2.968 -21.534 1.00 93.69 778 ALA A N 1
ATOM 6166 C CA . ALA A 1 778 ? 10.435 -3.640 -22.451 1.00 93.69 778 ALA A CA 1
ATOM 6167 C C . ALA A 1 778 ? 11.170 -3.992 -23.743 1.00 93.69 778 ALA A C 1
ATOM 6169 O O . ALA A 1 778 ? 12.035 -3.234 -24.176 1.00 93.69 778 ALA A O 1
ATOM 6170 N N . ALA A 1 779 ? 10.838 -5.116 -24.363 1.00 92.81 779 ALA A N 1
ATOM 6171 C CA . ALA A 1 779 ? 11.465 -5.561 -25.597 1.00 92.81 779 ALA A CA 1
ATOM 6172 C C . ALA A 1 779 ? 10.455 -6.268 -26.506 1.00 92.81 779 ALA A C 1
ATOM 6174 O O . ALA A 1 779 ? 9.630 -7.067 -26.055 1.00 92.81 779 ALA A O 1
ATOM 6175 N N . ASN A 1 780 ? 10.521 -5.968 -27.800 1.00 91.62 780 ASN A N 1
ATOM 6176 C CA . ASN A 1 780 ? 9.771 -6.678 -28.829 1.00 91.62 780 ASN A CA 1
ATOM 6177 C C . ASN A 1 780 ? 10.393 -6.431 -30.205 1.00 91.62 780 ASN A C 1
ATOM 6179 O O . ASN A 1 780 ? 10.859 -5.330 -30.496 1.00 91.62 780 ASN A O 1
ATOM 6183 N N . GLY A 1 781 ? 10.341 -7.438 -31.077 1.00 91.12 781 GLY A N 1
ATOM 6184 C CA . GLY A 1 781 ? 10.918 -7.348 -32.416 1.00 91.12 781 GLY A CA 1
ATOM 6185 C C . GLY A 1 781 ? 12.409 -7.012 -32.372 1.00 91.12 781 GLY A C 1
ATOM 6186 O O . GLY A 1 781 ? 13.195 -7.755 -31.789 1.00 91.12 781 GLY A O 1
ATOM 6187 N N . ASP A 1 782 ? 12.778 -5.901 -32.995 1.00 94.31 782 ASP A N 1
ATOM 6188 C CA . ASP A 1 782 ? 14.136 -5.366 -33.091 1.00 94.31 782 ASP A CA 1
ATOM 6189 C C . ASP A 1 782 ? 14.419 -4.242 -32.081 1.00 94.31 782 ASP A C 1
ATOM 6191 O O . ASP A 1 782 ? 15.414 -3.538 -32.236 1.00 94.31 782 ASP A O 1
ATOM 6195 N N . LYS A 1 783 ? 13.555 -4.038 -31.072 1.00 95.06 783 LYS A N 1
ATOM 6196 C CA . LYS A 1 783 ? 13.632 -2.887 -30.159 1.00 95.06 783 LYS A CA 1
ATOM 6197 C C . LYS A 1 783 ? 13.641 -3.264 -28.689 1.00 95.06 783 LYS A C 1
ATOM 6199 O O . LYS A 1 783 ? 12.951 -4.190 -28.256 1.00 95.06 783 LYS A O 1
ATOM 6204 N N . VAL A 1 784 ? 14.359 -2.450 -27.920 1.00 95.81 784 VAL A N 1
ATOM 6205 C CA . VAL A 1 784 ? 14.413 -2.489 -26.456 1.00 95.81 784 VAL A CA 1
ATOM 6206 C C . VAL A 1 784 ? 14.209 -1.081 -25.906 1.00 95.81 784 VAL A C 1
ATOM 6208 O O . VAL A 1 784 ? 14.786 -0.120 -26.405 1.00 95.81 784 VAL A O 1
ATOM 6211 N N . PHE A 1 785 ? 13.408 -0.948 -24.854 1.00 95.62 785 PHE A N 1
ATOM 6212 C CA . PHE A 1 785 ? 13.089 0.317 -24.205 1.00 95.62 785 PHE A CA 1
ATOM 6213 C C . PHE A 1 785 ? 13.543 0.286 -22.753 1.00 95.62 785 PHE A C 1
ATOM 6215 O O . PHE A 1 785 ? 13.076 -0.541 -21.966 1.00 95.62 785 PHE A O 1
ATOM 6222 N N . ALA A 1 786 ? 14.423 1.212 -22.386 1.00 94.00 786 ALA A N 1
ATOM 6223 C CA . ALA A 1 786 ? 14.939 1.328 -21.031 1.00 94.00 786 ALA A CA 1
ATOM 6224 C C . ALA A 1 786 ? 14.506 2.639 -20.386 1.00 94.00 786 ALA A C 1
ATOM 6226 O O . ALA A 1 786 ? 14.480 3.697 -21.016 1.00 94.00 786 ALA A O 1
ATOM 6227 N N . SER A 1 787 ? 14.211 2.557 -19.093 1.00 92.06 787 SER A N 1
ATOM 6228 C CA . SER A 1 787 ? 13.870 3.708 -18.273 1.00 92.06 787 SER A CA 1
ATOM 6229 C C . SER A 1 787 ? 15.017 4.091 -17.351 1.00 92.06 787 SER A C 1
ATOM 6231 O O . SER A 1 787 ? 15.648 3.221 -16.744 1.00 92.06 787 SER A O 1
ATOM 6233 N N . VAL A 1 788 ? 15.274 5.393 -17.2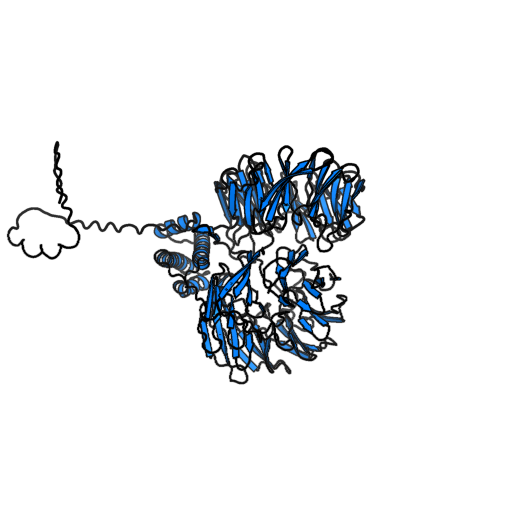34 1.00 91.25 788 VAL A N 1
ATOM 6234 C CA . VAL A 1 788 ? 16.271 5.939 -16.311 1.00 91.25 788 VAL A CA 1
ATOM 6235 C C . VAL A 1 788 ? 15.715 7.100 -15.498 1.00 91.25 788 VAL A C 1
ATOM 6237 O O . VAL A 1 788 ? 14.842 7.840 -15.954 1.00 91.25 788 VAL A O 1
ATOM 6240 N N . VAL A 1 789 ? 16.243 7.277 -14.287 1.00 88.62 789 VAL A N 1
ATOM 6241 C CA . VAL A 1 789 ? 15.797 8.275 -13.309 1.00 88.62 789 VAL A CA 1
ATOM 6242 C C . VAL A 1 789 ? 16.959 9.116 -12.789 1.00 88.62 789 VAL A C 1
ATOM 6244 O O . VAL A 1 789 ? 18.053 8.603 -12.582 1.00 88.62 789 VAL A O 1
ATOM 6247 N N . ARG A 1 790 ? 16.732 10.396 -12.502 1.00 85.19 790 ARG A N 1
ATOM 6248 C CA . ARG A 1 790 ? 17.576 11.173 -11.583 1.00 85.19 790 ARG A CA 1
ATOM 6249 C C . ARG A 1 790 ? 16.839 11.393 -10.281 1.00 85.19 790 ARG A C 1
ATOM 6251 O O . ARG A 1 790 ? 15.637 11.661 -10.301 1.00 85.19 790 ARG A O 1
ATOM 6258 N N . GLN A 1 791 ? 17.561 11.326 -9.168 1.00 78.81 791 GLN A N 1
ATOM 6259 C CA . GLN A 1 791 ? 16.965 11.463 -7.844 1.00 78.81 791 GLN A CA 1
ATOM 6260 C C . GLN A 1 791 ? 17.823 12.260 -6.855 1.00 78.81 791 GLN A C 1
ATOM 6262 O O . GLN A 1 791 ? 19.050 12.213 -6.908 1.00 78.81 791 GLN A O 1
ATOM 6267 N N . VAL A 1 792 ? 17.166 12.957 -5.922 1.00 69.94 792 VAL A N 1
ATOM 6268 C CA . VAL A 1 792 ? 17.779 13.660 -4.778 1.00 69.94 792 VAL A CA 1
ATOM 6269 C C . VAL A 1 792 ? 17.410 12.923 -3.510 1.00 69.94 792 VAL A C 1
ATOM 6271 O O . VAL A 1 792 ? 16.224 12.782 -3.243 1.00 69.94 792 VAL A O 1
ATOM 6274 N N . THR A 1 793 ? 18.390 12.435 -2.742 1.00 61.31 793 THR A N 1
ATOM 6275 C CA . THR A 1 793 ? 18.135 11.739 -1.464 1.00 61.31 793 THR A CA 1
ATOM 6276 C C . THR A 1 793 ? 16.988 10.714 -1.552 1.00 61.31 793 THR A C 1
ATOM 6278 O O . THR A 1 793 ? 16.166 10.625 -0.641 1.00 61.31 793 THR A O 1
ATOM 6281 N N . SER A 1 794 ? 16.948 9.938 -2.653 1.00 64.69 794 SER A N 1
ATOM 6282 C CA . SER A 1 794 ? 15.925 8.946 -3.072 1.00 64.69 794 SER A CA 1
ATOM 6283 C C . SER A 1 794 ? 14.613 9.456 -3.699 1.00 64.69 794 SER A C 1
ATOM 6285 O O . SER A 1 794 ? 13.732 8.652 -3.993 1.00 64.69 794 SER A O 1
ATOM 6287 N N . LEU A 1 795 ? 14.463 10.761 -3.933 1.00 68.62 795 LEU A N 1
ATOM 6288 C CA . LEU A 1 795 ? 13.306 11.371 -4.598 1.00 68.62 795 LEU A CA 1
ATOM 6289 C C . LEU A 1 795 ? 13.581 11.592 -6.091 1.00 68.62 795 LEU A C 1
ATOM 6291 O O . LEU A 1 795 ? 14.402 12.454 -6.417 1.00 68.62 795 LEU A O 1
ATOM 6295 N N . PRO A 1 796 ? 12.907 10.865 -6.995 1.00 78.81 796 PRO A N 1
ATOM 6296 C CA . PRO A 1 796 ? 12.982 11.119 -8.425 1.00 78.81 796 PRO A CA 1
ATOM 6297 C C . PRO A 1 796 ? 12.538 12.536 -8.784 1.00 78.81 796 PRO A C 1
ATOM 6299 O O . PRO A 1 796 ? 11.560 13.042 -8.236 1.00 78.81 796 PRO A O 1
ATOM 6302 N N . TYR A 1 797 ? 13.226 13.155 -9.735 1.00 78.94 797 TYR A N 1
ATOM 6303 C CA . TYR A 1 797 ? 12.845 14.475 -10.242 1.00 78.94 797 TYR A CA 1
ATOM 6304 C C . TYR A 1 797 ? 12.995 14.645 -11.749 1.00 78.94 797 TYR A C 1
ATOM 6306 O O . TYR A 1 797 ? 12.527 15.630 -12.309 1.00 78.94 797 TYR A O 1
ATOM 6314 N N . ASN A 1 798 ? 13.661 13.699 -12.403 1.00 85.38 798 ASN A N 1
ATOM 6315 C CA . ASN A 1 798 ? 13.745 13.649 -13.848 1.00 85.38 798 ASN A CA 1
ATOM 6316 C C . ASN A 1 798 ? 13.734 12.186 -14.278 1.00 85.38 798 ASN A C 1
ATOM 6318 O O . ASN A 1 798 ? 14.371 11.350 -13.631 1.00 85.38 798 ASN A O 1
ATOM 6322 N N . ALA A 1 799 ? 13.017 11.877 -15.348 1.00 89.81 799 ALA A N 1
ATOM 6323 C CA . ALA A 1 799 ? 12.989 10.552 -15.930 1.00 89.81 799 ALA A CA 1
ATOM 6324 C C . ALA A 1 799 ? 13.054 10.628 -17.456 1.00 89.81 799 ALA A C 1
ATOM 6326 O O . ALA A 1 799 ? 12.595 11.590 -18.084 1.00 89.81 799 ALA A O 1
ATOM 6327 N N . THR A 1 800 ? 13.686 9.625 -18.055 1.00 92.06 800 THR A N 1
ATOM 6328 C CA . THR A 1 800 ? 13.865 9.535 -19.505 1.00 92.06 800 THR A CA 1
ATOM 6329 C C . THR A 1 800 ? 13.698 8.091 -19.961 1.00 92.06 800 THR A C 1
ATOM 6331 O O . THR A 1 800 ? 14.181 7.164 -19.307 1.00 92.06 800 THR A O 1
ATOM 6334 N N . ILE A 1 801 ? 13.034 7.919 -21.103 1.00 95.25 801 ILE A N 1
ATOM 6335 C CA . ILE A 1 801 ? 12.953 6.654 -21.834 1.00 95.25 801 ILE A CA 1
ATOM 6336 C C . ILE A 1 801 ? 13.947 6.696 -22.992 1.00 95.25 801 ILE A C 1
ATOM 6338 O O . ILE A 1 801 ? 13.988 7.677 -23.737 1.00 95.25 801 ILE A O 1
ATOM 6342 N N . PHE A 1 802 ? 14.716 5.625 -23.147 1.00 96.00 802 PHE A N 1
ATOM 6343 C CA . PHE A 1 802 ? 15.593 5.382 -24.288 1.00 96.00 802 PHE A CA 1
ATOM 6344 C C . PHE A 1 802 ? 15.067 4.197 -25.089 1.00 96.00 802 PHE A C 1
ATOM 6346 O O . PHE A 1 802 ? 14.720 3.173 -24.498 1.00 96.00 802 PHE A O 1
ATOM 6353 N N . ALA A 1 803 ? 15.037 4.336 -26.411 1.00 97.00 803 ALA A N 1
ATOM 6354 C CA . ALA A 1 803 ? 14.802 3.239 -27.336 1.00 97.00 803 ALA A CA 1
ATOM 6355 C C . ALA A 1 803 ? 16.119 2.825 -27.987 1.00 97.00 803 ALA A C 1
ATOM 6357 O O . ALA A 1 803 ? 16.875 3.676 -28.460 1.00 97.00 803 ALA A O 1
ATOM 6358 N N . PHE A 1 804 ? 16.362 1.525 -28.029 1.00 96.44 804 PHE A N 1
ATOM 6359 C CA . PHE A 1 804 ? 17.525 0.903 -28.640 1.00 96.44 804 PHE A CA 1
ATOM 6360 C C . PHE A 1 804 ? 17.071 -0.050 -29.742 1.00 96.44 804 PHE A C 1
ATOM 6362 O O . PHE A 1 804 ? 15.994 -0.643 -29.618 1.00 96.44 804 PHE A O 1
ATOM 6369 N N . SER A 1 805 ? 17.901 -0.252 -30.766 1.00 95.81 805 SER A N 1
ATOM 6370 C CA . SER A 1 805 ? 17.852 -1.518 -31.495 1.00 95.81 805 SER A CA 1
ATOM 6371 C C . SER A 1 805 ? 18.266 -2.658 -30.553 1.00 95.81 805 SER A C 1
ATOM 6373 O O . SER A 1 805 ? 18.893 -2.432 -29.517 1.00 95.81 805 SER A O 1
ATOM 6375 N N . ASP A 1 806 ? 17.858 -3.887 -30.832 1.00 92.88 806 ASP A N 1
ATOM 6376 C CA . ASP A 1 806 ? 18.282 -5.033 -30.029 1.00 92.88 806 ASP A CA 1
ATOM 6377 C C . ASP A 1 806 ? 19.754 -5.416 -30.291 1.00 92.88 806 ASP A C 1
ATOM 6379 O O . ASP A 1 806 ? 20.441 -4.824 -31.129 1.00 92.88 806 ASP A O 1
ATOM 6383 N N . VAL A 1 807 ? 20.251 -6.415 -29.550 1.00 93.31 807 VAL A N 1
ATOM 6384 C CA . VAL A 1 807 ? 21.662 -6.844 -29.628 1.00 93.31 807 VAL A CA 1
ATOM 6385 C C . VAL A 1 807 ? 22.024 -7.344 -31.027 1.00 93.31 807 VAL A C 1
ATOM 6387 O O . VAL A 1 807 ? 23.099 -7.029 -31.535 1.00 93.31 807 VAL A O 1
ATOM 6390 N N . GLU A 1 808 ? 21.113 -8.060 -31.689 1.00 92.50 808 GLU A N 1
ATOM 6391 C CA . GLU A 1 808 ? 21.313 -8.552 -33.057 1.00 92.50 808 GLU A CA 1
ATOM 6392 C C . GLU A 1 808 ? 21.424 -7.416 -34.091 1.00 92.50 808 GLU A C 1
ATOM 6394 O O . GLU A 1 808 ? 22.053 -7.597 -35.134 1.00 92.50 808 GLU A O 1
ATOM 6399 N N . ASN A 1 809 ? 20.860 -6.239 -33.796 1.00 91.06 809 ASN A N 1
ATOM 6400 C CA . ASN A 1 809 ? 20.881 -5.049 -34.649 1.00 91.06 809 ASN A CA 1
ATOM 6401 C C . ASN A 1 809 ? 21.801 -3.933 -34.109 1.00 91.06 809 ASN A C 1
ATOM 6403 O O . ASN A 1 809 ? 21.597 -2.754 -34.408 1.00 91.06 809 ASN A O 1
ATOM 6407 N N . GLY A 1 810 ? 22.820 -4.285 -33.320 1.00 89.88 810 GLY A N 1
ATOM 6408 C CA . GLY A 1 810 ? 23.915 -3.381 -32.944 1.00 89.88 810 GLY A CA 1
ATOM 6409 C C . GLY A 1 810 ? 23.661 -2.472 -31.738 1.00 89.88 810 GLY A C 1
ATOM 6410 O O . GLY A 1 810 ? 24.550 -1.697 -31.381 1.00 89.88 810 GLY A O 1
ATOM 6411 N N . SER A 1 811 ? 22.501 -2.579 -31.084 1.00 92.88 811 SER A N 1
ATOM 6412 C CA . SER A 1 811 ? 22.162 -1.837 -29.861 1.00 92.88 811 SER A CA 1
ATOM 6413 C C . SER A 1 811 ? 22.295 -0.307 -29.947 1.00 92.88 811 SER A C 1
ATOM 6415 O O . SER A 1 811 ? 22.698 0.359 -28.985 1.00 92.88 811 SER A O 1
ATOM 6417 N N . GLU A 1 812 ? 21.981 0.271 -31.104 1.00 95.00 812 GLU A N 1
ATOM 6418 C CA . GLU A 1 812 ? 22.043 1.712 -31.339 1.00 95.00 812 GLU A CA 1
ATOM 6419 C C . GLU A 1 812 ? 20.878 2.429 -30.651 1.00 95.00 812 GLU A C 1
ATOM 6421 O O . GLU A 1 812 ? 19.746 1.953 -30.670 1.00 95.00 812 GLU A O 1
ATOM 6426 N N . ILE A 1 813 ? 21.130 3.610 -30.074 1.00 96.00 813 ILE A N 1
ATOM 6427 C CA . ILE A 1 813 ? 20.052 4.465 -29.559 1.00 96.00 813 ILE A CA 1
ATOM 6428 C C . ILE A 1 813 ? 19.275 5.028 -30.752 1.00 96.00 813 ILE A C 1
ATOM 6430 O O . ILE A 1 813 ? 19.804 5.838 -31.512 1.00 96.00 813 ILE A O 1
ATOM 6434 N N . LEU A 1 814 ? 18.007 4.642 -30.870 1.00 96.81 814 LEU A N 1
ATOM 6435 C CA . LEU A 1 814 ? 17.111 5.080 -31.940 1.00 96.81 814 LEU A CA 1
ATOM 6436 C C . LEU A 1 814 ? 16.528 6.462 -31.635 1.00 96.81 814 LEU A C 1
ATOM 6438 O O . LEU A 1 814 ? 16.548 7.364 -32.471 1.00 96.81 814 LEU A O 1
ATOM 6442 N N . TRP A 1 815 ? 16.023 6.639 -30.413 1.00 97.38 815 TRP A N 1
ATOM 6443 C CA . TRP A 1 815 ? 15.464 7.897 -29.927 1.00 97.38 815 TRP A CA 1
ATOM 6444 C C . TRP A 1 815 ? 15.438 7.938 -28.393 1.00 97.38 815 TRP A C 1
ATOM 6446 O O . TRP A 1 815 ? 15.629 6.930 -27.709 1.00 97.38 815 TRP A O 1
ATOM 6456 N N . GLN A 1 816 ? 15.189 9.127 -27.838 1.00 95.56 816 GLN A N 1
ATOM 6457 C CA . GLN A 1 816 ? 14.947 9.319 -26.406 1.00 95.56 816 GLN A CA 1
ATOM 6458 C C . GLN A 1 816 ? 13.744 10.240 -26.174 1.00 95.56 816 GLN A C 1
ATOM 6460 O O . GLN A 1 816 ? 13.537 11.199 -26.921 1.00 95.56 816 GLN A O 1
ATOM 6465 N N . TYR A 1 817 ? 13.005 10.000 -25.093 1.00 94.25 817 TYR A N 1
ATOM 6466 C CA . TYR A 1 817 ? 11.903 10.848 -24.645 1.00 94.25 817 TYR A CA 1
ATOM 6467 C C . TYR A 1 817 ? 12.155 11.339 -23.216 1.00 94.25 817 TYR A C 1
ATOM 6469 O O . TYR A 1 817 ? 12.295 10.540 -22.288 1.00 94.25 817 TYR A O 1
ATOM 6477 N N . LYS A 1 818 ? 12.206 12.664 -23.038 1.00 89.25 818 LYS A N 1
ATOM 6478 C CA . LYS A 1 818 ? 12.389 13.321 -21.735 1.00 89.25 818 LYS A CA 1
ATOM 6479 C C . LYS A 1 818 ? 11.027 13.686 -21.143 1.00 89.25 818 LYS A C 1
ATOM 6481 O O . LYS A 1 818 ? 10.247 14.357 -21.814 1.00 89.25 818 LYS A O 1
ATOM 6486 N N . GLY A 1 819 ? 10.774 13.304 -19.890 1.00 79.06 819 GLY A N 1
ATOM 6487 C CA . GLY A 1 819 ? 9.525 13.625 -19.183 1.00 79.06 819 GLY A CA 1
ATOM 6488 C C . GLY A 1 819 ? 8.607 12.425 -18.957 1.00 79.06 819 GLY A C 1
ATOM 6489 O O . GLY A 1 819 ? 7.399 12.525 -19.172 1.00 79.06 819 GLY A O 1
ATOM 6490 N N . GLY A 1 820 ? 9.184 11.281 -18.580 1.00 83.50 820 GLY A N 1
ATOM 6491 C CA . GLY A 1 820 ? 8.459 10.111 -18.093 1.00 83.50 820 GLY A CA 1
ATOM 6492 C C . GLY A 1 820 ? 9.358 8.885 -17.894 1.00 83.50 820 GLY A C 1
ATOM 6493 O O . GLY A 1 820 ? 10.525 8.910 -18.283 1.00 83.50 820 GLY A O 1
ATOM 6494 N N . GLY A 1 821 ? 8.842 7.822 -17.268 1.00 88.75 821 GLY A N 1
ATOM 6495 C CA . GLY A 1 821 ? 9.627 6.641 -16.889 1.00 88.75 821 GLY A CA 1
ATOM 6496 C C . GLY A 1 821 ? 10.263 6.743 -15.493 1.00 88.75 821 GLY A C 1
ATOM 6497 O O . GLY A 1 821 ? 9.680 7.303 -14.571 1.00 88.75 821 GLY A O 1
ATOM 6498 N N . GLY A 1 822 ? 11.478 6.230 -15.324 1.00 88.81 822 GLY A N 1
ATOM 6499 C CA . GLY A 1 822 ? 12.279 6.277 -14.109 1.00 88.81 822 GLY A CA 1
ATOM 6500 C C . GLY A 1 822 ? 12.331 4.936 -13.376 1.00 88.81 822 GLY A C 1
ATOM 6501 O O . GLY A 1 822 ? 12.722 3.931 -13.962 1.00 88.81 822 GLY A O 1
ATOM 6502 N N . LEU A 1 823 ? 11.950 4.903 -12.095 1.00 85.94 823 LEU A N 1
ATOM 6503 C CA . LEU A 1 823 ? 11.874 3.667 -11.287 1.00 85.94 823 LEU A CA 1
ATOM 6504 C C . LEU A 1 823 ? 10.607 2.853 -11.600 1.00 85.94 823 LEU A C 1
ATOM 6506 O O . LEU A 1 823 ? 9.917 2.368 -10.712 1.00 85.94 823 LEU A O 1
ATOM 6510 N N . THR A 1 824 ? 10.250 2.771 -12.872 1.00 87.56 824 THR A N 1
ATOM 6511 C CA . THR A 1 824 ? 9.083 2.064 -13.392 1.00 87.56 824 THR A CA 1
ATOM 6512 C C . THR A 1 824 ? 9.436 1.517 -14.763 1.00 87.56 824 THR A C 1
ATOM 6514 O O . THR A 1 824 ? 10.199 2.132 -15.506 1.00 87.56 824 THR A O 1
ATOM 6517 N N . ALA A 1 825 ? 8.846 0.382 -15.119 1.00 88.94 825 ALA A N 1
ATOM 6518 C CA . ALA A 1 825 ? 9.033 -0.212 -16.430 1.00 88.94 825 ALA A CA 1
ATOM 6519 C C . ALA A 1 825 ? 8.019 0.336 -17.448 1.00 88.94 825 ALA A C 1
ATOM 6521 O O . ALA A 1 825 ? 6.880 0.641 -17.065 1.00 88.94 825 ALA A O 1
ATOM 6522 N N . PRO A 1 826 ? 8.401 0.466 -18.728 1.00 93.88 826 PRO A N 1
ATOM 6523 C CA . PRO A 1 826 ? 7.439 0.603 -19.804 1.00 93.88 826 PRO A CA 1
ATOM 6524 C C . PRO A 1 826 ? 6.773 -0.737 -20.127 1.00 93.88 826 PRO A C 1
ATOM 6526 O O . PRO A 1 826 ? 7.303 -1.798 -19.837 1.00 93.88 826 PRO A O 1
ATOM 6529 N N . VAL A 1 827 ? 5.608 -0.682 -20.757 1.00 94.06 827 VAL A N 1
ATOM 6530 C CA . VAL A 1 827 ? 4.935 -1.822 -21.389 1.00 94.06 827 VAL A CA 1
ATOM 6531 C C . VAL A 1 827 ? 4.597 -1.445 -22.818 1.00 94.06 827 VAL A C 1
ATOM 6533 O O . VAL A 1 827 ? 4.519 -0.259 -23.143 1.00 94.06 827 VAL A O 1
ATOM 6536 N N . MET A 1 828 ? 4.401 -2.422 -23.691 1.00 93.25 828 MET A N 1
ATOM 6537 C CA . MET A 1 828 ? 4.179 -2.135 -25.099 1.00 93.25 828 MET A CA 1
ATOM 6538 C C . MET A 1 828 ? 3.160 -3.049 -25.759 1.00 93.25 828 MET A C 1
ATOM 6540 O O . MET A 1 828 ? 2.969 -4.201 -25.377 1.00 93.25 828 MET A O 1
ATOM 6544 N N . THR A 1 829 ? 2.536 -2.504 -26.790 1.00 92.06 829 THR A N 1
ATOM 6545 C CA . THR A 1 829 ? 1.792 -3.235 -27.808 1.00 92.06 829 THR A CA 1
ATOM 6546 C C . THR A 1 829 ? 2.607 -3.226 -29.100 1.00 92.06 829 THR A C 1
ATOM 6548 O O . THR A 1 829 ? 3.776 -2.828 -29.120 1.00 92.06 829 THR A O 1
ATOM 6551 N N . LYS A 1 830 ? 2.000 -3.643 -30.212 1.00 89.50 830 LYS A N 1
ATOM 6552 C CA . LYS A 1 830 ? 2.620 -3.524 -31.535 1.00 89.50 830 LYS A CA 1
ATOM 6553 C C . LYS A 1 830 ? 2.968 -2.075 -31.908 1.00 89.50 830 LYS A C 1
ATOM 6555 O O . LYS A 1 830 ? 3.964 -1.852 -32.585 1.00 89.50 830 LYS A O 1
ATOM 6560 N N . ASP A 1 831 ? 2.137 -1.115 -31.517 1.00 91.88 831 ASP A N 1
ATOM 6561 C CA . ASP A 1 831 ? 2.165 0.268 -32.008 1.00 91.88 831 ASP A CA 1
ATOM 6562 C C . ASP A 1 831 ? 2.167 1.322 -30.889 1.00 91.88 831 ASP A C 1
ATOM 6564 O O . ASP A 1 831 ? 2.131 2.521 -31.173 1.00 91.88 831 ASP A O 1
ATOM 6568 N N . LYS A 1 832 ? 2.220 0.900 -29.620 1.00 94.88 832 LYS A N 1
ATOM 6569 C CA . LYS A 1 832 ? 2.189 1.786 -28.451 1.00 94.88 832 LYS A CA 1
ATOM 6570 C C . LYS A 1 832 ? 3.230 1.368 -27.428 1.00 94.88 832 LYS A C 1
ATOM 6572 O O . LYS A 1 832 ? 3.329 0.199 -27.075 1.00 94.88 832 LYS A O 1
ATOM 6577 N N . LEU A 1 833 ? 3.948 2.345 -26.892 1.00 96.75 833 LEU A N 1
ATOM 6578 C CA . LEU A 1 833 ? 4.783 2.219 -25.703 1.00 96.75 833 LEU A CA 1
ATOM 6579 C C . LEU A 1 833 ? 4.130 3.022 -24.580 1.00 96.75 833 LEU A C 1
ATOM 6581 O O . LEU A 1 833 ? 3.954 4.229 -24.720 1.00 96.75 833 LEU A O 1
ATOM 6585 N N . ILE A 1 834 ? 3.758 2.378 -23.481 1.00 96.50 834 ILE A N 1
ATOM 6586 C CA . ILE A 1 834 ? 2.997 2.981 -22.385 1.00 96.50 834 ILE A CA 1
ATOM 6587 C C . ILE A 1 834 ? 3.797 2.875 -21.093 1.00 96.50 834 ILE A C 1
ATOM 6589 O O . ILE A 1 834 ? 4.314 1.817 -20.746 1.00 96.50 834 ILE A O 1
ATOM 6593 N N . PHE A 1 835 ? 3.898 3.973 -20.355 1.00 95.00 835 PHE A N 1
ATOM 6594 C CA . PHE A 1 835 ? 4.613 4.011 -19.084 1.00 95.00 835 PHE A CA 1
ATOM 6595 C C . PHE A 1 835 ? 4.052 5.099 -18.177 1.00 95.00 835 PHE A C 1
ATOM 6597 O O . PHE A 1 835 ? 3.531 6.122 -18.625 1.00 95.00 835 PHE A O 1
ATOM 6604 N N . GLY A 1 836 ? 4.178 4.876 -16.874 1.00 92.62 836 GLY A N 1
ATOM 6605 C CA . GLY A 1 836 ? 4.042 5.944 -15.894 1.00 92.62 836 GLY A CA 1
ATOM 6606 C C . GLY A 1 836 ? 5.358 6.664 -15.679 1.00 92.62 836 GLY A C 1
ATOM 6607 O O . GLY A 1 836 ? 6.374 6.342 -16.295 1.00 92.62 836 GLY A O 1
ATOM 6608 N N . SER A 1 837 ? 5.349 7.641 -14.782 1.00 90.56 837 SER A N 1
ATOM 6609 C CA . SER A 1 837 ? 6.568 8.329 -14.394 1.00 90.56 837 SER A CA 1
ATOM 6610 C C . SER A 1 837 ? 6.763 8.305 -12.890 1.00 90.56 837 SER A C 1
ATOM 6612 O O . SER A 1 837 ? 5.854 8.622 -12.120 1.00 90.56 837 SER A O 1
ATOM 6614 N N . SER A 1 838 ? 7.979 7.969 -12.471 1.00 87.19 838 SER A N 1
ATOM 6615 C CA . SER A 1 838 ? 8.428 8.228 -11.114 1.00 87.19 838 SER A CA 1
ATOM 6616 C C . SER A 1 838 ? 8.780 9.698 -10.929 1.00 87.19 838 SER A C 1
ATOM 6618 O O . SER A 1 838 ? 8.911 10.130 -9.803 1.00 87.19 838 SER A O 1
ATOM 6620 N N . ALA A 1 839 ? 8.955 10.480 -11.991 1.00 85.44 839 ALA A N 1
ATOM 6621 C CA . ALA A 1 839 ? 9.389 11.870 -11.910 1.00 85.44 839 ALA A CA 1
ATOM 6622 C C . ALA A 1 839 ? 8.373 12.870 -12.471 1.00 85.44 839 ALA A C 1
ATOM 6624 O O . ALA A 1 839 ? 8.677 14.050 -12.458 1.00 85.44 839 ALA A O 1
ATOM 6625 N N . ASP A 1 840 ? 7.199 12.426 -12.943 1.00 87.12 840 ASP A N 1
ATOM 6626 C CA . ASP A 1 840 ? 6.120 13.239 -13.532 1.00 87.12 840 ASP A CA 1
ATOM 6627 C C . ASP A 1 840 ? 4.731 12.728 -13.103 1.00 87.12 840 ASP A C 1
ATOM 6629 O O . ASP A 1 840 ? 4.553 11.521 -12.949 1.00 87.12 840 ASP A O 1
ATOM 6633 N N . PRO A 1 841 ? 3.712 13.588 -12.900 1.00 90.81 841 PRO A N 1
ATOM 6634 C CA . PRO A 1 841 ? 2.391 13.149 -12.450 1.00 90.81 841 PRO A CA 1
ATOM 6635 C C . PRO A 1 841 ? 1.523 12.619 -13.606 1.00 90.81 841 PRO A C 1
ATOM 6637 O O . PRO A 1 841 ? 0.309 12.850 -13.620 1.00 90.81 841 PRO A O 1
ATOM 6640 N N . PHE A 1 842 ? 2.136 11.964 -14.595 1.00 93.19 842 PHE A N 1
ATOM 6641 C CA . PHE A 1 842 ? 1.505 11.567 -15.853 1.00 93.19 842 PHE A CA 1
ATOM 6642 C C . PHE A 1 842 ? 1.701 10.079 -16.161 1.00 93.19 842 PHE A C 1
ATOM 6644 O O . PHE A 1 842 ? 2.739 9.493 -15.850 1.00 93.19 842 PHE A O 1
ATOM 6651 N N . ILE A 1 843 ? 0.709 9.506 -16.844 1.00 95.62 843 ILE A N 1
ATOM 6652 C CA . ILE A 1 843 ? 0.875 8.300 -17.663 1.00 95.62 843 ILE A CA 1
ATOM 6653 C C . ILE A 1 843 ? 0.947 8.744 -19.122 1.00 95.62 843 ILE A C 1
ATOM 6655 O O . ILE A 1 843 ? 0.210 9.644 -19.536 1.00 95.62 843 ILE A O 1
ATOM 6659 N N . ILE A 1 844 ? 1.866 8.152 -19.879 1.00 96.25 844 ILE A N 1
ATOM 6660 C CA . ILE A 1 844 ? 2.214 8.576 -21.234 1.00 96.25 844 ILE A CA 1
ATOM 6661 C C . ILE A 1 844 ? 2.176 7.366 -22.159 1.00 96.25 844 ILE A C 1
ATOM 6663 O O . ILE A 1 844 ? 2.610 6.275 -21.786 1.00 96.25 844 ILE A O 1
ATOM 6667 N N . CYS A 1 845 ? 1.690 7.591 -23.375 1.00 97.00 845 CYS A N 1
ATOM 6668 C CA . CYS A 1 845 ? 1.802 6.660 -24.482 1.00 97.00 845 CYS A CA 1
ATOM 6669 C C . CYS A 1 845 ? 2.539 7.307 -25.644 1.00 97.00 845 CYS A C 1
ATOM 6671 O O . CYS A 1 845 ? 2.179 8.400 -26.088 1.00 97.00 845 CYS A O 1
ATOM 6673 N N . LEU A 1 846 ? 3.561 6.614 -26.132 1.00 97.19 846 LEU A N 1
ATOM 6674 C CA . LEU A 1 846 ? 4.365 7.004 -27.277 1.00 97.19 846 LEU A CA 1
ATOM 6675 C C . LEU A 1 846 ? 4.192 6.014 -28.426 1.00 97.19 846 LEU A C 1
ATOM 6677 O O . LEU A 1 846 ? 3.902 4.836 -28.212 1.00 97.19 846 LEU A O 1
ATOM 6681 N N . ASN A 1 847 ? 4.462 6.480 -29.637 1.00 95.75 847 ASN A N 1
ATOM 6682 C CA . ASN A 1 847 ? 4.746 5.612 -30.765 1.00 95.75 847 ASN A CA 1
ATOM 6683 C C . ASN A 1 847 ? 6.129 4.949 -30.548 1.00 95.75 847 ASN A C 1
ATOM 6685 O O . ASN A 1 847 ? 7.111 5.671 -30.361 1.00 95.75 847 ASN A O 1
ATOM 6689 N N . PRO A 1 848 ? 6.243 3.607 -30.560 1.00 95.94 848 PRO A N 1
ATOM 6690 C CA . PRO A 1 848 ? 7.501 2.909 -30.289 1.00 95.94 848 PRO A CA 1
ATOM 6691 C C . PRO A 1 848 ? 8.565 3.115 -31.383 1.00 95.94 848 PRO A C 1
ATOM 6693 O O . PRO A 1 848 ? 9.754 2.966 -31.111 1.00 95.94 848 PRO A O 1
ATOM 6696 N N . GLU A 1 849 ? 8.166 3.483 -32.602 1.00 95.50 849 GLU A N 1
ATOM 6697 C CA . GLU A 1 849 ? 9.078 3.739 -33.722 1.00 95.50 849 GLU A CA 1
ATOM 6698 C C . GLU A 1 849 ? 9.662 5.156 -33.672 1.00 95.50 849 GLU A C 1
ATOM 6700 O O . GLU A 1 849 ? 10.866 5.325 -33.842 1.00 95.50 849 GLU A O 1
ATOM 6705 N N . SER A 1 850 ? 8.828 6.175 -33.424 1.00 95.81 850 SER A N 1
ATOM 6706 C CA . SER A 1 850 ? 9.242 7.588 -33.502 1.00 95.81 850 SER A CA 1
ATOM 6707 C C . SER A 1 850 ? 9.486 8.270 -32.153 1.00 95.81 850 SER A C 1
ATOM 6709 O O . SER A 1 850 ? 10.117 9.326 -32.111 1.00 95.81 850 SER A O 1
ATOM 6711 N N . GLY A 1 851 ? 8.961 7.722 -31.054 1.00 95.50 851 GLY A N 1
ATOM 6712 C CA . GLY A 1 851 ? 8.954 8.374 -29.741 1.00 95.50 851 GLY A CA 1
ATOM 6713 C C . GLY A 1 851 ? 7.949 9.530 -29.616 1.00 95.50 851 GLY A C 1
ATOM 6714 O O . GLY A 1 851 ? 7.950 10.239 -28.608 1.00 95.50 851 GLY A O 1
ATOM 6715 N N . GLU A 1 852 ? 7.087 9.745 -30.616 1.00 95.69 852 GLU A N 1
ATOM 6716 C CA . GLU A 1 852 ? 6.060 10.792 -30.586 1.00 95.69 852 GLU A CA 1
ATOM 6717 C C . GLU A 1 852 ? 4.930 10.454 -29.608 1.00 95.69 852 GLU A C 1
ATOM 6719 O O . GLU A 1 852 ? 4.498 9.307 -29.511 1.00 95.69 852 GLU A O 1
ATOM 6724 N N . VAL A 1 853 ? 4.421 11.465 -28.896 1.00 95.75 853 VAL A N 1
ATOM 6725 C CA . VAL A 1 853 ? 3.328 11.292 -27.928 1.00 95.75 853 VAL A CA 1
ATOM 6726 C C . VAL A 1 853 ? 2.014 11.023 -28.656 1.00 95.75 853 VAL A C 1
ATOM 6728 O O . VAL A 1 853 ? 1.541 11.868 -29.413 1.00 95.75 853 VAL A O 1
ATOM 6731 N N . ILE A 1 854 ? 1.397 9.878 -28.367 1.00 95.69 854 ILE A N 1
ATOM 6732 C CA . ILE A 1 854 ? 0.044 9.527 -28.819 1.00 95.69 854 ILE A CA 1
ATOM 6733 C C . ILE A 1 854 ? -0.982 10.145 -27.865 1.00 95.69 854 ILE A C 1
ATOM 6735 O O . ILE A 1 854 ? -1.899 10.844 -28.295 1.00 95.69 854 ILE A O 1
ATOM 6739 N N . TRP A 1 855 ? -0.808 9.915 -26.562 1.00 96.19 855 TRP A N 1
ATOM 6740 C CA . TRP A 1 855 ? -1.619 10.521 -25.509 1.00 96.19 855 TRP A CA 1
ATOM 6741 C C . TRP A 1 855 ? -0.825 10.673 -24.206 1.00 96.19 855 TRP A C 1
ATOM 6743 O O . TRP A 1 855 ? 0.202 10.024 -23.987 1.00 96.19 855 TRP A O 1
ATOM 6753 N N . ARG A 1 856 ? -1.293 11.570 -23.335 1.00 95.75 856 ARG A N 1
ATOM 6754 C CA . ARG A 1 856 ? -0.698 11.884 -22.030 1.00 95.75 856 ARG A CA 1
ATOM 6755 C C . ARG A 1 856 ? -1.771 12.360 -21.055 1.00 95.75 856 ARG A C 1
ATOM 6757 O O . ARG A 1 856 ? -2.443 13.354 -21.326 1.00 95.75 856 ARG A O 1
ATOM 6764 N N . THR A 1 857 ? -1.832 11.720 -19.892 1.00 95.44 857 THR A N 1
ATOM 6765 C CA . THR A 1 857 ? -2.935 11.860 -18.925 1.00 95.44 857 THR A CA 1
ATOM 6766 C C . THR A 1 857 ? -2.410 12.246 -17.548 1.00 95.44 857 THR A C 1
ATOM 6768 O O . THR A 1 857 ? -1.555 11.538 -17.008 1.00 95.44 857 THR A O 1
ATOM 6771 N N . HIS A 1 858 ? -2.910 13.334 -16.944 1.00 93.06 858 HIS A N 1
ATOM 6772 C CA . HIS A 1 858 ? -2.531 13.712 -15.577 1.00 93.06 858 HIS A CA 1
ATOM 6773 C C . HIS A 1 858 ? -3.210 12.791 -14.565 1.00 93.06 858 HIS A C 1
ATOM 6775 O O . HIS A 1 858 ? -4.436 12.716 -14.464 1.00 93.06 858 HIS A O 1
ATOM 6781 N N . VAL A 1 859 ? -2.407 12.107 -13.759 1.00 90.94 859 VAL A N 1
ATOM 6782 C CA . VAL A 1 859 ? -2.885 11.221 -12.689 1.00 90.94 859 VAL A CA 1
ATOM 6783 C C . VAL A 1 859 ? -2.645 11.801 -11.295 1.00 90.94 859 VAL A C 1
ATOM 6785 O O . VAL A 1 859 ? -3.166 11.272 -10.313 1.00 90.94 859 VAL A O 1
ATOM 6788 N N . GLY A 1 860 ? -1.949 12.938 -11.184 1.00 83.88 860 GLY A N 1
ATOM 6789 C CA . GLY A 1 860 ? -1.803 13.706 -9.940 1.00 83.88 860 GLY A CA 1
ATOM 6790 C C . GLY A 1 860 ? -0.855 13.115 -8.897 1.00 83.88 860 GLY A C 1
ATOM 6791 O O . GLY A 1 860 ? -0.828 13.609 -7.774 1.00 83.88 860 GLY A O 1
ATOM 6792 N N . GLY A 1 861 ? -0.093 12.084 -9.252 1.00 86.38 861 GLY A N 1
ATOM 6793 C CA . GLY A 1 861 ? 0.951 11.478 -8.429 1.00 86.38 861 GLY A CA 1
ATOM 6794 C C . GLY A 1 861 ? 1.918 10.676 -9.297 1.00 86.38 861 GLY A C 1
ATOM 6795 O O . GLY A 1 861 ? 1.670 10.495 -10.486 1.00 86.38 861 GLY A O 1
ATOM 6796 N N . MET A 1 862 ? 3.010 10.207 -8.703 1.00 86.56 862 MET A N 1
ATOM 6797 C CA . MET A 1 862 ? 4.007 9.369 -9.380 1.00 86.56 862 MET A CA 1
ATOM 6798 C C . MET A 1 862 ? 3.593 7.894 -9.407 1.00 86.56 862 MET A C 1
ATOM 6800 O O . MET A 1 862 ? 2.891 7.415 -8.511 1.00 86.56 862 MET A O 1
ATOM 6804 N N . MET A 1 863 ? 4.109 7.161 -10.385 1.00 88.69 863 MET A N 1
ATOM 6805 C CA . MET A 1 863 ? 4.183 5.703 -10.363 1.00 88.69 863 MET A CA 1
ATOM 6806 C C . MET A 1 863 ? 5.617 5.308 -9.998 1.00 88.69 863 MET A C 1
ATOM 6808 O O . MET A 1 863 ? 6.560 5.693 -10.684 1.00 88.69 863 MET A O 1
ATOM 6812 N N . LEU A 1 864 ? 5.793 4.602 -8.883 1.00 83.12 864 LEU A N 1
ATOM 6813 C CA . LEU A 1 864 ? 7.106 4.286 -8.318 1.00 83.12 864 LEU A CA 1
ATOM 6814 C C . LEU A 1 864 ? 7.190 2.791 -8.024 1.00 83.12 864 LEU A C 1
ATOM 6816 O O . LEU A 1 864 ? 6.341 2.280 -7.300 1.00 83.12 864 LEU A O 1
ATOM 6820 N N . GLU A 1 865 ? 8.209 2.122 -8.561 1.00 81.31 865 GLU A N 1
ATOM 6821 C CA . GLU A 1 865 ? 8.488 0.690 -8.360 1.00 81.31 865 GLU A CA 1
ATOM 6822 C C . GLU A 1 865 ? 7.240 -0.187 -8.576 1.00 81.31 865 GLU A C 1
ATOM 6824 O O . GLU A 1 865 ? 6.954 -1.139 -7.855 1.00 81.31 865 GLU A O 1
ATOM 6829 N N . SER A 1 866 ? 6.463 0.189 -9.589 1.00 83.44 866 SER A N 1
ATOM 6830 C CA . SER A 1 866 ? 5.258 -0.479 -10.068 1.00 83.44 866 SER A CA 1
ATOM 6831 C C . SER A 1 866 ? 5.259 -0.395 -11.585 1.00 83.44 866 SER A C 1
ATOM 6833 O O . SER A 1 866 ? 5.799 0.555 -12.150 1.00 83.44 866 SER A O 1
ATOM 6835 N N . VAL A 1 867 ? 4.619 -1.354 -12.240 1.00 88.12 867 VAL A N 1
ATOM 6836 C CA . VAL A 1 867 ? 4.538 -1.424 -13.698 1.00 88.12 867 VAL A CA 1
ATOM 6837 C C . VAL A 1 867 ? 3.080 -1.425 -14.152 1.00 88.12 867 VAL A C 1
ATOM 6839 O O . VAL A 1 867 ? 2.262 -2.032 -13.462 1.00 88.12 867 VAL A O 1
ATOM 6842 N N . PRO A 1 868 ? 2.705 -0.769 -15.268 1.00 92.94 868 PRO A N 1
ATOM 6843 C CA . PRO A 1 868 ? 1.339 -0.849 -15.761 1.00 92.94 868 PRO A CA 1
ATOM 6844 C C . PRO A 1 868 ? 0.971 -2.266 -16.218 1.00 92.94 868 PRO A C 1
ATOM 6846 O O . PRO A 1 868 ? 1.833 -3.041 -16.626 1.00 92.94 868 PRO A O 1
ATOM 6849 N N . ALA A 1 869 ? -0.322 -2.580 -16.213 1.00 93.12 869 ALA A N 1
ATOM 6850 C CA . ALA A 1 869 ? -0.855 -3.793 -16.832 1.00 93.12 869 ALA A CA 1
ATOM 6851 C C . ALA A 1 869 ? -1.713 -3.443 -18.042 1.00 93.12 869 ALA A C 1
ATOM 6853 O O . ALA A 1 869 ? -2.556 -2.550 -17.951 1.00 93.12 869 ALA A O 1
ATOM 6854 N N . LEU A 1 870 ? -1.520 -4.156 -19.152 1.00 92.81 870 LEU A N 1
ATOM 6855 C CA . LEU A 1 870 ? -2.352 -4.038 -20.348 1.00 92.81 870 LEU A CA 1
ATOM 6856 C C . LEU A 1 870 ? -3.395 -5.149 -20.373 1.00 92.81 870 LEU A C 1
ATOM 6858 O O . LEU A 1 870 ? -3.091 -6.293 -20.044 1.00 92.81 870 LEU A O 1
ATOM 6862 N N . TYR A 1 871 ? -4.613 -4.799 -20.773 1.00 92.19 871 TYR A N 1
ATOM 6863 C CA . TYR A 1 871 ? -5.676 -5.765 -21.026 1.00 92.19 871 TYR A CA 1
ATOM 6864 C C . TYR A 1 871 ? -6.677 -5.176 -22.013 1.00 92.19 871 TYR A C 1
ATOM 6866 O O . TYR A 1 871 ? -7.344 -4.177 -21.719 1.00 92.19 871 TYR A O 1
ATOM 6874 N N . GLY A 1 872 ? -6.780 -5.782 -23.191 1.00 91.44 872 GLY A N 1
ATOM 6875 C CA . GLY A 1 872 ? -7.620 -5.270 -24.260 1.00 91.44 872 GLY A CA 1
ATOM 6876 C C . GLY A 1 872 ? -7.211 -3.866 -24.669 1.00 91.44 872 GLY A C 1
ATOM 6877 O O . GLY A 1 872 ? -6.090 -3.607 -25.100 1.00 91.44 872 GLY A O 1
ATOM 6878 N N . ASN A 1 873 ? -8.141 -2.940 -24.511 1.00 92.38 873 ASN A N 1
ATOM 6879 C CA . ASN A 1 873 ? -7.958 -1.541 -24.851 1.00 92.38 873 ASN A CA 1
ATOM 6880 C C . ASN A 1 873 ? -7.661 -0.656 -23.630 1.00 92.38 873 ASN A C 1
ATOM 6882 O O . ASN A 1 873 ? -7.766 0.562 -23.727 1.00 92.38 873 ASN A O 1
ATOM 6886 N N . LYS A 1 874 ? -7.312 -1.250 -22.481 1.00 93.75 874 LYS A N 1
ATOM 6887 C CA . LYS A 1 874 ? -7.057 -0.523 -21.234 1.00 93.75 874 LYS A CA 1
ATOM 6888 C C . LYS A 1 874 ? -5.633 -0.720 -20.735 1.00 93.75 874 LYS A C 1
ATOM 6890 O O . LYS A 1 874 ? -5.014 -1.767 -20.935 1.00 93.75 874 LYS A O 1
ATOM 6895 N N . VAL A 1 875 ? -5.148 0.290 -20.020 1.00 95.50 875 VAL A N 1
ATOM 6896 C CA . VAL A 1 875 ? -3.982 0.193 -19.142 1.00 95.50 875 VAL A CA 1
ATOM 6897 C C . VAL A 1 875 ? -4.391 0.468 -17.698 1.00 95.50 875 VAL A C 1
ATOM 6899 O O . VAL A 1 875 ? -5.150 1.401 -17.418 1.00 95.50 875 VAL A O 1
ATOM 6902 N N . PHE A 1 876 ? -3.863 -0.330 -16.774 1.00 95.94 876 PHE A N 1
ATOM 6903 C CA . PHE A 1 876 ? -4.054 -0.154 -15.340 1.00 95.94 876 PHE A CA 1
ATOM 6904 C C . PHE A 1 876 ? -2.758 0.260 -14.658 1.00 95.94 876 PHE A C 1
ATOM 6906 O O . PHE A 1 876 ? -1.713 -0.334 -14.913 1.00 95.94 876 PHE A O 1
ATOM 6913 N N . ALA A 1 877 ? -2.822 1.254 -13.774 1.00 93.94 877 ALA A N 1
ATOM 6914 C CA . ALA A 1 877 ? -1.638 1.805 -13.115 1.00 93.94 877 ALA A CA 1
ATOM 6915 C C . ALA A 1 877 ? -1.922 2.193 -11.659 1.00 93.94 877 ALA A C 1
ATOM 6917 O O . ALA A 1 877 ? -2.862 2.944 -11.383 1.00 93.94 877 ALA A O 1
ATOM 6918 N N . LEU A 1 878 ? -1.112 1.688 -10.724 1.00 91.75 878 LEU A N 1
ATOM 6919 C CA . LEU A 1 878 ? -1.149 2.102 -9.321 1.00 91.75 878 LEU A CA 1
ATOM 6920 C C . LEU A 1 878 ? -0.347 3.395 -9.149 1.00 91.75 878 LEU A C 1
ATOM 6922 O O . LEU A 1 878 ? 0.851 3.432 -9.420 1.00 91.75 878 LEU A O 1
ATOM 6926 N N . ILE A 1 879 ? -1.004 4.452 -8.678 1.00 89.75 879 ILE A N 1
ATOM 6927 C CA . ILE A 1 879 ? -0.406 5.779 -8.528 1.00 89.75 879 ILE A CA 1
ATOM 6928 C C . ILE A 1 879 ? -0.301 6.127 -7.048 1.00 89.75 879 ILE A C 1
ATOM 6930 O O . ILE A 1 879 ? -1.262 5.951 -6.295 1.00 89.75 879 ILE A O 1
ATOM 6934 N N . LYS A 1 880 ? 0.828 6.732 -6.651 1.00 85.00 880 LYS A N 1
ATOM 6935 C CA . LYS A 1 880 ? 1.099 7.258 -5.300 1.00 85.00 880 LYS A CA 1
ATOM 6936 C C . LYS A 1 880 ? 0.282 8.508 -4.950 1.00 85.00 880 LYS A C 1
ATOM 6938 O O . LYS A 1 880 ? 0.785 9.524 -4.483 1.00 85.00 880 LYS A O 1
ATOM 6943 N N . ASN A 1 881 ? -1.014 8.434 -5.179 1.00 83.62 881 ASN A N 1
ATOM 6944 C CA . ASN A 1 881 ? -2.025 9.380 -4.734 1.00 83.62 881 ASN A CA 1
ATOM 6945 C C . ASN A 1 881 ? -3.206 8.657 -4.055 1.00 83.62 881 ASN A C 1
ATOM 6947 O O . ASN A 1 881 ? -4.231 9.281 -3.786 1.00 83.62 881 ASN A O 1
ATOM 6951 N N . GLY A 1 882 ? -3.067 7.342 -3.830 1.00 85.62 882 GLY A N 1
ATOM 6952 C CA . GLY A 1 882 ? -4.097 6.497 -3.237 1.00 85.62 882 GLY A CA 1
ATOM 6953 C C . GLY A 1 882 ? -5.060 5.876 -4.249 1.00 85.62 882 GLY A C 1
ATOM 6954 O O . GLY A 1 882 ? -6.151 5.469 -3.863 1.00 85.62 882 GLY A O 1
ATOM 6955 N N . TYR A 1 883 ? -4.718 5.790 -5.535 1.00 91.00 883 TYR A N 1
ATOM 6956 C CA . TYR A 1 883 ? -5.619 5.202 -6.525 1.00 91.00 883 TYR A CA 1
ATOM 6957 C C . TYR A 1 883 ? -4.902 4.279 -7.503 1.00 91.00 883 TYR A C 1
ATOM 6959 O O . TYR A 1 883 ? -3.851 4.601 -8.054 1.00 91.00 883 TYR A O 1
ATOM 6967 N N . LEU A 1 884 ? -5.552 3.153 -7.775 1.00 94.12 884 LEU A N 1
ATOM 6968 C CA . LEU A 1 884 ? -5.365 2.391 -8.998 1.00 94.12 884 LEU A CA 1
ATOM 6969 C C . LEU A 1 884 ? -6.256 3.005 -10.083 1.00 94.12 884 LEU A C 1
ATOM 6971 O O . LEU A 1 884 ? -7.448 3.227 -9.861 1.00 94.12 884 LEU A O 1
ATOM 6975 N N . TYR A 1 885 ? -5.681 3.273 -11.245 1.00 96.31 885 TYR A N 1
ATOM 6976 C CA . TYR A 1 885 ? -6.359 3.862 -12.393 1.00 96.31 885 TYR A CA 1
ATOM 6977 C C . TYR A 1 885 ? -6.615 2.819 -13.469 1.00 96.31 885 TYR A C 1
ATOM 6979 O O . TYR A 1 885 ? -5.768 1.956 -13.680 1.00 96.31 885 TYR A O 1
ATOM 6987 N N . ALA A 1 886 ? -7.728 2.973 -14.183 1.00 97.00 886 ALA A N 1
ATOM 6988 C CA . ALA A 1 886 ? -7.952 2.375 -15.492 1.00 97.00 886 ALA A CA 1
ATOM 6989 C C . ALA A 1 886 ? -8.054 3.481 -16.544 1.00 97.00 886 ALA A C 1
ATOM 6991 O O . ALA A 1 886 ? -8.799 4.452 -16.357 1.00 97.00 886 ALA A O 1
ATOM 6992 N N . ILE A 1 887 ? -7.292 3.341 -17.623 1.00 95.69 887 ILE A N 1
ATOM 6993 C CA . ILE A 1 887 ? -7.188 4.313 -18.712 1.00 95.69 887 ILE A CA 1
ATOM 6994 C C . ILE A 1 887 ? -7.470 3.595 -20.034 1.00 95.69 887 ILE A C 1
ATOM 6996 O O . ILE A 1 887 ? -6.893 2.537 -20.270 1.00 95.69 887 ILE A O 1
ATOM 7000 N N . GLU A 1 888 ? -8.335 4.176 -20.866 1.00 91.62 888 GLU A N 1
ATOM 7001 C CA . GLU A 1 888 ? -8.775 3.668 -22.179 1.00 91.62 888 GLU A CA 1
ATOM 7002 C C . GLU A 1 888 ? -8.399 4.621 -23.322 1.00 91.62 888 GLU A C 1
ATOM 7004 O O . GLU A 1 888 ? -8.384 5.858 -23.112 1.00 91.62 888 GLU A O 1
#